Protein AF-0000000068187955 (afdb_homodimer)

Foldseek 3Di:
DDDDDDDDDDDDDDDDDPDDDDDDDDPDDDDDPDPPPPCPDPPDDPPPPPPPPPPPPPPPVPQLVLLQPFDAFQKKKKAWLAFAFADQDDDDQADPPPFKDKDGLLRFWDLCLVDPVPGSPDPDPLQGADYDFATKIKMKTKDAPPDPPPPPPPCPPALCQPQDPVRIGMAIEMEFQAQAQVSSVSSLVTGNPHQLQRHQEYEYQAFDNRRQNNPLSSLLVSLVSVVVVVRPHAAYEYEFAQQQWFWKWAADPVGRVDTDIDDDTGDDPVSSCVSNVNRHHYDHDQTWHAPDSSFKIKHHFQDLPPDDQLQAAPRMWTAHPVPRDIDGDRQRRRGIKMWGHHAPQFIEIEGAAPSSAQLSRLVVSQVSNCPVVDRGAAAEYEYHGNCADDRRVVCLVVSLVSVVVSPHQAYEYGNNNDDVSLVVNCVSHRNRYDYDHHSMMMMGRHD/DDDDDDDDDDDDDDDDDDDPDDDDDDPDDDDPPDPPPPDPPPPDDPPPPPPPPPPPPPPPVPQLVLLQPFDAFQKKKKAWLAFAFADQDDDDQADPPDFKDKDGLLRFWDLCLVPPVPGSPDPDPLQGADYDFATKIKMKTKDAPPDPPPPPPPCPPALCQPQDPVRIGMAIEMEFQAQAQVSSVSSLVTGNPHQLQRHQEYEYQAFDNRRQNNPLSSLLVSLVSVVVVVRPHAAYEYEFAPQQWFWKWAADPVGRVDTDIDDDTGDDPVSSCVSNVNRHHYDHDQTWHADDSSFKIKHHFQDQPPDDQLQAAPRMWTAHPVPRDIDGDRQRRRGIKMWGHHAPQFIEIGGAAPSSAQLSRLVVSQVSNCPVVDRGAAAEYEYHGNCADPVRVVCLVVSLVSVVVSPHQAYEYGNNNDDVSLVVNCVSHRNRYDYDHHSMMMMGRHD

InterPro domains:
  IPR001279 Metallo-beta-lactamase [PF00753] (171-218)
  IPR036866 Ribonuclease Z/Hydroxyacylglutathione hydrolase-like [G3DSA:3.60.15.10] (110-442)
  IPR036866 Ribonuclease Z/Hydroxyacylglutathione hydrolase-like [SSF56281] (172-443)
  IPR041712 Methanocaldococcus jannaschii dihydropteroate synthase-like, MBL-fold metallo hydrolase domain [cd07713] (118-443)
  IPR052926 Metallo-beta-lactamase domain-containing protein [PTHR13754] (76-446)

Structure (mmCIF, N/CA/C/O backbone):
data_AF-0000000068187955-model_v1
#
loop_
_entity.id
_entity.type
_entity.pdbx_description
1 polymer 'Metallo-beta-lactamase domain-containing protein'
#
loop_
_atom_site.group_PDB
_atom_site.id
_atom_site.type_symbol
_atom_site.label_atom_id
_atom_site.label_alt_id
_atom_site.label_comp_id
_atom_site.label_asym_id
_atom_site.label_entity_id
_atom_site.label_seq_id
_atom_site.pdbx_PDB_ins_code
_atom_site.Cartn_x
_atom_site.Cartn_y
_atom_site.Cartn_z
_atom_site.occupancy
_atom_site.B_iso_or_equiv
_atom_site.auth_seq_id
_atom_site.auth_comp_id
_atom_site.auth_asym_id
_atom_site.auth_atom_id
_atom_site.pdbx_PDB_model_num
ATOM 1 N N . MET A 1 1 ? -27.062 -58.625 45.562 1 17.36 1 MET A N 1
ATOM 2 C CA . MET A 1 1 ? -27.844 -59.531 44.719 1 17.36 1 MET A CA 1
ATOM 3 C C . MET A 1 1 ? -28.5 -58.781 43.562 1 17.36 1 MET A C 1
ATOM 5 O O . MET A 1 1 ? -28.391 -59.156 42.406 1 17.36 1 MET A O 1
ATOM 9 N N . PRO A 1 2 ? -29.703 -58.062 43.688 1 15.95 2 PRO A N 1
ATOM 10 C CA . PRO A 1 2 ? -30.891 -58.469 42.938 1 15.95 2 PRO A CA 1
ATOM 11 C C . PRO A 1 2 ? -31.062 -57.719 41.625 1 15.95 2 PRO A C 1
ATOM 13 O O . PRO A 1 2 ? -31.391 -58.312 40.594 1 15.95 2 PRO A O 1
ATOM 16 N N . SER A 1 3 ? -31.391 -56.375 41.594 1 16.47 3 SER A N 1
ATOM 17 C CA . SER A 1 3 ? -32.688 -55.969 41.062 1 16.47 3 SER A CA 1
ATOM 18 C C . SER A 1 3 ? -32.625 -55.75 39.562 1 16.47 3 SER A C 1
ATOM 20 O O . SER A 1 3 ? -31.844 -54.938 39.062 1 16.47 3 SER A O 1
ATOM 22 N N . LEU A 1 4 ? -33.188 -56.531 38.625 1 19.08 4 LEU A N 1
ATOM 23 C CA . LEU A 1 4 ? -33.406 -57.094 37.312 1 19.08 4 LEU A CA 1
ATOM 24 C C . LEU A 1 4 ? -34.312 -56.25 36.469 1 19.08 4 LEU A C 1
ATOM 26 O O . LEU A 1 4 ? -35.531 -56.344 36.594 1 19.08 4 LEU A O 1
ATOM 30 N N . PHE A 1 5 ? -34.125 -54.938 36.406 1 17.38 5 PHE A N 1
ATOM 31 C CA . PHE A 1 5 ? -35.281 -54.125 36.031 1 17.38 5 PHE A CA 1
ATOM 32 C C . PHE A 1 5 ? -35.688 -54.344 34.594 1 17.38 5 PHE A C 1
ATOM 34 O O . PHE A 1 5 ? -34.875 -54.125 33.688 1 17.38 5 PHE A O 1
ATOM 41 N N . ARG A 1 6 ? -36.781 -54.75 34.219 1 15.17 6 ARG A N 1
ATOM 42 C CA . ARG A 1 6 ? -37.562 -55.5 33.219 1 15.17 6 ARG A CA 1
ATOM 43 C C . ARG A 1 6 ? -37.938 -54.594 32.062 1 15.17 6 ARG A C 1
ATOM 45 O O . ARG A 1 6 ? -37.719 -54.969 30.891 1 15.17 6 ARG A O 1
ATOM 52 N N . ARG A 1 7 ? -39.094 -53.844 32.094 1 15.15 7 ARG A N 1
ATOM 53 C CA . ARG A 1 7 ? -40.281 -54.312 31.344 1 15.15 7 ARG A CA 1
ATOM 54 C C . ARG A 1 7 ? -40.312 -53.688 29.953 1 15.15 7 ARG A C 1
ATOM 56 O O . ARG A 1 7 ? -39.656 -52.688 29.703 1 15.15 7 ARG A O 1
ATOM 63 N N . ASN A 1 8 ? -41.594 -53.219 29.5 1 15.29 8 ASN A N 1
ATOM 64 C CA . ASN A 1 8 ? -42.531 -53.688 28.484 1 15.29 8 ASN A CA 1
ATOM 65 C C . ASN A 1 8 ? -42.469 -52.812 27.234 1 15.29 8 ASN A C 1
ATOM 67 O O . ASN A 1 8 ? -42.031 -51.656 27.281 1 15.29 8 ASN A O 1
ATOM 71 N N . VAL A 1 9 ? -43.406 -53 26.25 1 16.83 9 VAL A N 1
ATOM 72 C CA . VAL A 1 9 ? -43.656 -53.469 24.875 1 16.83 9 VAL A CA 1
ATOM 73 C C . VAL A 1 9 ? -44.125 -52.312 24.016 1 16.83 9 VAL A C 1
ATOM 75 O O . VAL A 1 9 ? -43.562 -52.062 22.938 1 16.83 9 VAL A O 1
ATOM 78 N N . SER A 1 10 ? -45.406 -51.719 24.156 1 15.2 10 SER A N 1
ATOM 79 C CA . SER A 1 10 ? -46.375 -52.031 23.094 1 15.2 10 SER A CA 1
ATOM 80 C C . SER A 1 10 ? -46.312 -50.969 21.984 1 15.2 10 SER A C 1
ATOM 82 O O . SER A 1 10 ? -45.781 -49.875 22.188 1 15.2 10 SER A O 1
ATOM 84 N N . SER A 1 11 ? -47.594 -50.5 21.469 1 15.55 11 SER A N 1
ATOM 85 C CA . SER A 1 11 ? -48.344 -50.75 20.234 1 15.55 11 SER A CA 1
ATOM 86 C C . SER A 1 11 ? -48.281 -49.562 19.297 1 15.55 11 SER A C 1
ATOM 88 O O . SER A 1 11 ? -47.781 -49.656 18.188 1 15.55 11 SER A O 1
ATOM 90 N N . LEU A 1 12 ? -49.469 -48.75 19.156 1 15.7 12 LEU A N 1
ATOM 91 C CA . LEU A 1 12 ? -50.406 -48.781 18.031 1 15.7 12 LEU A CA 1
ATOM 92 C C . LEU A 1 12 ? -50.219 -47.594 17.109 1 15.7 12 LEU A C 1
ATOM 94 O O . LEU A 1 12 ? -50.094 -47.75 15.898 1 15.7 12 LEU A O 1
ATOM 98 N N . ILE A 1 13 ? -50.906 -46.312 17.406 1 15.56 13 ILE A N 1
ATOM 99 C CA . ILE A 1 13 ? -52.062 -46 16.547 1 15.56 13 ILE A CA 1
ATOM 100 C C . ILE A 1 13 ? -51.625 -45.125 15.391 1 15.56 13 ILE A C 1
ATOM 102 O O . ILE A 1 13 ? -50.594 -44.469 15.469 1 15.56 13 ILE A O 1
ATOM 106 N N . LEU A 1 14 ? -52.469 -44.031 15.047 1 16.17 14 LEU A N 1
ATOM 107 C CA . LEU A 1 14 ? -53.406 -43.719 13.961 1 16.17 14 LEU A CA 1
ATOM 108 C C . LEU A 1 14 ? -52.875 -42.594 13.086 1 16.17 14 LEU A C 1
ATOM 110 O O . LEU A 1 14 ? -52.438 -41.562 13.594 1 16.17 14 LEU A O 1
ATOM 114 N N . LEU A 1 15 ? -52.781 -42.688 11.789 1 18.09 15 LEU A N 1
ATOM 115 C CA . LEU A 1 15 ? -52.188 -42.25 10.531 1 18.09 15 LEU A CA 1
ATOM 116 C C . LEU A 1 15 ? -52.875 -40.969 10.039 1 18.09 15 LEU A C 1
ATOM 118 O O . LEU A 1 15 ? -52.5 -40.438 8.984 1 18.09 15 LEU A O 1
ATOM 122 N N . GLY A 1 16 ? -53.844 -40.312 10.836 1 16.28 16 GLY A N 1
ATOM 123 C CA . GLY A 1 16 ? -54.875 -39.781 9.953 1 16.28 16 GLY A CA 1
ATOM 124 C C . GLY A 1 16 ? -54.344 -38.688 9.039 1 16.28 16 GLY A C 1
ATOM 125 O O . GLY A 1 16 ? -53.469 -37.906 9.43 1 16.28 16 GLY A O 1
ATOM 126 N N . ILE A 1 17 ? -54.812 -38.562 7.785 1 18.48 17 ILE A N 1
ATOM 127 C CA . ILE A 1 17 ? -54.656 -38.125 6.398 1 18.48 17 ILE A CA 1
ATOM 128 C C . ILE A 1 17 ? -55.094 -36.688 6.266 1 18.48 17 ILE A C 1
ATOM 130 O O . ILE A 1 17 ? -56.281 -36.375 6.367 1 18.48 17 ILE A O 1
ATOM 134 N N . CYS A 1 18 ? -54.438 -35.656 6.988 1 16.31 18 CYS A N 1
ATOM 135 C CA . CYS A 1 18 ? -55 -34.312 7.031 1 16.31 18 CYS A CA 1
ATOM 136 C C . CYS A 1 18 ? -55.094 -33.719 5.633 1 16.31 18 CYS A C 1
ATOM 138 O O . CYS A 1 18 ? -54.062 -33.5 4.98 1 16.31 18 CYS A O 1
ATOM 140 N N . SER A 1 19 ? -56.188 -33.812 5.109 1 16.11 19 SER A N 1
ATOM 141 C CA . SER A 1 19 ? -56.719 -33.531 3.775 1 16.11 19 SER A CA 1
ATOM 142 C C . SER A 1 19 ? -56.5 -32.094 3.379 1 16.11 19 SER A C 1
ATOM 144 O O . SER A 1 19 ? -56.219 -31.234 4.23 1 16.11 19 SER A O 1
ATOM 146 N N . PHE A 1 20 ? -57.375 -31.5 2.357 1 17.45 20 PHE A N 1
ATOM 147 C CA . PHE A 1 20 ? -57.344 -31.016 0.983 1 17.45 20 PHE A CA 1
ATOM 148 C C . PHE A 1 20 ? -57.469 -29.5 0.942 1 17.45 20 PHE A C 1
ATOM 150 O O . PHE A 1 20 ? -56.656 -28.812 0.313 1 17.45 20 PHE A O 1
ATOM 157 N N . THR A 1 21 ? -58.719 -28.766 1.196 1 16.5 21 THR A N 1
ATOM 158 C CA . THR A 1 21 ? -59.5 -28.234 0.094 1 16.5 21 THR A CA 1
ATOM 159 C C . THR A 1 21 ? -59.219 -26.734 -0.075 1 16.5 21 THR A C 1
ATOM 161 O O . THR A 1 21 ? -58.688 -26.094 0.824 1 16.5 21 THR A O 1
ATOM 164 N N . HIS A 1 22 ? -60.25 -25.938 -0.839 1 17.39 22 HIS A N 1
ATOM 165 C CA . HIS A 1 22 ? -60.5 -25.125 -2.023 1 17.39 22 HIS A CA 1
ATOM 166 C C . HIS A 1 22 ? -60.75 -23.672 -1.652 1 17.39 22 HIS A C 1
ATOM 168 O O . HIS A 1 22 ? -61.031 -22.844 -2.52 1 17.39 22 HIS A O 1
ATOM 174 N N . SER A 1 23 ? -60.469 -23.094 -0.438 1 15.55 23 SER A N 1
ATOM 175 C CA . SER A 1 23 ? -61.438 -22.016 -0.17 1 15.55 23 SER A CA 1
ATOM 176 C C . SER A 1 23 ? -61.188 -20.828 -1.101 1 15.55 23 SER A C 1
ATOM 178 O O . SER A 1 23 ? -60.062 -20.391 -1.296 1 15.55 23 SER A O 1
ATOM 180 N N . LEU A 1 24 ? -62.281 -20.359 -1.68 1 16.72 24 LEU A N 1
ATOM 181 C CA . LEU A 1 24 ? -62.781 -19.531 -2.779 1 16.72 24 LEU A CA 1
ATOM 182 C C . LEU A 1 24 ? -62.438 -18.062 -2.566 1 16.72 24 LEU A C 1
ATOM 184 O O . LEU A 1 24 ? -62.094 -17.656 -1.452 1 16.72 24 LEU A O 1
ATOM 188 N N . ALA A 1 25 ? -63.469 -16.938 -2.986 1 16.28 25 ALA A N 1
ATOM 189 C CA . ALA A 1 25 ? -63.719 -15.961 -4.035 1 16.28 25 ALA A CA 1
ATOM 190 C C . ALA A 1 25 ? -63.719 -14.539 -3.467 1 16.28 25 ALA A C 1
ATOM 192 O O . ALA A 1 25 ? -63.719 -13.562 -4.219 1 16.28 25 ALA A O 1
ATOM 193 N N . SER A 1 26 ? -63.625 -14.164 -2.174 1 15.13 26 SER A N 1
ATOM 194 C CA . SER A 1 26 ? -64.5 -13.008 -1.895 1 15.13 26 SER A CA 1
ATOM 195 C C . SER A 1 26 ? -63.875 -11.734 -2.5 1 15.13 26 SER A C 1
ATOM 197 O O . SER A 1 26 ? -62.719 -11.43 -2.293 1 15.13 26 SER A O 1
ATOM 199 N N . ARG A 1 27 ? -64.625 -11.008 -3.402 1 16.77 27 ARG A N 1
ATOM 200 C CA . ARG A 1 27 ? -64.562 -9.914 -4.371 1 16.77 27 ARG A CA 1
ATOM 201 C C . ARG A 1 27 ? -64.625 -8.562 -3.672 1 16.77 27 ARG A C 1
ATOM 203 O O . ARG A 1 27 ? -64.688 -7.523 -4.324 1 16.77 27 ARG A O 1
ATOM 210 N N . HIS A 1 28 ? -64.312 -8.375 -2.357 1 16.78 28 HIS A N 1
ATOM 211 C CA . HIS A 1 28 ? -64.938 -7.16 -1.814 1 16.78 28 HIS A CA 1
ATOM 212 C C . HIS A 1 28 ? -64.375 -5.918 -2.518 1 16.78 28 HIS A C 1
ATOM 214 O O . HIS A 1 28 ? -63.219 -5.84 -2.838 1 16.78 28 HIS A O 1
ATOM 220 N N . PHE A 1 29 ? -65.312 -4.996 -2.953 1 18.75 29 PHE A N 1
ATOM 221 C CA . PHE A 1 29 ? -65.562 -3.791 -3.73 1 18.75 29 PHE A CA 1
ATOM 222 C C . PHE A 1 29 ? -64.875 -2.592 -3.123 1 18.75 29 PHE A C 1
ATOM 224 O O . PHE A 1 29 ? -64.562 -2.57 -1.924 1 18.75 29 PHE A O 1
ATOM 231 N N . LEU A 1 30 ? -64.562 -1.534 -3.969 1 19.06 30 LEU A N 1
ATOM 232 C CA . LEU A 1 30 ? -63.688 -0.411 -4.289 1 19.06 30 LEU A CA 1
ATOM 233 C C . LEU A 1 30 ? -64.188 0.869 -3.621 1 19.06 30 LEU A C 1
ATOM 235 O O . LEU A 1 30 ? -65.125 1.467 -4.062 1 19.06 30 LEU A O 1
ATOM 239 N N . SER A 1 31 ? -64.562 0.81 -2.307 1 17.39 31 SER A N 1
ATOM 240 C CA . SER A 1 31 ? -65.25 2.016 -1.853 1 17.39 31 SER A CA 1
ATOM 241 C C . SER A 1 31 ? -64.375 3.256 -2.068 1 17.39 31 SER A C 1
ATOM 243 O O . SER A 1 31 ? -63.156 3.188 -1.979 1 17.39 31 SER A O 1
ATOM 245 N N . HIS A 1 32 ? -64.938 4.395 -2.506 1 20.11 32 HIS A N 1
ATOM 246 C CA . HIS A 1 32 ? -64.75 5.688 -3.158 1 20.11 32 HIS A CA 1
ATOM 247 C C . HIS A 1 32 ? -64.25 6.727 -2.189 1 20.11 32 HIS A C 1
ATOM 249 O O . HIS A 1 32 ? -64.188 7.918 -2.5 1 20.11 32 HIS A O 1
ATOM 255 N N . ALA A 1 33 ? -63.344 6.445 -1.276 1 16.97 33 ALA A N 1
ATOM 256 C CA . ALA A 1 33 ? -63.125 7.352 -0.152 1 16.97 33 ALA A CA 1
ATOM 257 C C . ALA A 1 33 ? -62.75 8.75 -0.64 1 16.97 33 ALA A C 1
ATOM 259 O O . ALA A 1 33 ? -61.906 8.906 -1.504 1 16.97 33 ALA A O 1
ATOM 260 N N . SER A 1 34 ? -63.469 9.703 -0.272 1 18.39 34 SER A N 1
ATOM 261 C CA . SER A 1 34 ? -63.719 11.117 -0.545 1 18.39 34 SER A CA 1
ATOM 262 C C . SER A 1 34 ? -62.5 11.953 -0.217 1 18.39 34 SER A C 1
ATOM 264 O O . SER A 1 34 ? -62.125 12.102 0.951 1 18.39 34 SER A O 1
ATOM 266 N N . ARG A 1 35 ? -61.406 11.766 -0.758 1 18.88 35 ARG A N 1
ATOM 267 C CA . ARG A 1 35 ? -60.156 12.398 -0.346 1 18.88 35 ARG A CA 1
ATOM 268 C C . ARG A 1 35 ? -60.281 13.922 -0.408 1 18.88 35 ARG A C 1
ATOM 270 O O . ARG A 1 35 ? -60.5 14.484 -1.475 1 18.88 35 ARG A O 1
ATOM 277 N N . ARG A 1 36 ? -60.75 14.414 0.646 1 17.67 36 ARG A N 1
ATOM 278 C CA . ARG A 1 36 ? -60.969 15.852 0.758 1 17.67 36 ARG A CA 1
ATOM 279 C C . ARG A 1 36 ? -59.719 16.625 0.346 1 17.67 36 ARG A C 1
ATOM 281 O O . ARG A 1 36 ? -58.594 16.234 0.68 1 17.67 36 ARG A O 1
ATOM 288 N N . PRO A 1 37 ? -59.75 17.547 -0.623 1 20.67 37 PRO A N 1
ATOM 289 C CA . PRO A 1 37 ? -58.719 18.344 -1.302 1 20.67 37 PRO A CA 1
ATOM 290 C C . PRO A 1 37 ? -58.062 19.375 -0.382 1 20.67 37 PRO A C 1
ATOM 292 O O . PRO A 1 37 ? -58.75 20.219 0.19 1 20.67 37 PRO A O 1
ATOM 295 N N . LEU A 1 38 ? -57.375 18.938 0.706 1 20.47 38 LEU A N 1
ATOM 296 C CA . LEU A 1 38 ? -57.031 19.969 1.68 1 20.47 38 LEU A CA 1
ATOM 297 C C . LEU A 1 38 ? -56.438 21.188 0.989 1 20.47 38 LEU A C 1
ATOM 299 O O . LEU A 1 38 ? -55.562 21.047 0.126 1 20.47 38 LEU A O 1
ATOM 303 N N . ALA A 1 39 ? -57.062 22.281 1.087 1 20.94 39 ALA A N 1
ATOM 304 C CA . ALA A 1 39 ? -56.938 23.609 0.504 1 20.94 39 ALA A CA 1
ATOM 305 C C . ALA A 1 39 ? -55.625 24.266 0.935 1 20.94 39 ALA A C 1
ATOM 307 O O . ALA A 1 39 ? -55.406 24.5 2.125 1 20.94 39 ALA A O 1
ATOM 308 N N . PHE A 1 40 ? -54.469 23.797 0.54 1 21.8 40 PHE A N 1
ATOM 309 C CA . PHE A 1 40 ? -53.281 24.453 1.007 1 21.8 40 PHE A CA 1
ATOM 310 C C . PHE A 1 40 ? -53.344 25.969 0.809 1 21.8 40 PHE A C 1
ATOM 312 O O . PHE A 1 40 ? -53.75 26.438 -0.261 1 21.8 40 PHE A O 1
ATOM 319 N N . PRO A 1 41 ? -53.625 26.672 1.824 1 21.25 41 PRO A N 1
ATOM 320 C CA . PRO A 1 41 ? -53.875 28.109 1.762 1 21.25 41 PRO A CA 1
ATOM 321 C C . PRO A 1 41 ? -52.875 28.859 0.915 1 21.25 41 PRO A C 1
ATOM 323 O O . PRO A 1 41 ? -51.75 28.359 0.698 1 21.25 41 PRO A O 1
ATOM 326 N N . SER A 1 42 ? -53.375 29.844 0.141 1 21.02 42 SER A N 1
ATOM 327 C CA . SER A 1 42 ? -52.812 30.766 -0.845 1 21.02 42 SER A CA 1
ATOM 328 C C . SER A 1 42 ? -51.719 31.656 -0.227 1 21.02 42 SER A C 1
ATOM 330 O O . SER A 1 42 ? -51.312 32.656 -0.829 1 21.02 42 SER A O 1
ATOM 332 N N . THR A 1 43 ? -51.031 31.188 0.753 1 22.86 43 THR A N 1
ATOM 333 C CA . THR A 1 43 ? -50.344 32.25 1.47 1 22.86 43 THR A CA 1
ATOM 334 C C . THR A 1 43 ? -49.625 33.188 0.495 1 22.86 43 THR A C 1
ATOM 336 O O . THR A 1 43 ? -49.062 32.75 -0.502 1 22.86 43 THR A O 1
ATOM 339 N N . GLY A 1 44 ? -50.062 34.469 0.399 1 20.41 44 GLY A N 1
ATOM 340 C CA . GLY A 1 44 ? -49.75 35.688 -0.328 1 20.41 44 GLY A CA 1
ATOM 341 C C . GLY A 1 44 ? -48.281 35.969 -0.438 1 20.41 44 GLY A C 1
ATOM 342 O O . GLY A 1 44 ? -47.469 35.438 0.335 1 20.41 44 GLY A O 1
ATOM 343 N N . ASP A 1 45 ? -47.875 36.594 -1.632 1 21.61 45 ASP A N 1
ATOM 344 C CA . ASP A 1 45 ? -46.688 36.969 -2.396 1 21.61 45 ASP A CA 1
ATOM 345 C C . ASP A 1 45 ? -45.844 37.969 -1.631 1 21.61 45 ASP A C 1
ATOM 347 O O . ASP A 1 45 ? -44.875 38.5 -2.182 1 21.61 45 ASP A O 1
ATOM 351 N N . THR A 1 46 ? -46.094 38.312 -0.416 1 20.66 46 THR A N 1
ATOM 352 C CA . THR A 1 46 ? -45.469 39.594 -0.222 1 20.66 46 THR A CA 1
ATOM 353 C C . THR A 1 46 ? -43.969 39.5 -0.389 1 20.66 46 THR A C 1
ATOM 355 O O . THR A 1 46 ? -43.312 38.719 0.302 1 20.66 46 THR A O 1
ATOM 358 N N . ARG A 1 47 ? -43.469 39.844 -1.617 1 22.44 47 ARG A N 1
ATOM 359 C CA . ARG A 1 47 ? -42.156 40.125 -2.143 1 22.44 47 ARG A CA 1
ATOM 360 C C . ARG A 1 47 ? -41.375 41.062 -1.211 1 22.44 47 ARG A C 1
ATOM 362 O O . ARG A 1 47 ? -41.25 42.25 -1.48 1 22.44 47 ARG A O 1
ATOM 369 N N . SER A 1 48 ? -41.719 41.031 0.116 1 19.34 48 SER A N 1
ATOM 370 C CA . SER A 1 48 ? -40.969 42.125 0.67 1 19.34 48 SER A CA 1
ATOM 371 C C . SER A 1 48 ? -39.469 41.969 0.354 1 19.34 48 SER A C 1
ATOM 373 O O . SER A 1 48 ? -38.969 40.875 0.188 1 19.34 48 SER A O 1
ATOM 375 N N . SER A 1 49 ? -38.875 43.125 -0.074 1 22.17 49 SER A N 1
ATOM 376 C CA . SER A 1 49 ? -37.531 43.594 -0.482 1 22.17 49 SER A CA 1
ATOM 377 C C . SER A 1 49 ? -36.5 43.25 0.569 1 22.17 49 SER A C 1
ATOM 379 O O . SER A 1 49 ? -36.438 43.875 1.626 1 22.17 49 SER A O 1
ATOM 381 N N . LEU A 1 50 ? -36.5 42.062 1.043 1 20.72 50 LEU A N 1
ATOM 382 C CA . LEU A 1 50 ? -35.406 41.969 1.979 1 20.72 50 LEU A CA 1
ATOM 383 C C . LEU A 1 50 ? -34.094 42.438 1.336 1 20.72 50 LEU A C 1
ATOM 385 O O . LEU A 1 50 ? -33.656 41.906 0.333 1 20.72 50 LEU A O 1
ATOM 389 N N . ALA A 1 51 ? -33.906 43.719 1.395 1 22.97 51 ALA A N 1
ATOM 390 C CA . ALA A 1 51 ? -32.594 44.375 1.233 1 22.97 51 ALA A CA 1
ATOM 391 C C . ALA A 1 51 ? -31.484 43.562 1.86 1 22.97 51 ALA A C 1
ATOM 393 O O . ALA A 1 51 ? -31.547 43.219 3.041 1 22.97 51 ALA A O 1
ATOM 394 N N . SER A 1 52 ? -30.906 42.719 1.049 1 23.03 52 SER A N 1
ATOM 395 C CA . SER A 1 52 ? -29.656 42 1.25 1 23.03 52 SER A CA 1
ATOM 396 C C . SER A 1 52 ? -28.656 42.812 2.041 1 23.03 52 SER A C 1
ATOM 398 O O . SER A 1 52 ? -28.109 43.812 1.526 1 23.03 52 SER A O 1
ATOM 400 N N . SER A 1 53 ? -29.047 43.25 3.256 1 25 53 SER A N 1
ATOM 401 C CA . SER A 1 53 ? -27.859 43.844 3.898 1 25 53 SER A CA 1
ATOM 402 C C . SER A 1 53 ? -26.688 42.875 3.844 1 25 53 SER A C 1
ATOM 404 O O . SER A 1 53 ? -26.75 41.75 4.359 1 25 53 SER A O 1
ATOM 406 N N . SER A 1 54 ? -25.938 42.969 2.816 1 26.48 54 SER A N 1
ATOM 407 C CA . SER A 1 54 ? -24.562 42.5 2.682 1 26.48 54 SER A CA 1
ATOM 408 C C . SER A 1 54 ? -23.75 42.781 3.943 1 26.48 54 SER A C 1
ATOM 410 O O . SER A 1 54 ? -23.328 43.906 4.172 1 26.48 54 SER A O 1
ATOM 412 N N . SER A 1 55 ? -24.266 42.438 5.113 1 27.28 55 SER A N 1
ATOM 413 C CA . SER A 1 55 ? -23.25 42.625 6.148 1 27.28 55 SER A CA 1
ATOM 414 C C . SER A 1 55 ? -21.906 42.062 5.715 1 27.28 55 SER A C 1
ATOM 416 O O . SER A 1 55 ? -21.781 40.844 5.469 1 27.28 55 SER A O 1
ATOM 418 N N . ASN A 1 56 ? -21.141 42.875 5.016 1 28.33 56 ASN A N 1
ATOM 419 C CA . ASN A 1 56 ? -19.688 42.75 4.914 1 28.33 56 ASN A CA 1
ATOM 420 C C . ASN A 1 56 ? -19.062 42.406 6.258 1 28.33 56 ASN A C 1
ATOM 422 O O . ASN A 1 56 ? -18.797 43.281 7.082 1 28.33 56 ASN A O 1
ATOM 426 N N . GLN A 1 57 ? -19.531 41.375 6.941 1 28.98 57 GLN A N 1
ATOM 427 C CA . GLN A 1 57 ? -18.688 41.031 8.078 1 28.98 57 GLN A CA 1
ATOM 428 C C . GLN A 1 57 ? -17.203 41.094 7.707 1 28.98 57 GLN A C 1
ATOM 430 O O . GLN A 1 57 ? -16.766 40.375 6.801 1 28.98 57 GLN A O 1
ATOM 435 N N . SER A 1 58 ? -16.609 42.188 7.891 1 29.09 58 SER A N 1
ATOM 436 C CA . SER A 1 58 ? -15.172 42.406 7.875 1 29.09 58 SER A CA 1
ATOM 437 C C . SER A 1 58 ? -14.43 41.188 8.461 1 29.09 58 SER A C 1
ATOM 439 O O . SER A 1 58 ? -14.719 40.781 9.586 1 29.09 58 SER A O 1
ATOM 441 N N . LEU A 1 59 ? -14.016 40.25 7.691 1 35.09 59 LEU A N 1
ATOM 442 C CA . LEU A 1 59 ? -12.953 39.344 8.109 1 35.09 59 LEU A CA 1
ATOM 443 C C . LEU A 1 59 ? -11.992 40.031 9.07 1 35.09 59 LEU A C 1
ATOM 445 O O . LEU A 1 59 ? -11.352 41.031 8.703 1 35.09 59 LEU A O 1
ATOM 449 N N . THR A 1 60 ? -12.336 40.219 10.258 1 33.91 60 THR A N 1
ATOM 450 C CA . THR A 1 60 ? -11.367 40.75 11.211 1 33.91 60 THR A CA 1
ATOM 451 C C . THR A 1 60 ? -9.953 40.281 10.859 1 33.91 60 THR A C 1
ATOM 453 O O . THR A 1 60 ? -9.734 39.094 10.617 1 33.91 60 THR A O 1
ATOM 456 N N . PRO A 1 61 ? -9.031 41.062 10.406 1 39.16 61 PRO A N 1
ATOM 457 C CA . PRO A 1 61 ? -7.605 40.938 10.102 1 39.16 61 PRO A CA 1
ATOM 458 C C . PRO A 1 61 ? -6.906 39.906 11 1 39.16 61 PRO A C 1
ATOM 460 O O . PRO A 1 61 ? -5.762 39.531 10.734 1 39.16 61 PRO A O 1
ATOM 463 N N . SER A 1 62 ? -7.387 39.594 12.141 1 44.03 62 SER A N 1
ATOM 464 C CA . SER A 1 62 ? -6.566 38.875 13.117 1 44.03 62 SER A CA 1
ATOM 465 C C . SER A 1 62 ? -6.289 37.438 12.68 1 44.03 62 SER A C 1
ATOM 467 O O . SER A 1 62 ? -5.27 36.844 13.055 1 44.03 62 SER A O 1
ATOM 469 N N . LYS A 1 63 ? -7.172 36.781 11.938 1 49.97 63 LYS A N 1
ATOM 470 C CA . LYS A 1 63 ? -7.258 35.375 11.578 1 49.97 63 LYS A CA 1
ATOM 471 C C . LYS A 1 63 ? -6.207 35 10.531 1 49.97 63 LYS A C 1
ATOM 473 O O . LYS A 1 63 ? -5.574 33.938 10.625 1 49.97 63 LYS A O 1
ATOM 478 N N . ASP A 1 64 ? -5.996 35.875 9.555 1 55.47 64 ASP A N 1
ATOM 479 C CA . ASP A 1 64 ? -5.055 35.844 8.445 1 55.47 64 ASP A CA 1
ATOM 480 C C . ASP A 1 64 ? -3.654 36.25 8.891 1 55.47 64 ASP A C 1
ATOM 482 O O . ASP A 1 64 ? -2.656 35.812 8.312 1 55.47 64 ASP A O 1
ATOM 486 N N . ALA A 1 65 ? -3.627 36.875 10.023 1 60.25 65 ALA A N 1
ATOM 487 C CA . ALA A 1 65 ? -2.369 37.469 10.484 1 60.25 65 ALA A CA 1
ATOM 488 C C . ALA A 1 65 ? -1.406 36.375 10.969 1 60.25 65 ALA A C 1
ATOM 490 O O . ALA A 1 65 ? -0.189 36.5 10.812 1 60.25 65 ALA A O 1
ATOM 491 N N . GLU A 1 66 ? -1.991 35.25 11.227 1 74.06 66 GLU A N 1
ATOM 492 C CA . GLU A 1 66 ? -1.158 34.188 11.82 1 74.06 66 GLU A CA 1
ATOM 493 C C . GLU A 1 66 ? -0.293 33.5 10.766 1 74.06 66 GLU A C 1
ATOM 495 O O . GLU A 1 66 ? 0.875 33.219 11.016 1 74.06 66 GLU A O 1
ATOM 500 N N . MET A 1 67 ? -0.83 33.406 9.617 1 84.25 67 MET A N 1
ATOM 501 C CA . MET A 1 67 ? -0.043 32.719 8.586 1 84.25 67 MET A CA 1
ATOM 502 C C . MET A 1 67 ? 1.09 33.625 8.094 1 84.25 67 MET A C 1
ATOM 504 O O . MET A 1 67 ? 2.137 33.125 7.672 1 84.25 67 MET A O 1
ATOM 508 N N . ARG A 1 68 ? 0.953 34.906 8.289 1 78.44 68 ARG A N 1
ATOM 509 C CA . ARG A 1 68 ? 1.96 35.844 7.816 1 78.44 68 ARG A CA 1
ATOM 510 C C . ARG A 1 68 ? 3.139 35.906 8.781 1 78.44 68 ARG A C 1
ATOM 512 O O . ARG A 1 68 ? 4.227 36.344 8.406 1 78.44 68 ARG A O 1
ATOM 519 N N . ASN A 1 69 ? 2.895 35.438 9.961 1 81.75 69 ASN A N 1
ATOM 520 C CA . ASN A 1 69 ? 3.939 35.5 10.977 1 81.75 69 ASN A CA 1
ATOM 521 C C . ASN A 1 69 ? 4.723 34.188 11.078 1 81.75 69 ASN A C 1
ATOM 523 O O . ASN A 1 69 ? 5.562 34.031 11.961 1 81.75 69 ASN A O 1
ATOM 527 N N . ILE A 1 70 ? 4.578 33.375 10.07 1 91 70 ILE A N 1
ATOM 528 C CA . ILE A 1 70 ? 5.246 32.062 10.102 1 91 70 ILE A CA 1
ATOM 529 C C . ILE A 1 70 ? 6.727 32.25 9.773 1 91 70 ILE A C 1
ATOM 531 O O . ILE A 1 70 ? 7.094 33.094 8.961 1 91 70 ILE A O 1
ATOM 535 N N . ARG A 1 71 ? 7.504 31.484 10.406 1 90.75 71 ARG A N 1
ATOM 536 C CA . ARG A 1 71 ? 8.938 31.484 10.164 1 90.75 71 ARG A CA 1
ATOM 537 C C . ARG A 1 71 ? 9.273 30.766 8.859 1 90.75 71 ARG A C 1
ATOM 539 O O . ARG A 1 71 ? 8.688 29.734 8.555 1 90.75 71 ARG A O 1
ATOM 546 N N . ASP A 1 72 ? 10.266 31.359 8.141 1 92.94 72 ASP A N 1
ATOM 547 C CA . ASP A 1 72 ? 10.781 30.672 6.965 1 92.94 72 ASP A CA 1
ATOM 548 C C . ASP A 1 72 ? 11.758 29.562 7.363 1 92.94 72 ASP A C 1
ATOM 550 O O . ASP A 1 72 ? 12.664 29.797 8.164 1 92.94 72 ASP A O 1
ATOM 554 N N . LEU A 1 73 ? 11.586 28.453 6.754 1 96.12 73 LEU A N 1
ATOM 555 C CA . LEU A 1 73 ? 12.383 27.297 7.137 1 96.12 73 LEU A CA 1
ATOM 556 C C . LEU A 1 73 ? 13.594 27.141 6.215 1 96.12 73 LEU A C 1
ATOM 558 O O . LEU A 1 73 ? 13.492 27.375 5.008 1 96.12 73 LEU A O 1
ATOM 562 N N . ASP A 1 74 ? 14.711 26.656 6.828 1 96 74 ASP A N 1
ATOM 563 C CA . ASP A 1 74 ? 15.883 26.297 6.043 1 96 74 ASP A CA 1
ATOM 564 C C . ASP A 1 74 ? 15.758 24.859 5.512 1 96 74 ASP A C 1
ATOM 566 O O . ASP A 1 74 ? 16.328 24.531 4.469 1 96 74 ASP A O 1
ATOM 570 N N . HIS A 1 75 ? 15.055 24.125 6.312 1 96.44 75 HIS A N 1
ATOM 571 C CA . HIS A 1 75 ? 14.953 22.703 5.965 1 96.44 75 HIS A CA 1
ATOM 572 C C . HIS A 1 75 ? 13.711 22.078 6.586 1 96.44 75 HIS A C 1
ATOM 574 O O . HIS A 1 75 ? 13.344 22.406 7.715 1 96.44 75 HIS A O 1
ATOM 580 N N . LEU A 1 76 ? 13.062 21.219 5.82 1 97.69 76 LEU A N 1
ATOM 581 C CA . LEU A 1 76 ? 11.938 20.422 6.305 1 97.69 76 LEU A CA 1
ATOM 582 C C . LEU A 1 76 ? 12.102 18.953 5.926 1 97.69 76 LEU A C 1
ATOM 584 O O . LEU A 1 76 ? 12.383 18.641 4.77 1 97.69 76 LEU A O 1
ATOM 588 N N . THR A 1 77 ? 11.984 18.078 6.891 1 97.5 77 THR A N 1
ATOM 589 C CA . THR A 1 77 ? 11.906 16.641 6.645 1 97.5 77 THR A CA 1
ATOM 590 C C . THR A 1 77 ? 10.484 16.141 6.883 1 97.5 77 THR A C 1
ATOM 592 O O . THR A 1 77 ? 9.883 16.422 7.922 1 97.5 77 THR A O 1
ATOM 595 N N . VAL A 1 78 ? 9.984 15.477 5.93 1 98.31 78 VAL A N 1
ATOM 596 C CA . VAL A 1 78 ? 8.695 14.805 6.055 1 98.31 78 VAL A CA 1
ATOM 597 C C . VAL A 1 78 ? 8.898 13.289 6.082 1 98.31 78 VAL A C 1
ATOM 599 O O . VAL A 1 78 ? 9.305 12.695 5.086 1 98.31 78 VAL A O 1
ATOM 602 N N . GLN A 1 79 ? 8.594 12.68 7.211 1 98.06 79 GLN A N 1
ATOM 603 C CA . GLN A 1 79 ? 8.664 11.227 7.375 1 98.06 79 GLN A CA 1
ATOM 604 C C . GLN A 1 79 ? 7.277 10.602 7.363 1 98.06 79 GLN A C 1
ATOM 606 O O . GLN A 1 79 ? 6.426 10.945 8.188 1 98.06 79 GLN A O 1
ATOM 611 N N . VAL A 1 80 ? 7.082 9.672 6.43 1 98.44 80 VAL A N 1
ATOM 612 C CA . VAL A 1 80 ? 5.793 9 6.344 1 98.44 80 VAL A CA 1
ATOM 613 C C . VAL A 1 80 ? 5.75 7.836 7.336 1 98.44 80 VAL A C 1
ATOM 615 O O . VAL A 1 80 ? 6.508 6.871 7.199 1 98.44 80 VAL A O 1
ATOM 618 N N . LEU A 1 81 ? 4.797 7.867 8.273 1 98.38 81 LEU A N 1
ATOM 619 C CA . LEU A 1 81 ? 4.711 6.844 9.312 1 98.38 81 LEU A CA 1
ATOM 620 C C . LEU A 1 81 ? 3.553 5.891 9.039 1 98.38 81 LEU A C 1
ATOM 622 O O . LEU A 1 81 ? 3.562 4.746 9.5 1 98.38 81 LEU A O 1
ATOM 626 N N . PHE A 1 82 ? 2.568 6.371 8.398 1 98.06 82 PHE A N 1
ATOM 627 C CA . PHE A 1 82 ? 1.363 5.609 8.086 1 98.06 82 PHE A CA 1
ATOM 628 C C . PHE A 1 82 ? 0.806 6.012 6.73 1 98.06 82 PHE A C 1
ATOM 630 O O . PHE A 1 82 ? 0.604 7.199 6.461 1 98.06 82 PHE A O 1
ATOM 637 N N . GLU A 1 83 ? 0.638 5.086 5.918 1 97.88 83 GLU A N 1
ATOM 638 C CA . GLU A 1 83 ? 0.166 5.301 4.555 1 97.88 83 GLU A CA 1
ATOM 639 C C . GLU A 1 83 ? -0.383 4.012 3.951 1 97.88 83 GLU A C 1
ATOM 641 O O . GLU A 1 83 ? -0.159 2.924 4.488 1 97.88 83 GLU A O 1
ATOM 646 N N . ASN A 1 84 ? -1.042 4.07 2.828 1 97.25 84 ASN A N 1
ATOM 647 C CA . ASN A 1 84 ? -1.75 2.949 2.221 1 97.25 84 ASN A CA 1
ATOM 648 C C . ASN A 1 84 ? -0.8 2.037 1.451 1 97.25 84 ASN A C 1
ATOM 650 O O . ASN A 1 84 ? -1.157 0.907 1.11 1 97.25 84 ASN A O 1
ATOM 654 N N . GLU A 1 85 ? 0.413 2.482 1.182 1 96.69 85 GLU A N 1
ATOM 655 C CA . GLU A 1 85 ? 1.234 1.746 0.225 1 96.69 85 GLU A CA 1
ATOM 656 C C . GLU A 1 85 ? 2.676 1.627 0.711 1 96.69 85 GLU A C 1
ATOM 658 O O . GLU A 1 85 ? 3.229 2.576 1.269 1 96.69 85 GLU A O 1
ATOM 663 N N . CYS A 1 86 ? 3.211 0.448 0.461 1 94.31 86 CYS A N 1
ATOM 664 C CA . CYS A 1 86 ? 4.648 0.208 0.555 1 94.31 86 CYS A CA 1
ATOM 665 C C . CYS A 1 86 ? 5.301 0.276 -0.82 1 94.31 86 CYS A C 1
ATOM 667 O O . CYS A 1 86 ? 4.762 -0.248 -1.796 1 94.31 86 CYS A O 1
ATOM 669 N N . ASP A 1 87 ? 6.383 0.995 -0.931 1 88.12 87 ASP A N 1
ATOM 670 C CA . ASP A 1 87 ? 7.176 1.002 -2.156 1 88.12 87 ASP A CA 1
ATOM 671 C C . ASP A 1 87 ? 8.656 1.224 -1.854 1 88.12 87 ASP A C 1
ATOM 673 O O . ASP A 1 87 ? 9.117 2.365 -1.774 1 88.12 87 ASP A O 1
ATOM 677 N N . ALA A 1 88 ? 9.375 0.207 -1.786 1 77.81 88 ALA A N 1
ATOM 678 C CA . ALA A 1 88 ? 10.789 0.349 -1.472 1 77.81 88 ALA A CA 1
ATOM 679 C C . ALA A 1 88 ? 11.648 0.187 -2.725 1 77.81 88 ALA A C 1
ATOM 681 O O . ALA A 1 88 ? 12.883 0.212 -2.648 1 77.81 88 ALA A O 1
ATOM 682 N N . MET A 1 89 ? 11.016 0.125 -3.848 1 81.5 89 MET A N 1
ATOM 683 C CA . MET A 1 89 ? 11.781 -0.273 -5.023 1 81.5 89 MET A CA 1
ATOM 684 C C . MET A 1 89 ? 11.781 0.834 -6.074 1 81.5 89 MET A C 1
ATOM 686 O O . MET A 1 89 ? 12.797 1.079 -6.723 1 81.5 89 MET A O 1
ATOM 690 N N . SER A 1 90 ? 10.758 1.579 -6.18 1 86.19 90 SER A N 1
ATOM 691 C CA . SER A 1 90 ? 10.641 2.566 -7.246 1 86.19 90 SER A CA 1
ATOM 692 C C . SER A 1 90 ? 11.656 3.688 -7.082 1 86.19 90 SER A C 1
ATOM 694 O O . SER A 1 90 ? 11.977 4.086 -5.957 1 86.19 90 SER A O 1
ATOM 696 N N . SER A 1 91 ? 12.102 4.164 -8.18 1 86.5 91 SER A N 1
ATOM 697 C CA . SER A 1 91 ? 12.945 5.359 -8.156 1 86.5 91 SER A CA 1
ATOM 698 C C . SER A 1 91 ? 12.109 6.613 -7.914 1 86.5 91 SER A C 1
ATOM 700 O O . SER A 1 91 ? 10.883 6.578 -8.016 1 86.5 91 SER A O 1
ATOM 702 N N . ALA A 1 92 ? 12.828 7.66 -7.625 1 85.25 92 ALA A N 1
ATOM 703 C CA . ALA A 1 92 ? 12.18 8.938 -7.344 1 85.25 92 ALA A CA 1
ATOM 704 C C . ALA A 1 92 ? 11.422 9.445 -8.57 1 85.25 92 ALA A C 1
ATOM 706 O O . ALA A 1 92 ? 11.883 9.289 -9.703 1 85.25 92 ALA A O 1
ATOM 707 N N . GLY A 1 93 ? 10.281 9.984 -8.312 1 87.69 93 GLY A N 1
ATOM 708 C CA . GLY A 1 93 ? 9.492 10.586 -9.375 1 87.69 93 GLY A CA 1
ATOM 709 C C . GLY A 1 93 ? 9.766 12.07 -9.555 1 87.69 93 GLY A C 1
ATOM 710 O O . GLY A 1 93 ? 9.461 12.641 -10.602 1 87.69 93 GLY A O 1
ATOM 711 N N . CYS A 1 94 ? 10.258 12.562 -8.492 1 84.69 94 CYS A N 1
ATOM 712 C CA . CYS A 1 94 ? 10.555 13.984 -8.539 1 84.69 94 CYS A CA 1
ATOM 713 C C . CYS A 1 94 ? 12.055 14.227 -8.688 1 84.69 94 CYS A C 1
ATOM 715 O O . CYS A 1 94 ? 12.867 13.516 -8.086 1 84.69 94 CYS A O 1
ATOM 717 N N . ASP A 1 95 ? 12.414 15.062 -9.523 1 72.94 95 ASP A N 1
ATOM 718 C CA . ASP A 1 95 ? 13.805 15.43 -9.766 1 72.94 95 ASP A CA 1
ATOM 719 C C . ASP A 1 95 ? 14.414 16.094 -8.531 1 72.94 95 ASP A C 1
ATOM 721 O O . ASP A 1 95 ? 13.734 16.859 -7.832 1 72.94 95 ASP A O 1
ATOM 725 N N . HIS A 1 96 ? 15.617 15.758 -8.258 1 66.81 96 HIS A N 1
ATOM 726 C CA . HIS A 1 96 ? 16.375 16.297 -7.137 1 66.81 96 HIS A CA 1
ATOM 727 C C . HIS A 1 96 ? 16.75 17.75 -7.379 1 66.81 96 HIS A C 1
ATOM 729 O O . HIS A 1 96 ? 17.297 18.406 -6.492 1 66.81 96 HIS A O 1
ATOM 735 N N . GLY A 1 97 ? 15.891 18.266 -8.148 1 66.5 97 GLY A N 1
ATOM 736 C CA . GLY A 1 97 ? 16.203 19.656 -8.398 1 66.5 97 GLY A CA 1
ATOM 737 C C . GLY A 1 97 ? 15.32 20.625 -7.617 1 66.5 97 GLY A C 1
ATOM 738 O O . GLY A 1 97 ? 14.367 20.203 -6.965 1 66.5 97 GLY A O 1
ATOM 739 N N . PHE A 1 98 ? 15.734 21.672 -7.105 1 73.69 98 PHE A N 1
ATOM 740 C CA . PHE A 1 98 ? 15 22.766 -6.465 1 73.69 98 PHE A CA 1
ATOM 741 C C . PHE A 1 98 ? 14.883 22.516 -4.965 1 73.69 98 PHE A C 1
ATOM 743 O O . PHE A 1 98 ? 13.852 22.812 -4.363 1 73.69 98 PHE A O 1
ATOM 750 N N . GLY A 1 99 ? 15.828 21.641 -4.402 1 90.38 99 GLY A N 1
ATOM 751 C CA . GLY A 1 99 ? 15.859 21.516 -2.953 1 90.38 99 GLY A CA 1
ATOM 752 C C . GLY A 1 99 ? 15.031 20.359 -2.438 1 90.38 99 GLY A C 1
ATOM 753 O O . GLY A 1 99 ? 14.805 20.234 -1.231 1 90.38 99 GLY A O 1
ATOM 754 N N . PHE A 1 100 ? 14.555 19.547 -3.385 1 94.06 100 PHE A N 1
ATOM 755 C CA . PHE A 1 100 ? 13.758 18.391 -3.006 1 94.06 100 PHE A CA 1
ATOM 756 C C . PHE A 1 100 ? 14.586 17.109 -3.109 1 94.06 100 PHE A C 1
ATOM 758 O O . PHE A 1 100 ? 15.344 16.938 -4.062 1 94.06 100 PHE A O 1
ATOM 765 N N . SER A 1 101 ? 14.477 16.234 -2.07 1 92.69 101 SER A N 1
ATOM 766 C CA . SER A 1 101 ? 15.102 14.914 -2.137 1 92.69 101 SER A CA 1
ATOM 767 C C . SER A 1 101 ? 14.188 13.836 -1.578 1 92.69 101 SER A C 1
ATOM 769 O O . SER A 1 101 ? 13.359 14.102 -0.7 1 92.69 101 SER A O 1
ATOM 771 N N . TYR A 1 102 ? 14.336 12.695 -2.162 1 92 102 TYR A N 1
ATOM 772 C CA . TYR A 1 102 ? 13.562 11.5 -1.816 1 92 102 TYR A CA 1
ATOM 773 C C . TYR A 1 102 ? 14.477 10.398 -1.296 1 92 102 TYR A C 1
ATOM 775 O O . TYR A 1 102 ? 15.5 10.086 -1.913 1 92 102 TYR A O 1
ATOM 783 N N . THR A 1 103 ? 14.148 9.828 -0.111 1 90.56 103 THR A N 1
ATOM 784 C CA . THR A 1 103 ? 14.812 8.648 0.441 1 90.56 103 THR A CA 1
ATOM 785 C C . THR A 1 103 ? 13.828 7.496 0.595 1 90.56 103 THR A C 1
ATOM 787 O O . THR A 1 103 ? 12.898 7.574 1.4 1 90.56 103 THR A O 1
ATOM 790 N N . PRO A 1 104 ? 14.062 6.422 -0.158 1 88.75 104 PRO A N 1
ATOM 791 C CA . PRO A 1 104 ? 13.18 5.266 0.012 1 88.75 104 PRO A CA 1
ATOM 792 C C . PRO A 1 104 ? 13.32 4.617 1.387 1 88.75 104 PRO A C 1
ATOM 794 O O . PRO A 1 104 ? 14.305 4.844 2.086 1 88.75 104 PRO A O 1
ATOM 797 N N . GLU A 1 105 ? 12.375 3.84 1.756 1 89.19 105 GLU A N 1
ATOM 798 C CA . GLU A 1 105 ? 12.328 3.211 3.072 1 89.19 105 GLU A CA 1
ATOM 799 C C . GLU A 1 105 ? 13.609 2.436 3.363 1 89.19 105 GLU A C 1
ATOM 801 O O . GLU A 1 105 ? 14.141 2.496 4.473 1 89.19 105 GLU A O 1
ATOM 806 N N . ARG A 1 106 ? 14.086 1.695 2.395 1 82.56 106 ARG A N 1
ATOM 807 C CA . ARG A 1 106 ? 15.219 0.796 2.6 1 82.56 106 ARG A CA 1
ATOM 808 C C . ARG A 1 106 ? 16.453 1.562 3.084 1 82.56 106 ARG A C 1
ATOM 810 O O . ARG A 1 106 ? 17.25 1.028 3.844 1 82.56 106 ARG A O 1
ATOM 817 N N . ALA A 1 107 ? 16.562 2.775 2.641 1 82.44 107 ALA A N 1
ATOM 818 C CA . ALA A 1 107 ? 17.703 3.607 3.016 1 82.44 107 ALA A CA 1
ATOM 819 C C . ALA A 1 107 ? 17.422 4.352 4.32 1 82.44 107 ALA A C 1
ATOM 821 O O . ALA A 1 107 ? 18.297 5.062 4.828 1 82.44 107 ALA A O 1
ATOM 822 N N . ASN A 1 108 ? 16.234 4.25 4.855 1 87.62 108 ASN A N 1
ATOM 823 C CA . ASN A 1 108 ? 15.789 5.016 6.016 1 87.62 108 ASN A CA 1
ATOM 824 C C . ASN A 1 108 ? 15.57 4.113 7.23 1 87.62 108 ASN A C 1
ATOM 826 O O . ASN A 1 108 ? 15.148 4.582 8.289 1 87.62 108 ASN A O 1
ATOM 830 N N . LEU A 1 109 ? 15.812 2.859 7.094 1 83.81 109 LEU A N 1
ATOM 831 C CA . LEU A 1 109 ? 15.594 1.912 8.18 1 83.81 109 LEU A CA 1
ATOM 832 C C . LEU A 1 109 ? 16.75 1.958 9.18 1 83.81 109 LEU A C 1
ATOM 834 O O . LEU A 1 109 ? 17.891 2.25 8.805 1 83.81 109 LEU A O 1
ATOM 838 N N . HIS A 1 110 ? 16.406 1.809 10.594 1 70.56 110 HIS A N 1
ATOM 839 C CA . HIS A 1 110 ? 17.438 1.736 11.633 1 70.56 110 HIS A CA 1
ATOM 840 C C . HIS A 1 110 ? 18.453 0.635 11.328 1 70.56 110 HIS A C 1
ATOM 842 O O . HIS A 1 110 ? 18.078 -0.427 10.82 1 70.56 110 HIS A O 1
ATOM 848 N N . PRO A 1 111 ? 19.703 1.137 11.672 1 56.53 111 PRO A N 1
ATOM 849 C CA . PRO A 1 111 ? 20.719 0.115 11.453 1 56.53 111 PRO A CA 1
ATOM 850 C C . PRO A 1 111 ? 20.469 -1.156 12.258 1 56.53 111 PRO A C 1
ATOM 852 O O . PRO A 1 111 ? 20.766 -2.258 11.789 1 56.53 111 PRO A O 1
ATOM 855 N N . HIS A 1 112 ? 20.156 -0.981 13.719 1 47.97 112 HIS A N 1
ATOM 856 C CA . HIS A 1 112 ? 19.922 -2.162 14.547 1 47.97 112 HIS A CA 1
ATOM 857 C C . HIS A 1 112 ? 18.703 -2.934 14.07 1 47.97 112 HIS A C 1
ATOM 859 O O . HIS A 1 112 ? 18.594 -4.141 14.289 1 47.97 112 HIS A O 1
ATOM 865 N N . ALA A 1 113 ? 17.641 -2.285 13.977 1 41.25 113 ALA A N 1
ATOM 866 C CA . ALA A 1 113 ? 16.531 -3.008 13.367 1 41.25 113 ALA A CA 1
ATOM 867 C C . ALA A 1 113 ? 17 -3.803 12.148 1 41.25 113 ALA A C 1
ATOM 869 O O . ALA A 1 113 ? 16.438 -4.855 11.836 1 41.25 113 ALA A O 1
ATOM 870 N N . ALA A 1 114 ? 18.047 -3.078 11.719 1 40.03 114 ALA A N 1
ATOM 871 C CA . ALA A 1 114 ? 18.953 -3.773 10.797 1 40.03 114 ALA A CA 1
ATOM 872 C C . ALA A 1 114 ? 19.984 -4.59 11.555 1 40.03 114 ALA A C 1
ATOM 874 O O . ALA A 1 114 ? 20.969 -5.066 10.969 1 40.03 114 ALA A O 1
ATOM 875 N N . GLN A 1 115 ? 20.078 -4.457 12.945 1 31.8 115 GLN A N 1
ATOM 876 C CA . GLN A 1 115 ? 21.172 -4.754 13.852 1 31.8 115 GLN A CA 1
ATOM 877 C C . GLN A 1 115 ? 21.641 -6.199 13.695 1 31.8 115 GLN A C 1
ATOM 879 O O . GLN A 1 115 ? 22.312 -6.738 14.586 1 31.8 115 GLN A O 1
ATOM 884 N N . SER A 1 116 ? 21.25 -7.23 13.258 1 29.88 116 SER A N 1
ATOM 885 C CA . SER A 1 116 ? 22.328 -8.188 13.5 1 29.88 116 SER A CA 1
ATOM 886 C C . SER A 1 116 ? 23.703 -7.508 13.43 1 29.88 116 SER A C 1
ATOM 888 O O . SER A 1 116 ? 23.875 -6.527 12.703 1 29.88 116 SER A O 1
ATOM 890 N N . SER A 1 117 ? 24.609 -7.328 14.539 1 29.28 117 SER A N 1
ATOM 891 C CA . SER A 1 117 ? 26.016 -6.918 14.57 1 29.28 117 SER A CA 1
ATOM 892 C C . SER A 1 117 ? 26.578 -6.777 13.156 1 29.28 117 SER A C 1
ATOM 894 O O . SER A 1 117 ? 27.734 -6.383 12.977 1 29.28 117 SER A O 1
ATOM 896 N N . VAL A 1 118 ? 26.266 -7.637 12.289 1 29.89 118 VAL A N 1
ATOM 897 C CA . VAL A 1 118 ? 26.875 -7.461 10.969 1 29.89 118 VAL A CA 1
ATOM 898 C C . VAL A 1 118 ? 26.297 -6.211 10.305 1 29.89 118 VAL A C 1
ATOM 900 O O . VAL A 1 118 ? 25.203 -5.754 10.664 1 29.89 118 VAL A O 1
ATOM 903 N N . LEU A 1 119 ? 26.797 -5.539 9.344 1 30.88 119 LEU A N 1
ATOM 904 C CA . LEU A 1 119 ? 26.562 -4.371 8.508 1 30.88 119 LEU A CA 1
ATOM 905 C C . LEU A 1 119 ? 25.062 -4.117 8.359 1 30.88 119 LEU A C 1
ATOM 907 O O . LEU A 1 119 ? 24.266 -5.059 8.359 1 30.88 119 LEU A O 1
ATOM 911 N N . PRO A 1 120 ? 24.5 -2.844 8.633 1 36.91 120 PRO A N 1
ATOM 912 C CA . PRO A 1 120 ? 23.188 -2.309 8.289 1 36.91 120 PRO A CA 1
ATOM 913 C C . PRO A 1 120 ? 22.469 -3.141 7.23 1 36.91 120 PRO A C 1
ATOM 915 O O . PRO A 1 120 ? 21.391 -2.758 6.762 1 36.91 120 PRO A O 1
ATOM 918 N N . THR A 1 121 ? 23.078 -4.086 6.551 1 36.72 121 THR A N 1
ATOM 919 C CA . THR A 1 121 ? 22.969 -4.648 5.211 1 36.72 121 THR A CA 1
ATOM 920 C C . THR A 1 121 ? 21.859 -5.703 5.16 1 36.72 121 THR A C 1
ATOM 922 O O . THR A 1 121 ? 21.609 -6.297 4.109 1 36.72 121 THR A O 1
ATOM 925 N N . THR A 1 122 ? 21.531 -6.262 6.434 1 39.69 122 THR A N 1
ATOM 926 C CA . THR A 1 122 ? 20.609 -7.367 6.184 1 39.69 122 THR A CA 1
ATOM 927 C C . THR A 1 122 ? 19.172 -6.879 6.164 1 39.69 122 THR A C 1
ATOM 929 O O . THR A 1 122 ? 18.703 -6.27 7.129 1 39.69 122 THR A O 1
ATOM 932 N N . VAL A 1 123 ? 18.609 -6.484 5.176 1 43.94 123 VAL A N 1
ATOM 933 C CA . VAL A 1 123 ? 17.188 -6.195 5.012 1 43.94 123 VAL A CA 1
ATOM 934 C C . VAL A 1 123 ? 16.359 -7.41 5.422 1 43.94 123 VAL A C 1
ATOM 936 O O . VAL A 1 123 ? 16.453 -8.477 4.805 1 43.94 123 VAL A O 1
ATOM 939 N N . THR A 1 124 ? 16.047 -7.645 6.781 1 46.84 124 THR A N 1
ATOM 940 C CA . THR A 1 124 ? 15.125 -8.719 7.141 1 46.84 124 THR A CA 1
ATOM 941 C C . THR A 1 124 ? 13.68 -8.32 6.863 1 46.84 124 THR A C 1
ATOM 943 O O . THR A 1 124 ? 13.352 -7.129 6.848 1 46.84 124 THR A O 1
ATOM 946 N N . GLY A 1 125 ? 12.914 -9.133 6.184 1 48.44 125 GLY A N 1
ATOM 947 C CA . GLY A 1 125 ? 11.484 -8.938 5.965 1 48.44 125 GLY A CA 1
ATOM 948 C C . GLY A 1 125 ? 10.781 -8.328 7.16 1 48.44 125 GLY A C 1
ATOM 949 O O . GLY A 1 125 ? 9.844 -7.543 7.004 1 48.44 125 GLY A O 1
ATOM 950 N N . ASP A 1 126 ? 11.234 -8.555 8.422 1 56.31 126 ASP A N 1
ATOM 951 C CA . ASP A 1 126 ? 10.625 -8.016 9.633 1 56.31 126 ASP A CA 1
ATOM 952 C C . ASP A 1 126 ? 11.086 -6.582 9.891 1 56.31 126 ASP A C 1
ATOM 954 O O . ASP A 1 126 ? 10.586 -5.918 10.805 1 56.31 126 ASP A O 1
ATOM 958 N N . CYS A 1 127 ? 11.75 -6.109 8.883 1 72.12 127 CYS A N 1
ATOM 959 C CA . CYS A 1 127 ? 12.336 -4.809 9.195 1 72.12 127 CYS A CA 1
ATOM 960 C C . CYS A 1 127 ? 11.695 -3.711 8.352 1 72.12 127 CYS A C 1
ATOM 962 O O . CYS A 1 127 ? 11.961 -2.525 8.57 1 72.12 127 CYS A O 1
ATOM 964 N N . THR A 1 128 ? 10.781 -4.172 7.539 1 87.5 128 THR A N 1
ATOM 965 C CA . THR A 1 128 ? 10.203 -3.137 6.691 1 87.5 128 THR A CA 1
ATOM 966 C C . THR A 1 128 ? 8.883 -2.637 7.273 1 87.5 128 THR A C 1
ATOM 968 O O . THR A 1 128 ? 8.234 -3.34 8.055 1 87.5 128 THR A O 1
ATOM 971 N N . CYS A 1 129 ? 8.57 -1.49 6.938 1 93.88 129 CYS A N 1
ATOM 972 C CA . CYS A 1 129 ? 7.297 -0.927 7.363 1 93.88 129 CYS A CA 1
ATOM 973 C C . CYS A 1 129 ? 6.133 -1.646 6.691 1 93.88 129 CYS A C 1
ATOM 975 O O . CYS A 1 129 ? 6.316 -2.318 5.676 1 93.88 129 CYS A O 1
ATOM 977 N N . ARG A 1 130 ? 4.996 -1.554 7.355 1 95.88 130 ARG A N 1
ATOM 978 C CA . ARG A 1 130 ? 3.742 -2.062 6.812 1 95.88 130 ARG A CA 1
ATOM 979 C C . ARG A 1 130 ? 2.764 -0.926 6.539 1 95.88 130 ARG A C 1
ATOM 981 O O . ARG A 1 130 ? 2.848 0.135 7.164 1 95.88 130 ARG A O 1
ATOM 988 N N . ALA A 1 131 ? 1.916 -1.188 5.594 1 97.06 131 ALA A N 1
ATOM 989 C CA . ALA A 1 131 ? 0.963 -0.16 5.18 1 97.06 131 ALA A CA 1
ATOM 990 C C . ALA A 1 131 ? -0.452 -0.512 5.629 1 97.06 131 ALA A C 1
ATOM 992 O O . ALA A 1 131 ? -0.761 -1.682 5.867 1 97.06 131 ALA A O 1
ATOM 993 N N . GLY A 1 132 ? -1.251 0.476 5.785 1 95.81 132 GLY A N 1
ATOM 994 C CA . GLY A 1 132 ? -2.664 0.395 6.121 1 95.81 132 GLY A CA 1
ATOM 995 C C . GLY A 1 132 ? -3.439 1.645 5.742 1 95.81 132 GLY A C 1
ATOM 996 O O . GLY A 1 132 ? -2.85 2.707 5.531 1 95.81 132 GLY A O 1
ATOM 997 N N . HIS A 1 133 ? -4.676 1.492 5.664 1 95.12 133 HIS A N 1
ATOM 998 C CA . HIS A 1 133 ? -5.488 2.654 5.316 1 95.12 133 HIS A CA 1
ATOM 999 C C . HIS A 1 133 ? -5.387 3.736 6.387 1 95.12 133 HIS A C 1
ATOM 1001 O O . HIS A 1 133 ? -5.789 3.521 7.535 1 95.12 133 HIS A O 1
ATOM 1007 N N . GLY A 1 134 ? -4.84 4.848 6.047 1 96.5 134 GLY A N 1
ATOM 1008 C CA . GLY A 1 134 ? -4.629 5.973 6.949 1 96.5 134 GLY A CA 1
ATOM 1009 C C . GLY A 1 134 ? -3.465 6.855 6.535 1 96.5 134 GLY A C 1
ATOM 1010 O O . GLY A 1 134 ? -2.814 6.598 5.52 1 96.5 134 GLY A O 1
ATOM 1011 N N . LEU A 1 135 ? -3.27 7.871 7.336 1 98.5 135 LEU A N 1
ATOM 1012 C CA . LEU A 1 135 ? -2.152 8.773 7.074 1 98.5 135 LEU A CA 1
ATOM 1013 C C . LEU A 1 135 ? -1.549 9.273 8.383 1 98.5 135 LEU A C 1
ATOM 1015 O O . LEU A 1 135 ? -2.277 9.609 9.32 1 98.5 135 LEU A O 1
ATOM 1019 N N . SER A 1 136 ? -0.291 9.336 8.422 1 98.88 136 SER A N 1
ATOM 1020 C CA . SER A 1 136 ? 0.463 9.984 9.484 1 98.88 136 SER A CA 1
ATOM 1021 C C . SER A 1 136 ? 1.819 10.469 8.984 1 98.88 136 SER A C 1
ATOM 1023 O O . SER A 1 136 ? 2.572 9.711 8.375 1 98.88 136 SER A O 1
ATOM 1025 N N . LEU A 1 137 ? 2.115 11.688 9.219 1 98.88 137 LEU A N 1
ATOM 1026 C CA . LEU A 1 137 ? 3.367 12.312 8.797 1 98.88 137 LEU A CA 1
ATOM 1027 C C . LEU A 1 137 ? 4.082 12.945 9.992 1 98.88 137 LEU A C 1
ATOM 1029 O O . LEU A 1 137 ? 3.447 13.594 10.828 1 98.88 137 LEU A O 1
ATOM 1033 N N . LEU A 1 138 ? 5.34 12.711 10.094 1 98.81 138 LEU A N 1
ATOM 1034 C CA . LEU A 1 138 ? 6.191 13.406 11.055 1 98.81 138 LEU A CA 1
ATOM 1035 C C . LEU A 1 138 ? 6.984 14.516 10.367 1 98.81 138 LEU A C 1
ATOM 1037 O O . LEU A 1 138 ? 7.77 14.25 9.461 1 98.81 138 LEU A O 1
ATOM 1041 N N . LEU A 1 139 ? 6.762 15.734 10.797 1 98.69 139 LEU A N 1
ATOM 1042 C CA . LEU A 1 139 ? 7.383 16.922 10.211 1 98.69 139 LEU A CA 1
ATOM 1043 C C . LEU A 1 139 ? 8.484 17.453 11.117 1 98.69 139 LEU A C 1
ATOM 1045 O O . LEU A 1 139 ? 8.227 17.812 12.273 1 98.69 139 LEU A O 1
ATOM 1049 N N . THR A 1 140 ? 9.672 17.5 10.648 1 97.81 140 THR A N 1
ATOM 1050 C CA . THR A 1 140 ? 10.781 18.109 11.375 1 97.81 140 THR A CA 1
ATOM 1051 C C . THR A 1 140 ? 11.328 19.312 10.609 1 97.81 140 THR A C 1
ATOM 1053 O O . THR A 1 140 ? 11.836 19.172 9.492 1 97.81 140 THR A O 1
ATOM 1056 N N . ALA A 1 141 ? 11.266 20.469 11.25 1 97.31 141 ALA A N 1
ATOM 1057 C CA . ALA A 1 141 ? 11.664 21.734 10.633 1 97.31 141 ALA A CA 1
ATOM 1058 C C . ALA A 1 141 ? 12.93 22.281 11.289 1 97.31 141 ALA A C 1
ATOM 1060 O O . ALA A 1 141 ? 13.102 22.188 12.508 1 97.31 141 ALA A O 1
ATOM 1061 N N . HIS A 1 142 ? 13.797 22.859 10.445 1 95 142 HIS A N 1
ATOM 1062 C CA . HIS A 1 142 ? 15.016 23.484 10.914 1 95 142 HIS A CA 1
ATOM 1063 C C . HIS A 1 142 ? 15.109 24.938 10.438 1 95 142 HIS A C 1
ATOM 1065 O O . HIS A 1 142 ? 14.773 25.234 9.289 1 95 142 HIS A O 1
ATOM 1071 N N . THR A 1 143 ? 15.43 25.797 11.32 1 92.38 143 THR A N 1
ATOM 1072 C CA . THR A 1 143 ? 15.68 27.203 11.008 1 92.38 143 THR A CA 1
ATOM 1073 C C . THR A 1 143 ? 17.016 27.656 11.578 1 92.38 143 THR A C 1
ATOM 1075 O O . THR A 1 143 ? 17.422 27.203 12.656 1 92.38 143 THR A O 1
ATOM 1078 N N . SER A 1 144 ? 17.812 28.375 10.719 1 77.69 144 SER A N 1
ATOM 1079 C CA . SER A 1 144 ? 19.047 28.984 11.234 1 77.69 144 SER A CA 1
ATOM 1080 C C . SER A 1 144 ? 18.734 30.188 12.117 1 77.69 144 SER A C 1
ATOM 1082 O O . SER A 1 144 ? 17.781 30.922 11.859 1 77.69 144 SER A O 1
ATOM 1084 N N . ASN A 1 145 ? 19.078 30.219 13.32 1 59.41 145 ASN A N 1
ATOM 1085 C CA . ASN A 1 145 ? 18.875 31.344 14.227 1 59.41 145 ASN A CA 1
ATOM 1086 C C . ASN A 1 145 ? 19.578 32.594 13.727 1 59.41 145 ASN A C 1
ATOM 1088 O O . ASN A 1 145 ? 20.797 32.719 13.82 1 59.41 145 ASN A O 1
ATOM 1092 N N . VAL A 1 146 ? 19.281 33.188 12.539 1 47.56 146 VAL A N 1
ATOM 1093 C CA . VAL A 1 146 ? 20 34.438 12.281 1 47.56 146 VAL A CA 1
ATOM 1094 C C . VAL A 1 146 ? 19.75 35.438 13.406 1 47.56 146 VAL A C 1
ATOM 1096 O O . VAL A 1 146 ? 20.562 36.312 13.656 1 47.56 146 VAL A O 1
ATOM 1099 N N . ASP A 1 147 ? 18.438 35.906 13.656 1 41.41 147 ASP A N 1
ATOM 1100 C CA . ASP A 1 147 ? 18.312 37.031 14.586 1 41.41 147 ASP A CA 1
ATOM 1101 C C . ASP A 1 147 ? 18.766 36.625 15.984 1 41.41 147 ASP A C 1
ATOM 1103 O O . ASP A 1 147 ? 18.562 35.469 16.406 1 41.41 147 ASP A O 1
ATOM 1107 N N . LYS A 1 148 ? 19.734 37.438 16.562 1 39.53 148 LYS A N 1
ATOM 1108 C CA . LYS A 1 148 ? 20.312 37.562 17.891 1 39.53 148 LYS A CA 1
ATOM 1109 C C . LYS A 1 148 ? 19.266 37.344 18.969 1 39.53 148 LYS A C 1
ATOM 1111 O O . LYS A 1 148 ? 18.359 38.156 19.156 1 39.53 148 LYS A O 1
ATOM 1116 N N . ILE A 1 149 ? 18.703 36.219 19.078 1 36.19 149 ILE A N 1
ATOM 1117 C CA . ILE A 1 149 ? 18.078 36.25 20.391 1 36.19 149 ILE A CA 1
ATOM 1118 C C . ILE A 1 149 ? 18.953 37.062 21.359 1 36.19 149 ILE A C 1
ATOM 1120 O O . ILE A 1 149 ? 20.141 36.75 21.516 1 36.19 149 ILE A O 1
ATOM 1124 N N . PRO A 1 150 ? 18.703 38.312 21.578 1 31.05 150 PRO A N 1
ATOM 1125 C CA . PRO A 1 150 ? 19.438 38.812 22.734 1 31.05 150 PRO A CA 1
ATOM 1126 C C . PRO A 1 150 ? 19.672 37.75 23.797 1 31.05 150 PRO A C 1
ATOM 1128 O O . PRO A 1 150 ? 18.891 36.812 23.906 1 31.05 150 PRO A O 1
ATOM 1131 N N . PHE A 1 151 ? 20.953 37.5 24.109 1 29.56 151 PHE A N 1
ATOM 1132 C CA . PHE A 1 151 ? 21.391 36.719 25.266 1 29.56 151 PHE A CA 1
ATOM 1133 C C . PHE A 1 151 ? 20.422 36.906 26.438 1 29.56 151 PHE A C 1
ATOM 1135 O O . PHE A 1 151 ? 20.828 37.344 27.516 1 29.56 151 PHE A O 1
ATOM 1142 N N . ALA A 1 152 ? 19.344 37.625 26.359 1 28.17 152 ALA A N 1
ATOM 1143 C CA . ALA A 1 152 ? 18.781 37.594 27.703 1 28.17 152 ALA A CA 1
ATOM 1144 C C . ALA A 1 152 ? 18.641 36.156 28.219 1 28.17 152 ALA A C 1
ATOM 1146 O O . ALA A 1 152 ? 18.078 35.312 27.531 1 28.17 152 ALA A O 1
ATOM 1147 N N . THR A 1 153 ? 19.516 35.656 29.078 1 28.94 153 THR A N 1
ATOM 1148 C CA . THR A 1 153 ? 19.578 34.531 30.031 1 28.94 153 THR A CA 1
ATOM 1149 C C . THR A 1 153 ? 18.188 34.125 30.484 1 28.94 153 THR A C 1
ATOM 1151 O O . THR A 1 153 ? 18.031 33.406 31.469 1 28.94 153 THR A O 1
ATOM 1154 N N . SER A 1 154 ? 17.141 34.969 30.266 1 24.61 154 SER A N 1
ATOM 1155 C CA . SER A 1 154 ? 16.094 34.469 31.172 1 24.61 154 SER A CA 1
ATOM 1156 C C . SER A 1 154 ? 15.711 33.031 30.844 1 24.61 154 SER A C 1
ATOM 1158 O O . SER A 1 154 ? 15.766 32.625 29.688 1 24.61 154 SER A O 1
ATOM 1160 N N . ALA A 1 155 ? 15.812 32.125 31.781 1 27.16 155 ALA A N 1
ATOM 1161 C CA . ALA A 1 155 ? 15.266 30.812 32.156 1 27.16 155 ALA A CA 1
ATOM 1162 C C . ALA A 1 155 ? 13.906 30.578 31.5 1 27.16 155 ALA A C 1
ATOM 1164 O O . ALA A 1 155 ? 12.867 30.844 32.094 1 27.16 155 ALA A O 1
ATOM 1165 N N . VAL A 1 156 ? 13.633 31.047 30.375 1 27.77 156 VAL A N 1
ATOM 1166 C CA . VAL A 1 156 ? 12.273 30.547 30.203 1 27.77 156 VAL A CA 1
ATOM 1167 C C . VAL A 1 156 ? 12.305 29.016 30.109 1 27.77 156 VAL A C 1
ATOM 1169 O O . VAL A 1 156 ? 12.93 28.453 29.203 1 27.77 156 VAL A O 1
ATOM 1172 N N . GLU A 1 157 ? 12.172 28.297 31.156 1 29.2 157 GLU A N 1
ATOM 1173 C CA . GLU A 1 157 ? 12.273 26.906 31.578 1 29.2 157 GLU A CA 1
ATOM 1174 C C . GLU A 1 157 ? 11.922 25.938 30.453 1 29.2 157 GLU A C 1
ATOM 1176 O O . GLU A 1 157 ? 12.578 24.922 30.266 1 29.2 157 GLU A O 1
ATOM 1181 N N . GLY A 1 158 ? 10.703 25.922 29.906 1 30.22 158 GLY A N 1
ATOM 1182 C CA . GLY A 1 158 ? 10 24.781 29.344 1 30.22 158 GLY A CA 1
ATOM 1183 C C . GLY A 1 158 ? 10.195 24.641 27.844 1 30.22 158 GLY A C 1
ATOM 1184 O O . GLY A 1 158 ? 9.562 23.797 27.203 1 30.22 158 GLY A O 1
ATOM 1185 N N . ARG A 1 159 ? 10.625 25.734 27.094 1 33.75 159 ARG A N 1
ATOM 1186 C CA . ARG A 1 159 ? 10.578 25.531 25.641 1 33.75 159 ARG A CA 1
ATOM 1187 C C . ARG A 1 159 ? 11.828 24.828 25.141 1 33.75 159 ARG A C 1
ATOM 1189 O O . ARG A 1 159 ? 12.93 25.391 25.188 1 33.75 159 ARG A O 1
ATOM 1196 N N . THR A 1 160 ? 12.141 23.625 25.375 1 34.25 160 THR A N 1
ATOM 1197 C CA . THR A 1 160 ? 13.297 22.844 24.906 1 34.25 160 THR A CA 1
ATOM 1198 C C . THR A 1 160 ? 13.297 22.734 23.391 1 34.25 160 THR A C 1
ATOM 1200 O O . THR A 1 160 ? 12.562 21.922 22.812 1 34.25 160 THR A O 1
ATOM 1203 N N . ALA A 1 161 ? 13.281 23.844 22.578 1 41.06 161 ALA A N 1
ATOM 1204 C CA . ALA A 1 161 ? 13.742 23.609 21.219 1 41.06 161 ALA A CA 1
ATOM 1205 C C . ALA A 1 161 ? 15.117 22.938 21.203 1 41.06 161 ALA A C 1
ATOM 1207 O O . ALA A 1 161 ? 15.977 23.281 22.016 1 41.06 161 ALA A O 1
ATOM 1208 N N . ALA A 1 162 ? 15.281 21.766 20.703 1 43 162 ALA A N 1
ATOM 1209 C CA . ALA A 1 162 ? 16.594 21.125 20.625 1 43 162 ALA A CA 1
ATOM 1210 C C . ALA A 1 162 ? 17.578 21.984 19.828 1 43 162 ALA A C 1
ATOM 1212 O O . ALA A 1 162 ? 17.312 22.312 18.656 1 43 162 ALA A O 1
ATOM 1213 N N . LEU A 1 163 ? 18.312 22.922 20.484 1 41.59 163 LEU A N 1
ATOM 1214 C CA . LEU A 1 163 ? 19.422 23.625 19.844 1 41.59 163 LEU A CA 1
ATOM 1215 C C . LEU A 1 163 ? 20.453 22.641 19.312 1 41.59 163 LEU A C 1
ATOM 1217 O O . LEU A 1 163 ? 20.844 21.703 20.016 1 41.59 163 LEU A O 1
ATOM 1221 N N . SER A 1 164 ? 20.359 22.391 18.016 1 45.44 164 SER A N 1
ATOM 1222 C CA . SER A 1 164 ? 21.531 21.672 17.531 1 45.44 164 SER A CA 1
ATOM 1223 C C . SER A 1 164 ? 22.812 22.469 17.781 1 45.44 164 SER A C 1
ATOM 1225 O O . SER A 1 164 ? 22.766 23.672 18.047 1 45.44 164 SER A O 1
ATOM 1227 N N . ASP A 1 165 ? 23.906 21.797 18 1 44.22 165 ASP A N 1
ATOM 1228 C CA . ASP A 1 165 ? 25.234 22.344 18.266 1 44.22 165 ASP A CA 1
ATOM 1229 C C . ASP A 1 165 ? 25.516 23.562 17.375 1 44.22 165 ASP A C 1
ATOM 1231 O O . ASP A 1 165 ? 26.438 24.328 17.641 1 44.22 165 ASP A O 1
ATOM 1235 N N . GLN A 1 166 ? 25.016 23.672 16.203 1 48.16 166 GLN A N 1
ATOM 1236 C CA . GLN A 1 166 ? 25.5 24.719 15.312 1 48.16 166 GLN A CA 1
ATOM 1237 C C . GLN A 1 166 ? 24.531 25.906 15.281 1 48.16 166 GLN A C 1
ATOM 1239 O O . GLN A 1 166 ? 24.516 26.672 14.32 1 48.16 166 GLN A O 1
ATOM 1244 N N . GLY A 1 167 ? 23.625 26.125 16.328 1 58.28 167 GLY A N 1
ATOM 1245 C CA . GLY A 1 167 ? 22.766 27.297 16.359 1 58.28 167 GLY A CA 1
ATOM 1246 C C . GLY A 1 167 ? 21.469 27.094 15.609 1 58.28 167 GLY A C 1
ATOM 1247 O O . GLY A 1 167 ? 20.75 28.062 15.344 1 58.28 167 GLY A O 1
ATOM 1248 N N . SER A 1 168 ? 21.188 25.938 15.172 1 73.81 168 SER A N 1
ATOM 1249 C CA . SER A 1 168 ? 19.938 25.656 14.461 1 73.81 168 SER A CA 1
ATOM 1250 C C . SER A 1 168 ? 18.859 25.156 15.414 1 73.81 168 SER A C 1
ATOM 1252 O O . SER A 1 168 ? 19.156 24.453 16.375 1 73.81 168 SER A O 1
ATOM 1254 N N . ILE A 1 169 ? 17.656 25.828 15.266 1 87.31 169 ILE A N 1
ATOM 1255 C CA . ILE A 1 169 ? 16.5 25.422 16.047 1 87.31 169 ILE A CA 1
ATOM 1256 C C . ILE A 1 169 ? 15.68 24.406 15.266 1 87.31 169 ILE A C 1
ATOM 1258 O O . ILE A 1 169 ? 15.469 24.562 14.062 1 87.31 169 ILE A O 1
ATOM 1262 N N . SER A 1 170 ? 15.305 23.312 15.945 1 93.25 170 SER A N 1
ATOM 1263 C CA . SER A 1 170 ? 14.477 22.297 15.312 1 93.25 170 SER A CA 1
ATOM 1264 C C . SER A 1 170 ? 13.125 22.172 16 1 93.25 170 SER A C 1
ATOM 1266 O O . SER A 1 170 ? 13.031 22.312 17.219 1 93.25 170 SER A O 1
ATOM 1268 N N . HIS A 1 171 ? 12.094 22.016 15.242 1 95.62 171 HIS A N 1
ATOM 1269 C CA . HIS A 1 171 ? 10.742 21.75 15.727 1 95.62 171 HIS A CA 1
ATOM 1270 C C . HIS A 1 171 ? 10.164 20.516 15.047 1 95.62 171 HIS A C 1
ATOM 1272 O O . HIS A 1 171 ? 10.352 20.297 13.844 1 95.62 171 HIS A O 1
ATOM 1278 N N . THR A 1 172 ? 9.484 19.672 15.836 1 97.19 172 THR A N 1
ATOM 1279 C CA . THR A 1 172 ? 8.914 18.453 15.289 1 97.19 172 THR A CA 1
ATOM 1280 C C . THR A 1 172 ? 7.422 18.359 15.594 1 97.19 172 THR A C 1
ATOM 1282 O O . THR A 1 172 ? 7.004 18.562 16.734 1 97.19 172 THR A O 1
ATOM 1285 N N . LEU A 1 173 ? 6.641 18.125 14.586 1 98.56 173 LEU A N 1
ATOM 1286 C CA . LEU A 1 173 ? 5.188 18.031 14.68 1 98.56 173 LEU A CA 1
ATOM 1287 C C . LEU A 1 173 ? 4.688 16.734 14.062 1 98.56 173 LEU A C 1
ATOM 1289 O O . LEU A 1 173 ? 5.109 16.359 12.961 1 98.56 173 LEU A O 1
ATOM 1293 N N . LEU A 1 174 ? 3.805 16.016 14.789 1 98.75 174 LEU A N 1
ATOM 1294 C CA . LEU A 1 174 ? 3.113 14.844 14.25 1 98.75 174 LEU A CA 1
ATOM 1295 C C . LEU A 1 174 ? 1.762 15.242 13.664 1 98.75 174 LEU A C 1
ATOM 1297 O O . LEU A 1 174 ? 0.924 15.82 14.352 1 98.75 174 LEU A O 1
ATOM 1301 N N . LEU A 1 175 ? 1.6 14.969 12.391 1 98.94 175 LEU A N 1
ATOM 1302 C CA . LEU A 1 175 ? 0.298 15.141 11.758 1 98.94 175 LEU A CA 1
ATOM 1303 C C . LEU A 1 175 ? -0.436 13.805 11.656 1 98.94 175 LEU A C 1
ATOM 1305 O O . LEU A 1 175 ? 0.021 12.891 10.961 1 98.94 175 LEU A O 1
ATOM 1309 N N . ASP A 1 176 ? -1.586 13.625 12.336 1 98.88 176 ASP A N 1
ATOM 1310 C CA . ASP A 1 176 ? -2.432 12.438 12.352 1 98.88 176 ASP A CA 1
ATOM 1311 C C . ASP A 1 176 ? -1.653 11.219 12.836 1 98.88 176 ASP A C 1
ATOM 1313 O O . ASP A 1 176 ? -0.451 11.305 13.086 1 98.88 176 ASP A O 1
ATOM 1317 N N . ALA A 1 177 ? -2.443 10.094 13.008 1 98.5 177 ALA A N 1
ATOM 1318 C CA . ALA A 1 177 ? -1.802 8.906 13.562 1 98.5 177 ALA A CA 1
ATOM 1319 C C . ALA A 1 177 ? -2.332 7.637 12.906 1 98.5 177 ALA A C 1
ATOM 1321 O O . ALA A 1 177 ? -2.25 6.551 13.477 1 98.5 177 ALA A O 1
ATOM 1322 N N . GLY A 1 178 ? -2.926 7.82 11.75 1 97.19 178 GLY A N 1
ATOM 1323 C CA . GLY A 1 178 ? -3.422 6.652 11.031 1 97.19 178 GLY A CA 1
ATOM 1324 C C . GLY A 1 178 ? -4.586 5.977 11.734 1 97.19 178 GLY A C 1
ATOM 1325 O O . GLY A 1 178 ? -5.238 6.578 12.594 1 97.19 178 GLY A O 1
ATOM 1326 N N . SER A 1 179 ? -4.844 4.703 11.398 1 95.31 179 SER A N 1
ATOM 1327 C CA . SER A 1 179 ? -6.043 4.004 11.852 1 95.31 179 SER A CA 1
ATOM 1328 C C . SER A 1 179 ? -5.715 2.992 12.945 1 95.31 179 SER A C 1
ATOM 1330 O O . SER A 1 179 ? -6.617 2.42 13.562 1 95.31 179 SER A O 1
ATOM 1332 N N . ASP A 1 180 ? -4.445 2.811 13.219 1 94.06 180 ASP A N 1
ATOM 1333 C CA . ASP A 1 180 ? -4.047 1.711 14.094 1 94.06 180 ASP A CA 1
ATOM 1334 C C . ASP A 1 180 ? -2.791 2.066 14.883 1 94.06 180 ASP A C 1
ATOM 1336 O O . ASP A 1 180 ? -1.723 2.277 14.305 1 94.06 180 ASP A O 1
ATOM 1340 N N . ALA A 1 181 ? -2.898 1.981 16.188 1 95.5 181 ALA A N 1
ATOM 1341 C CA . ALA A 1 181 ? -1.817 2.41 17.062 1 95.5 181 ALA A CA 1
ATOM 1342 C C . ALA A 1 181 ? -0.633 1.451 16.984 1 95.5 181 ALA A C 1
ATOM 1344 O O . ALA A 1 181 ? 0.523 1.879 17.016 1 95.5 181 ALA A O 1
ATOM 1345 N N . ASP A 1 182 ? -0.899 0.203 16.906 1 93.75 182 ASP A N 1
ATOM 1346 C CA . ASP A 1 182 ? 0.178 -0.782 16.875 1 93.75 182 ASP A CA 1
ATOM 1347 C C . ASP A 1 182 ? 0.994 -0.665 15.594 1 93.75 182 ASP A C 1
ATOM 1349 O O . ASP A 1 182 ? 2.225 -0.745 15.617 1 93.75 182 ASP A O 1
ATOM 1353 N N . LEU A 1 183 ? 0.252 -0.56 14.508 1 94.81 183 LEU A N 1
ATOM 1354 C CA . LEU A 1 183 ? 0.946 -0.385 13.234 1 94.81 183 LEU A CA 1
ATOM 1355 C C . LEU A 1 183 ? 1.76 0.904 13.234 1 94.81 183 LEU A C 1
ATOM 1357 O O . LEU A 1 183 ? 2.904 0.92 12.773 1 94.81 183 LEU A O 1
ATOM 1361 N N . TRP A 1 184 ? 1.208 1.942 13.734 1 96.94 184 TRP A N 1
ATOM 1362 C CA . TRP A 1 184 ? 1.907 3.219 13.836 1 96.94 184 TRP A CA 1
ATOM 1363 C C . TRP A 1 184 ? 3.205 3.066 14.625 1 96.94 184 TRP A C 1
ATOM 1365 O O . TRP A 1 184 ? 4.27 3.482 14.164 1 96.94 184 TRP A O 1
ATOM 1375 N N . LYS A 1 185 ? 3.111 2.469 15.766 1 96.38 185 LYS A N 1
ATOM 1376 C CA . LYS A 1 185 ? 4.27 2.281 16.641 1 96.38 185 LYS A CA 1
ATOM 1377 C C . LYS A 1 185 ? 5.324 1.41 15.969 1 96.38 185 LYS A C 1
ATOM 1379 O O . LYS A 1 185 ? 6.52 1.72 16.016 1 96.38 185 LYS A O 1
ATOM 1384 N N . SER A 1 186 ? 4.863 0.366 15.406 1 93.88 186 SER A N 1
ATOM 1385 C CA . SER A 1 186 ? 5.781 -0.551 14.734 1 93.88 186 SER A CA 1
ATOM 1386 C C . SER A 1 186 ? 6.578 0.161 13.648 1 93.88 186 SER A C 1
ATOM 1388 O O . SER A 1 186 ? 7.797 -0.01 13.555 1 93.88 186 SER A O 1
ATOM 1390 N N . ASN A 1 187 ? 5.91 0.928 12.812 1 96.06 187 ASN A N 1
ATOM 1391 C CA . ASN A 1 187 ? 6.586 1.674 11.758 1 96.06 187 ASN A CA 1
ATOM 1392 C C . ASN A 1 187 ? 7.562 2.699 12.328 1 96.06 187 ASN A C 1
ATOM 1394 O O . ASN A 1 187 ? 8.703 2.803 11.875 1 96.06 187 ASN A O 1
ATOM 1398 N N . ALA A 1 188 ? 7.137 3.428 13.328 1 96.19 188 ALA A N 1
ATOM 1399 C CA . ALA A 1 188 ? 7.977 4.453 13.945 1 96.19 188 ALA A CA 1
ATOM 1400 C C . ALA A 1 188 ? 9.266 3.848 14.5 1 96.19 188 ALA A C 1
ATOM 1402 O O . ALA A 1 188 ? 10.336 4.438 14.375 1 96.19 188 ALA A O 1
ATOM 1403 N N . ASP A 1 189 ? 9.195 2.709 15.055 1 92.25 189 ASP A N 1
ATOM 1404 C CA . ASP A 1 189 ? 10.336 2.047 15.695 1 92.25 189 ASP A CA 1
ATOM 1405 C C . ASP A 1 189 ? 11.359 1.591 14.656 1 92.25 189 ASP A C 1
ATOM 1407 O O . ASP A 1 189 ? 12.531 1.403 14.977 1 92.25 189 ASP A O 1
ATOM 1411 N N . LYS A 1 190 ? 10.922 1.438 13.5 1 91.5 190 LYS A N 1
ATOM 1412 C CA . LYS A 1 190 ? 11.781 0.864 12.461 1 91.5 190 LYS A CA 1
ATOM 1413 C C . LYS A 1 190 ? 12.562 1.951 11.734 1 91.5 190 LYS A C 1
ATOM 1415 O O . LYS A 1 190 ? 13.523 1.658 11.023 1 91.5 190 LYS A O 1
ATOM 1420 N N . LEU A 1 191 ? 12.188 3.133 11.828 1 92.88 191 LEU A N 1
ATOM 1421 C CA . LEU A 1 191 ? 12.719 4.203 10.992 1 92.88 191 LEU A CA 1
ATOM 1422 C C . LEU A 1 191 ? 13.781 5.004 11.742 1 92.88 191 LEU A C 1
ATOM 1424 O O . LEU A 1 191 ? 13.531 5.473 12.859 1 92.88 191 LEU A O 1
ATOM 1428 N N . ASN A 1 192 ? 14.891 5.254 11.125 1 81.38 192 ASN A N 1
ATOM 1429 C CA . ASN A 1 192 ? 16.062 5.906 11.703 1 81.38 192 ASN A CA 1
ATOM 1430 C C . ASN A 1 192 ? 15.828 7.395 11.922 1 81.38 192 ASN A C 1
ATOM 1432 O O . ASN A 1 192 ? 16.406 7.996 12.828 1 81.38 192 ASN A O 1
ATOM 1436 N N . SER A 1 193 ? 15.031 7.965 11.195 1 78.25 193 SER A N 1
ATOM 1437 C CA . SER A 1 193 ? 14.812 9.406 11.203 1 78.25 193 SER A CA 1
ATOM 1438 C C . SER A 1 193 ? 13.859 9.812 12.328 1 78.25 193 SER A C 1
ATOM 1440 O O . SER A 1 193 ? 13.664 11 12.578 1 78.25 193 SER A O 1
ATOM 1442 N N . VAL A 1 194 ? 13.383 8.875 13 1 87.94 194 VAL A N 1
ATOM 1443 C CA . VAL A 1 194 ? 12.297 9.188 13.922 1 87.94 194 VAL A CA 1
ATOM 1444 C C . VAL A 1 194 ? 12.852 9.305 15.344 1 87.94 194 VAL A C 1
ATOM 1446 O O . VAL A 1 194 ? 13.43 8.352 15.867 1 87.94 194 VAL A O 1
ATOM 1449 N N . ARG A 1 195 ? 12.711 10.5 15.953 1 91.56 195 ARG A N 1
ATOM 1450 C CA . ARG A 1 195 ? 12.961 10.758 17.359 1 91.56 195 ARG A CA 1
ATOM 1451 C C . ARG A 1 195 ? 11.68 11.18 18.078 1 91.56 195 ARG A C 1
ATOM 1453 O O . ARG A 1 195 ? 11.383 12.375 18.172 1 91.56 195 ARG A O 1
ATOM 1460 N N . LEU A 1 196 ? 11.078 10.242 18.641 1 94.81 196 LEU A N 1
ATOM 1461 C CA . LEU A 1 196 ? 9.742 10.438 19.188 1 94.81 196 LEU A CA 1
ATOM 1462 C C . LEU A 1 196 ? 9.766 11.469 20.312 1 94.81 196 LEU A C 1
ATOM 1464 O O . LEU A 1 196 ? 8.812 12.242 20.469 1 94.81 196 LEU A O 1
ATOM 1468 N N . ALA A 1 197 ? 10.82 11.484 21.047 1 92.94 197 ALA A N 1
ATOM 1469 C CA . ALA A 1 197 ? 10.922 12.367 22.203 1 92.94 197 ALA A CA 1
ATOM 1470 C C . ALA A 1 197 ? 10.984 13.828 21.781 1 92.94 197 ALA A C 1
ATOM 1472 O O . ALA A 1 197 ? 10.781 14.727 22.609 1 92.94 197 ALA A O 1
ATOM 1473 N N . ASP A 1 198 ? 11.273 14.055 20.562 1 93.25 198 ASP A N 1
ATOM 1474 C CA . ASP A 1 198 ? 11.453 15.422 20.078 1 93.25 198 ASP A CA 1
ATOM 1475 C C . ASP A 1 198 ? 10.125 16.016 19.625 1 93.25 198 ASP A C 1
ATOM 1477 O O . ASP A 1 198 ? 10.039 17.219 19.344 1 93.25 198 ASP A O 1
ATOM 1481 N N . ILE A 1 199 ? 9.094 15.227 19.578 1 96.06 199 ILE A N 1
ATOM 1482 C CA . ILE A 1 199 ? 7.797 15.703 19.109 1 96.06 199 ILE A CA 1
ATOM 1483 C C . ILE A 1 199 ? 7.23 16.719 20.109 1 96.06 199 ILE A C 1
ATOM 1485 O O . ILE A 1 199 ? 7.125 16.438 21.297 1 96.06 199 ILE A O 1
ATOM 1489 N N . GLU A 1 200 ? 6.883 17.891 19.594 1 95.19 200 GLU A N 1
ATOM 1490 C CA . GLU A 1 200 ? 6.398 18.984 20.422 1 95.19 200 GLU A CA 1
ATOM 1491 C C . GLU A 1 200 ? 4.879 19.094 20.359 1 95.19 200 GLU A C 1
ATOM 1493 O O . GLU A 1 200 ? 4.242 19.594 21.281 1 95.19 200 GLU A O 1
ATOM 1498 N N . ALA A 1 201 ? 4.387 18.672 19.234 1 97.56 201 ALA A N 1
ATOM 1499 C CA . ALA A 1 201 ? 2.949 18.797 19.031 1 97.56 201 ALA A CA 1
ATOM 1500 C C . ALA A 1 201 ? 2.43 17.672 18.125 1 97.56 201 ALA A C 1
ATOM 1502 O O . ALA A 1 201 ? 3.158 17.172 17.266 1 97.56 201 ALA A O 1
ATOM 1503 N N . ALA A 1 202 ? 1.217 17.266 18.375 1 98.38 202 ALA A N 1
ATOM 1504 C CA . ALA A 1 202 ? 0.45 16.391 17.484 1 98.38 202 ALA A CA 1
ATOM 1505 C C . ALA A 1 202 ? -0.842 17.078 17.031 1 98.38 202 ALA A C 1
ATOM 1507 O O . ALA A 1 202 ? -1.608 17.578 17.859 1 98.38 202 ALA A O 1
ATOM 1508 N N . VAL A 1 203 ? -1.057 17.125 15.75 1 98.81 203 VAL A N 1
ATOM 1509 C CA . VAL A 1 203 ? -2.256 17.719 15.18 1 98.81 203 VAL A CA 1
ATOM 1510 C C . VAL A 1 203 ? -3.145 16.641 14.57 1 98.81 203 VAL A C 1
ATOM 1512 O O . VAL A 1 203 ? -2.684 15.836 13.758 1 98.81 203 VAL A O 1
ATOM 1515 N N . LEU A 1 204 ? -4.332 16.547 14.984 1 98.75 204 LEU A N 1
ATOM 1516 C CA . LEU A 1 204 ? -5.34 15.789 14.258 1 98.75 204 LEU A CA 1
ATOM 1517 C C . LEU A 1 204 ? -6.031 16.656 13.211 1 98.75 204 LEU A C 1
ATOM 1519 O O . LEU A 1 204 ? -6.691 17.641 13.555 1 98.75 204 LEU A O 1
ATOM 1523 N N . SER A 1 205 ? -5.863 16.281 12.008 1 98.81 205 SER A N 1
ATOM 1524 C CA . SER A 1 205 ? -6.406 17.094 10.922 1 98.81 205 SER A CA 1
ATOM 1525 C C . SER A 1 205 ? -7.926 17.172 10.984 1 98.81 205 SER A C 1
ATOM 1527 O O . SER A 1 205 ? -8.508 18.234 10.805 1 98.81 205 SER A O 1
ATOM 1529 N N . HIS A 1 206 ? -8.562 16.016 11.211 1 98.5 206 HIS A N 1
ATOM 1530 C CA . HIS A 1 206 ? -10.016 15.922 11.367 1 98.5 206 HIS A CA 1
ATOM 1531 C C . HIS A 1 206 ? -10.414 14.617 12.047 1 98.5 206 HIS A C 1
ATOM 1533 O O . HIS A 1 206 ? -9.602 13.703 12.18 1 98.5 206 HIS A O 1
ATOM 1539 N N . TYR A 1 207 ? -11.688 14.617 12.461 1 97.81 207 TYR A N 1
ATOM 1540 C CA . TYR A 1 207 ? -12.172 13.461 13.211 1 97.81 207 TYR A CA 1
ATOM 1541 C C . TYR A 1 207 ? -12.664 12.367 12.281 1 97.81 207 TYR A C 1
ATOM 1543 O O . TYR A 1 207 ? -13.867 12.219 12.062 1 97.81 207 TYR A O 1
ATOM 1551 N N . HIS A 1 208 ? -11.805 11.562 11.773 1 96.75 208 HIS A N 1
ATOM 1552 C CA . HIS A 1 208 ? -12.023 10.305 11.07 1 96.75 208 HIS A CA 1
ATOM 1553 C C . HIS A 1 208 ? -11.109 9.211 11.609 1 96.75 208 HIS A C 1
ATOM 1555 O O . HIS A 1 208 ? -9.945 9.469 11.914 1 96.75 208 HIS A O 1
ATOM 1561 N N . TYR A 1 209 ? -11.516 8.055 11.617 1 94.31 209 TYR A N 1
ATOM 1562 C CA . TYR A 1 209 ? -10.82 6.941 12.25 1 94.31 209 TYR A CA 1
ATOM 1563 C C . TYR A 1 209 ? -9.477 6.684 11.562 1 94.31 209 TYR A C 1
ATOM 1565 O O . TYR A 1 209 ? -8.523 6.242 12.203 1 94.31 209 TYR A O 1
ATOM 1573 N N . ASP A 1 210 ? -9.43 6.879 10.289 1 95.31 210 ASP A N 1
ATOM 1574 C CA . ASP A 1 210 ? -8.211 6.605 9.523 1 95.31 210 ASP A CA 1
ATOM 1575 C C . ASP A 1 210 ? -7.148 7.668 9.789 1 95.31 210 ASP A C 1
ATOM 1577 O O . ASP A 1 210 ? -6.023 7.566 9.289 1 95.31 210 ASP A O 1
ATOM 1581 N N . HIS A 1 211 ? -7.426 8.641 10.609 1 97.81 211 HIS A N 1
ATOM 1582 C CA . HIS A 1 211 ? -6.473 9.648 11.047 1 97.81 211 HIS A CA 1
ATOM 1583 C C . HIS A 1 211 ? -6.32 9.641 12.57 1 97.81 211 HIS A C 1
ATOM 1585 O O . HIS A 1 211 ? -5.266 9.992 13.094 1 97.81 211 HIS A O 1
ATOM 1591 N N . SER A 1 212 ? -7.355 9.227 13.234 1 97.62 212 SER A N 1
ATOM 1592 C CA . SER A 1 212 ? -7.418 9.391 14.68 1 97.62 212 SER A CA 1
ATOM 1593 C C . SER A 1 212 ? -7.273 8.047 15.398 1 97.62 212 SER A C 1
ATOM 1595 O O . SER A 1 212 ? -7.023 8.008 16.609 1 97.62 212 SER A O 1
ATOM 1597 N N . GLY A 1 213 ? -7.461 6.984 14.672 1 95.75 213 GLY A N 1
ATOM 1598 C CA . GLY A 1 213 ? -7.516 5.672 15.289 1 95.75 213 GLY A CA 1
ATOM 1599 C C . GLY A 1 213 ? -6.246 5.309 16.047 1 95.75 213 GLY A C 1
ATOM 1600 O O . GLY A 1 213 ? -6.293 4.59 17.047 1 95.75 213 GLY A O 1
ATOM 1601 N N . GLY A 1 214 ? -5.141 5.777 15.562 1 96.94 214 GLY A N 1
ATOM 1602 C CA . GLY A 1 214 ? -3.865 5.469 16.188 1 96.94 214 GLY A CA 1
ATOM 1603 C C . GLY A 1 214 ? -3.443 6.496 17.219 1 96.94 214 GLY A C 1
ATOM 1604 O O . GLY A 1 214 ? -2.406 6.344 17.875 1 96.94 214 GLY A O 1
ATOM 1605 N N . LEU A 1 215 ? -4.203 7.492 17.484 1 97.81 215 LEU A N 1
ATOM 1606 C CA . LEU A 1 215 ? -3.74 8.688 18.172 1 97.81 215 LEU A CA 1
ATOM 1607 C C . LEU A 1 215 ? -3.482 8.391 19.656 1 97.81 215 LEU A C 1
ATOM 1609 O O . LEU A 1 215 ? -2.467 8.812 20.203 1 97.81 215 LEU A O 1
ATOM 1613 N N . VAL A 1 216 ? -4.359 7.684 20.328 1 97.25 216 VAL A N 1
ATOM 1614 C CA . VAL A 1 216 ? -4.188 7.383 21.75 1 97.25 216 VAL A CA 1
ATOM 1615 C C . VAL A 1 216 ? -2.887 6.613 21.969 1 97.25 216 VAL A C 1
ATOM 1617 O O . VAL A 1 216 ? -2.074 6.977 22.812 1 97.25 216 VAL A O 1
ATOM 1620 N N . GLY A 1 217 ? -2.707 5.594 21.141 1 96.94 217 GLY A N 1
ATOM 1621 C CA . GLY A 1 217 ? -1.485 4.812 21.25 1 96.94 217 GLY A CA 1
ATOM 1622 C C . GLY A 1 217 ? -0.24 5.598 20.875 1 96.94 217 GLY A C 1
ATOM 1623 O O . GLY A 1 217 ? 0.814 5.418 21.5 1 96.94 217 GLY A O 1
ATOM 1624 N N . ALA A 1 218 ? -0.359 6.418 19.891 1 97.56 218 ALA A N 1
ATOM 1625 C CA . ALA A 1 218 ? 0.775 7.246 19.484 1 97.56 218 ALA A CA 1
ATOM 1626 C C . ALA A 1 218 ? 1.209 8.172 20.625 1 97.56 218 ALA A C 1
ATOM 1628 O O . ALA A 1 218 ? 2.402 8.281 20.922 1 97.56 218 ALA A O 1
ATOM 1629 N N . ILE A 1 219 ? 0.26 8.797 21.25 1 96.75 219 ILE A N 1
ATOM 1630 C CA . ILE A 1 219 ? 0.547 9.734 22.328 1 96.75 219 ILE A CA 1
ATOM 1631 C C . ILE A 1 219 ? 1.2 8.992 23.5 1 96.75 219 ILE A C 1
ATOM 1633 O O . ILE A 1 219 ? 2.164 9.484 24.094 1 96.75 219 ILE A O 1
ATOM 1637 N N . GLN A 1 220 ? 0.679 7.836 23.812 1 95.44 220 GLN A N 1
ATOM 1638 C CA . GLN A 1 220 ? 1.295 7.016 24.859 1 95.44 220 GLN A CA 1
ATOM 1639 C C . GLN A 1 220 ? 2.748 6.695 24.516 1 95.44 220 GLN A C 1
ATOM 1641 O O . GLN A 1 220 ? 3.633 6.824 25.359 1 95.44 220 GLN A O 1
ATOM 1646 N N . THR A 1 221 ? 2.955 6.293 23.297 1 95.5 221 THR A N 1
ATOM 1647 C CA . THR A 1 221 ? 4.285 5.918 22.844 1 95.5 221 THR A CA 1
ATOM 1648 C C . THR A 1 221 ? 5.238 7.109 22.906 1 95.5 221 THR A C 1
ATOM 1650 O O . THR A 1 221 ? 6.379 6.973 23.359 1 95.5 221 THR A O 1
ATOM 1653 N N . ILE A 1 222 ? 4.797 8.25 22.516 1 95.5 222 ILE A N 1
ATOM 1654 C CA . ILE A 1 222 ? 5.594 9.477 22.516 1 95.5 222 ILE A CA 1
ATOM 1655 C C . ILE A 1 222 ? 5.922 9.867 23.953 1 95.5 222 ILE A C 1
ATOM 1657 O O . ILE A 1 222 ? 7.062 10.211 24.266 1 95.5 222 ILE A O 1
ATOM 1661 N N . THR A 1 223 ? 4.934 9.805 24.797 1 93.5 223 THR A N 1
ATOM 1662 C CA . THR A 1 223 ? 5.121 10.141 26.203 1 93.5 223 THR A CA 1
ATOM 1663 C C . THR A 1 223 ? 6.129 9.195 26.844 1 93.5 223 THR A C 1
ATOM 1665 O O . THR A 1 223 ? 7.008 9.633 27.594 1 93.5 223 THR A O 1
ATOM 1668 N N . ASP A 1 224 ? 6 7.949 26.562 1 92.5 224 ASP A N 1
ATOM 1669 C CA . ASP A 1 224 ? 6.949 6.969 27.078 1 92.5 224 ASP A CA 1
ATOM 1670 C C . ASP A 1 224 ? 8.367 7.285 26.625 1 92.5 224 ASP A C 1
ATOM 1672 O O . ASP A 1 224 ? 9.32 7.18 27.406 1 92.5 224 ASP A O 1
ATOM 1676 N N . ALA A 1 225 ? 8.492 7.613 25.406 1 92.75 225 ALA A N 1
ATOM 1677 C CA . ALA A 1 225 ? 9.797 7.953 24.859 1 92.75 225 ALA A CA 1
ATOM 1678 C C . ALA A 1 225 ? 10.383 9.18 25.562 1 92.75 225 ALA A C 1
ATOM 1680 O O . ALA A 1 225 ? 11.578 9.234 25.859 1 92.75 225 ALA A O 1
ATOM 1681 N N . ARG A 1 226 ? 9.602 10.172 25.797 1 92.06 226 ARG A N 1
ATOM 1682 C CA . ARG A 1 226 ? 10.031 11.383 26.484 1 92.06 226 ARG A CA 1
ATOM 1683 C C . ARG A 1 226 ? 10.453 11.078 27.922 1 92.06 226 ARG A C 1
ATOM 1685 O O . ARG A 1 226 ? 11.492 11.555 28.375 1 92.06 226 ARG A O 1
ATOM 1692 N N . ASN A 1 227 ? 9.68 10.305 28.562 1 90.19 227 ASN A N 1
ATOM 1693 C CA . ASN A 1 227 ? 9.992 9.922 29.938 1 90.19 227 ASN A CA 1
ATOM 1694 C C . ASN A 1 227 ? 11.32 9.164 30.031 1 90.19 227 ASN A C 1
ATOM 1696 O O . ASN A 1 227 ? 12.109 9.398 30.938 1 90.19 227 ASN A O 1
ATOM 1700 N N . LYS A 1 228 ? 11.523 8.305 29.156 1 90.56 228 LYS A N 1
ATOM 1701 C CA . LYS A 1 228 ? 12.75 7.52 29.109 1 90.56 228 LYS A CA 1
ATOM 1702 C C . LYS A 1 228 ? 13.977 8.414 28.938 1 90.56 228 LYS A C 1
ATOM 1704 O O . LYS A 1 228 ? 15.055 8.102 29.438 1 90.56 228 LYS A O 1
ATOM 1709 N N . GLN A 1 229 ? 13.773 9.523 28.312 1 88.25 229 GLN A N 1
ATOM 1710 C CA . GLN A 1 229 ? 14.875 10.453 28.078 1 88.25 229 GLN A CA 1
ATOM 1711 C C . GLN A 1 229 ? 14.938 11.516 29.172 1 88.25 229 GLN A C 1
ATOM 1713 O O . GLN A 1 229 ? 15.773 12.422 29.109 1 88.25 229 GLN A O 1
ATOM 1718 N N . GLY A 1 230 ? 14.055 11.469 30.109 1 80.38 230 GLY A N 1
ATOM 1719 C CA . GLY A 1 230 ? 14.039 12.406 31.234 1 80.38 230 GLY A CA 1
ATOM 1720 C C . GLY A 1 230 ? 13.609 13.805 30.828 1 80.38 230 GLY A C 1
ATOM 1721 O O . GLY A 1 230 ? 13.992 14.789 31.453 1 80.38 230 GLY A O 1
ATOM 1722 N N . LYS A 1 231 ? 13.039 13.859 29.703 1 71.44 231 LYS A N 1
ATOM 1723 C CA . LYS A 1 231 ? 12.578 15.172 29.266 1 71.44 231 LYS A CA 1
ATOM 1724 C C . LYS A 1 231 ? 11.438 15.672 30.141 1 71.44 231 LYS A C 1
ATOM 1726 O O . LYS A 1 231 ? 10.438 14.969 30.328 1 71.44 231 LYS A O 1
ATOM 1731 N N . GLN A 1 232 ? 11.75 16.641 31.016 1 64.25 232 GLN A N 1
ATOM 1732 C CA . GLN A 1 232 ? 10.758 17.281 31.859 1 64.25 232 GLN A CA 1
ATOM 1733 C C . GLN A 1 232 ? 10.125 18.484 31.156 1 64.25 232 GLN A C 1
ATOM 1735 O O . GLN A 1 232 ? 9.414 19.266 31.781 1 64.25 232 GLN A O 1
ATOM 1740 N N . GLY A 1 233 ? 10.32 18.562 29.938 1 59.91 233 GLY A N 1
ATOM 1741 C CA . GLY A 1 233 ? 9.922 19.75 29.203 1 59.91 233 GLY A CA 1
ATOM 1742 C C . GLY A 1 233 ? 8.414 19.906 29.094 1 59.91 233 GLY A C 1
ATOM 1743 O O . GLY A 1 233 ? 7.664 19.156 29.719 1 59.91 233 GLY A O 1
ATOM 1744 N N . PRO A 1 234 ? 8.125 21 28.328 1 67.62 234 PRO A N 1
ATOM 1745 C CA . PRO A 1 234 ? 6.695 21.297 28.172 1 67.62 234 PRO A CA 1
ATOM 1746 C C . PRO A 1 234 ? 5.902 20.094 27.656 1 67.62 234 PRO A C 1
ATOM 1748 O O . PRO A 1 234 ? 6.465 19.219 27 1 67.62 234 PRO A O 1
ATOM 1751 N N . SER A 1 235 ? 4.73 20.078 28.031 1 84.25 235 SER A N 1
ATOM 1752 C CA . SER A 1 235 ? 3.771 19.062 27.594 1 84.25 235 SER A CA 1
ATOM 1753 C C . SER A 1 235 ? 3.635 19.062 26.078 1 84.25 235 SER A C 1
ATOM 1755 O O . SER A 1 235 ? 3.805 20.094 25.438 1 84.25 235 SER A O 1
ATOM 1757 N N . ILE A 1 236 ? 3.578 17.969 25.531 1 92.38 236 ILE A N 1
ATOM 1758 C CA . ILE A 1 236 ? 3.207 17.859 24.125 1 92.38 236 ILE A CA 1
ATOM 1759 C C . ILE A 1 236 ? 1.826 18.484 23.906 1 92.38 236 ILE A C 1
ATOM 1761 O O . ILE A 1 236 ? 0.902 18.234 24.688 1 92.38 236 ILE A O 1
ATOM 1765 N N . VAL A 1 237 ? 1.789 19.359 22.969 1 97 237 VAL A N 1
ATOM 1766 C CA . VAL A 1 237 ? 0.494 19.922 22.609 1 97 237 VAL A CA 1
ATOM 1767 C C . VAL A 1 237 ? -0.263 18.953 21.719 1 97 237 VAL A C 1
ATOM 1769 O O . VAL A 1 237 ? 0.277 18.453 20.719 1 97 237 VAL A O 1
ATOM 1772 N N . ILE A 1 238 ? -1.438 18.562 22.094 1 98.12 238 ILE A N 1
ATOM 1773 C CA . ILE A 1 238 ? -2.35 17.844 21.219 1 98.12 238 ILE A CA 1
ATOM 1774 C C . ILE A 1 238 ? -3.408 18.812 20.672 1 98.12 238 ILE A C 1
ATOM 1776 O O . ILE A 1 238 ? -4.281 19.266 21.422 1 98.12 238 ILE A O 1
ATOM 1780 N N . ASP A 1 239 ? -3.318 19.141 19.453 1 98.56 239 ASP A N 1
ATOM 1781 C CA . ASP A 1 239 ? -4.172 20.125 18.797 1 98.56 239 ASP A CA 1
ATOM 1782 C C . ASP A 1 239 ? -5.344 19.453 18.094 1 98.56 239 ASP A C 1
ATOM 1784 O O . ASP A 1 239 ? -5.152 18.719 17.125 1 98.56 239 ASP A O 1
ATOM 1788 N N . LEU A 1 240 ? -6.539 19.688 18.547 1 98.25 240 LEU A N 1
ATOM 1789 C CA . LEU A 1 240 ? -7.773 19.109 18.031 1 98.25 240 LEU A CA 1
ATOM 1790 C C . LEU A 1 240 ? -8.734 20.203 17.594 1 98.25 240 LEU A C 1
ATOM 1792 O O . LEU A 1 240 ? -8.617 21.359 18.016 1 98.25 240 LEU A O 1
ATOM 1796 N N . HIS A 1 241 ? -9.617 19.828 16.703 1 98.25 241 HIS A N 1
ATOM 1797 C CA . HIS A 1 241 ? -10.711 20.734 16.391 1 98.25 241 HIS A CA 1
ATOM 1798 C C . HIS A 1 241 ? -11.719 20.781 17.531 1 98.25 241 HIS A C 1
ATOM 1800 O O . HIS A 1 241 ? -12 19.766 18.172 1 98.25 241 HIS A O 1
ATOM 1806 N N . SER A 1 242 ? -12.445 21.875 17.719 1 97.06 242 SER A N 1
ATOM 1807 C CA . SER A 1 242 ? -13.305 22.109 18.875 1 97.06 242 SER A CA 1
ATOM 1808 C C . SER A 1 242 ? -14.672 21.453 18.703 1 97.06 242 SER A C 1
ATOM 1810 O O . SER A 1 242 ? -15.461 21.406 19.641 1 97.06 242 SER A O 1
ATOM 1812 N N . SER A 1 243 ? -14.984 20.797 17.594 1 95 243 SER A N 1
ATOM 1813 C CA . SER A 1 243 ? -16.328 20.297 17.297 1 95 243 SER A CA 1
ATOM 1814 C C . SER A 1 243 ? -16.703 19.141 18.203 1 95 243 SER A C 1
ATOM 1816 O O . SER A 1 243 ? -17.891 18.828 18.359 1 95 243 SER A O 1
ATOM 1818 N N . GLY A 1 244 ? -15.719 18.438 18.734 1 93.69 244 GLY A N 1
ATOM 1819 C CA . GLY A 1 244 ? -15.969 17.359 19.672 1 93.69 244 GLY A CA 1
ATOM 1820 C C . GLY A 1 244 ? -16.672 16.172 19.031 1 93.69 244 GLY A C 1
ATOM 1821 O O . GLY A 1 244 ? -17.5 15.516 19.672 1 93.69 244 GLY A O 1
ATOM 1822 N N . ILE A 1 245 ? -16.391 15.914 17.828 1 95.81 245 ILE A N 1
ATOM 1823 C CA . ILE A 1 245 ? -17 14.789 17.125 1 95.81 245 ILE A CA 1
ATOM 1824 C C . ILE A 1 245 ? -16.422 13.477 17.656 1 95.81 245 ILE A C 1
ATOM 1826 O O . ILE A 1 245 ? -15.203 13.273 17.656 1 95.81 245 ILE A O 1
ATOM 1830 N N . VAL A 1 246 ? -17.344 12.539 17.969 1 94.69 246 VAL A N 1
ATOM 1831 C CA . VAL A 1 246 ? -16.891 11.305 18.594 1 94.69 246 VAL A CA 1
ATOM 1832 C C . VAL A 1 246 ? -17.094 10.133 17.625 1 94.69 246 VAL A C 1
ATOM 1834 O O . VAL A 1 246 ? -16.391 9.125 17.734 1 94.69 246 VAL A O 1
ATOM 1837 N N . LYS A 1 247 ? -18.047 10.312 16.734 1 94.25 247 LYS A N 1
ATOM 1838 C CA . LYS A 1 247 ? -18.297 9.25 15.766 1 94.25 247 LYS A CA 1
ATOM 1839 C C . LYS A 1 247 ? -18.609 9.82 14.383 1 94.25 247 LYS A C 1
ATOM 1841 O O . LYS A 1 247 ? -19.156 10.914 14.273 1 94.25 247 LYS A O 1
ATOM 1846 N N . ARG A 1 248 ? -18.203 9.016 13.406 1 94.81 248 ARG A N 1
ATOM 1847 C CA . ARG A 1 248 ? -18.625 9.227 12.031 1 94.81 248 ARG A CA 1
ATOM 1848 C C . ARG A 1 248 ? -19.406 8.023 11.516 1 94.81 248 ARG A C 1
ATOM 1850 O O . ARG A 1 248 ? -19.328 6.934 12.086 1 94.81 248 ARG A O 1
ATOM 1857 N N . GLY A 1 249 ? -20.203 8.25 10.484 1 90.62 249 GLY A N 1
ATOM 1858 C CA . GLY A 1 249 ? -20.969 7.148 9.922 1 90.62 249 GLY A CA 1
ATOM 1859 C C . GLY A 1 249 ? -21.578 7.469 8.57 1 90.62 249 GLY A C 1
ATOM 1860 O O . GLY A 1 249 ? -21.359 8.555 8.031 1 90.62 249 GLY A O 1
ATOM 1861 N N . ARG A 1 250 ? -22.219 6.414 8.016 1 88.62 250 ARG A N 1
ATOM 1862 C CA . ARG A 1 250 ? -22.953 6.52 6.758 1 88.62 250 ARG A CA 1
ATOM 1863 C C . ARG A 1 250 ? -24.281 5.754 6.832 1 88.62 250 ARG A C 1
ATOM 1865 O O . ARG A 1 250 ? -24.422 4.832 7.637 1 88.62 250 ARG A O 1
ATOM 1872 N N . PRO A 1 251 ? -25.188 6.191 6 1 87 251 PRO A N 1
ATOM 1873 C CA . PRO A 1 251 ? -26.438 5.41 5.973 1 87 251 PRO A CA 1
ATOM 1874 C C . PRO A 1 251 ? -26.219 3.992 5.445 1 87 251 PRO A C 1
ATOM 1876 O O . PRO A 1 251 ? -25.422 3.783 4.535 1 87 251 PRO A O 1
ATOM 1879 N N . SER A 1 252 ? -26.938 3.107 5.988 1 82.75 252 SER A N 1
ATOM 1880 C CA . SER A 1 252 ? -26.938 1.74 5.477 1 82.75 252 SER A CA 1
ATOM 1881 C C . SER A 1 252 ? -27.531 1.671 4.078 1 82.75 252 SER A C 1
ATOM 1883 O O . SER A 1 252 ? -28.562 2.305 3.805 1 82.75 252 SER A O 1
ATOM 1885 N N . PRO A 1 253 ? -26.859 0.919 3.268 1 75.94 253 PRO A N 1
ATOM 1886 C CA . PRO A 1 253 ? -27.469 0.756 1.939 1 75.94 253 PRO A CA 1
ATOM 1887 C C . PRO A 1 253 ? -28.812 0.035 1.98 1 75.94 253 PRO A C 1
ATOM 1889 O O . PRO A 1 253 ? -29.672 0.296 1.146 1 75.94 253 PRO A O 1
ATOM 1892 N N . GLU A 1 254 ? -28.984 -0.871 2.926 1 77.81 254 GLU A N 1
ATOM 1893 C CA . GLU A 1 254 ? -30.203 -1.682 3.047 1 77.81 254 GLU A CA 1
ATOM 1894 C C . GLU A 1 254 ? -31.328 -0.891 3.697 1 77.81 254 GLU A C 1
ATOM 1896 O O . GLU A 1 254 ? -32.5 -1.053 3.334 1 77.81 254 GLU A O 1
ATOM 1901 N N . ASN A 1 255 ? -30.938 -0.153 4.723 1 82.06 255 ASN A N 1
ATOM 1902 C CA . ASN A 1 255 ? -31.891 0.666 5.461 1 82.06 255 ASN A CA 1
ATOM 1903 C C . ASN A 1 255 ? -31.359 2.074 5.703 1 82.06 255 ASN A C 1
ATOM 1905 O O . ASN A 1 255 ? -30.656 2.314 6.688 1 82.06 255 ASN A O 1
ATOM 1909 N N . PRO A 1 256 ? -31.766 2.951 4.914 1 80.44 256 PRO A N 1
ATOM 1910 C CA . PRO A 1 256 ? -31.203 4.301 4.973 1 80.44 256 PRO A CA 1
ATOM 1911 C C . PRO A 1 256 ? -31.453 4.992 6.309 1 80.44 256 PRO A C 1
ATOM 1913 O O . PRO A 1 256 ? -30.828 6.012 6.613 1 80.44 256 PRO A O 1
ATOM 1916 N N . HIS A 1 257 ? -32.312 4.441 7.086 1 83.94 257 HIS A N 1
ATOM 1917 C CA . HIS A 1 257 ? -32.562 5.043 8.391 1 83.94 257 HIS A CA 1
ATOM 1918 C C . HIS A 1 257 ? -31.594 4.535 9.445 1 83.94 257 HIS A C 1
ATOM 1920 O O . HIS A 1 257 ? -31.531 5.078 10.555 1 83.94 257 HIS A O 1
ATOM 1926 N N . GLN A 1 258 ? -30.953 3.613 8.992 1 87 258 GLN A N 1
ATOM 1927 C CA . GLN A 1 258 ? -29.938 3.062 9.891 1 87 258 GLN A CA 1
ATOM 1928 C C . GLN A 1 258 ? -28.547 3.578 9.531 1 87 258 GLN A C 1
ATOM 1930 O O . GLN A 1 258 ? -28.203 3.668 8.352 1 87 258 GLN A O 1
ATOM 1935 N N . VAL A 1 259 ? -27.875 4.02 10.602 1 89.25 259 VAL A N 1
ATOM 1936 C CA . VAL A 1 259 ? -26.531 4.535 10.391 1 89.25 259 VAL A CA 1
ATOM 1937 C C . VAL A 1 259 ? -25.5 3.443 10.695 1 89.25 259 VAL A C 1
ATOM 1939 O O . VAL A 1 259 ? -25.609 2.766 11.719 1 89.25 259 VAL A O 1
ATOM 1942 N N . ILE A 1 260 ? -24.609 3.256 9.766 1 86.12 260 ILE A N 1
ATOM 1943 C CA . ILE A 1 260 ? -23.453 2.416 10 1 86.12 260 ILE A CA 1
ATOM 1944 C C . ILE A 1 260 ? -22.281 3.273 10.5 1 86.12 260 ILE A C 1
ATOM 1946 O O . ILE A 1 260 ? -21.734 4.074 9.742 1 86.12 260 ILE A O 1
ATOM 1950 N N . PRO A 1 261 ? -21.906 3.096 11.781 1 88.81 261 PRO A N 1
ATOM 1951 C CA . PRO A 1 261 ? -20.812 3.912 12.32 1 88.81 261 PRO A CA 1
ATOM 1952 C C . PRO A 1 261 ? -19.438 3.453 11.828 1 88.81 261 PRO A C 1
ATOM 1954 O O . PRO A 1 261 ? -19.234 2.26 11.609 1 88.81 261 PRO A O 1
ATOM 1957 N N . HIS A 1 262 ? -18.625 4.438 11.68 1 86.94 262 HIS A N 1
ATOM 1958 C CA . HIS A 1 262 ? -17.219 4.129 11.508 1 86.94 262 HIS A CA 1
ATOM 1959 C C . HIS A 1 262 ? -16.562 3.793 12.844 1 86.94 262 HIS A C 1
ATOM 1961 O O . HIS A 1 262 ? -16.891 4.395 13.875 1 86.94 262 HIS A O 1
ATOM 1967 N N . ARG A 1 263 ? -15.719 2.785 12.797 1 86.06 263 ARG A N 1
ATOM 1968 C CA . ARG A 1 263 ? -14.984 2.41 14 1 86.06 263 ARG A CA 1
ATOM 1969 C C . ARG A 1 263 ? -13.477 2.426 13.75 1 86.06 263 ARG A C 1
ATOM 1971 O O . ARG A 1 263 ? -13.023 2.152 12.641 1 86.06 263 ARG A O 1
ATOM 1978 N N . PRO A 1 264 ? -12.758 2.656 14.773 1 87.69 264 PRO A N 1
ATOM 1979 C CA . PRO A 1 264 ? -13.156 3.012 16.141 1 87.69 264 PRO A CA 1
ATOM 1980 C C . PRO A 1 264 ? -13.68 4.441 16.25 1 87.69 264 PRO A C 1
ATOM 1982 O O . PRO A 1 264 ? -13.57 5.219 15.297 1 87.69 264 PRO A O 1
ATOM 1985 N N . ASP A 1 265 ? -14.234 4.664 17.391 1 92.69 265 ASP A N 1
ATOM 1986 C CA . ASP A 1 265 ? -14.617 6.035 17.703 1 92.69 265 ASP A CA 1
ATOM 1987 C C . ASP A 1 265 ? -13.391 6.938 17.812 1 92.69 265 ASP A C 1
ATOM 1989 O O . ASP A 1 265 ? -12.289 6.461 18.094 1 92.69 265 ASP A O 1
ATOM 1993 N N . ASN A 1 266 ? -13.648 8.219 17.562 1 95.62 266 ASN A N 1
ATOM 1994 C CA . ASN A 1 266 ? -12.578 9.188 17.766 1 95.62 266 ASN A CA 1
ATOM 1995 C C . ASN A 1 266 ? -12.242 9.359 19.234 1 95.62 266 ASN A C 1
ATOM 1997 O O . ASN A 1 266 ? -13.133 9.305 20.094 1 95.62 266 ASN A O 1
ATOM 2001 N N . PRO A 1 267 ? -11.016 9.555 19.547 1 95.5 267 PRO A N 1
ATOM 2002 C CA . PRO A 1 267 ? -10.648 9.719 20.953 1 95.5 267 PRO A CA 1
ATOM 2003 C C . PRO A 1 267 ? -11.133 11.047 21.531 1 95.5 267 PRO A C 1
ATOM 2005 O O . PRO A 1 267 ? -11.141 12.062 20.828 1 95.5 267 PRO A O 1
ATOM 2008 N N . THR A 1 268 ? -11.438 11.039 22.812 1 94.81 268 THR A N 1
ATOM 2009 C CA . THR A 1 268 ? -11.789 12.258 23.531 1 94.81 268 THR A CA 1
ATOM 2010 C C . THR A 1 268 ? -10.555 12.891 24.172 1 94.81 268 THR A C 1
ATOM 2012 O O . THR A 1 268 ? -9.539 12.219 24.359 1 94.81 268 THR A O 1
ATOM 2015 N N . PRO A 1 269 ? -10.727 14.188 24.453 1 95.38 269 PRO A N 1
ATOM 2016 C CA . PRO A 1 269 ? -9.625 14.828 25.172 1 95.38 269 PRO A CA 1
ATOM 2017 C C . PRO A 1 269 ? -9.25 14.102 26.453 1 95.38 269 PRO A C 1
ATOM 2019 O O . PRO A 1 269 ? -8.07 13.984 26.781 1 95.38 269 PRO A O 1
ATOM 2022 N N . GLU A 1 270 ? -10.203 13.539 27.203 1 94.69 270 GLU A N 1
ATOM 2023 C CA . GLU A 1 270 ? -9.961 12.82 28.453 1 94.69 270 GLU A CA 1
ATOM 2024 C C . GLU A 1 270 ? -9.148 11.555 28.203 1 94.69 270 GLU A C 1
ATOM 2026 O O . GLU A 1 270 ? -8.227 11.25 28.969 1 94.69 270 GLU A O 1
ATOM 2031 N N . GLN A 1 271 ? -9.477 10.914 27.188 1 94.81 271 GLN A N 1
ATOM 2032 C CA . GLN A 1 271 ? -8.75 9.703 26.844 1 94.81 271 GLN A CA 1
ATOM 2033 C C . GLN A 1 271 ? -7.293 10.008 26.5 1 94.81 271 GLN A C 1
ATOM 2035 O O . GLN A 1 271 ? -6.387 9.258 26.859 1 94.81 271 GLN A O 1
ATOM 2040 N N . LEU A 1 272 ? -7.121 11.062 25.797 1 96 272 LEU A N 1
ATOM 2041 C CA . LEU A 1 272 ? -5.77 11.461 25.406 1 96 272 LEU A CA 1
ATOM 2042 C C . LEU A 1 272 ? -4.965 11.898 26.625 1 96 272 LEU A C 1
ATOM 2044 O O . LEU A 1 272 ? -3.783 11.57 26.75 1 96 272 LEU A O 1
ATOM 2048 N N . CYS A 1 273 ? -5.551 12.609 27.562 1 94.81 273 CYS A N 1
ATOM 2049 C CA . CYS A 1 273 ? -4.895 13.008 28.797 1 94.81 273 CYS A CA 1
ATOM 2050 C C . CYS A 1 273 ? -4.535 11.789 29.641 1 94.81 273 CYS A C 1
ATOM 2052 O O . CYS A 1 273 ? -3.445 11.727 30.219 1 94.81 273 CYS A O 1
ATOM 2054 N N . GLU A 1 274 ? -5.438 10.875 29.656 1 93.44 274 GLU A N 1
ATOM 2055 C CA . GLU A 1 274 ? -5.203 9.648 30.422 1 93.44 274 GLU A CA 1
ATOM 2056 C C . GLU A 1 274 ? -4.055 8.836 29.828 1 93.44 274 GLU A C 1
ATOM 2058 O O . GLU A 1 274 ? -3.213 8.32 30.562 1 93.44 274 GLU A O 1
ATOM 2063 N N . ALA A 1 275 ? -4.074 8.75 28.562 1 90.31 275 ALA A N 1
ATOM 2064 C CA . ALA A 1 275 ? -3.049 7.973 27.859 1 90.31 275 ALA A CA 1
ATOM 2065 C C . ALA A 1 275 ? -1.658 8.547 28.125 1 90.31 275 ALA A C 1
ATOM 2067 O O . ALA A 1 275 ? -0.658 7.828 28.031 1 90.31 275 ALA A O 1
ATOM 2068 N N . SER A 1 276 ? -1.539 9.805 28.422 1 88.94 276 SER A N 1
ATOM 2069 C CA . SER A 1 276 ? -0.264 10.484 28.625 1 88.94 276 SER A CA 1
ATOM 2070 C C . SER A 1 276 ? 0.039 10.68 30.109 1 88.94 276 SER A C 1
ATOM 2072 O O . SER A 1 276 ? 1.003 11.359 30.469 1 88.94 276 SER A O 1
ATOM 2074 N N . ALA A 1 277 ? -0.769 10.188 30.938 1 84.38 277 ALA A N 1
ATOM 2075 C CA . ALA A 1 277 ? -0.651 10.406 32.375 1 84.38 277 ALA A CA 1
ATOM 2076 C C . ALA A 1 277 ? -0.588 11.898 32.688 1 84.38 277 ALA A C 1
ATOM 2078 O O . ALA A 1 277 ? 0.202 12.32 33.562 1 84.38 277 ALA A O 1
ATOM 2079 N N . GLY A 1 278 ? -1.268 12.688 31.875 1 82.94 278 GLY A N 1
ATOM 2080 C CA . GLY A 1 278 ? -1.406 14.109 32.125 1 82.94 278 GLY A CA 1
ATOM 2081 C C . GLY A 1 278 ? -0.267 14.93 31.531 1 82.94 278 GLY A C 1
ATOM 2082 O O . GLY A 1 278 ? -0.152 16.125 31.812 1 82.94 278 GLY A O 1
ATOM 2083 N N . SER A 1 279 ? 0.519 14.375 30.734 1 87.06 279 SER A N 1
ATOM 2084 C CA . SER A 1 279 ? 1.729 15.047 30.266 1 87.06 279 SER A CA 1
ATOM 2085 C C . SER A 1 279 ? 1.48 15.773 28.953 1 87.06 279 SER A C 1
ATOM 2087 O O . SER A 1 279 ? 2.422 16.234 28.297 1 87.06 279 SER A O 1
ATOM 2089 N N . VAL A 1 280 ? 0.193 15.789 28.594 1 92.62 280 VAL A N 1
ATOM 2090 C CA . VAL A 1 280 ? -0.114 16.453 27.328 1 92.62 280 VAL A CA 1
ATOM 2091 C C . VAL A 1 280 ? -0.979 17.688 27.594 1 92.62 280 VAL A C 1
ATOM 2093 O O . VAL A 1 280 ? -1.648 17.781 28.625 1 92.62 280 VAL A O 1
ATOM 2096 N N . ASP A 1 281 ? -0.886 18.688 26.766 1 95.38 281 ASP A N 1
ATOM 2097 C CA . ASP A 1 281 ? -1.741 19.859 26.719 1 95.38 281 ASP A CA 1
ATOM 2098 C C . ASP A 1 281 ? -2.699 19.797 25.531 1 95.38 281 ASP A C 1
ATOM 2100 O O . ASP A 1 281 ? -2.334 20.156 24.406 1 95.38 281 ASP A O 1
ATOM 2104 N N . VAL A 1 282 ? -3.93 19.328 25.828 1 96.62 282 VAL A N 1
ATOM 2105 C CA . VAL A 1 282 ? -4.918 19.219 24.75 1 96.62 282 VAL A CA 1
ATOM 2106 C C . VAL A 1 282 ? -5.52 20.594 24.469 1 96.62 282 VAL A C 1
ATOM 2108 O O . VAL A 1 282 ? -6.078 21.234 25.375 1 96.62 282 VAL A O 1
ATOM 2111 N N . GLN A 1 283 ? -5.387 21.047 23.297 1 97.44 283 GLN A N 1
ATOM 2112 C CA . GLN A 1 283 ? -5.902 22.344 22.875 1 97.44 283 GLN A CA 1
ATOM 2113 C C . GLN A 1 283 ? -6.945 22.188 21.766 1 97.44 283 GLN A C 1
ATOM 2115 O O . GLN A 1 283 ? -6.766 21.375 20.844 1 97.44 283 GLN A O 1
ATOM 2120 N N . LEU A 1 284 ? -8.031 22.891 21.922 1 97.5 284 LEU A N 1
ATOM 2121 C CA . LEU A 1 284 ? -9.125 22.859 20.953 1 97.5 284 LEU A CA 1
ATOM 2122 C C . LEU A 1 284 ? -9.172 24.141 20.141 1 97.5 284 LEU A C 1
ATOM 2124 O O . LEU A 1 284 ? -9.211 25.234 20.719 1 97.5 284 LEU A O 1
ATOM 2128 N N . HIS A 1 285 ? -9.125 24.047 18.812 1 97.25 285 HIS A N 1
ATOM 2129 C CA . HIS A 1 285 ? -9.125 25.219 17.953 1 97.25 285 HIS A CA 1
ATOM 2130 C C . HIS A 1 285 ? -10.039 25.016 16.75 1 97.25 285 HIS A C 1
ATOM 2132 O O . HIS A 1 285 ? -10.102 23.906 16.188 1 97.25 285 HIS A O 1
ATOM 2138 N N . ASP A 1 286 ? -10.758 26.016 16.328 1 96.44 286 ASP A N 1
ATOM 2139 C CA . ASP A 1 286 ? -11.492 26 15.062 1 96.44 286 ASP A CA 1
ATOM 2140 C C . ASP A 1 286 ? -11.07 27.156 14.164 1 96.44 286 ASP A C 1
ATOM 2142 O O . ASP A 1 286 ? -11.609 27.328 13.07 1 96.44 286 ASP A O 1
ATOM 2146 N N . GLN A 1 287 ? -10.109 27.953 14.688 1 96.5 287 GLN A N 1
ATOM 2147 C CA . GLN A 1 287 ? -9.531 29.047 13.914 1 96.5 287 GLN A CA 1
ATOM 2148 C C . GLN A 1 287 ? -8.07 28.766 13.578 1 96.5 287 GLN A C 1
ATOM 2150 O O . GLN A 1 287 ? -7.41 27.969 14.258 1 96.5 287 GLN A O 1
ATOM 2155 N N . GLY A 1 288 ? -7.609 29.406 12.516 1 96.75 288 GLY A N 1
ATOM 2156 C CA . GLY A 1 288 ? -6.203 29.281 12.164 1 96.75 288 GLY A CA 1
ATOM 2157 C C . GLY A 1 288 ? -5.262 29.734 13.258 1 96.75 288 GLY A C 1
ATOM 2158 O O . GLY A 1 288 ? -5.527 30.719 13.945 1 96.75 288 GLY A O 1
ATOM 2159 N N . HIS A 1 289 ? -4.156 29.078 13.469 1 96.75 289 HIS A N 1
ATOM 2160 C CA . HIS A 1 289 ? -3.148 29.391 14.484 1 96.75 289 HIS A CA 1
ATOM 2161 C C . HIS A 1 289 ? -1.815 28.719 14.156 1 96.75 289 HIS A C 1
ATOM 2163 O O . HIS A 1 289 ? -1.716 27.969 13.188 1 96.75 289 HIS A O 1
ATOM 2169 N N . THR A 1 290 ? -0.814 29.031 14.906 1 96.75 290 THR A N 1
ATOM 2170 C CA . THR A 1 290 ? 0.502 28.453 14.672 1 96.75 290 THR A CA 1
ATOM 2171 C C . THR A 1 290 ? 0.938 27.594 15.852 1 96.75 290 THR A C 1
ATOM 2173 O O . THR A 1 290 ? 0.422 27.75 16.969 1 96.75 290 THR A O 1
ATOM 2176 N N . LEU A 1 291 ? 1.766 26.656 15.539 1 96.31 291 LEU A N 1
ATOM 2177 C CA . LEU A 1 291 ? 2.359 25.781 16.547 1 96.31 291 LEU A CA 1
ATOM 2178 C C . LEU A 1 291 ? 3.881 25.781 16.422 1 96.31 291 LEU A C 1
ATOM 2180 O O . LEU A 1 291 ? 4.43 26.125 15.383 1 96.31 291 LEU A O 1
ATOM 2184 N N . CYS A 1 292 ? 4.543 25.344 17.484 1 94.62 292 CYS A N 1
ATOM 2185 C CA . CYS A 1 292 ? 5.984 25.141 17.5 1 94.62 292 CYS A CA 1
ATOM 2186 C C . CYS A 1 292 ? 6.723 26.438 17.156 1 94.62 292 CYS A C 1
ATOM 2188 O O . CYS A 1 292 ? 7.535 26.469 16.234 1 94.62 292 CYS A O 1
ATOM 2190 N N . ASP A 1 293 ? 6.406 27.531 17.969 1 92.12 293 ASP A N 1
ATOM 2191 C CA . ASP A 1 293 ? 7.051 28.828 17.844 1 92.12 293 ASP A CA 1
ATOM 2192 C C . ASP A 1 293 ? 6.863 29.391 16.438 1 92.12 293 ASP A C 1
ATOM 2194 O O . ASP A 1 293 ? 7.84 29.734 15.766 1 92.12 293 ASP A O 1
ATOM 2198 N N . ASP A 1 294 ? 5.637 29.359 15.898 1 94.19 294 ASP A N 1
ATOM 2199 C CA . ASP A 1 294 ? 5.211 29.969 14.641 1 94.19 294 ASP A CA 1
ATOM 2200 C C . ASP A 1 294 ? 5.836 29.25 13.445 1 94.19 294 ASP A C 1
ATOM 2202 O O . ASP A 1 294 ? 6.117 29.859 12.422 1 94.19 294 ASP A O 1
ATOM 2206 N N . THR A 1 295 ? 6.145 27.969 13.562 1 95.5 295 THR A N 1
ATOM 2207 C CA . THR A 1 295 ? 6.781 27.188 12.508 1 95.5 295 THR A CA 1
ATOM 2208 C C . THR A 1 295 ? 5.73 26.562 11.594 1 95.5 295 THR A C 1
ATOM 2210 O O . THR A 1 295 ? 5.898 26.547 10.375 1 95.5 295 THR A O 1
ATOM 2213 N N . PHE A 1 296 ? 4.707 26.062 12.242 1 97.81 296 PHE A N 1
ATOM 2214 C CA . PHE A 1 296 ? 3.654 25.391 11.492 1 97.81 296 PHE A CA 1
ATOM 2215 C C . PHE A 1 296 ? 2.326 26.125 11.648 1 97.81 296 PHE A C 1
ATOM 2217 O O . PHE A 1 296 ? 1.924 26.469 12.758 1 97.81 296 PHE A O 1
ATOM 2224 N N . PHE A 1 297 ? 1.681 26.375 10.516 1 97.94 297 PHE A N 1
ATOM 2225 C CA . PHE A 1 297 ? 0.335 26.938 10.508 1 97.94 297 PHE A CA 1
ATOM 2226 C C . PHE A 1 297 ? -0.712 25.828 10.445 1 97.94 297 PHE A C 1
ATOM 2228 O O . PHE A 1 297 ? -0.577 24.891 9.672 1 97.94 297 PHE A O 1
ATOM 2235 N N . VAL A 1 298 ? -1.724 25.859 11.273 1 98.44 298 VAL A N 1
ATOM 2236 C CA . VAL A 1 298 ? -2.896 24.984 11.242 1 98.44 298 VAL A CA 1
ATOM 2237 C C . VAL A 1 298 ? -4.137 25.812 10.891 1 98.44 298 VAL A C 1
ATOM 2239 O O . VAL A 1 298 ? -4.453 26.781 11.57 1 98.44 298 VAL A O 1
ATOM 2242 N N . SER A 1 299 ? -4.82 25.359 9.922 1 98 299 SER A N 1
ATOM 2243 C CA . SER A 1 299 ? -5.949 26.156 9.445 1 98 299 SER A CA 1
ATOM 2244 C C . SER A 1 299 ? -7.168 25.969 10.344 1 98 299 SER A C 1
ATOM 2246 O O . SER A 1 299 ? -7.188 25.094 11.203 1 98 299 SER A O 1
ATOM 2248 N N . GLY A 1 300 ? -8.078 26.906 10.258 1 96.88 300 GLY A N 1
ATOM 2249 C CA . GLY A 1 300 ? -9.445 26.703 10.688 1 96.88 300 GLY A CA 1
ATOM 2250 C C . GLY A 1 300 ? -10.352 26.188 9.578 1 96.88 300 GLY A C 1
ATOM 2251 O O . GLY A 1 300 ? -9.977 25.281 8.836 1 96.88 300 GLY A O 1
ATOM 2252 N N . TYR A 1 301 ? -11.422 26.797 9.461 1 96.62 301 TYR A N 1
ATOM 2253 C CA . TYR A 1 301 ? -12.367 26.422 8.414 1 96.62 301 TYR A CA 1
ATOM 2254 C C . TYR A 1 301 ? -11.781 26.688 7.035 1 96.62 301 TYR A C 1
ATOM 2256 O O . TYR A 1 301 ? -11.195 27.734 6.793 1 96.62 301 TYR A O 1
ATOM 2264 N N . ILE A 1 302 ? -11.891 25.719 6.176 1 97.06 302 ILE A N 1
ATOM 2265 C CA . ILE A 1 302 ? -11.469 25.844 4.785 1 97.06 302 ILE A CA 1
ATOM 2266 C C . ILE A 1 302 ? -12.656 26.266 3.922 1 97.06 302 ILE A C 1
ATOM 2268 O O . ILE A 1 302 ? -13.617 25.516 3.764 1 97.06 302 ILE A O 1
ATOM 2272 N N . PRO A 1 303 ? -12.57 27.406 3.34 1 95.12 303 PRO A N 1
ATOM 2273 C CA . PRO A 1 303 ? -13.688 27.875 2.521 1 95.12 303 PRO A CA 1
ATOM 2274 C C . PRO A 1 303 ? -14.023 26.922 1.38 1 95.12 303 PRO A C 1
ATOM 2276 O O . PRO A 1 303 ? -13.125 26.344 0.76 1 95.12 303 PRO A O 1
ATOM 2279 N N . ARG A 1 304 ? -15.266 26.734 1.054 1 92.94 304 ARG A N 1
ATOM 2280 C CA . ARG A 1 304 ? -15.734 25.75 0.082 1 92.94 304 ARG A CA 1
ATOM 2281 C C . ARG A 1 304 ? -16.203 26.422 -1.204 1 92.94 304 ARG A C 1
ATOM 2283 O O . ARG A 1 304 ? -16.719 25.766 -2.105 1 92.94 304 ARG A O 1
ATOM 2290 N N . ASP A 1 305 ? -16 27.641 -1.342 1 89.12 305 ASP A N 1
ATOM 2291 C CA . ASP A 1 305 ? -16.562 28.375 -2.469 1 89.12 305 ASP A CA 1
ATOM 2292 C C . ASP A 1 305 ? -15.477 28.734 -3.48 1 89.12 305 ASP A C 1
ATOM 2294 O O . ASP A 1 305 ? -15.68 29.578 -4.352 1 89.12 305 ASP A O 1
ATOM 2298 N N . ARG A 1 306 ? -14.352 28.109 -3.281 1 90.12 306 ARG A N 1
ATOM 2299 C CA . ARG A 1 306 ? -13.273 28.406 -4.219 1 90.12 306 ARG A CA 1
ATOM 2300 C C . ARG A 1 306 ? -13.375 27.547 -5.469 1 90.12 306 ARG A C 1
ATOM 2302 O O . ARG A 1 306 ? -12.695 27.797 -6.465 1 90.12 306 ARG A O 1
ATOM 2309 N N . THR A 1 307 ? -14.047 26.438 -5.355 1 94.06 307 THR A N 1
ATOM 2310 C CA . THR A 1 307 ? -14.398 25.594 -6.492 1 94.06 307 THR A CA 1
ATOM 2311 C C . THR A 1 307 ? -15.891 25.281 -6.492 1 94.06 307 THR A C 1
ATOM 2313 O O . THR A 1 307 ? -16.562 25.469 -5.477 1 94.06 307 THR A O 1
ATOM 2316 N N . ASN A 1 308 ? -16.406 24.797 -7.617 1 94.19 308 ASN A N 1
ATOM 2317 C CA . ASN A 1 308 ? -17.812 24.438 -7.688 1 94.19 308 ASN A CA 1
ATOM 2318 C C . ASN A 1 308 ? -18.016 22.922 -7.625 1 94.19 308 ASN A C 1
ATOM 2320 O O . ASN A 1 308 ? -19.141 22.438 -7.727 1 94.19 308 ASN A O 1
ATOM 2324 N N . TYR A 1 309 ? -16.969 22.203 -7.41 1 95.38 309 TYR A N 1
ATOM 2325 C CA . TYR A 1 309 ? -17.141 20.766 -7.543 1 95.38 309 TYR A CA 1
ATOM 2326 C C . TYR A 1 309 ? -16.609 20.047 -6.309 1 95.38 309 TYR A C 1
ATOM 2328 O O . TYR A 1 309 ? -16.891 18.859 -6.105 1 95.38 309 TYR A O 1
ATOM 2336 N N . GLU A 1 310 ? -15.773 20.625 -5.512 1 95.06 310 GLU A N 1
ATOM 2337 C CA . GLU A 1 310 ? -15.266 20.016 -4.293 1 95.06 310 GLU A CA 1
ATOM 2338 C C . GLU A 1 310 ? -16.234 20.234 -3.125 1 95.06 310 GLU A C 1
ATOM 2340 O O . GLU A 1 310 ? -16.141 21.234 -2.412 1 95.06 310 GLU A O 1
ATOM 2345 N N . LYS A 1 311 ? -17.109 19.297 -2.85 1 88.81 311 LYS A N 1
ATOM 2346 C CA . LYS A 1 311 ? -18.25 19.547 -1.962 1 88.81 311 LYS A CA 1
ATOM 2347 C C . LYS A 1 311 ? -18.25 18.562 -0.796 1 88.81 311 LYS A C 1
ATOM 2349 O O . LYS A 1 311 ? -19.281 18.328 -0.163 1 88.81 311 LYS A O 1
ATOM 2354 N N . GLY A 1 312 ? -17.203 17.922 -0.535 1 92.62 312 GLY A N 1
ATOM 2355 C CA . GLY A 1 312 ? -17.125 17.016 0.601 1 92.62 312 GLY A CA 1
ATOM 2356 C C . GLY A 1 312 ? -17.578 15.609 0.267 1 92.62 312 GLY A C 1
ATOM 2357 O O . GLY A 1 312 ? -17.172 15.055 -0.758 1 92.62 312 GLY A O 1
ATOM 2358 N N . ILE A 1 313 ? -18.328 14.875 1.234 1 91.06 313 ILE A N 1
ATOM 2359 C CA . ILE A 1 313 ? -18.797 13.508 1.065 1 91.06 313 ILE A CA 1
ATOM 2360 C C . ILE A 1 313 ? -20.312 13.469 1.182 1 91.06 313 ILE A C 1
ATOM 2362 O O . ILE A 1 313 ? -20.875 13.711 2.256 1 91.06 313 ILE A O 1
ATOM 2366 N N . PRO A 1 314 ? -20.953 12.977 0.158 1 88.75 314 PRO A N 1
ATOM 2367 C CA . PRO A 1 314 ? -22.422 12.898 0.215 1 88.75 314 PRO A CA 1
ATOM 2368 C C . PRO A 1 314 ? -22.922 11.945 1.294 1 88.75 314 PRO A C 1
ATOM 2370 O O . PRO A 1 314 ? -22.328 10.875 1.493 1 88.75 314 PRO A O 1
ATOM 2373 N N . ASN A 1 315 ? -23.875 12.344 2.072 1 90 315 ASN A N 1
ATOM 2374 C CA . ASN A 1 315 ? -24.625 11.539 3.043 1 90 315 ASN A CA 1
ATOM 2375 C C . ASN A 1 315 ? -23.75 11.156 4.234 1 90 315 ASN A C 1
ATOM 2377 O O . ASN A 1 315 ? -24.078 10.242 4.984 1 90 315 ASN A O 1
ATOM 2381 N N . HIS A 1 316 ? -22.719 11.844 4.418 1 93.5 316 HIS A N 1
ATOM 2382 C CA . HIS A 1 316 ? -21.859 11.617 5.574 1 93.5 316 HIS A CA 1
ATOM 2383 C C . HIS A 1 316 ? -22.516 12.117 6.855 1 93.5 316 HIS A C 1
ATOM 2385 O O . HIS A 1 316 ? -23.188 13.148 6.855 1 93.5 316 HIS A O 1
ATOM 2391 N N . LEU A 1 317 ? -22.281 11.336 7.984 1 95.25 317 LEU A N 1
ATOM 2392 C CA . LEU A 1 317 ? -22.938 11.664 9.25 1 95.25 317 LEU A CA 1
ATOM 2393 C C . LEU A 1 317 ? -21.906 11.773 10.375 1 95.25 317 LEU A C 1
ATOM 2395 O O . LEU A 1 317 ? -20.844 11.156 10.312 1 95.25 317 LEU A O 1
ATOM 2399 N N . THR A 1 318 ? -22.281 12.578 11.359 1 96.19 318 THR A N 1
ATOM 2400 C CA . THR A 1 318 ? -21.438 12.727 12.547 1 96.19 318 THR A CA 1
ATOM 2401 C C . THR A 1 318 ? -22.281 12.672 13.812 1 96.19 318 THR A C 1
ATOM 2403 O O . THR A 1 318 ? -23.484 12.953 13.781 1 96.19 318 THR A O 1
ATOM 2406 N N . GLN A 1 319 ? -21.641 12.211 14.836 1 95.12 319 GLN A N 1
ATOM 2407 C CA . GLN A 1 319 ? -22.188 12.305 16.188 1 95.12 319 GLN A CA 1
ATOM 2408 C C . GLN A 1 319 ? -21.25 13.078 17.109 1 95.12 319 GLN A C 1
ATOM 2410 O O . GLN A 1 319 ? -20.062 12.781 17.188 1 95.12 319 GLN A O 1
ATOM 2415 N N . LYS A 1 320 ? -21.828 14.055 17.781 1 93.31 320 LYS A N 1
ATOM 2416 C CA . LYS A 1 320 ? -21.062 14.852 18.719 1 93.31 320 LYS A CA 1
ATOM 2417 C C . LYS A 1 320 ? -21.234 14.344 20.156 1 93.31 320 LYS A C 1
ATOM 2419 O O . LYS A 1 320 ? -22.266 13.742 20.469 1 93.31 320 LYS A O 1
ATOM 2424 N N . ARG A 1 321 ? -20.312 14.609 20.891 1 88.19 321 ARG A N 1
ATOM 2425 C CA . ARG A 1 321 ? -20.297 14.172 22.281 1 88.19 321 ARG A CA 1
ATOM 2426 C C . ARG A 1 321 ? -21.5 14.727 23.047 1 88.19 321 ARG A C 1
ATOM 2428 O O . ARG A 1 321 ? -22.125 14.008 23.828 1 88.19 321 ARG A O 1
ATOM 2435 N N . ASP A 1 322 ? -21.859 15.891 22.844 1 85.62 322 ASP A N 1
ATOM 2436 C CA . ASP A 1 322 ? -22.859 16.594 23.641 1 85.62 322 ASP A CA 1
ATOM 2437 C C . ASP A 1 322 ? -24.281 16.172 23.234 1 85.62 322 ASP A C 1
ATOM 2439 O O . ASP A 1 322 ? -25.156 16.016 24.094 1 85.62 322 ASP A O 1
ATOM 2443 N N . SER A 1 323 ? -24.5 15.891 22 1 84.25 323 SER A N 1
ATOM 2444 C CA . SER A 1 323 ? -25.859 15.609 21.531 1 84.25 323 SER A CA 1
ATOM 2445 C C . SER A 1 323 ? -26.141 14.109 21.516 1 84.25 323 SER A C 1
ATOM 2447 O O . SER A 1 323 ? -27.219 13.664 21.891 1 84.25 323 SER A O 1
ATOM 2449 N N . GLY A 1 324 ? -25.203 13.383 21.078 1 86.94 324 GLY A N 1
ATOM 2450 C CA . GLY A 1 324 ? -25.359 11.945 20.938 1 86.94 324 GLY A CA 1
ATOM 2451 C C . GLY A 1 324 ? -26.188 11.555 19.734 1 86.94 324 GLY A C 1
ATOM 2452 O O . GLY A 1 324 ? -26.438 10.367 19.5 1 86.94 324 GLY A O 1
ATOM 2453 N N . GLU A 1 325 ? -26.656 12.57 19 1 91.38 325 GLU A N 1
ATOM 2454 C CA . GLU A 1 325 ? -27.5 12.312 17.844 1 91.38 325 GLU A CA 1
ATOM 2455 C C . GLU A 1 325 ? -26.688 12.391 16.547 1 91.38 325 GLU A C 1
ATOM 2457 O O . GLU A 1 325 ? -25.734 13.156 16.453 1 91.38 325 GLU A O 1
ATOM 2462 N N . TRP A 1 326 ? -27.109 11.57 15.617 1 94 326 TRP A N 1
ATOM 2463 C CA . TRP A 1 326 ? -26.5 11.633 14.297 1 94 326 TRP A CA 1
ATOM 2464 C C . TRP A 1 326 ? -26.984 12.859 13.531 1 94 326 TRP A C 1
ATOM 2466 O O . TRP A 1 326 ? -28.188 13.164 13.531 1 94 326 TRP A O 1
ATOM 2476 N N . GLU A 1 327 ? -26.125 13.547 12.953 1 94.88 327 GLU A N 1
ATOM 2477 C CA . GLU A 1 327 ? -26.438 14.703 12.125 1 94.88 327 GLU A CA 1
ATOM 2478 C C . GLU A 1 327 ? -25.766 14.602 10.758 1 94.88 327 GLU A C 1
ATOM 2480 O O . GLU A 1 327 ? -24.641 14.109 10.641 1 94.88 327 GLU A O 1
ATOM 2485 N N . LEU A 1 328 ? -26.516 15.039 9.766 1 94.56 328 LEU A N 1
ATOM 2486 C CA . LEU A 1 328 ? -25.938 15.125 8.438 1 94.56 328 LEU A CA 1
ATOM 2487 C C . LEU A 1 328 ? -24.734 16.078 8.43 1 94.56 328 LEU A C 1
ATOM 2489 O O . LEU A 1 328 ? -24.812 17.188 8.977 1 94.56 328 LEU A O 1
ATOM 2493 N N . ASP A 1 329 ? -23.625 15.648 7.926 1 95.56 329 ASP A N 1
ATOM 2494 C CA . ASP A 1 329 ? -22.375 16.391 7.902 1 95.56 329 ASP A CA 1
ATOM 2495 C C . ASP A 1 329 ? -21.578 16.094 6.633 1 95.56 329 ASP A C 1
ATOM 2497 O O . ASP A 1 329 ? -20.5 15.492 6.691 1 95.56 329 ASP A O 1
ATOM 2501 N N . GLU A 1 330 ? -21.938 16.578 5.543 1 94.81 330 GLU A N 1
ATOM 2502 C CA . GLU A 1 330 ? -21.344 16.266 4.254 1 94.81 330 GLU A CA 1
ATOM 2503 C C . GLU A 1 330 ? -20.078 17.094 4.016 1 94.81 330 GLU A C 1
ATOM 2505 O O . GLU A 1 330 ? -19.172 16.641 3.314 1 94.81 330 GLU A O 1
ATOM 2510 N N . GLU A 1 331 ? -19.969 18.188 4.648 1 95.19 331 GLU A N 1
ATOM 2511 C CA . GLU A 1 331 ? -18.859 19.094 4.379 1 95.19 331 GLU A CA 1
ATOM 2512 C C . GLU A 1 331 ? -17.641 18.75 5.246 1 95.19 331 GLU A C 1
ATOM 2514 O O . GLU A 1 331 ? -16.531 19.156 4.953 1 95.19 331 GLU A O 1
ATOM 2519 N N . ILE A 1 332 ? -17.875 18.094 6.34 1 96.38 332 ILE A N 1
ATOM 2520 C CA . ILE A 1 332 ? -16.797 17.75 7.27 1 96.38 332 ILE A CA 1
ATOM 2521 C C . ILE A 1 332 ? -15.977 19 7.59 1 96.38 332 ILE A C 1
ATOM 2523 O O . ILE A 1 332 ? -14.766 19.031 7.359 1 96.38 332 ILE A O 1
ATOM 2527 N N . VAL A 1 333 ? -16.578 19.922 8.227 1 96.5 333 VAL A N 1
ATOM 2528 C CA . VAL A 1 333 ? -16.078 21.297 8.375 1 96.5 333 VAL A CA 1
ATOM 2529 C C . VAL A 1 333 ? -14.938 21.312 9.383 1 96.5 333 VAL A C 1
ATOM 2531 O O . VAL A 1 333 ? -14.195 22.297 9.469 1 96.5 333 VAL A O 1
ATOM 2534 N N . ASP A 1 334 ? -14.789 20.219 10.117 1 97.56 334 ASP A N 1
ATOM 2535 C CA . ASP A 1 334 ? -13.734 20.172 11.125 1 97.56 334 ASP A CA 1
ATOM 2536 C C . ASP A 1 334 ? -12.367 19.938 10.484 1 97.56 334 ASP A C 1
ATOM 2538 O O . ASP A 1 334 ? -11.336 20.078 11.148 1 97.56 334 ASP A O 1
ATOM 2542 N N . GLU A 1 335 ? -12.328 19.578 9.25 1 98.12 335 GLU A N 1
ATOM 2543 C CA . GLU A 1 335 ? -11.047 19.297 8.617 1 98.12 335 GLU A CA 1
ATOM 2544 C C . GLU A 1 335 ? -10.188 20.562 8.516 1 98.12 335 GLU A C 1
ATOM 2546 O O . GLU A 1 335 ? -10.68 21.609 8.125 1 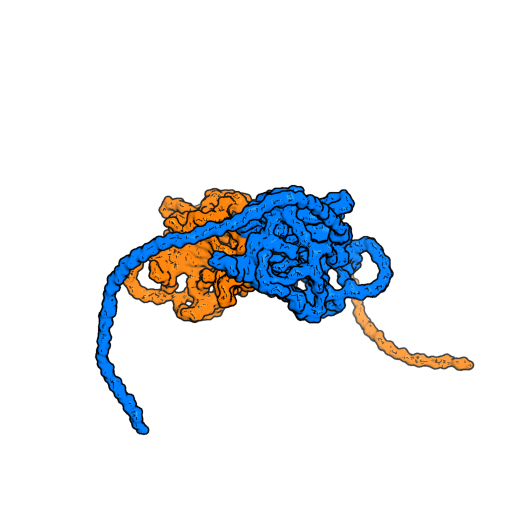98.12 335 GLU A O 1
ATOM 2551 N N . ARG A 1 336 ? -8.969 20.422 8.812 1 98.5 336 ARG A N 1
ATOM 2552 C CA . ARG A 1 336 ? -7.953 21.469 8.758 1 98.5 336 ARG A CA 1
ATOM 2553 C C . ARG A 1 336 ? -6.711 20.984 8.016 1 98.5 336 ARG A C 1
ATOM 2555 O O . ARG A 1 336 ? -6.512 19.781 7.848 1 98.5 336 ARG A O 1
ATOM 2562 N N . TYR A 1 337 ? -5.945 21.891 7.492 1 98.75 337 TYR A N 1
ATOM 2563 C CA . TYR A 1 337 ? -4.66 21.562 6.883 1 98.75 337 TYR A CA 1
ATOM 2564 C C . TYR A 1 337 ? -3.514 22.203 7.668 1 98.75 337 TYR A C 1
ATOM 2566 O O . TYR A 1 337 ? -3.73 23.094 8.484 1 98.75 337 TYR A O 1
ATOM 2574 N N . VAL A 1 338 ? -2.305 21.672 7.48 1 98.81 338 VAL A N 1
ATOM 2575 C CA . VAL A 1 338 ? -1.066 22.219 8.016 1 98.81 338 VAL A CA 1
ATOM 2576 C C . VAL A 1 338 ? -0.219 22.797 6.879 1 98.81 338 VAL A C 1
ATOM 2578 O O . VAL A 1 338 ? -0.2 22.234 5.773 1 98.81 338 VAL A O 1
ATOM 2581 N N . ALA A 1 339 ? 0.463 23.891 7.137 1 98.5 339 ALA A N 1
ATOM 2582 C CA . ALA A 1 339 ? 1.34 24.484 6.125 1 98.5 339 ALA A CA 1
ATOM 2583 C C . ALA A 1 339 ? 2.594 25.078 6.766 1 98.5 339 ALA A C 1
ATOM 2585 O O . ALA A 1 339 ? 2.576 25.469 7.93 1 98.5 339 ALA A O 1
ATOM 2586 N N . CYS A 1 340 ? 3.637 25.094 6.047 1 97.75 340 CYS A N 1
ATOM 2587 C CA . CYS A 1 340 ? 4.871 25.781 6.402 1 97.75 340 CYS A CA 1
ATOM 2588 C C . CYS A 1 340 ? 5.562 26.344 5.16 1 97.75 340 CYS A C 1
ATOM 2590 O O . CYS A 1 340 ? 5.145 26.062 4.035 1 97.75 340 CYS A O 1
ATOM 2592 N N . LYS A 1 341 ? 6.535 27.156 5.406 1 96 341 LYS A N 1
ATOM 2593 C CA . LYS A 1 341 ? 7.137 27.859 4.285 1 96 341 LYS A CA 1
ATOM 2594 C C . LYS A 1 341 ? 8.641 27.625 4.223 1 96 341 LYS A C 1
ATOM 2596 O O . LYS A 1 341 ? 9.352 27.844 5.207 1 96 341 LYS A O 1
ATOM 2601 N N . ILE A 1 342 ? 9.094 27.172 3.057 1 96.12 342 ILE A N 1
ATOM 2602 C CA . ILE A 1 342 ? 10.523 27 2.826 1 96.12 342 ILE A CA 1
ATOM 2603 C C . ILE A 1 342 ? 11.109 28.297 2.25 1 96.12 342 ILE A C 1
ATOM 2605 O O . ILE A 1 342 ? 10.578 28.844 1.28 1 96.12 342 ILE A O 1
ATOM 2609 N N . LYS A 1 343 ? 12.195 28.75 2.844 1 93.81 343 LYS A N 1
ATOM 2610 C CA . LYS A 1 343 ? 12.828 30 2.471 1 93.81 343 LYS A CA 1
ATOM 2611 C C . LYS A 1 343 ? 13.148 30.047 0.98 1 93.81 343 LYS A C 1
ATOM 2613 O O . LYS A 1 343 ? 13.828 29.156 0.467 1 93.81 343 LYS A O 1
ATOM 2618 N N . ASN A 1 344 ? 12.547 31.047 0.263 1 92.12 344 ASN A N 1
ATOM 2619 C CA . ASN A 1 344 ? 12.789 31.344 -1.146 1 92.12 344 ASN A CA 1
ATOM 2620 C C . ASN A 1 344 ? 12.289 30.219 -2.047 1 92.12 344 ASN A C 1
ATOM 2622 O O . ASN A 1 344 ? 12.789 30.031 -3.162 1 92.12 344 ASN A O 1
ATOM 2626 N N . ARG A 1 345 ? 11.398 29.359 -1.597 1 93.62 345 ARG A N 1
ATOM 2627 C CA . ARG A 1 345 ? 10.797 28.297 -2.396 1 93.62 345 ARG A CA 1
ATOM 2628 C C . ARG A 1 345 ? 9.281 28.422 -2.426 1 93.62 345 ARG A C 1
ATOM 2630 O O . ARG A 1 345 ? 8.672 28.406 -3.498 1 93.62 345 ARG A O 1
ATOM 2637 N N . GLY A 1 346 ? 8.688 28.516 -1.201 1 94.69 346 GLY A N 1
ATOM 2638 C CA . GLY A 1 346 ? 7.238 28.641 -1.127 1 94.69 346 GLY A CA 1
ATOM 2639 C C . GLY A 1 346 ? 6.617 27.781 -0.049 1 94.69 346 GLY A C 1
ATOM 2640 O O . GLY A 1 346 ? 7.297 27.359 0.891 1 94.69 346 GLY A O 1
ATOM 2641 N N . TRP A 1 347 ? 5.336 27.562 -0.184 1 96.75 347 TRP A N 1
ATOM 2642 C CA . TRP A 1 347 ? 4.555 26.891 0.847 1 96.75 347 TRP A CA 1
ATOM 2643 C C . TRP A 1 347 ? 4.527 25.375 0.606 1 96.75 347 TRP A C 1
ATOM 2645 O O . TRP A 1 347 ? 4.367 24.938 -0.53 1 96.75 347 TRP A O 1
ATOM 2655 N N . VAL A 1 348 ? 4.797 24.656 1.646 1 98.19 348 VAL A N 1
ATOM 2656 C CA . VAL A 1 348 ? 4.488 23.234 1.68 1 98.19 348 VAL A CA 1
ATOM 2657 C C . VAL A 1 348 ? 3.162 23 2.406 1 98.19 348 VAL A C 1
ATOM 2659 O O . VAL A 1 348 ? 3.02 23.359 3.576 1 98.19 348 VAL A O 1
ATOM 2662 N N . VAL A 1 349 ? 2.244 22.391 1.718 1 98.75 349 VAL A N 1
ATOM 2663 C CA . VAL A 1 349 ? 0.889 22.234 2.232 1 98.75 349 VAL A CA 1
ATOM 2664 C C . VAL A 1 349 ? 0.623 20.75 2.512 1 98.75 349 VAL A C 1
ATOM 2666 O O . VAL A 1 349 ? 0.865 19.891 1.654 1 98.75 349 VAL A O 1
ATOM 2669 N N . PHE A 1 350 ? 0.123 20.453 3.734 1 98.94 350 PHE A N 1
ATOM 2670 C CA . PHE A 1 350 ? -0.272 19.109 4.129 1 98.94 350 PHE A CA 1
ATOM 2671 C C . PHE A 1 350 ? -1.781 19.031 4.324 1 98.94 350 PHE A C 1
ATOM 2673 O O . PHE A 1 350 ? -2.328 19.625 5.254 1 98.94 350 PHE A O 1
ATOM 2680 N N . SER A 1 351 ? -2.432 18.344 3.461 1 98.81 351 SER A N 1
ATOM 2681 C CA . SER A 1 351 ? -3.857 18.062 3.58 1 98.81 351 SER A CA 1
ATOM 2682 C C . SER A 1 351 ? -4.121 16.562 3.641 1 98.81 351 SER A C 1
ATOM 2684 O O . SER A 1 351 ? -3.859 15.836 2.678 1 98.81 351 SER A O 1
ATOM 2686 N N . SER A 1 352 ? -4.656 16.094 4.715 1 98.69 352 SER A N 1
ATOM 2687 C CA . SER A 1 352 ? -4.602 14.672 5.047 1 98.69 352 SER A CA 1
ATOM 2688 C C . SER A 1 352 ? -5.598 13.875 4.219 1 98.69 352 SER A C 1
ATOM 2690 O O . SER A 1 352 ? -5.305 12.75 3.799 1 98.69 352 SER A O 1
ATOM 2692 N N . CYS A 1 353 ? -6.762 14.406 4.031 1 98 353 CYS A N 1
ATOM 2693 C CA . CYS A 1 353 ? -7.77 13.695 3.25 1 98 353 CYS A CA 1
ATOM 2694 C C . CYS A 1 353 ? -8.461 14.641 2.266 1 98 353 CYS A C 1
ATOM 2696 O O . CYS A 1 353 ? -9.023 14.188 1.267 1 98 353 CYS A O 1
ATOM 2698 N N . SER A 1 354 ? -8.469 15.945 2.582 1 98.31 354 SER A N 1
ATOM 2699 C CA . SER A 1 354 ? -8.977 16.984 1.696 1 98.31 354 SER A CA 1
ATOM 2700 C C . SER A 1 354 ? -10.461 16.781 1.399 1 98.31 354 SER A C 1
ATOM 2702 O O . SER A 1 354 ? -10.875 16.828 0.241 1 98.31 354 SER A O 1
ATOM 2704 N N . HIS A 1 355 ? -11.211 16.531 2.383 1 97.25 355 HIS A N 1
ATOM 2705 C CA . HIS A 1 355 ? -12.656 16.547 2.174 1 97.25 355 HIS A CA 1
ATOM 2706 C C . HIS A 1 355 ? -13.133 17.906 1.672 1 97.25 355 HIS A C 1
ATOM 2708 O O . HIS A 1 355 ? -14.07 17.984 0.877 1 97.25 355 HIS A O 1
ATOM 2714 N N . ALA A 1 356 ? -12.484 18.922 2.1 1 97.31 356 ALA A N 1
ATOM 2715 C CA . ALA A 1 356 ? -12.797 20.281 1.67 1 97.31 356 ALA A CA 1
ATOM 2716 C C . ALA A 1 356 ? -12.406 20.5 0.21 1 97.31 356 ALA A C 1
ATOM 2718 O O . ALA A 1 356 ? -12.805 21.484 -0.403 1 97.31 356 ALA A O 1
ATOM 2719 N N . GLY A 1 357 ? -11.664 19.562 -0.336 1 97.69 357 GLY A N 1
ATOM 2720 C CA . GLY A 1 357 ? -11.102 19.734 -1.667 1 97.69 357 GLY A CA 1
ATOM 2721 C C . GLY A 1 357 ? -9.672 20.234 -1.652 1 97.69 357 GLY A C 1
ATOM 2722 O O . GLY A 1 357 ? -9.383 21.297 -1.082 1 97.69 357 GLY A O 1
ATOM 2723 N N . ILE A 1 358 ? -8.781 19.562 -2.383 1 98.75 358 ILE A N 1
ATOM 2724 C CA . ILE A 1 358 ? -7.367 19.922 -2.363 1 98.75 358 ILE A CA 1
ATOM 2725 C C . ILE A 1 358 ? -7.168 21.281 -3.047 1 98.75 358 ILE A C 1
ATOM 2727 O O . ILE A 1 358 ? -6.277 22.047 -2.676 1 98.75 358 ILE A O 1
ATOM 2731 N N . ILE A 1 359 ? -7.984 21.625 -3.984 1 98.69 359 ILE A N 1
ATOM 2732 C CA . ILE A 1 359 ? -7.883 22.906 -4.664 1 98.69 359 ILE A CA 1
ATOM 2733 C C . ILE A 1 359 ? -8.344 24.031 -3.727 1 98.69 359 ILE A C 1
ATOM 2735 O O . ILE A 1 359 ? -7.707 25.078 -3.645 1 98.69 359 ILE A O 1
ATOM 2739 N N . ASN A 1 360 ? -9.43 23.781 -3.012 1 98.38 360 ASN A N 1
ATOM 2740 C CA . ASN A 1 360 ? -9.852 24.734 -1.999 1 98.38 360 ASN A CA 1
ATOM 2741 C C . ASN A 1 360 ? -8.75 25 -0.974 1 98.38 360 ASN A C 1
ATOM 2743 O O . ASN A 1 360 ? -8.508 26.141 -0.58 1 98.38 360 ASN A O 1
ATOM 2747 N N . VAL A 1 361 ? -8.117 23.938 -0.608 1 98.38 361 VAL A N 1
ATOM 2748 C CA . VAL A 1 361 ? -7.035 24.047 0.365 1 98.38 361 VAL A CA 1
ATOM 2749 C C . VAL A 1 361 ? -5.91 24.906 -0.197 1 98.38 361 VAL A C 1
ATOM 2751 O O . VAL A 1 361 ? -5.477 25.875 0.445 1 98.38 361 VAL A O 1
ATOM 2754 N N . CYS A 1 362 ? -5.469 24.578 -1.376 1 98.06 362 CYS A N 1
ATOM 2755 C CA . CYS A 1 362 ? -4.355 25.281 -1.996 1 98.06 362 CYS A CA 1
ATOM 2756 C C . CYS A 1 362 ? -4.688 26.75 -2.203 1 98.06 362 CYS A C 1
ATOM 2758 O O . CYS A 1 362 ? -3.867 27.625 -1.92 1 98.06 362 CYS A O 1
ATOM 2760 N N . ARG A 1 363 ? -5.828 27.062 -2.625 1 96.62 363 ARG A N 1
ATOM 2761 C CA . ARG A 1 363 ? -6.238 28.438 -2.848 1 96.62 363 ARG A CA 1
ATOM 2762 C C . ARG A 1 363 ? -6.359 29.188 -1.527 1 96.62 363 ARG A C 1
ATOM 2764 O O . ARG A 1 363 ? -6.07 30.391 -1.462 1 96.62 363 ARG A O 1
ATOM 2771 N N . ASP A 1 364 ? -6.828 28.484 -0.531 1 95.69 364 ASP A N 1
ATOM 2772 C CA . ASP A 1 364 ? -6.891 29.109 0.784 1 95.69 364 ASP A CA 1
ATOM 2773 C C . ASP A 1 364 ? -5.5 29.5 1.277 1 95.69 364 ASP A C 1
ATOM 2775 O O . ASP A 1 364 ? -5.312 30.594 1.82 1 95.69 364 ASP A O 1
ATOM 2779 N N . VAL A 1 365 ? -4.523 28.641 1.077 1 95.94 365 VAL A N 1
ATOM 2780 C CA . VAL A 1 365 ? -3.146 28.922 1.47 1 95.94 365 VAL A CA 1
ATOM 2781 C C . VAL A 1 365 ? -2.643 30.172 0.748 1 95.94 365 VAL A C 1
ATOM 2783 O O . VAL A 1 365 ? -2.08 31.078 1.373 1 95.94 365 VAL A O 1
ATOM 2786 N N . LEU A 1 366 ? -2.861 30.25 -0.514 1 93.88 366 LEU A N 1
ATOM 2787 C CA . LEU A 1 366 ? -2.35 31.344 -1.322 1 93.88 366 LEU A CA 1
ATOM 2788 C C . LEU A 1 366 ? -3.057 32.656 -0.972 1 93.88 366 LEU A C 1
ATOM 2790 O O . LEU A 1 366 ? -2.434 33.719 -0.96 1 93.88 366 LEU A O 1
ATOM 2794 N N . LEU A 1 367 ? -4.301 32.562 -0.665 1 90.94 367 LEU A N 1
ATOM 2795 C CA . LEU A 1 367 ? -5.051 33.781 -0.295 1 90.94 367 LEU A CA 1
ATOM 2796 C C . LEU A 1 367 ? -4.602 34.281 1.063 1 90.94 367 LEU A C 1
ATOM 2798 O O . LEU A 1 367 ? -4.438 35.5 1.242 1 90.94 367 LEU A O 1
ATOM 2802 N N . ARG A 1 368 ? -4.441 33.406 1.95 1 90.06 368 ARG A N 1
ATOM 2803 C CA . ARG A 1 368 ? -4.055 33.812 3.303 1 90.06 368 ARG A CA 1
ATOM 2804 C C . ARG A 1 368 ? -2.629 34.344 3.334 1 90.06 368 ARG A C 1
ATOM 2806 O O . ARG A 1 368 ? -2.297 35.188 4.16 1 90.06 368 ARG A O 1
ATOM 2813 N N . SER A 1 369 ? -1.836 33.875 2.428 1 88 369 SER A N 1
ATOM 2814 C CA . SER A 1 369 ? -0.425 34.25 2.449 1 88 369 SER A CA 1
ATOM 2815 C C . SER A 1 369 ? -0.181 35.562 1.687 1 88 369 SER A C 1
ATOM 2817 O O . SER A 1 369 ? 0.868 36.188 1.839 1 88 369 SER A O 1
ATOM 2819 N N . SER A 1 370 ? -0.936 36 0.595 1 78.44 370 SER A N 1
ATOM 2820 C CA . SER A 1 370 ? -0.75 37.156 -0.299 1 78.44 370 SER A CA 1
ATOM 2821 C C . SER A 1 370 ? -0.813 38.469 0.464 1 78.44 370 SER A C 1
ATOM 2823 O O . SER A 1 370 ? -0.371 39.5 -0.038 1 78.44 370 SER A O 1
ATOM 2825 N N . GLY A 1 371 ? -1.225 38.625 1.641 1 61.09 371 GLY A N 1
ATOM 2826 C CA . GLY A 1 371 ? -1.314 39.938 2.268 1 61.09 371 GLY A CA 1
ATOM 2827 C C . GLY A 1 371 ? 0.004 40.688 2.273 1 61.09 371 GLY A C 1
ATOM 2828 O O . GLY A 1 371 ? 0.04 41.875 2.559 1 61.09 371 GLY A O 1
ATOM 2829 N N . ASN A 1 372 ? 1.104 40.062 1.981 1 52.75 372 ASN A N 1
ATOM 2830 C CA . ASN A 1 372 ? 2.35 40.812 2.092 1 52.75 372 ASN A CA 1
ATOM 2831 C C . ASN A 1 372 ? 2.834 41.312 0.728 1 52.75 372 ASN A C 1
ATOM 2833 O O . ASN A 1 372 ? 3.994 41.688 0.578 1 52.75 372 ASN A O 1
ATOM 2837 N N . GLY A 1 373 ? 1.974 41.375 -0.313 1 54.5 373 GLY A N 1
ATOM 2838 C CA . GLY A 1 373 ? 2.348 41.938 -1.606 1 54.5 373 GLY A CA 1
ATOM 2839 C C . GLY A 1 373 ? 3.059 40.938 -2.498 1 54.5 373 GLY A C 1
ATOM 2840 O O . GLY A 1 373 ? 3.273 41.188 -3.684 1 54.5 373 GLY A O 1
ATOM 2841 N N . GLN A 1 374 ? 3.736 39.969 -1.978 1 56.69 374 GLN A N 1
ATOM 2842 C CA . GLN A 1 374 ? 4.469 39 -2.799 1 56.69 374 GLN A CA 1
ATOM 2843 C C . GLN A 1 374 ? 3.605 37.781 -3.129 1 56.69 374 GLN A C 1
ATOM 2845 O O . GLN A 1 374 ? 2.852 37.312 -2.281 1 56.69 374 GLN A O 1
ATOM 2850 N N . GLN A 1 375 ? 3.549 37.5 -4.383 1 67.94 375 GLN A N 1
ATOM 2851 C CA . GLN A 1 375 ? 2.814 36.312 -4.844 1 67.94 375 GLN A CA 1
ATOM 2852 C C . GLN A 1 375 ? 3.479 35.031 -4.363 1 67.94 375 GLN A C 1
ATOM 2854 O O . GLN A 1 375 ? 4.582 34.719 -4.801 1 67.94 375 GLN A O 1
ATOM 2859 N N . ASP A 1 376 ? 2.977 34.469 -3.35 1 82.94 376 ASP A N 1
ATOM 2860 C CA . ASP A 1 376 ? 3.527 33.219 -2.838 1 82.94 376 ASP A CA 1
ATOM 2861 C C . ASP A 1 376 ? 3.203 32.031 -3.771 1 82.94 376 ASP A C 1
ATOM 2863 O O . ASP A 1 376 ? 2.355 32.156 -4.656 1 82.94 376 ASP A O 1
ATOM 2867 N N . GLN A 1 377 ? 4.109 31.188 -3.799 1 90.88 377 GLN A N 1
ATOM 2868 C CA . GLN A 1 377 ? 3.963 30.016 -4.652 1 90.88 377 GLN A CA 1
ATOM 2869 C C . GLN A 1 377 ? 3.848 28.734 -3.816 1 90.88 377 GLN A C 1
ATOM 2871 O O . GLN A 1 377 ? 4.273 28.703 -2.66 1 90.88 377 GLN A O 1
ATOM 2876 N N . LEU A 1 378 ? 3.164 27.797 -4.367 1 95.81 378 LEU A N 1
ATOM 2877 C CA . LEU A 1 378 ? 3.143 26.453 -3.785 1 95.81 378 LEU A CA 1
ATOM 2878 C C . LEU A 1 378 ? 4.41 25.688 -4.141 1 95.81 378 LEU A C 1
ATOM 2880 O O . LEU A 1 378 ? 4.719 25.5 -5.32 1 95.81 378 LEU A O 1
ATOM 2884 N N . TYR A 1 379 ? 5.129 25.406 -3.139 1 96.38 379 TYR A N 1
ATOM 2885 C CA . TYR A 1 379 ? 6.277 24.531 -3.354 1 96.38 379 TYR A CA 1
ATOM 2886 C C . TYR A 1 379 ? 5.855 23.062 -3.428 1 96.38 379 TYR A C 1
ATOM 2888 O O . TYR A 1 379 ? 6.133 22.391 -4.414 1 96.38 379 TYR A O 1
ATOM 2896 N N . ALA A 1 380 ? 5.125 22.609 -2.445 1 97.81 380 ALA A N 1
ATOM 2897 C CA . ALA A 1 380 ? 4.711 21.219 -2.432 1 97.81 380 ALA A CA 1
ATOM 2898 C C . ALA A 1 380 ? 3.283 21.062 -1.91 1 97.81 380 ALA A C 1
ATOM 2900 O O . ALA A 1 380 ? 2.852 21.828 -1.045 1 97.81 380 ALA A O 1
ATOM 2901 N N . VAL A 1 381 ? 2.592 20.156 -2.447 1 98.75 381 VAL A N 1
ATOM 2902 C CA . VAL A 1 381 ? 1.28 19.719 -1.979 1 98.75 381 VAL A CA 1
ATOM 2903 C C . VAL A 1 381 ? 1.328 18.234 -1.622 1 98.75 381 VAL A C 1
ATOM 2905 O O . VAL A 1 381 ? 1.613 17.391 -2.477 1 98.75 381 VAL A O 1
ATOM 2908 N N . ILE A 1 382 ? 1.021 17.875 -0.332 1 98.88 382 ILE A N 1
ATOM 2909 C CA . ILE A 1 382 ? 1.282 16.531 0.18 1 98.88 382 ILE A CA 1
ATOM 2910 C C . ILE A 1 382 ? 0.055 16.016 0.93 1 98.88 382 ILE A C 1
ATOM 2912 O O . ILE A 1 382 ? -0.513 16.734 1.764 1 98.88 382 ILE A O 1
ATOM 2916 N N . GLY A 1 383 ? -0.385 14.781 0.642 1 98.75 383 GLY A N 1
ATOM 2917 C CA . GLY A 1 383 ? -1.419 14.172 1.46 1 98.75 383 GLY A CA 1
ATOM 2918 C C . GLY A 1 383 ? -2.418 13.359 0.653 1 98.75 383 GLY A C 1
ATOM 2919 O O . GLY A 1 383 ? -2.051 12.719 -0.333 1 98.75 383 GLY A O 1
ATOM 2920 N N . GLY A 1 384 ? -3.631 13.211 1.203 1 98.44 384 GLY A N 1
ATOM 2921 C CA . GLY A 1 384 ? -4.758 12.625 0.493 1 98.44 384 GLY A CA 1
ATOM 2922 C C . GLY A 1 384 ? -5.645 13.664 -0.171 1 98.44 384 GLY A C 1
ATOM 2923 O O . GLY A 1 384 ? -6.035 14.648 0.459 1 98.44 384 GLY A O 1
ATOM 2924 N N . PHE A 1 385 ? -6.039 13.414 -1.429 1 98.44 385 PHE A N 1
ATOM 2925 C CA . PHE A 1 385 ? -6.672 14.477 -2.195 1 98.44 385 PHE A CA 1
ATOM 2926 C C . PHE A 1 385 ? -8.164 14.211 -2.361 1 98.44 385 PHE A C 1
ATOM 2928 O O . PHE A 1 385 ? -8.852 14.938 -3.086 1 98.44 385 PHE A O 1
ATOM 2935 N N . HIS A 1 386 ? -8.656 13.227 -1.718 1 97.06 386 HIS A N 1
ATOM 2936 C CA . HIS A 1 386 ? -10.078 12.906 -1.709 1 97.06 386 HIS A CA 1
ATOM 2937 C C . HIS A 1 386 ? -10.602 12.688 -3.123 1 97.06 386 HIS A C 1
ATOM 2939 O O . HIS A 1 386 ? -11.586 13.312 -3.531 1 97.06 386 HIS A O 1
ATOM 2945 N N . LEU A 1 387 ? -9.953 11.758 -3.855 1 97.31 387 LEU A N 1
ATOM 2946 C CA . LEU A 1 387 ? -10.32 11.539 -5.25 1 97.31 387 LEU A CA 1
ATOM 2947 C C . LEU A 1 387 ? -10.602 10.062 -5.516 1 97.31 387 LEU A C 1
ATOM 2949 O O . LEU A 1 387 ? -10.812 9.656 -6.66 1 97.31 387 LEU A O 1
ATOM 2953 N N . GLY A 1 388 ? -10.555 9.281 -4.52 1 93.25 388 GLY A N 1
ATOM 2954 C CA . GLY A 1 388 ? -10.844 7.863 -4.68 1 93.25 388 GLY A CA 1
ATOM 2955 C C . GLY A 1 388 ? -12.281 7.508 -4.348 1 93.25 388 GLY A C 1
ATOM 2956 O O . GLY A 1 388 ? -12.836 8 -3.365 1 93.25 388 GLY A O 1
ATOM 2957 N N . GLY A 1 389 ? -12.812 6.629 -5.211 1 88.75 389 GLY A N 1
ATOM 2958 C CA . GLY A 1 389 ? -14.164 6.152 -4.977 1 88.75 389 GLY A CA 1
ATOM 2959 C C . GLY A 1 389 ? -15.164 6.672 -5.988 1 88.75 389 GLY A C 1
ATOM 2960 O O . GLY A 1 389 ? -15.008 7.773 -6.516 1 88.75 389 GLY A O 1
ATOM 2961 N N . ALA A 1 390 ? -16.219 5.957 -6.098 1 84.38 390 ALA A N 1
ATOM 2962 C CA . ALA A 1 390 ? -17.219 6.23 -7.133 1 84.38 390 ALA A CA 1
ATOM 2963 C C . ALA A 1 390 ? -17.859 7.602 -6.938 1 84.38 390 ALA A C 1
ATOM 2965 O O . ALA A 1 390 ? -18.203 8.281 -7.906 1 84.38 390 ALA A O 1
ATOM 2966 N N . ALA A 1 391 ? -17.906 8.062 -5.805 1 84.5 391 ALA A N 1
ATOM 2967 C CA . ALA A 1 391 ? -18.625 9.297 -5.496 1 84.5 391 ALA A CA 1
ATOM 2968 C C . ALA A 1 391 ? -17.797 10.523 -5.887 1 84.5 391 ALA A C 1
ATOM 2970 O O . ALA A 1 391 ? -18.344 11.617 -6.055 1 84.5 391 ALA A O 1
ATOM 2971 N N . VAL A 1 392 ? -16.516 10.359 -6.031 1 92.12 392 VAL A N 1
ATOM 2972 C CA . VAL A 1 392 ? -15.727 11.578 -6.152 1 92.12 392 VAL A CA 1
ATOM 2973 C C . VAL A 1 392 ? -14.773 11.469 -7.34 1 92.12 392 VAL A C 1
ATOM 2975 O O . VAL A 1 392 ? -14.141 12.453 -7.727 1 92.12 392 VAL A O 1
ATOM 2978 N N . GLU A 1 393 ? -14.703 10.344 -8.023 1 94.31 393 GLU A N 1
ATOM 2979 C CA . GLU A 1 393 ? -13.742 10.148 -9.102 1 94.31 393 GLU A CA 1
ATOM 2980 C C . GLU A 1 393 ? -14.07 11.016 -10.305 1 94.31 393 GLU A C 1
ATOM 2982 O O . GLU A 1 393 ? -13.211 11.25 -11.164 1 94.31 393 GLU A O 1
ATOM 2987 N N . ASP A 1 394 ? -15.281 11.477 -10.398 1 94.25 394 ASP A N 1
ATOM 2988 C CA . ASP A 1 394 ? -15.672 12.336 -11.508 1 94.25 394 ASP A CA 1
ATOM 2989 C C . ASP A 1 394 ? -14.977 13.695 -11.43 1 94.25 394 ASP A C 1
ATOM 2991 O O . ASP A 1 394 ? -14.961 14.445 -12.406 1 94.25 394 ASP A O 1
ATOM 2995 N N . ARG A 1 395 ? -14.359 14.039 -10.32 1 95.62 395 ARG A N 1
ATOM 2996 C CA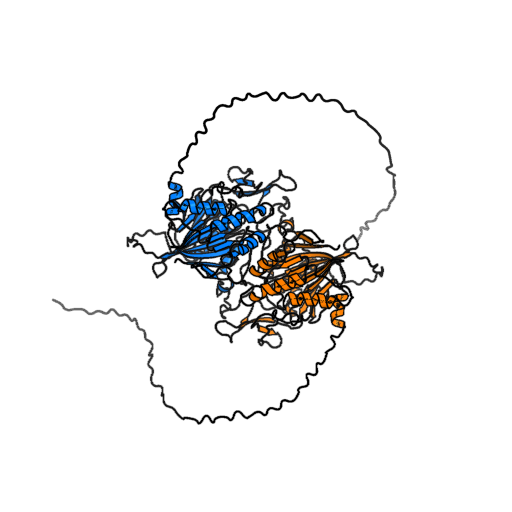 . ARG A 1 395 ? -13.719 15.336 -10.156 1 95.62 395 ARG A CA 1
ATOM 2997 C C . ARG A 1 395 ? -12.242 15.273 -10.531 1 95.62 395 ARG A C 1
ATOM 2999 O O . ARG A 1 395 ? -11.57 16.297 -10.578 1 95.62 395 ARG A O 1
ATOM 3006 N N . ILE A 1 396 ? -11.703 14.117 -10.805 1 97.81 396 ILE A N 1
ATOM 3007 C CA . ILE A 1 396 ? -10.273 13.922 -11.008 1 97.81 396 ILE A CA 1
ATOM 3008 C C . ILE A 1 396 ? -9.766 14.875 -12.086 1 97.81 396 ILE A C 1
ATOM 3010 O O . ILE A 1 396 ? -8.797 15.609 -11.859 1 97.81 396 ILE A O 1
ATOM 3014 N N . GLU A 1 397 ? -10.43 14.945 -13.195 1 98.06 397 GLU A N 1
ATOM 3015 C CA . GLU A 1 397 ? -9.953 15.758 -14.312 1 98.06 397 GLU A CA 1
ATOM 3016 C C . GLU A 1 397 ? -9.906 17.234 -13.945 1 98.06 397 GLU A C 1
ATOM 3018 O O . GLU A 1 397 ? -8.914 17.906 -14.203 1 98.06 397 GLU A O 1
ATOM 3023 N N . ARG A 1 398 ? -10.93 17.719 -13.312 1 98.19 398 ARG A N 1
ATOM 3024 C CA . ARG A 1 398 ? -11 19.125 -12.93 1 98.19 398 ARG A CA 1
ATOM 3025 C C . ARG A 1 398 ? -9.977 19.453 -11.852 1 98.19 398 ARG A C 1
ATOM 3027 O O . ARG A 1 398 ? -9.328 20.5 -11.898 1 98.19 398 ARG A O 1
ATOM 3034 N N . THR A 1 399 ? -9.859 18.562 -10.898 1 98.56 399 THR A N 1
ATOM 3035 C CA . THR A 1 399 ? -8.883 18.766 -9.836 1 98.56 399 THR A CA 1
ATOM 3036 C C . THR A 1 399 ? -7.473 18.844 -10.406 1 98.56 399 THR A C 1
ATOM 3038 O O . THR A 1 399 ? -6.703 19.75 -10.055 1 98.56 399 THR A O 1
ATOM 3041 N N . VAL A 1 400 ? -7.16 17.953 -11.305 1 98.75 400 VAL A N 1
ATOM 3042 C CA . VAL A 1 400 ? -5.828 17.891 -11.898 1 98.75 400 VAL A CA 1
ATOM 3043 C C . VAL A 1 400 ? -5.566 19.156 -12.711 1 98.75 400 VAL A C 1
ATOM 3045 O O . VAL A 1 400 ? -4.496 19.75 -12.617 1 98.75 400 VAL A O 1
ATOM 3048 N N . ALA A 1 401 ? -6.535 19.594 -13.477 1 98.56 401 ALA A N 1
ATOM 3049 C CA . ALA A 1 401 ? -6.402 20.797 -14.273 1 98.56 401 ALA A CA 1
ATOM 3050 C C . ALA A 1 401 ? -6.16 22.016 -13.383 1 98.56 401 ALA A C 1
ATOM 3052 O O . ALA A 1 401 ? -5.281 22.844 -13.656 1 98.56 401 ALA A O 1
ATOM 3053 N N . ASP A 1 402 ? -6.945 22.141 -12.352 1 98.62 402 ASP A N 1
ATOM 3054 C CA . ASP A 1 402 ? -6.797 23.266 -11.438 1 98.62 402 ASP A CA 1
ATOM 3055 C C . ASP A 1 402 ? -5.457 23.219 -10.711 1 98.62 402 ASP A C 1
ATOM 3057 O O . ASP A 1 402 ? -4.828 24.25 -10.477 1 98.62 402 ASP A O 1
ATOM 3061 N N . LEU A 1 403 ? -5.027 22.047 -10.328 1 98.69 403 LEU A N 1
ATOM 3062 C CA . LEU A 1 403 ? -3.74 21.906 -9.656 1 98.69 403 LEU A CA 1
ATOM 3063 C C . LEU A 1 403 ? -2.596 22.312 -10.586 1 98.69 403 LEU A C 1
ATOM 3065 O O . LEU A 1 403 ? -1.613 22.906 -10.148 1 98.69 403 LEU A O 1
ATOM 3069 N N . GLN A 1 404 ? -2.709 21.938 -11.836 1 98.44 404 GLN A N 1
ATOM 3070 C CA . GLN A 1 404 ? -1.719 22.359 -12.82 1 98.44 404 GLN A CA 1
ATOM 3071 C C . GLN A 1 404 ? -1.648 23.891 -12.906 1 98.44 404 GLN A C 1
ATOM 3073 O O . GLN A 1 404 ? -0.562 24.453 -13.023 1 98.44 404 GLN A O 1
ATOM 3078 N N . SER A 1 405 ? -2.799 24.5 -12.852 1 97.56 405 SER A N 1
ATOM 3079 C CA . SER A 1 405 ? -2.852 25.953 -12.898 1 97.56 405 SER A CA 1
ATOM 3080 C C . SER A 1 405 ? -2.172 26.578 -11.688 1 97.56 405 SER A C 1
ATOM 3082 O O . SER A 1 405 ? -1.583 27.656 -11.781 1 97.56 405 SER A O 1
ATOM 3084 N N . LEU A 1 406 ? -2.275 25.922 -10.57 1 97.19 406 LEU A N 1
ATOM 3085 C CA . LEU A 1 406 ? -1.645 26.391 -9.344 1 97.19 406 LEU A CA 1
ATOM 3086 C C . LEU A 1 406 ? -0.144 26.125 -9.359 1 97.19 406 LEU A C 1
ATOM 3088 O O . LEU A 1 406 ? 0.609 26.719 -8.586 1 97.19 406 LEU A O 1
ATOM 3092 N N . ASN A 1 407 ? 0.296 25.156 -10.094 1 95.62 407 ASN A N 1
ATOM 3093 C CA . ASN A 1 407 ? 1.664 24.891 -10.531 1 95.62 407 ASN A CA 1
ATOM 3094 C C . ASN A 1 407 ? 2.582 24.594 -9.352 1 95.62 407 ASN A C 1
ATOM 3096 O O . ASN A 1 407 ? 3.625 25.234 -9.195 1 95.62 407 ASN A O 1
ATOM 3100 N N . PRO A 1 408 ? 2.219 23.703 -8.469 1 96.88 408 PRO A N 1
ATOM 3101 C CA . PRO A 1 408 ? 3.178 23.281 -7.441 1 96.88 408 PRO A CA 1
ATOM 3102 C C . PRO A 1 408 ? 4.422 22.625 -8.031 1 96.88 408 PRO A C 1
ATOM 3104 O O . PRO A 1 408 ? 4.348 21.984 -9.086 1 96.88 408 PRO A O 1
ATOM 3107 N N . SER A 1 409 ? 5.578 22.734 -7.344 1 95.56 409 SER A N 1
ATOM 3108 C CA . SER A 1 409 ? 6.832 22.141 -7.793 1 95.56 409 SER A CA 1
ATOM 3109 C C . SER A 1 409 ? 6.875 20.641 -7.492 1 95.56 409 SER A C 1
ATOM 3111 O O . SER A 1 409 ? 7.547 19.875 -8.188 1 95.56 409 SER A O 1
ATOM 3113 N N . VAL A 1 410 ? 6.203 20.234 -6.422 1 96.88 410 VAL A N 1
ATOM 3114 C CA . VAL A 1 410 ? 6.188 18.844 -5.984 1 96.88 410 VAL A CA 1
ATOM 3115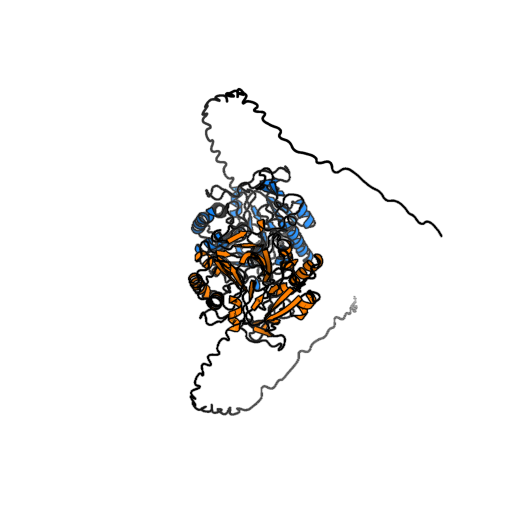 C C . VAL A 1 410 ? 4.773 18.453 -5.562 1 96.88 410 VAL A C 1
ATOM 3117 O O . VAL A 1 410 ? 4.113 19.188 -4.824 1 96.88 410 VAL A O 1
ATOM 3120 N N . VAL A 1 411 ? 4.348 17.359 -6.059 1 98.19 411 VAL A N 1
ATOM 3121 C CA . VAL A 1 411 ? 3.064 16.797 -5.652 1 98.19 411 VAL A CA 1
ATOM 3122 C C . VAL A 1 411 ? 3.264 15.383 -5.117 1 98.19 411 VAL A C 1
ATOM 3124 O O . VAL A 1 411 ? 3.707 14.5 -5.848 1 98.19 411 VAL A O 1
ATOM 3127 N N . LEU A 1 412 ? 2.986 15.133 -3.869 1 98.31 412 LEU A N 1
ATOM 3128 C CA . LEU A 1 412 ? 3.02 13.82 -3.232 1 98.31 412 LEU A CA 1
ATOM 3129 C C . LEU A 1 412 ? 1.629 13.414 -2.758 1 98.31 412 LEU A C 1
ATOM 3131 O O . LEU A 1 412 ? 1.106 13.977 -1.793 1 98.31 412 LEU A O 1
ATOM 3135 N N . ALA A 1 413 ? 1.084 12.438 -3.404 1 98.25 413 ALA A N 1
ATOM 3136 C CA . ALA A 1 413 ? -0.304 12.078 -3.127 1 98.25 413 ALA A CA 1
ATOM 3137 C C . ALA A 1 413 ? -0.405 10.641 -2.623 1 98.25 413 ALA A C 1
ATOM 3139 O O . ALA A 1 413 ? 0.31 9.758 -3.102 1 98.25 413 ALA A O 1
ATOM 3140 N N . GLY A 1 414 ? -1.242 10.383 -1.664 1 97.44 414 GLY A N 1
ATOM 3141 C CA . GLY A 1 414 ? -1.493 9.062 -1.104 1 97.44 414 GLY A CA 1
ATOM 3142 C C . GLY A 1 414 ? -2.863 8.938 -0.464 1 97.44 414 GLY A C 1
ATOM 3143 O O . GLY A 1 414 ? -3.82 9.578 -0.902 1 97.44 414 GLY A O 1
ATOM 3144 N N . HIS A 1 415 ? -2.93 7.969 0.4 1 97.06 415 HIS A N 1
ATOM 3145 C CA . HIS A 1 415 ? -4.102 7.781 1.245 1 97.06 415 HIS A CA 1
ATOM 3146 C C . HIS A 1 415 ? -5.367 7.637 0.406 1 97.06 415 HIS A C 1
ATOM 3148 O O . HIS A 1 415 ? -5.473 6.727 -0.416 1 97.06 415 HIS A O 1
ATOM 3154 N N . CYS A 1 416 ? -6.316 8.641 0.412 1 96.38 416 CYS A N 1
ATOM 3155 C CA . CYS A 1 416 ? -7.629 8.5 -0.216 1 96.38 416 CYS A CA 1
ATOM 3156 C C . CYS A 1 416 ? -7.594 9 -1.658 1 96.38 416 CYS A C 1
ATOM 3158 O O . CYS A 1 416 ? -8.633 9.102 -2.309 1 96.38 416 CYS A O 1
ATOM 3160 N N . THR A 1 417 ? -6.449 9.312 -2.172 1 97.38 417 THR A N 1
ATOM 3161 C CA . THR A 1 417 ? -6.34 9.867 -3.516 1 97.38 417 THR A CA 1
ATOM 3162 C C . THR A 1 417 ? -6.852 8.875 -4.555 1 97.38 417 THR A C 1
ATOM 3164 O O . THR A 1 417 ? -7.508 9.266 -5.52 1 97.38 417 THR A O 1
ATOM 3167 N N . GLY A 1 418 ? -6.535 7.547 -4.32 1 95.88 418 GLY A N 1
ATOM 3168 C CA . GLY A 1 418 ? -6.93 6.527 -5.273 1 95.88 418 GLY A CA 1
ATOM 3169 C C . GLY A 1 418 ? -5.973 6.395 -6.441 1 95.88 418 GLY A C 1
ATOM 3170 O O . GLY A 1 418 ? -5.328 7.371 -6.836 1 95.88 418 GLY A O 1
ATOM 3171 N N . TRP A 1 419 ? -5.953 5.195 -7.035 1 96.19 419 TRP A N 1
ATOM 3172 C CA . TRP A 1 419 ? -4.941 4.898 -8.047 1 96.19 419 TRP A CA 1
ATOM 3173 C C . TRP A 1 419 ? -5.25 5.621 -9.352 1 96.19 419 TRP A C 1
ATOM 3175 O O . TRP A 1 419 ? -4.336 6.051 -10.062 1 96.19 419 TRP A O 1
ATOM 3185 N N . LYS A 1 420 ? -6.523 5.812 -9.727 1 97.19 420 LYS A N 1
ATOM 3186 C CA . LYS A 1 420 ? -6.875 6.512 -10.961 1 97.19 420 LYS A CA 1
ATOM 3187 C C . LYS A 1 420 ? -6.391 7.957 -10.93 1 97.19 420 LYS A C 1
ATOM 3189 O O . LYS A 1 420 ? -5.844 8.453 -11.914 1 97.19 420 LYS A O 1
ATOM 3194 N N . ALA A 1 421 ? -6.633 8.555 -9.805 1 98 421 ALA A N 1
ATOM 3195 C CA . ALA A 1 421 ? -6.172 9.93 -9.641 1 98 421 ALA A CA 1
ATOM 3196 C C . ALA A 1 421 ? -4.648 10 -9.648 1 98 421 ALA A C 1
ATOM 3198 O O . ALA A 1 421 ? -4.066 10.938 -10.195 1 98 421 ALA A O 1
ATOM 3199 N N . LYS A 1 422 ? -3.998 9.07 -9.039 1 97.5 422 LYS A N 1
ATOM 3200 C CA . LYS A 1 422 ? -2.537 9.047 -9.055 1 97.5 422 LYS A CA 1
ATOM 3201 C C . LYS A 1 422 ? -2 8.945 -10.477 1 97.5 422 LYS A C 1
ATOM 3203 O O . LYS A 1 422 ? -1.014 9.594 -10.828 1 97.5 422 LYS A O 1
ATOM 3208 N N . VAL A 1 423 ? -2.654 8.141 -11.266 1 97.88 423 VAL A N 1
ATOM 3209 C CA . VAL A 1 423 ? -2.268 8.023 -12.664 1 97.88 423 VAL A CA 1
ATOM 3210 C C . VAL A 1 423 ? -2.416 9.375 -13.359 1 97.88 423 VAL A C 1
ATOM 3212 O O . VAL A 1 423 ? -1.506 9.82 -14.062 1 97.88 423 VAL A O 1
ATOM 3215 N N . ALA A 1 424 ? -3.512 10 -13.117 1 98.56 424 ALA A N 1
ATOM 3216 C CA . ALA A 1 424 ? -3.77 11.297 -13.742 1 98.56 424 ALA A CA 1
ATOM 3217 C C . ALA A 1 424 ? -2.742 12.336 -13.297 1 98.56 424 ALA A C 1
ATOM 3219 O O . ALA A 1 424 ? -2.248 13.117 -14.109 1 98.56 424 ALA A O 1
ATOM 3220 N N . LEU A 1 425 ? -2.436 12.32 -12.078 1 98.62 425 LEU A N 1
ATOM 3221 C CA . LEU A 1 425 ? -1.466 13.258 -11.523 1 98.62 425 LEU A CA 1
ATOM 3222 C C . LEU A 1 425 ? -0.074 13 -12.094 1 98.62 425 LEU A C 1
ATOM 3224 O O . LEU A 1 425 ? 0.648 13.938 -12.438 1 98.62 425 LEU A O 1
ATOM 3228 N N . ALA A 1 426 ? 0.288 11.742 -12.141 1 98 426 ALA A N 1
ATOM 3229 C CA . ALA A 1 426 ? 1.59 11.383 -12.703 1 98 426 ALA A CA 1
ATOM 3230 C C . ALA A 1 426 ? 1.732 11.891 -14.133 1 98 426 ALA A C 1
ATOM 3232 O O . ALA A 1 426 ? 2.795 12.383 -14.523 1 98 426 ALA A O 1
ATOM 3233 N N . ASN A 1 427 ? 0.722 11.766 -14.875 1 98.12 427 ASN A N 1
ATOM 3234 C CA . ASN A 1 427 ? 0.728 12.219 -16.266 1 98.12 427 ASN A CA 1
ATOM 3235 C C . ASN A 1 427 ? 0.801 13.742 -16.359 1 98.12 427 ASN A C 1
ATOM 3237 O O . ASN A 1 427 ? 1.455 14.281 -17.25 1 98.12 427 ASN A O 1
ATOM 3241 N N . ALA A 1 428 ? 0.169 14.391 -15.469 1 98.31 428 ALA A N 1
ATOM 3242 C CA . ALA A 1 428 ? 0.035 15.844 -15.523 1 98.31 428 ALA A CA 1
ATOM 3243 C C . ALA A 1 428 ? 1.283 16.531 -14.969 1 98.31 428 ALA A C 1
ATOM 3245 O O . ALA A 1 428 ? 1.562 17.688 -15.305 1 98.31 428 ALA A O 1
ATOM 3246 N N . PHE A 1 429 ? 2.029 15.867 -14.133 1 97.06 429 PHE A N 1
ATOM 3247 C CA . PHE A 1 429 ? 3.174 16.484 -13.461 1 97.06 429 PHE A CA 1
ATOM 3248 C C . PHE A 1 429 ? 4.426 15.633 -13.656 1 97.06 429 PHE A C 1
ATOM 3250 O O . PHE A 1 429 ? 5.055 15.211 -12.68 1 97.06 429 PHE A O 1
ATOM 3257 N N . PRO A 1 430 ? 4.816 15.445 -14.898 1 94.62 430 PRO A N 1
ATOM 3258 C CA . PRO A 1 430 ? 6.043 14.68 -15.117 1 94.62 430 PRO A CA 1
ATOM 3259 C C . PRO A 1 430 ? 7.254 15.266 -14.398 1 94.62 430 PRO A C 1
ATOM 3261 O O . PRO A 1 430 ? 7.523 16.469 -14.523 1 94.62 430 PRO A O 1
ATOM 3264 N N . GLY A 1 431 ? 7.871 14.43 -13.617 1 94.31 431 GLY A N 1
ATOM 3265 C CA . GLY A 1 431 ? 9.055 14.852 -12.883 1 94.31 431 GLY A CA 1
ATOM 3266 C C . GLY A 1 431 ? 8.727 15.625 -11.617 1 94.31 431 GLY A C 1
ATOM 3267 O O . GLY A 1 431 ? 9.633 16.125 -10.945 1 94.31 431 GLY A O 1
ATOM 3268 N N . ARG A 1 432 ? 7.469 15.75 -11.258 1 96.06 432 ARG A N 1
ATOM 3269 C CA . ARG A 1 432 ? 7.078 16.562 -10.102 1 96.06 432 ARG A CA 1
ATOM 3270 C C . ARG A 1 432 ? 6.062 15.812 -9.234 1 96.06 432 ARG A C 1
ATOM 3272 O O . ARG A 1 432 ? 5.496 16.391 -8.305 1 96.06 432 ARG A O 1
ATOM 3279 N N . PHE A 1 433 ? 5.906 14.555 -9.594 1 96.81 433 PHE A N 1
ATOM 3280 C CA . PHE A 1 433 ? 4.93 13.766 -8.859 1 96.81 433 PHE A CA 1
ATOM 3281 C C . PHE A 1 433 ? 5.535 12.445 -8.398 1 96.81 433 PHE A C 1
ATOM 3283 O O . PHE A 1 433 ? 6.312 11.828 -9.133 1 96.81 433 PHE A O 1
ATOM 3290 N N . GLN A 1 434 ? 5.055 12.055 -7.254 1 94.94 434 GLN A N 1
ATOM 3291 C CA . GLN A 1 434 ? 5.25 10.672 -6.828 1 94.94 434 GLN A CA 1
ATOM 3292 C C . GLN A 1 434 ? 4.25 10.289 -5.742 1 94.94 434 GLN A C 1
ATOM 3294 O O . GLN A 1 434 ? 3.879 11.117 -4.91 1 94.94 434 GLN A O 1
ATOM 3299 N N . PRO A 1 435 ? 3.797 9.031 -5.727 1 97 435 PRO A N 1
ATOM 3300 C CA . PRO A 1 435 ? 2.936 8.586 -4.625 1 97 435 PRO A CA 1
ATOM 3301 C C . PRO A 1 435 ? 3.66 8.555 -3.283 1 97 435 PRO A C 1
ATOM 3303 O O . PRO A 1 435 ? 4.863 8.297 -3.232 1 97 435 PRO A O 1
ATOM 3306 N N . LEU A 1 436 ? 2.916 8.836 -2.232 1 97.56 436 LEU A N 1
ATOM 3307 C CA . LEU A 1 436 ? 3.438 8.609 -0.89 1 97.56 436 LEU A CA 1
ATOM 3308 C C . LEU A 1 436 ? 3.602 7.121 -0.614 1 97.56 436 LEU A C 1
ATOM 3310 O O . LEU A 1 436 ? 2.816 6.305 -1.102 1 97.56 436 LEU A O 1
ATOM 3314 N N . ALA A 1 437 ? 4.539 6.758 0.116 1 96.62 437 ALA A N 1
ATOM 3315 C CA . ALA A 1 437 ? 4.77 5.391 0.577 1 96.62 437 ALA A CA 1
ATOM 3316 C C . ALA A 1 437 ? 5.227 5.375 2.033 1 96.62 437 ALA A C 1
ATOM 3318 O O . ALA A 1 437 ? 6.02 6.219 2.453 1 96.62 437 ALA A O 1
ATOM 3319 N N . VAL A 1 438 ? 4.719 4.449 2.76 1 97.56 438 VAL A N 1
ATOM 3320 C CA . VAL A 1 438 ? 5.109 4.359 4.164 1 97.56 438 VAL A CA 1
ATOM 3321 C C . VAL A 1 438 ? 6.613 4.121 4.266 1 97.56 438 VAL A C 1
ATOM 3323 O O . VAL A 1 438 ? 7.188 3.391 3.459 1 97.56 438 VAL A O 1
ATOM 3326 N N . GLY A 1 439 ? 7.242 4.777 5.223 1 96 439 GLY A N 1
ATOM 3327 C CA . GLY A 1 439 ? 8.664 4.617 5.48 1 96 439 GLY A CA 1
ATOM 3328 C C . GLY A 1 439 ? 9.531 5.559 4.664 1 96 439 GLY A C 1
ATOM 3329 O O . GLY A 1 439 ? 10.703 5.754 4.977 1 96 439 GLY A O 1
ATOM 3330 N N . ALA A 1 440 ? 8.961 6.129 3.631 1 94.88 440 ALA A N 1
ATOM 3331 C CA . ALA A 1 440 ? 9.711 7.074 2.809 1 94.88 440 ALA A CA 1
ATOM 3332 C C . ALA A 1 440 ? 9.93 8.391 3.547 1 94.88 440 ALA A C 1
ATOM 3334 O O . ALA A 1 440 ? 9.141 8.758 4.422 1 94.88 440 ALA A O 1
ATOM 3335 N N . LYS A 1 441 ? 11 9.008 3.176 1 95 441 LYS A N 1
ATOM 3336 C CA . LYS A 1 441 ? 11.352 10.32 3.723 1 95 441 LYS A CA 1
ATOM 3337 C C . LYS A 1 441 ? 11.562 11.344 2.611 1 95 441 LYS A C 1
ATOM 3339 O O . LYS A 1 441 ? 12.148 11.031 1.575 1 95 441 LYS A O 1
ATOM 3344 N N . TYR A 1 442 ? 11.039 12.516 2.775 1 95.75 442 TYR A N 1
ATOM 3345 C CA . TYR A 1 442 ? 11.164 13.617 1.824 1 95.75 442 TYR A CA 1
ATOM 3346 C C . TYR A 1 442 ? 11.797 14.836 2.482 1 95.75 442 TYR A C 1
ATOM 3348 O O . TYR A 1 442 ? 11.383 15.25 3.566 1 95.75 442 TYR A O 1
ATOM 3356 N N . ASP A 1 443 ? 12.75 15.391 1.816 1 95.69 443 ASP A N 1
ATOM 3357 C CA . ASP A 1 443 ? 13.438 16.562 2.334 1 95.69 443 ASP A CA 1
ATOM 3358 C C . ASP A 1 443 ? 13.25 17.766 1.403 1 95.69 443 ASP A C 1
ATOM 3360 O O . ASP A 1 443 ? 13.273 17.609 0.18 1 95.69 443 ASP A O 1
ATOM 3364 N N . PHE A 1 444 ? 13.062 18.844 2.016 1 96.5 444 PHE A N 1
ATOM 3365 C CA . PHE A 1 444 ? 12.914 20.125 1.335 1 96.5 444 PHE A CA 1
ATOM 3366 C C . PHE A 1 444 ? 13.93 21.141 1.851 1 96.5 444 PHE A C 1
ATOM 3368 O O . PHE A 1 444 ? 13.945 21.469 3.041 1 96.5 444 PHE A O 1
ATOM 3375 N N . ASP A 1 445 ? 14.695 21.703 0.946 1 94.62 445 ASP A N 1
ATOM 3376 C CA . ASP A 1 445 ? 15.742 22.641 1.318 1 94.62 445 ASP A CA 1
ATOM 3377 C C . ASP A 1 445 ? 15.438 24.031 0.76 1 94.62 445 ASP A C 1
ATOM 3379 O O . ASP A 1 445 ? 14.875 24.172 -0.326 1 94.62 445 ASP A O 1
ATOM 3383 N N . ALA A 1 446 ? 15.914 24.984 1.493 1 93.94 446 ALA A N 1
ATOM 3384 C CA . ALA A 1 446 ? 15.844 26.375 1.049 1 93.94 446 ALA A CA 1
ATOM 3385 C C . ALA A 1 446 ? 16.75 26.625 -0.147 1 93.94 446 ALA A C 1
ATOM 3387 O O . ALA A 1 446 ? 17.578 25.766 -0.498 1 93.94 446 ALA A O 1
ATOM 3388 N N . ALA A 1 447 ? 16.469 27.688 -0.794 1 86.56 447 ALA A N 1
ATOM 3389 C CA . ALA A 1 447 ? 17.328 28.094 -1.901 1 86.56 447 ALA A CA 1
ATOM 3390 C C . ALA A 1 447 ? 18.453 29.016 -1.419 1 86.56 447 ALA A C 1
ATOM 3392 O O . ALA A 1 447 ? 18.234 29.828 -0.518 1 86.56 447 ALA A O 1
ATOM 3393 N N . MET B 1 1 ? 55.812 37.938 68.062 1 16 1 MET B N 1
ATOM 3394 C CA . MET B 1 1 ? 56.781 36.875 67.875 1 16 1 MET B CA 1
ATOM 3395 C C . MET B 1 1 ? 56.344 35.969 66.688 1 16 1 MET B C 1
ATOM 3397 O O . MET B 1 1 ? 55.875 36.469 65.688 1 16 1 MET B O 1
ATOM 3401 N N . PRO B 1 2 ? 56.062 34.656 67.062 1 15.68 2 PRO B N 1
ATOM 3402 C CA . PRO B 1 2 ? 56.656 33.438 66.562 1 15.68 2 PRO B CA 1
ATOM 3403 C C . PRO B 1 2 ? 56.062 33.062 65.188 1 15.68 2 PRO B C 1
ATOM 3405 O O . PRO B 1 2 ? 55.031 33.625 64.75 1 15.68 2 PRO B O 1
ATOM 3408 N N . SER B 1 3 ? 56.75 32.094 64.5 1 15.33 3 SER B N 1
ATOM 3409 C CA . SER B 1 3 ? 57.375 31.234 63.5 1 15.33 3 SER B CA 1
ATOM 3410 C C . SER B 1 3 ? 56.375 30.328 62.812 1 15.33 3 SER B C 1
ATOM 3412 O O . SER B 1 3 ? 56.406 30.156 61.594 1 15.33 3 SER B O 1
ATOM 3414 N N . LEU B 1 4 ? 55.562 29.656 63.594 1 15.18 4 LEU B N 1
ATOM 3415 C CA . LEU B 1 4 ? 55.688 28.219 63.562 1 15.18 4 LEU B CA 1
ATOM 3416 C C . LEU B 1 4 ? 55.031 27.641 62.281 1 15.18 4 LEU B C 1
ATOM 3418 O O . LEU B 1 4 ? 54.312 28.359 61.594 1 15.18 4 LEU B O 1
ATOM 3422 N N . PHE B 1 5 ? 54.094 26.812 62.469 1 16.97 5 PHE B N 1
ATOM 3423 C CA . PHE B 1 5 ? 54.094 25.375 62.312 1 16.97 5 PHE B CA 1
ATOM 3424 C C . PHE B 1 5 ? 53.531 24.984 60.938 1 16.97 5 PHE B C 1
ATOM 3426 O O . PHE B 1 5 ? 52.781 25.75 60.312 1 16.97 5 PHE B O 1
ATOM 3433 N N . ARG B 1 6 ? 53.531 23.797 60.625 1 14.56 6 ARG B N 1
ATOM 3434 C CA . ARG B 1 6 ? 54.031 22.688 59.844 1 14.56 6 ARG B CA 1
ATOM 3435 C C . ARG B 1 6 ? 53.031 22.25 58.781 1 14.56 6 ARG B C 1
ATOM 3437 O O . ARG B 1 6 ? 53.406 22 57.656 1 14.56 6 ARG B O 1
ATOM 3444 N N . ARG B 1 7 ? 51.812 22.031 59.281 1 15.38 7 ARG B N 1
ATOM 3445 C CA . ARG B 1 7 ? 51.469 20.609 59.156 1 15.38 7 ARG B CA 1
ATOM 3446 C C . ARG B 1 7 ? 51.156 20.266 57.688 1 15.38 7 ARG B C 1
ATOM 3448 O O . ARG B 1 7 ? 50.875 21.156 56.875 1 15.38 7 ARG B O 1
ATOM 3455 N N . ASN B 1 8 ? 50.406 19.172 57.594 1 14.38 8 ASN B N 1
ATOM 3456 C CA . ASN B 1 8 ? 50.594 17.828 57.062 1 14.38 8 ASN B CA 1
ATOM 3457 C C . ASN B 1 8 ? 49.969 17.672 55.656 1 14.38 8 ASN B C 1
ATOM 3459 O O . ASN B 1 8 ? 50.438 16.875 54.844 1 14.38 8 ASN B O 1
ATOM 3463 N N . VAL B 1 9 ? 48.812 18.297 55.5 1 16.69 9 VAL B N 1
ATOM 3464 C CA . VAL B 1 9 ? 47.875 17.297 55.062 1 16.69 9 VAL B CA 1
ATOM 3465 C C . VAL B 1 9 ? 48.25 16.828 53.656 1 16.69 9 VAL B C 1
ATOM 3467 O O . VAL B 1 9 ? 48.719 17.625 52.844 1 16.69 9 VAL B O 1
ATOM 3470 N N . SER B 1 10 ? 48.031 15.562 53.375 1 14.51 10 SER B N 1
ATOM 3471 C CA . SER B 1 10 ? 48.5 14.32 52.75 1 14.51 10 SER B CA 1
ATOM 3472 C C . SER B 1 10 ? 48.312 14.344 51.25 1 14.51 10 SER B C 1
ATOM 3474 O O . SER B 1 10 ? 49.25 14.078 50.5 1 14.51 10 SER B O 1
ATOM 3476 N N . SER B 1 11 ? 47 14.148 50.812 1 15.61 11 SER B N 1
ATOM 3477 C CA . SER B 1 11 ? 46.812 12.859 50.188 1 15.61 11 SER B CA 1
ATOM 3478 C C . SER B 1 11 ? 47.344 12.867 48.75 1 15.61 11 SER B C 1
ATOM 3480 O O . SER B 1 11 ? 47.562 13.938 48.156 1 15.61 11 SER B O 1
ATOM 3482 N N . LEU B 1 12 ? 47.031 11.75 48 1 14.66 12 LEU B N 1
ATOM 3483 C CA . LEU B 1 12 ? 47.625 10.648 47.25 1 14.66 12 LEU B CA 1
ATOM 3484 C C . LEU B 1 12 ? 47.656 10.938 45.781 1 14.66 12 LEU B C 1
ATOM 3486 O O . LEU B 1 12 ? 48.594 10.547 45.062 1 14.66 12 LEU B O 1
ATOM 3490 N N . ILE B 1 13 ? 46.75 11.758 45.188 1 16.14 13 ILE B N 1
ATOM 3491 C CA . ILE B 1 13 ? 46.156 10.969 44.125 1 16.14 13 ILE B CA 1
ATOM 3492 C C . ILE B 1 13 ? 47.219 10.711 43.031 1 16.14 13 ILE B C 1
ATOM 3494 O O . ILE B 1 13 ? 47.812 11.648 42.531 1 16.14 13 ILE B O 1
ATOM 3498 N N . LEU B 1 14 ? 47.531 9.516 42.875 1 14.49 14 LEU B N 1
ATOM 3499 C CA . LEU B 1 14 ? 48.531 8.625 42.312 1 14.49 14 LEU B CA 1
ATOM 3500 C C . LEU B 1 14 ? 48.75 8.93 40.844 1 14.49 14 LEU B C 1
ATOM 3502 O O . LEU B 1 14 ? 49.875 9.109 40.406 1 14.49 14 LEU B O 1
ATOM 3506 N N . LEU B 1 15 ? 47.844 8.297 40 1 15.19 15 LEU B N 1
ATOM 3507 C CA . LEU B 1 15 ? 48.344 7.164 39.25 1 15.19 15 LEU B CA 1
ATOM 3508 C C . LEU B 1 15 ? 49.125 7.641 38.031 1 15.19 15 LEU B C 1
ATOM 3510 O O . LEU B 1 15 ? 48.969 8.773 37.562 1 15.19 15 LEU B O 1
ATOM 3514 N N . GLY B 1 16 ? 49.406 6.703 37.25 1 14.16 16 GLY B N 1
ATOM 3515 C CA . GLY B 1 16 ? 50.531 6.023 36.594 1 14.16 16 GLY B CA 1
ATOM 3516 C C . GLY B 1 16 ? 50.812 6.559 35.219 1 14.16 16 GLY B C 1
ATOM 3517 O O . GLY B 1 16 ? 51.969 6.895 34.906 1 14.16 16 GLY B O 1
ATOM 3518 N N . ILE B 1 17 ? 49.906 6.184 34.219 1 14.52 17 ILE B N 1
ATOM 3519 C CA . ILE B 1 17 ? 50.469 5.137 33.375 1 14.52 17 ILE B CA 1
ATOM 3520 C C . ILE B 1 17 ? 51.375 5.762 32.281 1 14.52 17 ILE B C 1
ATOM 3522 O O . ILE B 1 17 ? 52.594 5.855 32.469 1 14.52 17 ILE B O 1
ATOM 3526 N N . CYS B 1 18 ? 50.844 5.453 31.016 1 14.69 18 CYS B N 1
ATOM 3527 C CA . CYS B 1 18 ? 51.594 4.605 30.094 1 14.69 18 CYS B CA 1
ATOM 3528 C C . CYS B 1 18 ? 52.531 5.441 29.219 1 14.69 18 CYS B C 1
ATOM 3530 O O . CYS B 1 18 ? 52.188 6.582 28.875 1 14.69 18 CYS B O 1
ATOM 3532 N N . SER B 1 19 ? 53.531 4.883 28.891 1 14.45 19 SER B N 1
ATOM 3533 C CA . SER B 1 19 ? 54.875 4.887 28.359 1 14.45 19 SER B CA 1
ATOM 3534 C C . SER B 1 19 ? 54.875 5.211 26.875 1 14.45 19 SER B C 1
ATOM 3536 O O . SER B 1 19 ? 55.938 5.141 26.219 1 14.45 19 SER B O 1
ATOM 3538 N N . PHE B 1 20 ? 53.781 5.656 26.25 1 16.11 20 PHE B N 1
ATOM 3539 C CA . PHE B 1 20 ? 53.969 5.133 24.891 1 16.11 20 PHE B CA 1
ATOM 3540 C C . PHE B 1 20 ? 55.25 5.664 24.266 1 16.11 20 PHE B C 1
ATOM 3542 O O . PHE B 1 20 ? 55.375 6.863 24.016 1 16.11 20 PHE B O 1
ATOM 3549 N N . THR B 1 21 ? 56.281 5.016 24.562 1 14.59 21 THR B N 1
ATOM 3550 C CA . THR B 1 21 ? 57.656 5.211 24.172 1 14.59 21 THR B CA 1
ATOM 3551 C C . THR B 1 21 ? 57.812 5.277 22.656 1 14.59 21 THR B C 1
ATOM 3553 O O . THR B 1 21 ? 58.438 6.18 22.125 1 14.59 21 THR B O 1
ATOM 3556 N N . HIS B 1 22 ? 57.562 4.008 22.016 1 14.91 22 HIS B N 1
ATOM 3557 C CA . HIS B 1 22 ? 58.781 3.375 21.453 1 14.91 22 HIS B CA 1
ATOM 3558 C C . HIS B 1 22 ? 59.219 4.062 20.172 1 14.91 22 HIS B C 1
ATOM 3560 O O . HIS B 1 22 ? 58.406 4.734 19.516 1 14.91 22 HIS B O 1
ATOM 3566 N N . SER B 1 23 ? 60.188 3.439 19.422 1 15.16 23 SER B N 1
ATOM 3567 C CA . SER B 1 23 ? 61.531 3.484 18.828 1 15.16 23 SER B CA 1
ATOM 3568 C C . SER B 1 23 ? 61.438 3.629 17.312 1 15.16 23 SER B C 1
ATOM 3570 O O . SER B 1 23 ? 61.406 4.746 16.797 1 15.16 23 SER B O 1
ATOM 3572 N N . LEU B 1 24 ? 62 2.564 16.547 1 14.99 24 LEU B N 1
ATOM 3573 C CA . LEU B 1 24 ? 63.219 2.42 15.766 1 14.99 24 LEU B CA 1
ATOM 3574 C C . LEU B 1 24 ? 62.906 2.295 14.281 1 14.99 24 LEU B C 1
ATOM 3576 O O . LEU B 1 24 ? 63.75 2.525 13.43 1 14.99 24 LEU B O 1
ATOM 3580 N N . ALA B 1 25 ? 61.75 1.659 13.742 1 15.2 25 ALA B N 1
ATOM 3581 C CA . ALA B 1 25 ? 62.062 0.581 12.805 1 15.2 25 ALA B CA 1
ATOM 3582 C C . ALA B 1 25 ? 62.719 1.125 11.539 1 15.2 25 ALA B C 1
ATOM 3584 O O . ALA B 1 25 ? 62.344 2.207 11.062 1 15.2 25 ALA B O 1
ATOM 3585 N N . SER B 1 26 ? 63.438 0.215 10.781 1 15.69 26 SER B N 1
ATOM 3586 C CA . SER B 1 26 ? 64.562 0.052 9.859 1 15.69 26 SER B CA 1
ATOM 3587 C C . SER B 1 26 ? 64.125 0.184 8.414 1 15.69 26 SER B C 1
ATOM 3589 O O . SER B 1 26 ? 63.219 -0.54 7.965 1 15.69 26 SER B O 1
ATOM 3591 N N . ARG B 1 27 ? 64.062 1.228 7.711 1 16.47 27 ARG B N 1
ATOM 3592 C CA . ARG B 1 27 ? 63.656 1.476 6.34 1 16.47 27 ARG B CA 1
ATOM 3593 C C . ARG B 1 27 ? 64.562 0.752 5.344 1 16.47 27 ARG B C 1
ATOM 3595 O O . ARG B 1 27 ? 64.562 1.07 4.152 1 16.47 27 ARG B O 1
ATOM 3602 N N . HIS B 1 28 ? 65.312 -0.361 5.73 1 15.8 28 HIS B N 1
ATOM 3603 C CA . HIS B 1 28 ? 66.438 -0.562 4.84 1 15.8 28 HIS B CA 1
ATOM 3604 C C . HIS B 1 28 ? 66 -0.96 3.441 1 15.8 28 HIS B C 1
ATOM 3606 O O . HIS B 1 28 ? 66.438 -0.407 2.445 1 15.8 28 HIS B O 1
ATOM 3612 N N . PHE B 1 29 ? 65.438 -2.213 3.322 1 16.23 29 PHE B N 1
ATOM 3613 C CA . PHE B 1 29 ? 66.188 -3.188 2.512 1 16.23 29 PHE B CA 1
ATOM 3614 C C . PHE B 1 29 ? 66 -2.9 1.026 1 16.23 29 PHE B C 1
ATOM 3616 O O . PHE B 1 29 ? 65.062 -2.189 0.64 1 16.23 29 PHE B O 1
ATOM 3623 N N . LEU B 1 30 ? 66.188 -4.031 0.212 1 16.97 30 LEU B N 1
ATOM 3624 C CA . LEU B 1 30 ? 67 -4.57 -0.852 1 16.97 30 LEU B CA 1
ATOM 3625 C C . LEU B 1 30 ? 66.375 -4.375 -2.215 1 16.97 30 LEU B C 1
ATOM 3627 O O . LEU B 1 30 ? 65.188 -4.062 -2.297 1 16.97 30 LEU B O 1
ATOM 3631 N N . SER B 1 31 ? 66.562 -5.387 -3.088 1 17.78 31 SER B N 1
ATOM 3632 C CA . SER B 1 31 ? 67.125 -5.695 -4.387 1 17.78 31 SER B CA 1
ATOM 3633 C C . SER B 1 31 ? 66.062 -5.746 -5.477 1 17.78 31 SER B C 1
ATOM 3635 O O . SER B 1 31 ? 64.938 -6.047 -5.207 1 17.78 31 SER B O 1
ATOM 3637 N N . HIS B 1 32 ? 66.375 -5.215 -6.648 1 19.22 32 HIS B N 1
ATOM 3638 C CA . HIS B 1 32 ? 65.875 -4.797 -7.953 1 19.22 32 HIS B CA 1
ATOM 3639 C C . HIS B 1 32 ? 65.375 -5.992 -8.766 1 19.22 32 HIS B C 1
ATOM 3641 O O . HIS B 1 32 ? 65.125 -5.875 -9.969 1 19.22 32 HIS B O 1
ATOM 3647 N N . ALA B 1 33 ? 64.875 -7.082 -7.988 1 16.45 33 ALA B N 1
ATOM 3648 C CA . ALA B 1 33 ? 64.875 -8.32 -8.758 1 16.45 33 ALA B CA 1
ATOM 3649 C C . ALA B 1 33 ? 64.125 -8.117 -10.094 1 16.45 33 ALA B C 1
ATOM 3651 O O . ALA B 1 33 ? 63.094 -7.477 -10.141 1 16.45 33 ALA B O 1
ATOM 3652 N N . SER B 1 34 ? 64.812 -8.57 -11.125 1 18.31 34 SER B N 1
ATOM 3653 C CA . SER B 1 34 ? 64.75 -8.5 -12.586 1 18.31 34 SER B CA 1
ATOM 3654 C C . SER B 1 34 ? 63.438 -9.078 -13.117 1 18.31 34 SER B C 1
ATOM 3656 O O . SER B 1 34 ? 63.125 -10.258 -12.906 1 18.31 34 SER B O 1
ATOM 3658 N N . ARG B 1 35 ? 62.375 -8.477 -12.867 1 18.5 35 ARG B N 1
ATOM 3659 C CA . ARG B 1 35 ? 61.094 -9.07 -13.258 1 18.5 35 ARG B CA 1
ATOM 3660 C C . ARG B 1 35 ? 61.094 -9.477 -14.727 1 18.5 35 ARG B C 1
ATOM 3662 O O . ARG B 1 35 ? 61.25 -8.633 -15.609 1 18.5 35 ARG B O 1
ATOM 3669 N N . ARG B 1 36 ? 61.812 -10.625 -14.812 1 17.38 36 ARG B N 1
ATOM 3670 C CA . ARG B 1 36 ? 61.906 -11.125 -16.172 1 17.38 36 ARG B CA 1
ATOM 3671 C C . ARG B 1 36 ? 60.531 -11.055 -16.859 1 17.38 36 ARG B C 1
ATOM 3673 O O . ARG B 1 36 ? 59.5 -11.219 -16.203 1 17.38 36 ARG B O 1
ATOM 3680 N N . PRO B 1 37 ? 60.469 -10.555 -18.078 1 20.45 37 PRO B N 1
ATOM 3681 C CA . PRO B 1 37 ? 59.438 -10.227 -19.047 1 20.45 37 PRO B CA 1
ATOM 3682 C C . PRO B 1 37 ? 58.594 -11.438 -19.469 1 20.45 37 PRO B C 1
ATOM 3684 O O . PRO B 1 37 ? 59.156 -12.398 -20.031 1 20.45 37 PRO B O 1
ATOM 3687 N N . LEU B 1 38 ? 58.031 -12.172 -18.359 1 20.33 38 LEU B N 1
ATOM 3688 C CA . LEU B 1 38 ? 57.625 -13.484 -18.844 1 20.33 38 LEU B CA 1
ATOM 3689 C C . LEU 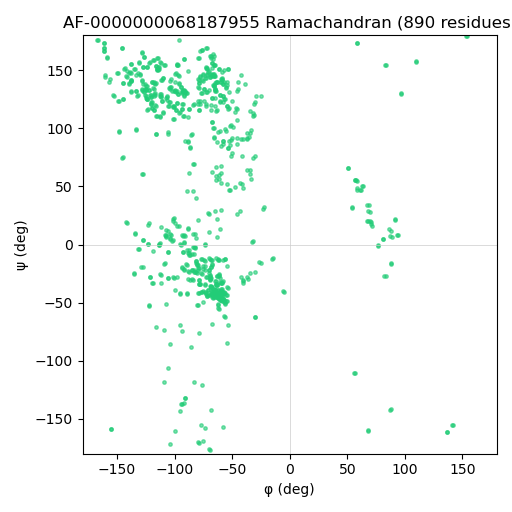B 1 38 ? 56.875 -13.367 -20.156 1 20.33 38 LEU B C 1
ATOM 3691 O O . LEU B 1 38 ? 56.031 -12.484 -20.328 1 20.33 38 LEU B O 1
ATOM 3695 N N . ALA B 1 39 ? 57.438 -13.93 -21.156 1 20.28 39 ALA B N 1
ATOM 3696 C CA . ALA B 1 39 ? 57.156 -14.07 -22.594 1 20.28 39 ALA B CA 1
ATOM 3697 C C . ALA B 1 39 ? 55.75 -14.617 -22.812 1 20.28 39 ALA B C 1
ATOM 3699 O O . ALA B 1 39 ? 55.375 -15.633 -22.219 1 20.28 39 ALA B O 1
ATOM 3700 N N . PHE B 1 40 ? 54.781 -13.672 -22.891 1 22.05 40 PHE B N 1
ATOM 3701 C CA . PHE B 1 40 ? 53.406 -13.969 -23.266 1 22.05 40 PHE B CA 1
ATOM 3702 C C . PHE B 1 40 ? 53.375 -14.961 -24.422 1 22.05 40 PHE B C 1
ATOM 3704 O O . PHE B 1 40 ? 53.844 -14.672 -25.516 1 22.05 40 PHE B O 1
ATOM 3711 N N . PRO B 1 41 ? 53.656 -16.266 -24.047 1 21.31 41 PRO B N 1
ATOM 3712 C CA . PRO B 1 41 ? 53.75 -17.156 -25.219 1 21.31 41 PRO B CA 1
ATOM 3713 C C . PRO B 1 41 ? 52.625 -16.938 -26.203 1 21.31 41 PRO B C 1
ATOM 3715 O O . PRO B 1 41 ? 51.562 -16.438 -25.844 1 21.31 41 PRO B O 1
ATOM 3718 N N . SER B 1 42 ? 53.031 -16.828 -27.484 1 21.52 42 SER B N 1
ATOM 3719 C CA . SER B 1 42 ? 52.312 -16.641 -28.75 1 21.52 42 SER B CA 1
ATOM 3720 C C . SER B 1 42 ? 51.219 -17.688 -28.922 1 21.52 42 SER B C 1
ATOM 3722 O O . SER B 1 42 ? 51.5 -18.859 -29.125 1 21.52 42 SER B O 1
ATOM 3724 N N . THR B 1 43 ? 50.438 -17.859 -27.828 1 22.61 43 THR B N 1
ATOM 3725 C CA . THR B 1 43 ? 49.562 -19.016 -27.984 1 22.61 43 THR B CA 1
ATOM 3726 C C . THR B 1 43 ? 48.906 -19.016 -29.359 1 22.61 43 THR B C 1
ATOM 3728 O O . THR B 1 43 ? 48.531 -17.953 -29.859 1 22.61 43 THR B O 1
ATOM 3731 N N . GLY B 1 44 ? 49.375 -19.922 -30.203 1 20.28 44 GLY B N 1
ATOM 3732 C CA . GLY B 1 44 ? 49 -20.328 -31.547 1 20.28 44 GLY B CA 1
ATOM 3733 C C . GLY B 1 44 ? 47.5 -20.359 -31.766 1 20.28 44 GLY B C 1
ATOM 3734 O O . GLY B 1 44 ? 46.719 -20.453 -30.812 1 20.28 44 GLY B O 1
ATOM 3735 N N . ASP B 1 45 ? 47.094 -19.859 -32.969 1 21.88 45 ASP B N 1
ATOM 3736 C CA . ASP B 1 45 ? 45.844 -19.516 -33.656 1 21.88 45 ASP B CA 1
ATOM 3737 C C . ASP B 1 45 ? 44.938 -20.734 -33.812 1 21.88 45 ASP B C 1
ATOM 3739 O O . ASP B 1 45 ? 43.938 -20.688 -34.531 1 21.88 45 ASP B O 1
ATOM 3743 N N . THR B 1 46 ? 45.188 -21.859 -33.125 1 20.77 46 THR B N 1
ATOM 3744 C CA . THR B 1 46 ? 44.469 -22.891 -33.844 1 20.77 46 THR B CA 1
ATOM 3745 C C . THR B 1 46 ? 42.969 -22.625 -33.812 1 20.77 46 THR B C 1
ATOM 3747 O O . THR B 1 46 ? 42.375 -22.609 -32.719 1 20.77 46 THR B O 1
ATOM 3750 N N . ARG B 1 47 ? 42.438 -21.859 -34.781 1 22.45 47 ARG B N 1
ATOM 3751 C CA . ARG B 1 47 ? 41.062 -21.656 -35.219 1 22.45 47 ARG B CA 1
ATOM 3752 C C . ARG B 1 47 ? 40.281 -22.969 -35.312 1 22.45 47 ARG B C 1
ATOM 3754 O O . ARG B 1 47 ? 40.125 -23.531 -36.375 1 22.45 47 ARG B O 1
ATOM 3761 N N . SER B 1 48 ? 40.719 -23.984 -34.406 1 19.2 48 SER B N 1
ATOM 3762 C CA . SER B 1 48 ? 39.906 -25.125 -34.844 1 19.2 48 SER B CA 1
ATOM 3763 C C . SER B 1 48 ? 38.438 -24.781 -34.812 1 19.2 48 SER B C 1
ATOM 3765 O O . SER B 1 48 ? 38 -23.984 -34 1 19.2 48 SER B O 1
ATOM 3767 N N . SER B 1 49 ? 37.75 -25.156 -35.906 1 21.84 49 SER B N 1
ATOM 3768 C CA . SER B 1 49 ? 36.344 -25.125 -36.406 1 21.84 49 SER B CA 1
ATOM 3769 C C . SER B 1 49 ? 35.406 -25.781 -35.406 1 21.84 49 SER B C 1
ATOM 3771 O O . SER B 1 49 ? 35.438 -27 -35.25 1 21.84 49 SER B O 1
ATOM 3773 N N . LEU B 1 50 ? 35.469 -25.359 -34.156 1 20.98 50 LEU B N 1
ATOM 3774 C CA . LEU B 1 50 ? 34.406 -26.016 -33.406 1 20.98 50 LEU B CA 1
ATOM 3775 C C . LEU B 1 50 ? 33.062 -25.891 -34.125 1 20.98 50 LEU B C 1
ATOM 3777 O O . LEU B 1 50 ? 32.562 -24.797 -34.312 1 20.98 50 LEU B O 1
ATOM 3781 N N . ALA B 1 51 ? 32.906 -26.734 -35.125 1 23.42 51 ALA B N 1
ATOM 3782 C CA . ALA B 1 51 ? 31.578 -27.078 -35.688 1 23.42 51 ALA B CA 1
ATOM 3783 C C . ALA B 1 51 ? 30.531 -27.156 -34.562 1 23.42 51 ALA B C 1
ATOM 3785 O O . ALA B 1 51 ? 30.688 -27.922 -33.625 1 23.42 51 ALA B O 1
ATOM 3786 N N . SER B 1 52 ? 29.906 -26.031 -34.312 1 22.86 52 SER B N 1
ATOM 3787 C CA . SER B 1 52 ? 28.672 -25.828 -33.531 1 22.86 52 SER B CA 1
ATOM 3788 C C . SER B 1 52 ? 27.719 -27 -33.719 1 22.86 52 SER B C 1
ATOM 3790 O O . SER B 1 52 ? 27.141 -27.172 -34.812 1 22.86 52 SER B O 1
ATOM 3792 N N . SER B 1 53 ? 28.141 -28.234 -33.344 1 24.98 53 SER B N 1
ATOM 3793 C CA . SER B 1 53 ? 27.016 -29.172 -33.375 1 24.98 53 SER B CA 1
ATOM 3794 C C . SER B 1 53 ? 25.812 -28.609 -32.625 1 24.98 53 SER B C 1
ATOM 3796 O O . SER B 1 53 ? 25.906 -28.344 -31.422 1 24.98 53 SER B O 1
ATOM 3798 N N . SER B 1 54 ? 24.984 -27.953 -33.312 1 26.69 54 SER B N 1
ATOM 3799 C CA . SER B 1 54 ? 23.609 -27.625 -32.938 1 26.69 54 SER B CA 1
ATOM 3800 C C . SER B 1 54 ? 22.875 -28.844 -32.406 1 26.69 54 SER B C 1
ATOM 3802 O O . SER B 1 54 ? 22.484 -29.719 -33.188 1 26.69 54 SER B O 1
ATOM 3804 N N . SER B 1 55 ? 23.453 -29.609 -31.453 1 27.28 55 SER B N 1
ATOM 3805 C CA . SER B 1 55 ? 22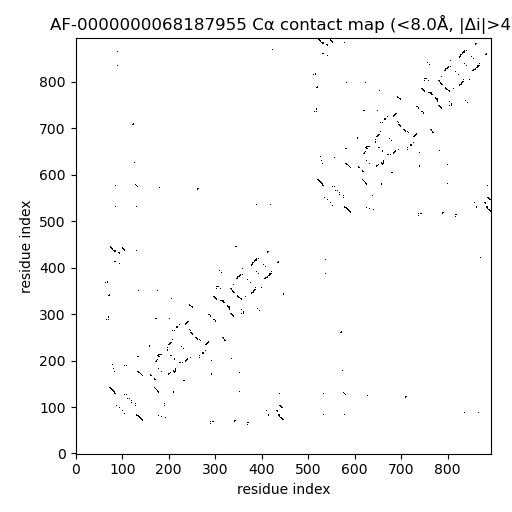.516 -30.609 -30.969 1 27.28 55 SER B CA 1
ATOM 3806 C C . SER B 1 55 ? 21.141 -30 -30.688 1 27.28 55 SER B C 1
ATOM 3808 O O . SER B 1 55 ? 21.016 -29.094 -29.875 1 27.28 55 SER B O 1
ATOM 3810 N N . ASN B 1 56 ? 20.281 -30.031 -31.688 1 28.38 56 ASN B N 1
ATOM 3811 C CA . ASN B 1 56 ? 18.828 -29.953 -31.578 1 28.38 56 ASN B CA 1
ATOM 3812 C C . ASN B 1 56 ? 18.328 -30.828 -30.422 1 28.38 56 ASN B C 1
ATOM 3814 O O . ASN B 1 56 ? 18.141 -32.031 -30.578 1 28.38 56 ASN B O 1
ATOM 3818 N N . GLN B 1 57 ? 18.828 -30.703 -29.203 1 28.81 57 GLN B N 1
ATOM 3819 C CA . GLN B 1 57 ? 18.109 -31.406 -28.156 1 28.81 57 GLN B CA 1
ATOM 3820 C C . GLN B 1 57 ? 16.594 -31.281 -28.359 1 28.81 57 GLN B C 1
ATOM 3822 O O . GLN B 1 57 ? 16.047 -30.188 -28.359 1 28.81 57 GLN B O 1
ATOM 3827 N N . SER B 1 58 ? 16.016 -32.188 -29.047 1 29.44 58 SER B N 1
ATOM 3828 C CA . SER B 1 58 ? 14.57 -32.406 -29.141 1 29.44 58 SER B CA 1
ATOM 3829 C C . SER B 1 58 ? 13.891 -32.156 -27.797 1 29.44 58 SER B C 1
ATOM 3831 O O . SER B 1 58 ? 14.297 -32.719 -26.766 1 29.44 58 SER B O 1
ATOM 3833 N N . LEU B 1 59 ? 13.352 -31.031 -27.531 1 35 59 LEU B N 1
ATOM 3834 C CA . LEU B 1 59 ? 12.336 -30.828 -26.5 1 35 59 LEU B CA 1
ATOM 3835 C C . LEU B 1 59 ? 11.453 -32.062 -26.344 1 35 59 LEU B C 1
ATOM 3837 O O . LEU B 1 59 ? 10.781 -32.469 -27.297 1 35 59 LEU B O 1
ATOM 3841 N N . THR B 1 60 ? 11.891 -33.094 -25.766 1 34 60 THR B N 1
ATOM 3842 C CA . THR B 1 60 ? 11.016 -34.219 -25.469 1 34 60 THR B CA 1
ATOM 3843 C C . THR B 1 60 ? 9.586 -33.719 -25.219 1 34 60 THR B C 1
ATOM 3845 O O . THR B 1 60 ? 9.375 -32.781 -24.438 1 34 60 THR B O 1
ATOM 3848 N N . PRO B 1 61 ? 8.602 -33.969 -26.031 1 39.22 61 PRO B N 1
ATOM 3849 C CA . PRO B 1 61 ? 7.16 -33.719 -26 1 39.22 61 PRO B CA 1
ATOM 3850 C C . PRO B 1 61 ? 6.574 -33.812 -24.594 1 39.22 61 PRO B C 1
ATOM 3852 O O . PRO B 1 61 ? 5.434 -33.406 -24.359 1 39.22 61 PRO B O 1
ATOM 3855 N N . SER B 1 62 ? 7.121 -34.5 -23.672 1 44.19 62 SER B N 1
ATOM 3856 C CA . SER B 1 62 ? 6.406 -34.875 -22.453 1 44.19 62 SER B CA 1
ATOM 3857 C C . SER B 1 62 ? 6.141 -33.625 -21.594 1 44.19 62 SER B C 1
ATOM 3859 O O . SER B 1 62 ? 5.199 -33.625 -20.797 1 44.19 62 SER B O 1
ATOM 3861 N N . LYS B 1 63 ? 6.957 -32.594 -21.641 1 49.97 63 LYS B N 1
ATOM 3862 C CA . LYS B 1 63 ? 7.07 -31.422 -20.781 1 49.97 63 LYS B CA 1
ATOM 3863 C C . LYS B 1 63 ? 5.945 -30.438 -21.047 1 49.97 63 LYS B C 1
ATOM 3865 O O . LYS B 1 63 ? 5.367 -29.875 -20.125 1 49.97 63 LYS B O 1
ATOM 3870 N N . ASP B 1 64 ? 5.59 -30.266 -22.312 1 55.38 64 ASP B N 1
ATOM 3871 C CA . ASP B 1 64 ? 4.543 -29.422 -22.891 1 55.38 64 ASP B CA 1
ATOM 3872 C C . ASP B 1 64 ? 3.18 -30.094 -22.797 1 55.38 64 ASP B C 1
ATOM 3874 O O . ASP B 1 64 ? 2.148 -29.438 -22.719 1 55.38 64 ASP B O 1
ATOM 3878 N N . ALA B 1 65 ? 3.225 -31.359 -22.547 1 60.47 65 ALA B N 1
ATOM 3879 C CA . ALA B 1 65 ? 1.99 -32.156 -22.609 1 60.47 65 ALA B CA 1
ATOM 3880 C C . ALA B 1 65 ? 1.121 -31.875 -21.375 1 60.47 65 ALA B C 1
ATOM 3882 O O . ALA B 1 65 ? -0.109 -31.906 -21.469 1 60.47 65 ALA B O 1
ATOM 3883 N N . GLU B 1 66 ? 1.767 -31.328 -20.391 1 74.12 66 GLU B N 1
ATOM 3884 C CA . GLU B 1 66 ? 1.036 -31.172 -19.141 1 74.12 66 GLU B CA 1
ATOM 3885 C C . GLU B 1 66 ? 0.106 -29.969 -19.188 1 74.12 66 GLU B C 1
ATOM 3887 O O . GLU B 1 66 ? -1.018 -30.016 -18.688 1 74.12 66 GLU B O 1
ATOM 3892 N N . MET B 1 67 ? 0.53 -28.984 -19.875 1 84.25 67 MET B N 1
ATOM 3893 C CA . MET B 1 67 ? -0.32 -27.797 -19.938 1 84.25 67 MET B CA 1
ATOM 3894 C C . MET B 1 67 ? -1.53 -28.031 -20.828 1 84.25 67 MET B C 1
ATOM 3896 O O . MET B 1 67 ? -2.588 -27.438 -20.625 1 84.25 67 MET B O 1
ATOM 3900 N N . ARG B 1 68 ? -1.43 -28.984 -21.703 1 78.5 68 ARG B N 1
ATOM 3901 C CA . ARG B 1 68 ? -2.518 -29.266 -22.625 1 78.5 68 ARG B CA 1
ATOM 3902 C C . ARG B 1 68 ? -3.602 -30.109 -21.969 1 78.5 68 ARG B C 1
ATOM 3904 O O . ARG B 1 68 ? -4.738 -30.156 -22.453 1 78.5 68 ARG B O 1
ATOM 3911 N N . ASN B 1 69 ? -3.234 -30.703 -20.875 1 81.62 69 ASN B N 1
ATOM 3912 C CA . ASN B 1 69 ? -4.18 -31.578 -20.203 1 81.62 69 ASN B CA 1
ATOM 3913 C C . ASN B 1 69 ? -4.895 -30.859 -19.047 1 81.62 69 ASN B C 1
ATOM 3915 O O . ASN B 1 69 ? -5.637 -31.484 -18.297 1 81.62 69 ASN B O 1
ATOM 3919 N N . ILE B 1 70 ? -4.805 -29.547 -19.062 1 90.88 70 ILE B N 1
ATOM 3920 C CA . ILE B 1 70 ? -5.406 -28.797 -17.969 1 90.88 70 ILE B CA 1
ATOM 3921 C C . ILE B 1 70 ? -6.918 -28.719 -18.172 1 90.88 70 ILE B C 1
ATOM 3923 O O . ILE B 1 70 ? -7.398 -28.656 -19.297 1 90.88 70 ILE B O 1
ATOM 3927 N N . ARG B 1 71 ? -7.59 -28.75 -17.109 1 90.75 71 ARG B N 1
ATOM 3928 C CA . ARG B 1 71 ? -9.047 -28.625 -17.141 1 90.75 71 ARG B CA 1
ATOM 3929 C C . ARG B 1 71 ? -9.461 -27.172 -17.375 1 90.75 71 ARG B C 1
ATOM 3931 O O . ARG B 1 71 ? -8.859 -26.25 -16.812 1 90.75 71 ARG B O 1
ATOM 3938 N N . ASP B 1 72 ? -10.539 -27.047 -18.188 1 92.94 72 ASP B N 1
ATOM 3939 C CA . ASP B 1 72 ? -11.125 -25.719 -18.344 1 92.94 72 ASP B CA 1
ATOM 3940 C C . ASP B 1 72 ? -12.023 -25.375 -17.156 1 92.94 72 ASP B C 1
ATOM 3942 O O . ASP B 1 72 ? -12.859 -26.172 -16.75 1 92.94 72 ASP B O 1
ATOM 3946 N N . LEU B 1 73 ? -11.859 -24.188 -16.703 1 96.12 73 LEU B N 1
ATOM 3947 C CA . LEU B 1 73 ? -12.57 -23.781 -15.492 1 96.12 73 LEU B CA 1
ATOM 3948 C C . LEU B 1 73 ? -13.852 -23.031 -15.844 1 96.12 73 LEU B C 1
ATOM 3950 O O . LEU B 1 73 ? -13.875 -22.234 -16.797 1 96.12 73 LEU B O 1
ATOM 3954 N N . ASP B 1 74 ? -14.875 -23.25 -14.992 1 96 74 ASP B N 1
ATOM 3955 C CA . ASP B 1 74 ? -16.094 -22.453 -15.094 1 96 74 ASP B CA 1
ATOM 3956 C C . ASP B 1 74 ? -15.961 -21.125 -14.344 1 96 74 ASP B C 1
ATOM 3958 O O . ASP B 1 74 ? -16.609 -20.141 -14.695 1 96 74 ASP B O 1
ATOM 3962 N N . HIS B 1 75 ? -15.156 -21.25 -13.328 1 96.44 75 HIS B N 1
ATOM 3963 C CA . HIS B 1 75 ? -15.023 -20.062 -12.477 1 96.44 75 HIS B CA 1
ATOM 3964 C C . HIS B 1 75 ? -13.695 -20.094 -11.719 1 96.44 75 HIS B C 1
ATOM 3966 O O . HIS B 1 75 ? -13.242 -21.156 -11.289 1 96.44 75 HIS B O 1
ATOM 3972 N N . LEU B 1 76 ? -13.102 -18.922 -11.586 1 97.69 76 LEU B N 1
ATOM 3973 C CA . LEU B 1 76 ? -11.898 -18.734 -10.781 1 97.69 76 LEU B CA 1
ATOM 3974 C C . LEU B 1 76 ? -12.031 -17.516 -9.875 1 97.69 76 LEU B C 1
ATOM 3976 O O . LEU B 1 76 ? -12.398 -16.438 -10.336 1 97.69 76 LEU B O 1
ATOM 3980 N N . THR B 1 77 ? -11.789 -17.703 -8.602 1 97.56 77 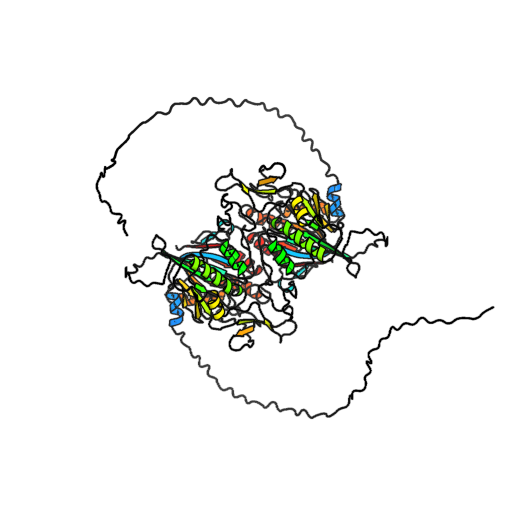THR B N 1
ATOM 3981 C CA . THR B 1 77 ? -11.664 -16.594 -7.66 1 97.56 77 THR B CA 1
ATOM 3982 C C . THR B 1 77 ? -10.211 -16.391 -7.25 1 97.56 77 THR B C 1
ATOM 3984 O O . THR B 1 77 ? -9.531 -17.344 -6.867 1 97.56 77 THR B O 1
ATOM 3987 N N . VAL B 1 78 ? -9.766 -15.211 -7.391 1 98.31 78 VAL B N 1
ATOM 3988 C CA . VAL B 1 78 ? -8.438 -14.82 -6.922 1 98.31 78 VAL B CA 1
ATOM 3989 C C . VAL B 1 78 ? -8.57 -13.891 -5.719 1 98.31 78 VAL B C 1
ATOM 3991 O O . VAL B 1 78 ? -9.047 -12.758 -5.852 1 98.31 78 VAL B O 1
ATOM 3994 N N . GLN B 1 79 ? -8.141 -14.359 -4.566 1 98.06 79 GLN B N 1
ATOM 3995 C CA . GLN B 1 79 ? -8.133 -13.562 -3.342 1 98.06 79 GLN B CA 1
ATOM 3996 C C . GLN B 1 79 ? -6.727 -13.094 -2.994 1 98.06 79 GLN B C 1
ATOM 3998 O O . GLN B 1 79 ? -5.82 -13.914 -2.818 1 98.06 79 GLN B O 1
ATOM 4003 N N . VAL B 1 80 ? -6.578 -11.781 -2.891 1 98.44 80 VAL B N 1
ATOM 4004 C CA . VAL B 1 80 ? -5.27 -11.227 -2.541 1 98.44 80 VAL B CA 1
ATOM 4005 C C . VAL B 1 80 ? -5.09 -11.25 -1.026 1 98.44 80 VAL B C 1
ATOM 4007 O O . VAL B 1 80 ? -5.816 -10.578 -0.296 1 98.44 80 VAL B O 1
ATOM 4010 N N . LEU B 1 81 ? -4.047 -11.945 -0.55 1 98.38 81 LEU B N 1
ATOM 4011 C CA . LEU B 1 81 ? -3.818 -12.086 0.884 1 98.38 81 LEU B CA 1
ATOM 4012 C C . LEU B 1 81 ? -2.648 -11.219 1.338 1 98.38 81 LEU B C 1
ATOM 4014 O O . LEU B 1 81 ? -2.566 -10.844 2.51 1 98.38 81 LEU B O 1
ATOM 4018 N N . PHE B 1 82 ? -1.754 -10.992 0.472 1 98.06 82 PHE B N 1
ATOM 4019 C CA . PHE B 1 82 ? -0.552 -10.211 0.748 1 98.06 82 PHE B CA 1
ATOM 4020 C C . PHE B 1 82 ? -0.141 -9.398 -0.473 1 98.06 82 PHE B C 1
ATOM 4022 O O . PHE B 1 82 ? -0.017 -9.938 -1.573 1 98.06 82 PHE B O 1
ATOM 4029 N N . GLU B 1 83 ? -0.007 -8.18 -0.294 1 97.88 83 GLU B N 1
ATOM 4030 C CA . GLU B 1 83 ? 0.325 -7.246 -1.368 1 97.88 83 GLU B CA 1
ATOM 4031 C C . GLU B 1 83 ? 0.871 -5.934 -0.812 1 97.88 83 GLU B C 1
ATOM 4033 O O . GLU B 1 83 ? 0.744 -5.66 0.384 1 97.88 83 GLU B O 1
ATOM 4038 N N . ASN B 1 84 ? 1.415 -5.074 -1.624 1 97.19 84 ASN B N 1
ATOM 4039 C CA . ASN B 1 84 ? 2.111 -3.861 -1.215 1 97.19 84 ASN B CA 1
ATOM 4040 C C . ASN B 1 84 ? 1.135 -2.732 -0.904 1 97.19 84 ASN B C 1
ATOM 4042 O O . ASN B 1 84 ? 1.509 -1.733 -0.286 1 97.19 84 ASN B O 1
ATOM 4046 N N . GLU B 1 85 ? -0.122 -2.873 -1.303 1 96.69 85 GLU B N 1
ATOM 4047 C CA . GLU B 1 85 ? -0.993 -1.702 -1.26 1 96.69 85 GLU B CA 1
ATOM 4048 C C . GLU B 1 85 ? -2.377 -2.062 -0.728 1 96.69 85 GLU B C 1
ATOM 4050 O O . GLU B 1 85 ? -2.918 -3.119 -1.06 1 96.69 85 GLU B O 1
ATOM 4055 N N . CYS B 1 86 ? -2.877 -1.135 0.072 1 94.38 86 CYS B N 1
ATOM 4056 C CA . CYS B 1 86 ? -4.285 -1.117 0.451 1 94.38 86 CYS B CA 1
ATOM 4057 C C . CYS B 1 86 ? -5.066 -0.129 -0.405 1 94.38 86 CYS B C 1
ATOM 4059 O O . CYS B 1 86 ? -4.602 0.984 -0.659 1 94.38 86 CYS B O 1
ATOM 4061 N N . ASP B 1 87 ? -6.18 -0.552 -0.939 1 88.19 87 ASP B N 1
ATOM 4062 C CA . ASP B 1 87 ? -7.082 0.353 -1.642 1 88.19 87 ASP B CA 1
ATOM 4063 C C . ASP B 1 87 ? -8.539 -0.091 -1.482 1 88.19 87 ASP B C 1
ATOM 4065 O O . ASP B 1 87 ? -9.031 -0.906 -2.264 1 88.19 87 ASP B O 1
ATOM 4069 N N . ALA B 1 88 ? -9.203 0.479 -0.593 1 77.81 88 ALA B N 1
ATOM 4070 C CA . ALA B 1 88 ? -10.594 0.083 -0.372 1 77.81 88 ALA B CA 1
ATOM 4071 C C . ALA B 1 88 ? -11.555 1.114 -0.952 1 77.81 88 ALA B C 1
ATOM 4073 O O . ALA B 1 88 ? -12.773 0.989 -0.8 1 77.81 88 ALA B O 1
ATOM 4074 N N . MET B 1 89 ? -11.023 2.039 -1.685 1 81.75 89 MET B N 1
ATOM 4075 C CA . MET B 1 89 ? -11.875 3.164 -2.045 1 81.75 89 MET B CA 1
ATOM 4076 C C . MET B 1 89 ? -12.031 3.27 -3.559 1 81.75 89 MET B C 1
ATOM 4078 O O . MET B 1 89 ? -13.109 3.574 -4.062 1 81.75 89 MET B O 1
ATOM 4082 N N . SER B 1 90 ? -11.055 2.924 -4.297 1 86.69 90 SER B N 1
ATOM 4083 C CA . SER B 1 90 ? -11.078 3.123 -5.742 1 86.69 90 SER B CA 1
ATOM 4084 C C . SER B 1 90 ? -12.133 2.24 -6.406 1 86.69 90 SER B C 1
ATOM 4086 O O . SER B 1 90 ? -12.359 1.107 -5.977 1 86.69 90 SER B O 1
ATOM 4088 N N . SER B 1 91 ? -12.688 2.764 -7.418 1 86.81 91 SER B N 1
ATOM 4089 C CA . SER B 1 91 ? -13.578 1.949 -8.242 1 86.81 91 SER B CA 1
ATOM 4090 C C . SER B 1 91 ? -12.781 1.003 -9.141 1 86.81 91 SER B C 1
ATOM 4092 O O . SER B 1 91 ? -11.57 1.154 -9.289 1 86.81 91 SER B O 1
ATOM 4094 N N . ALA B 1 92 ? -13.531 0.077 -9.695 1 85.75 92 ALA B N 1
ATOM 4095 C CA . ALA B 1 92 ? -12.914 -0.927 -10.555 1 85.75 92 ALA B CA 1
ATOM 4096 C C . ALA B 1 92 ? -12.289 -0.28 -11.789 1 85.75 92 ALA B C 1
ATOM 4098 O O . ALA B 1 92 ? -12.852 0.667 -12.352 1 85.75 92 ALA B O 1
ATOM 4099 N N . GLY B 1 93 ? -11.148 -0.775 -12.156 1 88.06 93 GLY B N 1
ATOM 4100 C CA . GLY B 1 93 ? -10.492 -0.305 -13.359 1 88.06 93 GLY B CA 1
ATOM 4101 C C . GLY B 1 93 ? -10.844 -1.123 -14.586 1 88.06 93 GLY B C 1
ATOM 4102 O O . GLY B 1 93 ? -10.641 -0.672 -15.719 1 88.06 93 GLY B O 1
ATOM 4103 N N . CYS B 1 94 ? -11.273 -2.268 -14.242 1 84.94 94 CYS B N 1
ATOM 4104 C CA . CYS B 1 94 ? -11.641 -3.154 -15.344 1 84.94 94 CYS B CA 1
ATOM 4105 C C . CYS B 1 94 ? -13.156 -3.25 -15.484 1 84.94 94 CYS B C 1
ATOM 4107 O O . CYS B 1 94 ? -13.875 -3.291 -14.484 1 84.94 94 CYS B O 1
ATOM 4109 N N . ASP B 1 95 ? -13.609 -3.166 -16.625 1 72.75 95 ASP B N 1
ATOM 4110 C CA . ASP B 1 95 ? -15.039 -3.271 -16.938 1 72.75 95 ASP B CA 1
ATOM 4111 C C . ASP B 1 95 ? -15.562 -4.668 -16.609 1 72.75 95 ASP B C 1
ATOM 4113 O O . ASP B 1 95 ? -14.859 -5.664 -16.797 1 72.75 95 ASP B O 1
ATOM 4117 N N . HIS B 1 96 ? -16.719 -4.715 -16.062 1 66.75 96 HIS B N 1
ATOM 4118 C CA . HIS B 1 96 ? -17.391 -5.953 -15.695 1 66.75 96 HIS B CA 1
ATOM 4119 C C . HIS B 1 96 ? -17.844 -6.723 -16.922 1 66.75 96 HIS B C 1
ATOM 4121 O O . HIS B 1 96 ? -18.344 -7.852 -16.812 1 66.75 96 HIS B O 1
ATOM 4127 N N . GLY B 1 97 ? -17.094 -6.422 -17.891 1 66.88 97 GLY B N 1
ATOM 4128 C CA . GLY B 1 97 ? -17.484 -7.145 -19.094 1 66.88 97 GLY B CA 1
ATOM 4129 C C . GLY B 1 97 ? -16.562 -8.305 -19.406 1 66.88 97 GLY B C 1
ATOM 4130 O O . GLY B 1 97 ? -15.523 -8.484 -18.766 1 66.88 97 GLY B O 1
ATOM 4131 N N . PHE B 1 98 ? -16.969 -9.398 -19.875 1 73.88 98 PHE B N 1
ATOM 4132 C CA . PHE B 1 98 ? -16.203 -10.547 -20.359 1 73.88 98 PHE B CA 1
ATOM 4133 C C . PHE B 1 98 ? -15.953 -11.547 -19.234 1 73.88 98 PHE B C 1
ATOM 4135 O O . PHE B 1 98 ? -14.883 -12.148 -19.172 1 73.88 98 PHE B O 1
ATOM 4142 N N . GLY B 1 99 ? -16.828 -11.477 -18.125 1 90.5 99 GLY B N 1
ATOM 4143 C CA . GLY B 1 99 ? -16.719 -12.508 -17.109 1 90.5 99 GLY B CA 1
ATOM 4144 C C . GLY B 1 99 ? -15.797 -12.125 -15.961 1 90.5 99 GLY B C 1
ATOM 4145 O O . GLY B 1 99 ? -15.438 -12.969 -15.141 1 90.5 99 GLY B O 1
ATOM 4146 N N . PHE B 1 100 ? -15.375 -10.852 -15.984 1 94.25 100 PHE B N 1
ATOM 4147 C CA . PHE B 1 100 ? -14.5 -10.367 -14.922 1 94.25 100 PHE B CA 1
ATOM 4148 C C . PHE B 1 100 ? -15.273 -9.5 -13.93 1 94.25 100 PHE B C 1
ATOM 4150 O O . PHE B 1 100 ? -16.109 -8.688 -14.328 1 94.25 100 PHE B O 1
ATOM 4157 N N . SER B 1 101 ? -15.023 -9.734 -12.609 1 92.81 101 SER B N 1
ATOM 4158 C CA . SER B 1 101 ? -15.594 -8.867 -11.586 1 92.81 101 SER B CA 1
ATOM 4159 C C . SER B 1 101 ? -14.578 -8.57 -10.484 1 92.81 101 SER B C 1
ATOM 4161 O O . SER B 1 101 ? -13.695 -9.391 -10.211 1 92.81 101 SER B O 1
ATOM 4163 N N . TYR B 1 102 ? -14.727 -7.414 -9.953 1 92.12 102 TYR B N 1
ATOM 4164 C CA . TYR B 1 102 ? -13.875 -6.883 -8.891 1 92.12 102 TYR B CA 1
ATOM 4165 C C . TYR B 1 102 ? -14.688 -6.621 -7.629 1 92.12 102 TYR B C 1
ATOM 4167 O O . TYR B 1 102 ? -15.75 -5.996 -7.684 1 92.12 102 TYR B O 1
ATOM 4175 N N . THR B 1 103 ? -14.227 -7.152 -6.48 1 90.75 103 THR B N 1
ATOM 4176 C CA . THR B 1 103 ? -14.781 -6.855 -5.164 1 90.75 103 THR B CA 1
ATOM 4177 C C . THR B 1 103 ? -13.734 -6.191 -4.273 1 90.75 103 THR B C 1
ATOM 4179 O O . THR B 1 103 ? -12.734 -6.816 -3.91 1 90.75 103 THR B O 1
ATOM 4182 N N . PRO B 1 104 ? -13.992 -4.945 -3.902 1 88.81 104 PRO B N 1
ATOM 4183 C CA . PRO B 1 104 ? -13.039 -4.301 -2.99 1 88.81 104 PRO B CA 1
ATOM 4184 C C . PRO B 1 104 ? -13.023 -4.949 -1.607 1 88.81 104 PRO B C 1
ATOM 4186 O O . PRO B 1 104 ? -13.953 -5.676 -1.248 1 88.81 104 PRO B O 1
ATOM 4189 N N . GLU B 1 105 ? -12.016 -4.684 -0.854 1 89.25 105 GLU B N 1
ATOM 4190 C CA . GLU B 1 105 ? -11.82 -5.297 0.456 1 89.25 105 GLU B CA 1
ATOM 4191 C C . GLU B 1 105 ? -13.031 -5.078 1.354 1 89.25 105 GLU B C 1
ATOM 4193 O O . GLU B 1 105 ? -13.453 -5.992 2.066 1 89.25 105 GLU B O 1
ATOM 4198 N N . ARG B 1 106 ? -13.562 -3.879 1.358 1 82.44 106 ARG B N 1
ATOM 4199 C CA . ARG B 1 106 ? -14.633 -3.51 2.281 1 82.44 106 ARG B CA 1
ATOM 4200 C C . ARG B 1 106 ? -15.836 -4.422 2.115 1 82.44 106 ARG B C 1
ATOM 4202 O O . ARG B 1 106 ? -16.562 -4.695 3.08 1 82.44 106 ARG B O 1
ATOM 4209 N N . ALA B 1 107 ? -16.031 -4.875 0.911 1 82.44 107 ALA B N 1
ATOM 4210 C CA . ALA B 1 107 ? -17.172 -5.742 0.616 1 82.44 107 ALA B CA 1
ATOM 4211 C C . ALA B 1 107 ? -16.812 -7.211 0.834 1 82.44 107 ALA B C 1
ATOM 4213 O O . ALA B 1 107 ? -17.656 -8.094 0.68 1 82.44 107 ALA B O 1
ATOM 4214 N N . ASN B 1 108 ? -15.586 -7.512 1.143 1 87.56 108 ASN B N 1
ATOM 4215 C CA . ASN B 1 108 ? -15.07 -8.875 1.246 1 87.56 108 ASN B CA 1
ATOM 4216 C C . ASN B 1 108 ? -14.695 -9.219 2.684 1 87.56 108 ASN B C 1
ATOM 4218 O O . ASN B 1 108 ? -14.211 -10.32 2.953 1 87.56 108 ASN B O 1
ATOM 4222 N N . LEU B 1 109 ? -14.883 -8.328 3.586 1 83.5 109 LEU B N 1
ATOM 4223 C CA . LEU B 1 109 ? -14.531 -8.555 4.98 1 83.5 109 LEU B CA 1
ATOM 4224 C C . LEU B 1 109 ? -15.586 -9.398 5.684 1 83.5 109 LEU B C 1
ATOM 4226 O O . LEU B 1 109 ? -16.766 -9.344 5.332 1 83.5 109 LEU B O 1
ATOM 4230 N N . HIS B 1 110 ? -15.109 -10.375 6.637 1 70.56 110 HIS B N 1
ATOM 4231 C CA . HIS B 1 110 ? -16.016 -11.18 7.441 1 70.56 110 HIS B CA 1
ATOM 4232 C C . HIS B 1 110 ? -17 -10.297 8.211 1 70.56 110 HIS B C 1
ATOM 4234 O O . HIS B 1 110 ? -16.625 -9.219 8.688 1 70.56 110 HIS B O 1
ATOM 4240 N N . PRO B 1 111 ? -18.25 -10.859 8.141 1 56.53 111 PRO B N 1
ATOM 4241 C CA . PRO B 1 111 ? -19.234 -10.094 8.906 1 56.53 111 PRO B CA 1
ATOM 4242 C C . PRO B 1 111 ? -18.844 -9.93 10.375 1 56.53 111 PRO B C 1
ATOM 4244 O O . PRO B 1 111 ? -19.125 -8.891 10.977 1 56.53 111 PRO B O 1
ATOM 4247 N N . HIS B 1 112 ? -18.438 -11.195 11.117 1 47.34 112 HIS B N 1
ATOM 4248 C CA . HIS B 1 112 ? -18.094 -11.086 12.531 1 47.34 112 HIS B CA 1
ATOM 4249 C C . HIS B 1 112 ? -16.891 -10.172 12.734 1 47.34 112 HIS B C 1
ATOM 4251 O O . HIS B 1 112 ? -16.781 -9.516 13.773 1 47.34 112 HIS B O 1
ATOM 4257 N N . ALA B 1 113 ? -15.883 -10.516 12.078 1 43.19 113 ALA B N 1
ATOM 4258 C CA . ALA B 1 113 ? -14.812 -9.523 12.156 1 43.19 113 ALA B CA 1
ATOM 4259 C C . ALA B 1 113 ? -15.375 -8.109 12.078 1 43.19 113 ALA B C 1
ATOM 4261 O O . ALA B 1 113 ? -14.805 -7.18 12.656 1 43.19 113 ALA B O 1
ATOM 4262 N N . ALA B 1 114 ? -16.484 -8.164 11.328 1 40.16 114 ALA B N 1
ATOM 4263 C CA . ALA B 1 114 ? -17.453 -7.066 11.414 1 40.16 114 ALA B CA 1
ATOM 4264 C C . ALA B 1 114 ? -18.391 -7.254 12.602 1 40.16 114 ALA B C 1
ATOM 4266 O O . ALA B 1 114 ? -19.359 -6.516 12.758 1 40.16 114 ALA B O 1
ATOM 4267 N N . GLN B 1 115 ? -18.328 -8.438 13.297 1 31.8 115 GLN B N 1
ATOM 4268 C CA . GLN B 1 115 ? -19.344 -9.023 14.156 1 31.8 115 GLN B CA 1
ATOM 4269 C C . GLN B 1 115 ? -19.719 -8.086 15.297 1 31.8 115 GLN B C 1
ATOM 4271 O O . GLN B 1 115 ? -20.281 -8.508 16.312 1 31.8 115 GLN B O 1
ATOM 4276 N N . SER B 1 116 ? -19.25 -7.066 15.781 1 30.44 116 SER B N 1
ATOM 4277 C CA . SER B 1 116 ? -20.234 -6.672 16.766 1 30.44 116 SER B CA 1
ATOM 4278 C C . SER B 1 116 ? -21.656 -7.02 16.297 1 30.44 116 SER B C 1
ATOM 4280 O O . SER B 1 116 ? -21.922 -7.051 15.102 1 30.44 116 SER B O 1
ATOM 4282 N N . SER B 1 117 ? -22.531 -7.996 16.938 1 29.47 117 SER B N 1
ATOM 4283 C CA . SER B 1 117 ? -23.953 -8.258 16.75 1 29.47 117 SER B CA 1
ATOM 4284 C C . SER B 1 117 ? -24.578 -7.223 15.812 1 29.47 117 SER B C 1
ATOM 4286 O O . SER B 1 117 ? -25.766 -7.305 15.5 1 29.47 117 SER B O 1
ATOM 4288 N N . VAL B 1 118 ? -24.203 -6.039 15.938 1 30.3 118 VAL B N 1
ATOM 4289 C CA . VAL B 1 118 ? -24.844 -5.09 15.031 1 30.3 118 VAL B CA 1
ATOM 4290 C C . VAL B 1 118 ? -24.406 -5.359 13.602 1 30.3 118 VAL B C 1
ATOM 4292 O O . VAL B 1 118 ? -23.344 -5.945 13.367 1 30.3 118 VAL B O 1
ATOM 4295 N N . LEU B 1 119 ? -25.062 -5.125 12.531 1 30.86 119 LEU B N 1
ATOM 4296 C CA . LEU B 1 119 ? -24.953 -5.219 11.078 1 30.86 119 LEU B CA 1
ATOM 4297 C C . LEU B 1 119 ? -23.5 -5.191 10.633 1 30.86 119 LEU B C 1
ATOM 4299 O O . LEU B 1 119 ? -22.656 -4.555 11.281 1 30.86 119 LEU B O 1
ATOM 4303 N N . PRO B 1 120 ? -22.953 -6.203 9.766 1 37.03 120 PRO B N 1
ATOM 4304 C CA . PRO B 1 120 ? -21.703 -6.203 9.008 1 37.03 120 PRO B CA 1
ATOM 4305 C C . PRO B 1 120 ? -21.078 -4.812 8.891 1 37.03 120 PRO B C 1
ATOM 4307 O O . PRO B 1 120 ? -20.094 -4.633 8.188 1 37.03 120 PRO B O 1
ATOM 4310 N N . THR B 1 121 ? -21.766 -3.754 9.227 1 36.75 121 THR B N 1
ATOM 4311 C CA . THR B 1 121 ? -21.781 -2.352 8.828 1 36.75 121 THR B CA 1
ATOM 4312 C C . THR B 1 121 ? -20.656 -1.577 9.508 1 36.75 121 THR B C 1
ATOM 4314 O O . THR B 1 121 ? -20.5 -0.375 9.281 1 36.75 121 THR B O 1
ATOM 4317 N N . THR B 1 122 ? -20.188 -2.219 10.719 1 39.53 122 THR B N 1
ATOM 4318 C CA . THR B 1 122 ? -19.234 -1.29 11.328 1 39.53 122 THR B CA 1
ATOM 4319 C C . THR B 1 122 ? -17.828 -1.518 10.797 1 39.53 122 THR B C 1
ATOM 4321 O O . THR B 1 122 ? -17.297 -2.625 10.891 1 39.53 122 THR B O 1
ATOM 4324 N N . VAL B 1 123 ? -17.391 -0.984 9.812 1 43.66 123 VAL B N 1
ATOM 4325 C CA . VAL B 1 123 ? -16 -0.978 9.359 1 43.66 123 VAL B CA 1
ATOM 4326 C C . VAL B 1 123 ? -15.094 -0.481 10.484 1 43.66 123 VAL B C 1
ATOM 4328 O O . VAL B 1 123 ? -15.203 0.667 10.922 1 43.66 123 VAL B O 1
ATOM 4331 N N . THR B 1 124 ? -14.656 -1.38 11.5 1 46.75 124 THR B N 1
ATOM 4332 C CA . THR B 1 124 ? -13.672 -0.934 12.469 1 46.75 124 THR B CA 1
ATOM 4333 C C . THR B 1 124 ? -12.273 -0.918 11.852 1 46.75 124 THR B C 1
ATOM 4335 O O . THR B 1 124 ? -12.008 -1.646 10.898 1 46.75 124 THR B O 1
ATOM 4338 N N . GLY B 1 125 ? -11.531 0.158 11.984 1 48.59 125 GLY B N 1
ATOM 4339 C CA . GLY B 1 125 ? -10.141 0.252 11.562 1 48.59 125 GLY B CA 1
ATOM 4340 C C . GLY B 1 125 ? -9.359 -1.029 11.789 1 48.59 125 GLY B C 1
ATOM 4341 O O . GLY B 1 125 ? -8.477 -1.367 11 1 48.59 125 GLY B O 1
ATOM 4342 N N . ASP B 1 126 ? -9.711 -1.875 12.773 1 56.19 126 ASP B N 1
ATOM 4343 C CA . ASP B 1 126 ? -9.016 -3.127 13.07 1 56.19 126 ASP B CA 1
ATOM 4344 C C . ASP B 1 126 ? -9.516 -4.254 12.164 1 56.19 126 ASP B C 1
ATOM 4346 O O . ASP B 1 126 ? -8.969 -5.359 12.188 1 56.19 126 ASP B O 1
ATOM 4350 N N . CYS B 1 127 ? -10.289 -3.803 11.234 1 72.06 127 CYS B N 1
ATOM 4351 C CA . CYS B 1 127 ? -10.906 -4.895 10.484 1 72.06 127 CYS B CA 1
ATOM 4352 C C . CYS B 1 127 ? -10.391 -4.918 9.047 1 72.06 127 CYS B C 1
ATOM 4354 O O . CYS B 1 127 ? -10.695 -5.844 8.289 1 72.06 127 CYS B O 1
ATOM 4356 N N . THR B 1 128 ? -9.531 -3.975 8.805 1 87.44 128 THR B N 1
ATOM 4357 C CA . THR B 1 128 ? -9.078 -3.953 7.422 1 87.44 128 THR B CA 1
ATOM 4358 C C . THR B 1 128 ? -7.734 -4.66 7.281 1 87.44 128 THR B C 1
ATOM 4360 O O . THR B 1 128 ? -6.988 -4.789 8.258 1 87.44 128 THR B O 1
ATOM 4363 N N . CYS B 1 129 ? -7.52 -5.125 6.156 1 93.88 129 CYS B N 1
ATOM 4364 C CA . CYS B 1 129 ? -6.234 -5.754 5.871 1 93.88 129 CYS B CA 1
ATOM 4365 C C . CYS B 1 129 ? -5.105 -4.727 5.891 1 93.88 129 CYS B C 1
ATOM 4367 O O . CYS B 1 129 ? -5.355 -3.523 5.781 1 93.88 129 CYS B O 1
ATOM 4369 N N . ARG B 1 130 ? -3.912 -5.238 6.137 1 95.81 130 ARG B N 1
ATOM 4370 C CA . ARG B 1 130 ? -2.693 -4.438 6.066 1 95.81 130 ARG B CA 1
ATOM 4371 C C . ARG B 1 130 ? -1.796 -4.91 4.926 1 95.81 130 ARG B C 1
ATOM 4373 O O . ARG B 1 130 ? -1.867 -6.07 4.512 1 95.81 130 ARG B O 1
ATOM 4380 N N . ALA B 1 131 ? -1.034 -3.982 4.445 1 97 131 ALA B N 1
ATOM 4381 C CA . ALA B 1 131 ? -0.173 -4.277 3.303 1 97 131 ALA B CA 1
ATOM 4382 C C . ALA B 1 131 ? 1.293 -4.34 3.723 1 97 131 ALA B C 1
ATOM 4384 O O . ALA B 1 131 ? 1.677 -3.77 4.746 1 97 131 ALA B O 1
ATOM 4385 N N . GLY B 1 132 ? 2.061 -5.051 2.986 1 95.81 132 GLY B N 1
ATOM 4386 C CA . GLY B 1 132 ? 3.5 -5.195 3.125 1 95.81 132 GLY B CA 1
ATOM 4387 C C . GLY B 1 132 ? 4.18 -5.664 1.853 1 95.81 132 GLY B C 1
ATOM 4388 O O . GLY B 1 132 ? 3.527 -6.203 0.957 1 95.81 132 GLY B O 1
ATOM 4389 N N . HIS B 1 133 ? 5.41 -5.449 1.799 1 95.12 133 HIS B N 1
ATOM 4390 C CA . HIS B 1 133 ? 6.133 -5.883 0.611 1 95.12 133 HIS B CA 1
ATOM 4391 C C . HIS B 1 133 ? 6.086 -7.402 0.463 1 95.12 133 HIS B C 1
ATOM 4393 O O . HIS B 1 133 ? 6.605 -8.125 1.314 1 95.12 133 HIS B O 1
ATOM 4399 N N . GLY B 1 134 ? 5.473 -7.879 -0.554 1 96.5 134 GLY B N 1
ATOM 4400 C CA . GLY B 1 134 ? 5.297 -9.297 -0.832 1 96.5 134 GLY B CA 1
ATOM 4401 C C . GLY B 1 134 ? 4.059 -9.594 -1.656 1 96.5 134 GLY B C 1
ATOM 4402 O O . GLY B 1 134 ? 3.324 -8.68 -2.033 1 96.5 134 GLY B O 1
ATOM 4403 N N . LEU B 1 135 ? 3.891 -10.867 -1.917 1 98.5 135 LEU B N 1
ATOM 4404 C CA . LEU B 1 135 ? 2.711 -11.289 -2.664 1 98.5 135 LEU B CA 1
ATOM 4405 C C . LEU B 1 135 ? 2.211 -12.641 -2.172 1 98.5 135 LEU B C 1
ATOM 4407 O O . LEU B 1 135 ? 3.01 -13.547 -1.907 1 98.5 135 LEU B O 1
ATOM 4411 N N . SER B 1 136 ? 0.956 -12.766 -2.066 1 98.88 136 SER B N 1
ATOM 4412 C CA . SER B 1 136 ? 0.277 -14.031 -1.82 1 98.88 136 SER B CA 1
ATOM 4413 C C . SER B 1 136 ? -1.141 -14.023 -2.383 1 98.88 136 SER B C 1
ATOM 4415 O O . SER B 1 136 ? -1.913 -13.102 -2.111 1 98.88 136 SER B O 1
ATOM 4417 N N . LEU B 1 137 ? -1.462 -14.984 -3.152 1 98.88 137 LEU B N 1
ATOM 4418 C CA . LEU B 1 137 ? -2.773 -15.117 -3.777 1 98.88 137 LEU B CA 1
ATOM 4419 C C . LEU B 1 137 ? -3.4 -16.469 -3.445 1 98.88 137 LEU B C 1
ATOM 4421 O O . LEU B 1 137 ? -2.721 -17.5 -3.471 1 98.88 137 LEU B O 1
ATOM 4425 N N . LEU B 1 138 ? -4.633 -16.453 -3.082 1 98.81 138 LEU B N 1
ATOM 4426 C CA . LEU B 1 138 ? -5.422 -17.672 -2.932 1 98.81 138 LEU B CA 1
ATOM 4427 C C . LEU B 1 138 ? -6.32 -17.891 -4.145 1 98.81 138 LEU B C 1
ATOM 4429 O O . LEU B 1 138 ? -7.176 -17.047 -4.441 1 98.81 138 LEU B O 1
ATOM 4433 N N . LEU B 1 139 ? -6.117 -18.984 -4.824 1 98.69 139 LEU B N 1
ATOM 4434 C CA . LEU B 1 139 ? -6.844 -19.312 -6.047 1 98.69 139 LEU B CA 1
ATOM 4435 C C . LEU B 1 139 ? -7.875 -20.406 -5.789 1 98.69 139 LEU B C 1
ATOM 4437 O O . LEU B 1 139 ? -7.527 -21.5 -5.348 1 98.69 139 LEU B O 1
ATOM 4441 N N . THR B 1 140 ? -9.102 -20.109 -6.008 1 97.81 140 THR B N 1
ATOM 4442 C CA . THR B 1 140 ? -10.164 -21.109 -5.914 1 97.81 140 THR B CA 1
ATOM 4443 C C . THR B 1 140 ? -10.836 -21.312 -7.27 1 97.81 140 THR B C 1
ATOM 4445 O O . THR B 1 140 ? -11.438 -20.391 -7.82 1 97.81 140 THR B O 1
ATOM 4448 N N . ALA B 1 141 ? -10.758 -22.547 -7.762 1 97.31 141 ALA B N 1
ATOM 4449 C CA . ALA B 1 141 ? -11.273 -22.891 -9.078 1 97.31 141 ALA B CA 1
ATOM 4450 C C . ALA B 1 141 ? -12.492 -23.797 -8.969 1 97.31 141 ALA B C 1
ATOM 4452 O O . ALA B 1 141 ? -12.547 -24.688 -8.109 1 97.31 141 ALA B O 1
ATOM 4453 N N . HIS B 1 142 ? -13.453 -23.547 -9.859 1 94.94 142 HIS B N 1
ATOM 4454 C CA . HIS B 1 142 ? -14.656 -24.375 -9.93 1 94.94 142 HIS B CA 1
ATOM 4455 C C . HIS B 1 142 ? -14.859 -24.922 -11.336 1 94.94 142 HIS B C 1
ATOM 4457 O O . HIS B 1 142 ? -14.648 -24.219 -12.328 1 94.94 142 HIS B O 1
ATOM 4463 N N . THR B 1 143 ? -15.133 -26.172 -11.414 1 92.25 143 THR B N 1
ATOM 4464 C CA . THR B 1 143 ? -15.469 -26.844 -12.672 1 92.25 143 THR B CA 1
ATOM 4465 C C . THR B 1 143 ? -16.766 -27.625 -12.523 1 92.25 143 THR B C 1
ATOM 4467 O O . THR B 1 143 ? -17.047 -28.188 -11.469 1 92.25 143 THR B O 1
ATOM 4470 N N . SER B 1 144 ? -17.672 -27.453 -13.539 1 77.56 144 SER B N 1
ATOM 4471 C CA . SER B 1 144 ? -18.875 -28.281 -13.562 1 77.56 144 SER B CA 1
ATOM 4472 C C . SER B 1 144 ? -18.531 -29.719 -13.953 1 77.56 144 SER B C 1
ATOM 4474 O O . SER B 1 144 ? -17.641 -29.953 -14.766 1 77.56 144 SER B O 1
ATOM 4476 N N . ASN B 1 145 ? -18.797 -30.672 -13.18 1 59.53 145 ASN B N 1
ATOM 4477 C CA . ASN B 1 145 ? -18.547 -32.094 -13.469 1 59.53 145 ASN B CA 1
ATOM 4478 C C . ASN B 1 145 ? -19.344 -32.531 -14.695 1 59.53 145 ASN B C 1
ATOM 4480 O O . ASN B 1 145 ? -20.547 -32.75 -14.609 1 59.53 145 ASN B O 1
ATOM 4484 N N . VAL B 1 146 ? -19.203 -31.984 -15.922 1 47.84 146 VAL B N 1
ATOM 4485 C CA . VAL B 1 146 ? -19.984 -32.625 -16.969 1 47.84 146 VAL B CA 1
ATOM 4486 C C . VAL B 1 146 ? -19.641 -34.094 -17.062 1 47.84 146 VAL B C 1
ATOM 4488 O O . VAL B 1 146 ? -20.469 -34.906 -17.5 1 47.84 146 VAL B O 1
ATOM 4491 N N . ASP B 1 147 ? -18.328 -34.531 -17.375 1 41.66 147 ASP B N 1
ATOM 4492 C CA . ASP B 1 147 ? -18.141 -35.938 -17.656 1 41.66 147 ASP B CA 1
ATOM 4493 C C . ASP B 1 147 ? -18.438 -36.781 -16.438 1 41.66 147 ASP B C 1
ATOM 4495 O O . ASP B 1 147 ? -18.094 -36.406 -15.305 1 41.66 147 ASP B O 1
ATOM 4499 N N . LYS B 1 148 ? -19.453 -37.688 -16.578 1 39.56 148 LYS B N 1
ATOM 4500 C CA . LYS B 1 148 ? -19.891 -38.812 -15.773 1 39.56 148 LYS B CA 1
ATOM 4501 C C . LYS B 1 148 ? -18.719 -39.531 -15.109 1 39.56 148 LYS B C 1
ATOM 4503 O O . LYS B 1 148 ? -17.906 -40.156 -15.781 1 39.56 148 LYS B O 1
ATOM 4508 N N . ILE B 1 149 ? -18.031 -38.906 -14.25 1 36.19 149 ILE B N 1
ATOM 4509 C CA . ILE B 1 149 ? -17.266 -39.938 -13.57 1 36.19 149 ILE B CA 1
ATOM 4510 C C . ILE B 1 149 ? -18.109 -41.219 -13.492 1 36.19 149 ILE B C 1
ATOM 4512 O O . ILE B 1 149 ? -19.25 -41.188 -13.031 1 36.19 149 ILE B O 1
ATOM 4516 N N . PRO B 1 150 ? -17.922 -42.188 -14.359 1 31.11 150 PRO B N 1
ATOM 4517 C CA . PRO B 1 150 ? -18.578 -43.438 -13.953 1 31.11 150 PRO B CA 1
ATOM 4518 C C . PRO B 1 150 ? -18.656 -43.594 -12.438 1 31.11 150 PRO B C 1
ATOM 4520 O O . PRO B 1 150 ? -17.828 -43.031 -11.711 1 31.11 150 PRO B O 1
ATOM 4523 N N . PHE B 1 151 ? -19.875 -43.75 -11.914 1 29.48 151 PHE B N 1
ATOM 4524 C CA . PHE B 1 151 ? -20.172 -44.156 -10.555 1 29.48 151 PHE B CA 1
ATOM 4525 C C . PHE B 1 151 ? -19.094 -45.094 -10.031 1 29.48 151 PHE B C 1
ATOM 4527 O O . PHE B 1 151 ? -19.375 -46.25 -9.695 1 29.48 151 PHE B O 1
ATOM 4534 N N . ALA B 1 152 ? -18.016 -45.406 -10.742 1 28.16 152 ALA B N 1
ATOM 4535 C CA . ALA B 1 152 ? -17.312 -46.375 -9.93 1 28.16 152 ALA B CA 1
ATOM 4536 C C . ALA B 1 152 ? -17.109 -45.875 -8.508 1 28.16 152 ALA B C 1
ATOM 4538 O O . ALA B 1 152 ? -16.609 -44.781 -8.305 1 28.16 152 ALA B O 1
ATOM 4539 N N . THR B 1 153 ? -17.875 -46.312 -7.496 1 28.94 153 THR B N 1
ATOM 4540 C CA . THR B 1 153 ? -17.828 -46.344 -6.039 1 28.94 153 THR B CA 1
ATOM 4541 C C . THR B 1 153 ? -16.375 -46.344 -5.551 1 28.94 153 THR B C 1
ATOM 4543 O O . THR B 1 153 ? -16.109 -46.625 -4.379 1 28.94 153 THR B O 1
ATOM 4546 N N . SER B 1 154 ? -15.375 -46.625 -6.418 1 24.83 154 SER B N 1
ATOM 4547 C CA . SER B 1 154 ? -14.234 -46.938 -5.562 1 24.83 154 SER B CA 1
ATOM 4548 C C . SER B 1 154 ? -13.859 -45.75 -4.68 1 24.83 154 SER B C 1
ATOM 4550 O O . SER B 1 154 ? -14.008 -44.594 -5.082 1 24.83 154 SER B O 1
ATOM 4552 N N . ALA B 1 155 ? -13.844 -45.906 -3.383 1 27.38 155 ALA B N 1
ATOM 4553 C CA . ALA B 1 155 ? -13.234 -45.344 -2.178 1 27.38 155 ALA B CA 1
ATOM 4554 C C . ALA B 1 155 ? -11.93 -44.625 -2.502 1 27.38 155 ALA B C 1
ATOM 4556 O O . ALA B 1 155 ? -10.844 -45.219 -2.381 1 27.38 155 ALA B O 1
ATOM 4557 N N . VAL B 1 156 ? -11.75 -44.062 -3.605 1 27.58 156 VAL B N 1
ATOM 4558 C CA . VAL B 1 156 ? -10.398 -43.562 -3.41 1 27.58 156 VAL B CA 1
ATOM 4559 C C . VAL B 1 156 ? -10.406 -42.5 -2.301 1 27.58 156 VAL B C 1
ATOM 4561 O O . VAL B 1 156 ? -11.102 -41.5 -2.406 1 27.58 156 VAL B O 1
ATOM 4564 N N . GLU B 1 157 ? -10.172 -42.844 -1.095 1 29.58 157 GLU B N 1
ATOM 4565 C CA . GLU B 1 157 ? -10.203 -42.281 0.255 1 29.58 157 GLU B CA 1
ATOM 4566 C C . GLU B 1 157 ? -9.922 -40.781 0.241 1 29.58 157 GLU B C 1
ATOM 4568 O O . GLU B 1 157 ? -10.57 -40.031 0.957 1 29.58 157 GLU B O 1
ATOM 4573 N N . GLY B 1 158 ? -8.758 -40.312 -0.193 1 30.39 158 GLY B N 1
ATOM 4574 C CA . GLY B 1 158 ? -8.062 -39.094 0.268 1 30.39 158 GLY B CA 1
ATOM 4575 C C . GLY B 1 158 ? -8.383 -37.875 -0.561 1 30.39 158 GLY B C 1
ATOM 4576 O O . GLY B 1 158 ? -7.762 -36.812 -0.38 1 30.39 158 GLY B O 1
ATOM 4577 N N . ARG B 1 159 ? -8.898 -38.031 -1.839 1 33.66 159 ARG B N 1
ATOM 4578 C CA . ARG B 1 159 ? -8.969 -36.812 -2.613 1 33.66 159 ARG B CA 1
ATOM 4579 C C . ARG B 1 159 ? -10.234 -36.031 -2.277 1 33.66 159 ARG B C 1
ATOM 4581 O O . ARG B 1 159 ? -11.344 -36.469 -2.6 1 33.66 159 ARG B O 1
ATOM 4588 N N . THR B 1 160 ? -10.469 -35.438 -1.185 1 34.66 160 THR B N 1
ATOM 4589 C CA . THR B 1 160 ? -11.633 -34.656 -0.779 1 34.66 160 THR B CA 1
ATOM 4590 C C . THR B 1 160 ? -11.773 -33.406 -1.653 1 34.66 160 THR B C 1
ATOM 4592 O O . THR B 1 160 ? -11.086 -32.406 -1.443 1 34.66 160 THR B O 1
ATOM 4595 N N . ALA B 1 161 ? -11.844 -33.531 -3.041 1 41.06 161 ALA B N 1
ATOM 4596 C CA . ALA B 1 161 ? -12.43 -32.344 -3.684 1 41.06 161 ALA B CA 1
ATOM 4597 C C . ALA B 1 161 ? -13.789 -32 -3.072 1 41.06 161 ALA B C 1
ATOM 4599 O O . ALA B 1 161 ? -14.609 -32.875 -2.832 1 41.06 161 ALA B O 1
ATOM 4600 N N . ALA B 1 162 ? -13.969 -30.859 -2.436 1 42.78 162 ALA B N 1
ATOM 4601 C CA . ALA B 1 162 ? -15.258 -30.469 -1.862 1 42.78 162 ALA B CA 1
ATOM 4602 C C . ALA B 1 162 ? -16.344 -30.438 -2.93 1 42.78 162 ALA B C 1
ATOM 4604 O O . ALA B 1 162 ? -16.234 -29.703 -3.916 1 42.78 162 ALA B O 1
ATOM 4605 N N . LEU B 1 163 ? -17.047 -31.562 -3.186 1 41.59 163 LEU B N 1
ATOM 4606 C CA . LEU B 1 163 ? -18.25 -31.547 -4.02 1 41.59 163 LEU B CA 1
ATOM 4607 C C . LEU B 1 163 ? -19.281 -30.547 -3.492 1 41.59 163 LEU B C 1
ATOM 4609 O O . LEU B 1 163 ? -19.562 -30.516 -2.291 1 41.59 163 LEU B O 1
ATOM 4613 N N . SER B 1 164 ? -19.281 -29.375 -4.098 1 45.5 164 SER B N 1
ATOM 4614 C CA . SER B 1 164 ? -20.453 -28.594 -3.734 1 45.5 164 SER B CA 1
ATOM 4615 C C . SER B 1 164 ? -21.75 -29.344 -4.066 1 45.5 164 SER B C 1
ATOM 4617 O O . SER B 1 164 ? -21.719 -30.312 -4.828 1 45.5 164 SER B O 1
ATOM 4619 N N . ASP B 1 165 ? -22.812 -29.125 -3.322 1 44.19 165 ASP B N 1
ATOM 4620 C CA . ASP B 1 165 ? -24.125 -29.734 -3.453 1 44.19 165 ASP B CA 1
ATOM 4621 C C . ASP B 1 165 ? -24.531 -29.859 -4.918 1 44.19 165 ASP B C 1
ATOM 4623 O O . ASP B 1 165 ? -25.406 -30.656 -5.266 1 44.19 165 ASP B O 1
ATOM 4627 N N . GLN B 1 166 ? -24.172 -29 -5.789 1 48.03 166 GLN B N 1
ATOM 4628 C CA . GLN B 1 166 ? -24.781 -29.031 -7.117 1 48.03 166 GLN B CA 1
ATOM 4629 C C . GLN B 1 166 ? -23.859 -29.703 -8.125 1 48.03 166 GLN B C 1
ATOM 4631 O O . GLN B 1 166 ? -23.969 -29.469 -9.328 1 48.03 166 GLN B O 1
ATOM 4636 N N . GLY B 1 167 ? -22.859 -30.594 -7.727 1 58.19 167 GLY B N 1
ATOM 4637 C CA . GLY B 1 167 ? -22.062 -31.328 -8.695 1 58.19 167 GLY B CA 1
ATOM 4638 C C . GLY B 1 167 ? -20.812 -30.578 -9.133 1 58.19 167 GLY B C 1
ATOM 4639 O O . GLY B 1 167 ? -20.172 -30.953 -10.109 1 58.19 167 GLY B O 1
ATOM 4640 N N . SER B 1 168 ? -20.516 -29.484 -8.547 1 74 168 SER B N 1
ATOM 4641 C CA . SER B 1 168 ? -19.328 -28.703 -8.906 1 74 168 SER B CA 1
ATOM 4642 C C . SER B 1 168 ? -18.141 -29.078 -8.016 1 74 168 SER B C 1
ATOM 4644 O O . SER B 1 168 ? -18.312 -29.359 -6.832 1 74 168 SER B O 1
ATOM 4646 N N . ILE B 1 169 ? -16.984 -29.328 -8.734 1 87.44 169 ILE B N 1
ATOM 4647 C CA . ILE B 1 169 ? -15.742 -29.625 -8.039 1 87.44 169 ILE B CA 1
ATOM 4648 C C . ILE B 1 169 ? -14.953 -28.328 -7.832 1 87.44 169 ILE B C 1
ATOM 4650 O O . ILE B 1 169 ? -14.867 -27.5 -8.734 1 87.44 169 ILE B O 1
ATOM 4654 N N . SER B 1 170 ? -14.469 -28.156 -6.602 1 93.25 170 SER B N 1
ATOM 4655 C CA . SER B 1 170 ? -13.664 -26.969 -6.293 1 93.25 170 SER B CA 1
ATOM 4656 C C . SER B 1 170 ? -12.242 -27.359 -5.883 1 93.25 170 SER B C 1
ATOM 4658 O O . SER B 1 170 ? -12.039 -28.375 -5.227 1 93.25 170 SER B O 1
ATOM 4660 N N . HIS B 1 171 ? -11.289 -26.641 -6.352 1 95.62 171 HIS B N 1
ATOM 4661 C CA . HIS B 1 171 ? -9.883 -26.781 -5.965 1 95.62 171 HIS B CA 1
ATOM 4662 C C . HIS B 1 171 ? -9.312 -25.438 -5.492 1 95.62 171 HIS B C 1
ATOM 4664 O O . HIS B 1 171 ? -9.609 -24.391 -6.074 1 95.62 171 HIS B O 1
ATOM 4670 N N . THR B 1 172 ? -8.531 -25.484 -4.418 1 97.12 172 THR B N 1
ATOM 4671 C CA . THR B 1 172 ? -7.961 -24.266 -3.861 1 97.12 172 THR B CA 1
ATOM 4672 C C . THR B 1 172 ? -6.441 -24.375 -3.752 1 97.12 172 THR B C 1
ATOM 4674 O O . THR B 1 172 ? -5.926 -25.359 -3.215 1 97.12 172 THR B O 1
ATOM 4677 N N . LEU B 1 173 ? -5.742 -23.422 -4.281 1 98.56 173 LEU B N 1
ATOM 4678 C CA . LEU B 1 173 ? -4.285 -23.359 -4.293 1 98.56 173 LEU B CA 1
ATOM 4679 C C . LEU B 1 173 ? -3.787 -22.031 -3.727 1 98.56 173 LEU B C 1
ATOM 4681 O O . LEU B 1 173 ? -4.289 -20.969 -4.094 1 98.56 173 LEU B O 1
ATOM 4685 N N . LEU B 1 174 ? -2.814 -22.109 -2.795 1 98.75 174 LEU B N 1
ATOM 4686 C CA . LEU B 1 174 ? -2.123 -20.922 -2.303 1 98.75 174 LEU B CA 1
ATOM 4687 C C . LEU B 1 174 ? -0.854 -20.656 -3.104 1 98.75 174 LEU B C 1
ATOM 4689 O O . LEU B 1 174 ? 0.016 -21.516 -3.199 1 98.75 174 LEU B O 1
ATOM 4693 N N . LEU B 1 175 ? -0.802 -19.484 -3.709 1 98.94 175 LEU B N 1
ATOM 4694 C CA . LEU B 1 175 ? 0.424 -19.047 -4.367 1 98.94 175 LEU B CA 1
ATOM 4695 C C . LEU B 1 175 ? 1.206 -18.094 -3.479 1 98.94 175 LEU B C 1
ATOM 4697 O O . LEU B 1 175 ? 0.729 -17 -3.168 1 98.94 175 LEU B O 1
ATOM 4701 N N . ASP B 1 176 ? 2.42 -18.453 -3.025 1 98.88 176 ASP B N 1
ATOM 4702 C CA . ASP B 1 176 ? 3.316 -17.672 -2.182 1 98.88 176 ASP B CA 1
ATOM 4703 C C . ASP B 1 176 ? 2.645 -17.297 -0.861 1 98.88 176 ASP B C 1
ATOM 4705 O O . ASP B 1 176 ? 1.469 -17.609 -0.65 1 98.88 176 ASP B O 1
ATOM 4709 N N . ALA B 1 177 ? 3.496 -16.688 0.037 1 98.5 177 ALA B N 1
ATOM 4710 C CA . ALA B 1 177 ? 2.965 -16.391 1.364 1 98.5 177 ALA B CA 1
ATOM 4711 C C . ALA B 1 177 ? 3.484 -15.039 1.872 1 98.5 177 ALA B C 1
ATOM 4713 O O . ALA B 1 177 ? 3.498 -14.789 3.08 1 98.5 177 ALA B O 1
ATOM 4714 N N . GLY B 1 178 ? 3.965 -14.242 0.946 1 97.19 178 GLY B N 1
ATOM 4715 C CA . GLY B 1 178 ? 4.441 -12.93 1.347 1 97.19 178 GLY B CA 1
ATOM 4716 C C . GLY B 1 178 ? 5.699 -12.984 2.197 1 97.19 178 GLY B C 1
ATOM 4717 O O . GLY B 1 178 ? 6.402 -14 2.209 1 97.19 178 GLY B O 1
ATOM 4718 N N . SER B 1 179 ? 5.973 -11.898 2.945 1 95.31 179 SER B N 1
ATOM 4719 C CA . SER B 1 179 ? 7.238 -11.75 3.654 1 95.31 179 SER B CA 1
ATOM 4720 C C . SER B 1 179 ? 7.059 -11.961 5.156 1 95.31 179 SER B C 1
ATOM 4722 O O . SER B 1 179 ? 8.039 -12.031 5.898 1 95.31 179 SER B O 1
ATOM 4724 N N . ASP B 1 180 ? 5.84 -12.109 5.586 1 94.12 180 ASP B N 1
ATOM 4725 C CA . ASP B 1 180 ? 5.574 -12.094 7.023 1 94.12 180 ASP B CA 1
ATOM 4726 C C . ASP B 1 180 ? 4.387 -12.992 7.371 1 94.12 180 ASP B C 1
ATOM 4728 O O . ASP B 1 180 ? 3.26 -12.727 6.945 1 94.12 180 ASP B O 1
ATOM 4732 N N . ALA B 1 181 ? 4.617 -13.93 8.242 1 95.5 181 ALA B N 1
ATOM 4733 C CA . ALA B 1 181 ? 3.605 -14.938 8.578 1 95.5 181 ALA B CA 1
ATOM 4734 C C . ALA B 1 181 ? 2.463 -14.32 9.375 1 95.5 181 ALA B C 1
ATOM 4736 O O . ALA B 1 181 ? 1.298 -14.672 9.18 1 95.5 181 ALA B O 1
ATOM 4737 N N . ASP B 1 182 ? 2.773 -13.445 10.258 1 93.81 182 ASP B N 1
ATOM 4738 C CA . ASP B 1 182 ? 1.744 -12.844 11.094 1 93.81 182 ASP B CA 1
ATOM 4739 C C . ASP B 1 182 ? 0.805 -11.961 10.273 1 93.81 182 ASP B C 1
ATOM 4741 O O . ASP B 1 182 ? -0.412 -11.992 10.469 1 93.81 182 ASP B O 1
ATOM 4745 N N . LEU B 1 183 ? 1.435 -11.172 9.438 1 94.88 183 LEU B N 1
ATOM 4746 C CA . LEU B 1 183 ? 0.616 -10.328 8.57 1 94.88 183 LEU B CA 1
ATOM 4747 C C . LEU B 1 183 ? -0.25 -11.188 7.652 1 94.88 183 LEU B C 1
ATOM 4749 O O . LEU B 1 183 ? -1.433 -10.898 7.457 1 94.88 183 LEU B O 1
ATOM 4753 N N . TRP B 1 184 ? 0.302 -12.211 7.121 1 96.94 184 TRP B N 1
ATOM 4754 C CA . TRP B 1 184 ? -0.441 -13.133 6.27 1 96.94 184 TRP B CA 1
ATOM 4755 C C . TRP B 1 184 ? -1.65 -13.695 7.004 1 96.94 184 TRP B C 1
ATOM 4757 O O . TRP B 1 184 ? -2.771 -13.656 6.492 1 96.94 184 TRP B O 1
ATOM 4767 N N . LYS B 1 185 ? -1.42 -14.195 8.172 1 96.31 185 LYS B N 1
ATOM 4768 C CA . LYS B 1 185 ? -2.48 -14.789 8.977 1 96.31 185 LYS B CA 1
ATOM 4769 C C . LYS B 1 185 ? -3.557 -13.766 9.32 1 96.31 185 LYS B C 1
ATOM 4771 O O . LYS B 1 185 ? -4.75 -14.055 9.234 1 96.31 185 LYS B O 1
ATOM 4776 N N . SER B 1 186 ? -3.109 -12.648 9.734 1 93.75 186 SER B N 1
ATOM 4777 C CA . SER B 1 186 ? -4.043 -11.586 10.102 1 93.75 186 SER B CA 1
ATOM 4778 C C . SER B 1 186 ? -4.973 -11.242 8.945 1 93.75 186 SER B C 1
ATOM 4780 O O . SER B 1 186 ? -6.184 -11.109 9.125 1 93.75 186 SER B O 1
ATOM 4782 N N . ASN B 1 187 ? -4.414 -11.062 7.762 1 96.06 187 ASN B N 1
ATOM 4783 C CA . ASN B 1 187 ? -5.219 -10.758 6.582 1 96.06 187 ASN B CA 1
ATOM 4784 C C . ASN B 1 187 ? -6.18 -11.898 6.25 1 96.06 187 ASN B C 1
ATOM 4786 O O . ASN B 1 187 ? -7.359 -11.656 5.988 1 96.06 187 ASN B O 1
ATOM 4790 N N . ALA B 1 188 ? -5.703 -13.109 6.285 1 96.12 188 ALA B N 1
ATOM 4791 C CA . ALA B 1 188 ? -6.523 -14.273 5.961 1 96.12 188 ALA B CA 1
ATOM 4792 C C . ALA B 1 188 ? -7.723 -14.367 6.902 1 96.12 188 ALA B C 1
ATOM 4794 O O . ALA B 1 188 ? -8.828 -14.695 6.473 1 96.12 188 ALA B O 1
ATOM 4795 N N . ASP B 1 189 ? -7.559 -14.07 8.117 1 92 189 ASP B N 1
ATOM 4796 C CA . ASP B 1 189 ? -8.602 -14.188 9.141 1 92 189 ASP B CA 1
ATOM 4797 C C . ASP B 1 189 ? -9.695 -13.141 8.93 1 92 189 ASP B C 1
ATOM 4799 O O . ASP B 1 189 ? -10.828 -13.32 9.391 1 92 189 ASP B O 1
ATOM 4803 N N . LYS B 1 190 ? -9.367 -12.141 8.273 1 91.25 190 LYS B N 1
ATOM 4804 C CA . LYS B 1 190 ? -10.297 -11.016 8.141 1 91.25 190 LYS B CA 1
ATOM 4805 C C . LYS B 1 190 ? -11.188 -11.18 6.914 1 91.25 190 LYS B C 1
ATOM 4807 O O . LYS B 1 190 ? -12.203 -10.484 6.777 1 91.25 190 LYS B O 1
ATOM 4812 N N . LEU B 1 191 ? -10.852 -11.992 6.035 1 92.69 191 LEU B N 1
ATOM 4813 C CA . LEU B 1 191 ? -11.5 -12.055 4.734 1 92.69 191 LEU B CA 1
ATOM 4814 C C . LEU B 1 191 ? -12.523 -13.188 4.691 1 92.69 191 LEU B C 1
ATOM 4816 O O . LEU B 1 191 ? -12.203 -14.328 5.012 1 92.69 191 LEU B O 1
ATOM 4820 N N . ASN B 1 192 ? -13.703 -12.914 4.211 1 81.19 192 ASN B N 1
ATOM 4821 C CA . ASN B 1 192 ? -14.844 -13.82 4.18 1 81.19 192 ASN B CA 1
ATOM 4822 C C . ASN B 1 192 ? -14.656 -14.93 3.154 1 81.19 192 ASN B C 1
ATOM 4824 O O . ASN B 1 192 ? -15.18 -16.031 3.32 1 81.19 192 ASN B O 1
ATOM 4828 N N . SER B 1 193 ? -13.961 -14.703 2.182 1 77.94 193 SER B N 1
ATOM 4829 C CA . SER B 1 193 ? -13.812 -15.625 1.061 1 77.94 193 SER B CA 1
ATOM 4830 C C . SER B 1 193 ? -12.781 -16.703 1.368 1 77.94 193 SER B C 1
ATOM 4832 O O . SER B 1 193 ? -12.617 -17.641 0.594 1 77.94 193 SER B O 1
ATOM 4834 N N . VAL B 1 194 ? -12.203 -16.609 2.477 1 87.94 194 VAL B N 1
ATOM 4835 C CA . VAL B 1 194 ? -11.055 -17.469 2.715 1 87.94 194 VAL B CA 1
ATOM 4836 C C . VAL B 1 194 ? -11.469 -18.656 3.578 1 87.94 194 VAL B C 1
ATOM 4838 O O . VAL B 1 194 ? -11.953 -18.484 4.699 1 87.94 194 VAL B O 1
ATOM 4841 N N . ARG B 1 195 ? -11.32 -19.875 3.025 1 91.5 195 ARG B N 1
ATOM 4842 C CA . ARG B 1 195 ? -11.453 -21.141 3.74 1 91.5 195 ARG B CA 1
ATOM 4843 C C . ARG B 1 195 ? -10.133 -21.891 3.746 1 91.5 195 ARG B C 1
ATOM 4845 O O . ARG B 1 195 ? -9.875 -22.719 2.859 1 91.5 195 ARG B O 1
ATOM 4852 N N . LEU B 1 196 ? -9.43 -21.703 4.77 1 94.75 196 LEU B N 1
ATOM 4853 C CA . LEU B 1 196 ? -8.062 -22.188 4.836 1 94.75 196 LEU B CA 1
ATOM 4854 C C . LEU B 1 196 ? -8.023 -23.719 4.754 1 94.75 196 LEU B C 1
ATOM 4856 O O . LEU B 1 196 ? -7.098 -24.281 4.168 1 94.75 196 LEU B O 1
ATOM 4860 N N . ALA B 1 197 ? -9 -24.328 5.305 1 92.88 197 ALA B N 1
ATOM 4861 C CA . ALA B 1 197 ? -9.031 -25.781 5.375 1 92.88 197 ALA B CA 1
ATOM 4862 C C . ALA B 1 197 ? -9.195 -26.406 3.984 1 92.88 197 ALA B C 1
ATOM 4864 O O . ALA B 1 197 ? -8.945 -27.594 3.791 1 92.88 197 ALA B O 1
ATOM 4865 N N . ASP B 1 198 ? -9.617 -25.609 3.078 1 93.19 198 ASP B N 1
ATOM 4866 C CA . ASP B 1 198 ? -9.898 -26.125 1.74 1 93.19 198 ASP B CA 1
ATOM 4867 C C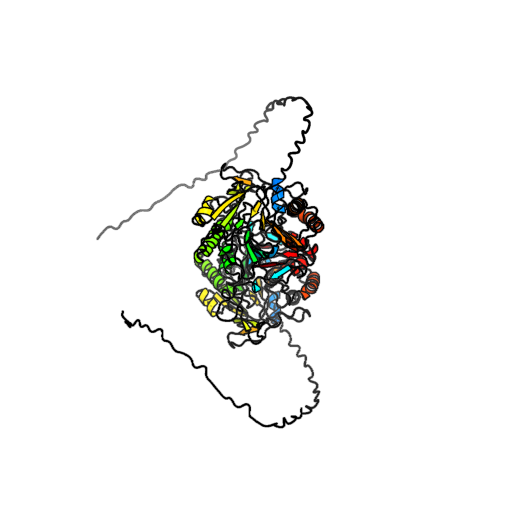 . ASP B 1 198 ? -8.648 -26.094 0.868 1 93.19 198 ASP B C 1
ATOM 4869 O O . ASP B 1 198 ? -8.641 -26.641 -0.24 1 93.19 198 ASP B O 1
ATOM 4873 N N . ILE B 1 199 ? -7.594 -25.516 1.345 1 96 199 ILE B N 1
ATOM 4874 C CA . ILE B 1 199 ? -6.367 -25.406 0.56 1 96 199 ILE B CA 1
ATOM 4875 C C . ILE B 1 199 ? -5.762 -26.781 0.346 1 96 199 ILE B C 1
ATOM 4877 O O . ILE B 1 199 ? -5.527 -27.516 1.307 1 96 199 ILE B O 1
ATOM 4881 N N . GLU B 1 200 ? -5.512 -27.109 -0.904 1 95.12 200 GLU B N 1
ATOM 4882 C CA . GLU B 1 200 ? -5.004 -28.438 -1.274 1 95.12 200 GLU B CA 1
ATOM 4883 C C . GLU B 1 200 ? -3.504 -28.391 -1.55 1 95.12 200 GLU B C 1
ATOM 4885 O O . GLU B 1 200 ? -2.809 -29.391 -1.402 1 95.12 200 GLU B O 1
ATOM 4890 N N . ALA B 1 201 ? -3.098 -27.234 -1.973 1 97.5 201 ALA B N 1
ATOM 4891 C CA . ALA B 1 201 ? -1.691 -27.094 -2.34 1 97.5 201 ALA B CA 1
ATOM 4892 C C . ALA B 1 201 ? -1.208 -25.656 -2.092 1 97.5 201 ALA B C 1
ATOM 4894 O O . ALA B 1 201 ? -1.989 -24.703 -2.172 1 97.5 201 ALA B O 1
ATOM 4895 N N . ALA B 1 202 ? 0.032 -25.531 -1.739 1 98.38 202 ALA B N 1
ATOM 4896 C CA . ALA B 1 202 ? 0.751 -24.266 -1.701 1 98.38 202 ALA B CA 1
ATOM 4897 C C . ALA B 1 202 ? 1.966 -24.297 -2.625 1 98.38 202 ALA B C 1
ATOM 4899 O O . ALA B 1 202 ? 2.783 -25.219 -2.557 1 98.38 202 ALA B O 1
ATOM 4900 N N . VAL B 1 203 ? 2.062 -23.328 -3.492 1 98.81 203 VAL B N 1
ATOM 4901 C CA . VAL B 1 203 ? 3.174 -23.234 -4.43 1 98.81 203 VAL B CA 1
ATOM 4902 C C . VAL B 1 203 ? 4.051 -22.031 -4.07 1 98.81 203 VAL B C 1
ATOM 4904 O O . VAL B 1 203 ? 3.553 -20.922 -3.914 1 98.81 203 VAL B O 1
ATOM 4907 N N . LEU B 1 204 ? 5.273 -22.234 -3.852 1 98.75 204 LEU B N 1
ATOM 4908 C CA . LEU B 1 204 ? 6.242 -21.156 -3.82 1 98.75 204 LEU B CA 1
ATOM 4909 C C . LEU B 1 204 ? 6.789 -20.875 -5.215 1 98.75 204 LEU B C 1
ATOM 4911 O O . LEU B 1 204 ? 7.43 -21.734 -5.82 1 98.75 204 LEU B O 1
ATOM 4915 N N . SER B 1 205 ? 6.527 -19.703 -5.68 1 98.81 205 SER B N 1
ATOM 4916 C CA . SER B 1 205 ? 6.922 -19.359 -7.039 1 98.81 205 SER B CA 1
ATOM 4917 C C . SER B 1 205 ? 8.438 -19.391 -7.199 1 98.81 205 SER B C 1
ATOM 4919 O O . SER B 1 205 ? 8.953 -19.906 -8.195 1 98.81 205 SER B O 1
ATOM 4921 N N . HIS B 1 206 ? 9.141 -18.797 -6.223 1 98.5 206 HIS B N 1
ATOM 4922 C CA . HIS B 1 206 ? 10.602 -18.797 -6.191 1 98.5 206 HIS B CA 1
ATOM 4923 C C . HIS B 1 206 ? 11.125 -18.469 -4.797 1 98.5 206 HIS B C 1
ATOM 4925 O O . HIS B 1 206 ? 10.367 -18.031 -3.932 1 98.5 206 HIS B O 1
ATOM 4931 N N . TYR B 1 207 ? 12.422 -18.734 -4.66 1 97.81 207 TYR B N 1
ATOM 4932 C CA . TYR B 1 207 ? 13.023 -18.562 -3.344 1 97.81 207 TYR B CA 1
ATOM 4933 C C . TYR B 1 207 ? 13.477 -17.125 -3.139 1 97.81 207 TYR B C 1
ATOM 4935 O O . TYR B 1 207 ? 14.664 -16.812 -3.291 1 97.81 207 TYR B O 1
ATOM 4943 N N . HIS B 1 208 ? 12.625 -16.266 -2.746 1 96.75 208 HIS B N 1
ATOM 4944 C CA . HIS B 1 208 ? 12.828 -14.906 -2.244 1 96.75 208 HIS B CA 1
ATOM 4945 C C . HIS B 1 208 ? 12.016 -14.656 -0.976 1 96.75 208 HIS B C 1
ATOM 4947 O O . HIS B 1 208 ? 10.875 -15.109 -0.868 1 96.75 208 HIS B O 1
ATOM 4953 N N . TYR B 1 209 ? 12.484 -13.914 -0.114 1 94.31 209 TYR B N 1
ATOM 4954 C CA . TYR B 1 209 ? 11.891 -13.719 1.205 1 94.31 209 TYR B CA 1
ATOM 4955 C C . TYR B 1 209 ? 10.508 -13.086 1.094 1 94.31 209 TYR B C 1
ATOM 4957 O O . TYR B 1 209 ? 9.641 -13.336 1.931 1 94.31 209 TYR B O 1
ATOM 4965 N N . ASP B 1 210 ? 10.328 -12.234 0.138 1 95.25 210 ASP B N 1
ATOM 4966 C CA . ASP B 1 210 ? 9.062 -11.523 -0.019 1 95.25 210 ASP B CA 1
ATOM 4967 C C . ASP B 1 210 ? 7.98 -12.453 -0.574 1 95.25 210 ASP B C 1
ATOM 4969 O O . ASP B 1 210 ? 6.824 -12.047 -0.713 1 95.25 210 ASP B O 1
ATOM 4973 N N . HIS B 1 211 ? 8.289 -13.688 -0.82 1 97.81 211 HIS B N 1
ATOM 4974 C CA . HIS B 1 211 ? 7.34 -14.719 -1.231 1 97.81 211 HIS B CA 1
ATOM 4975 C C . HIS B 1 211 ? 7.332 -15.883 -0.252 1 97.81 211 HIS B C 1
ATOM 4977 O O . HIS B 1 211 ? 6.316 -16.562 -0.098 1 97.81 211 HIS B O 1
ATOM 4983 N N . SER B 1 212 ? 8.445 -16.094 0.389 1 97.69 212 SER B N 1
ATOM 4984 C CA . SER B 1 212 ? 8.633 -17.312 1.175 1 97.69 212 SER B CA 1
ATOM 4985 C C . SER B 1 212 ? 8.617 -17 2.67 1 97.69 212 SER B C 1
ATOM 4987 O O . SER B 1 212 ? 8.484 -17.922 3.49 1 97.69 212 SER B O 1
ATOM 4989 N N . GLY B 1 213 ? 8.773 -15.758 3.016 1 95.81 213 GLY B N 1
ATOM 4990 C CA . GLY B 1 213 ? 8.945 -15.398 4.414 1 95.81 213 GLY B CA 1
ATOM 4991 C C . GLY B 1 213 ? 7.77 -15.797 5.281 1 95.81 213 GLY B C 1
ATOM 4992 O O . GLY B 1 213 ? 7.938 -16.109 6.465 1 95.81 213 GLY B O 1
ATOM 4993 N N . GLY B 1 214 ? 6.609 -15.773 4.715 1 97 214 GLY B N 1
ATOM 4994 C CA . GLY B 1 214 ? 5.41 -16.109 5.465 1 97 214 GLY B CA 1
ATOM 4995 C C . GLY B 1 214 ? 5.039 -17.578 5.367 1 97 214 GLY B C 1
ATOM 4996 O O . GLY B 1 214 ? 4.074 -18.031 5.992 1 97 214 GLY B O 1
ATOM 4997 N N . LEU B 1 215 ? 5.781 -18.391 4.703 1 97.81 215 LEU B N 1
ATOM 4998 C CA . LEU B 1 215 ? 5.332 -19.703 4.27 1 97.81 215 LEU B CA 1
ATOM 4999 C C . LEU B 1 215 ? 5.227 -20.656 5.449 1 97.81 215 LEU B C 1
ATOM 5001 O O . LEU B 1 215 ? 4.25 -21.406 5.57 1 97.81 215 LEU B O 1
ATOM 5005 N N . VAL B 1 216 ? 6.195 -20.703 6.352 1 97.25 216 VAL B N 1
ATOM 5006 C CA . VAL B 1 216 ? 6.172 -21.609 7.496 1 97.25 216 VAL B CA 1
ATOM 5007 C C . VAL B 1 216 ? 4.93 -21.328 8.344 1 97.25 216 VAL B C 1
ATOM 5009 O O . VAL B 1 216 ? 4.184 -22.25 8.68 1 97.25 216 VAL B O 1
ATOM 5012 N N . GLY B 1 217 ? 4.719 -20.062 8.617 1 96.94 217 GLY B N 1
ATOM 5013 C CA . GLY B 1 217 ? 3.551 -19.688 9.398 1 96.94 217 GLY B CA 1
ATOM 5014 C C . GLY B 1 217 ? 2.242 -19.969 8.68 1 96.94 217 GLY B C 1
ATOM 5015 O O . GLY B 1 217 ? 1.259 -20.359 9.305 1 96.94 217 GLY B O 1
ATOM 5016 N N . ALA B 1 218 ? 2.23 -19.734 7.418 1 97.62 218 ALA B N 1
ATOM 5017 C CA . ALA B 1 218 ? 1.028 -20 6.633 1 97.62 218 ALA B CA 1
ATOM 5018 C C . ALA B 1 218 ? 0.664 -21.484 6.684 1 97.62 218 ALA B C 1
ATOM 5020 O O . ALA B 1 218 ? -0.497 -21.844 6.898 1 97.62 218 ALA B O 1
ATOM 5021 N N . ILE B 1 219 ? 1.65 -22.328 6.5 1 96.75 219 ILE B N 1
ATOM 5022 C CA . ILE B 1 219 ? 1.426 -23.766 6.496 1 96.75 219 ILE B CA 1
ATOM 5023 C C . ILE B 1 219 ? 0.919 -24.219 7.863 1 96.75 219 ILE B C 1
ATOM 5025 O O . ILE B 1 219 ? -0.006 -25.031 7.953 1 96.75 219 ILE B O 1
ATOM 5029 N N . GLN B 1 220 ? 1.515 -23.703 8.898 1 95.44 220 GLN B N 1
ATOM 5030 C CA . GLN B 1 220 ? 1.038 -24 10.25 1 95.44 220 GLN B CA 1
ATOM 5031 C C . GLN B 1 220 ? -0.424 -23.594 10.414 1 95.44 220 GLN B C 1
ATOM 5033 O O . GLN B 1 220 ? -1.229 -24.375 10.945 1 95.44 220 GLN B O 1
ATOM 5038 N N . THR B 1 221 ? -0.729 -22.406 9.977 1 95.5 221 THR B N 1
ATOM 5039 C CA . THR B 1 221 ? -2.08 -21.875 10.102 1 95.5 221 THR B CA 1
ATOM 5040 C C . THR B 1 221 ? -3.074 -22.734 9.32 1 95.5 221 THR B C 1
ATOM 5042 O O . THR B 1 221 ? -4.16 -23.047 9.82 1 95.5 221 THR B O 1
ATOM 5045 N N . ILE B 1 222 ? -2.723 -23.141 8.148 1 95.5 222 ILE B N 1
ATOM 5046 C CA . ILE B 1 222 ? -3.57 -23.953 7.293 1 95.5 222 ILE B CA 1
ATOM 5047 C C . ILE B 1 222 ? -3.779 -25.328 7.934 1 95.5 222 ILE B C 1
ATOM 5049 O O . ILE B 1 222 ? -4.902 -25.844 7.973 1 95.5 222 ILE B O 1
ATOM 5053 N N . THR B 1 223 ? -2.717 -25.891 8.43 1 93.44 223 THR B N 1
ATOM 5054 C CA . THR B 1 223 ? -2.787 -27.188 9.078 1 93.44 223 THR B CA 1
ATOM 5055 C C . THR B 1 223 ? -3.688 -27.141 10.305 1 93.44 223 THR B C 1
ATOM 5057 O O . THR B 1 223 ? -4.508 -28.031 10.523 1 93.44 223 THR B O 1
ATOM 5060 N N . ASP B 1 224 ? -3.533 -26.109 11.07 1 92.5 224 ASP B N 1
ATOM 5061 C CA . ASP B 1 224 ? -4.383 -25.922 12.242 1 92.5 224 ASP B CA 1
ATOM 5062 C C . ASP B 1 224 ? -5.855 -25.844 11.844 1 92.5 224 ASP B C 1
ATOM 5064 O O . ASP B 1 224 ? -6.719 -26.406 12.508 1 92.5 224 ASP B O 1
ATOM 5068 N N . ALA B 1 225 ? -6.098 -25.125 10.828 1 92.69 225 ALA B N 1
ATOM 5069 C CA . ALA B 1 225 ? -7.469 -24.969 10.344 1 92.69 225 ALA B CA 1
ATOM 5070 C C . ALA B 1 225 ? -8.039 -26.312 9.898 1 92.69 225 ALA B C 1
ATOM 5072 O O . ALA B 1 225 ? -9.203 -26.625 10.156 1 92.69 225 ALA B O 1
ATOM 5073 N N . ARG B 1 226 ? -7.285 -27.094 9.211 1 92 226 ARG B N 1
ATOM 5074 C CA . ARG B 1 226 ? -7.699 -28.422 8.758 1 92 226 ARG B CA 1
ATOM 5075 C C . ARG B 1 226 ? -7.973 -29.344 9.938 1 92 226 ARG B C 1
ATOM 5077 O O . ARG B 1 226 ? -8.977 -30.062 9.953 1 92 226 ARG B O 1
ATOM 5084 N N . ASN B 1 227 ? -7.109 -29.312 10.875 1 90.19 227 ASN B N 1
ATOM 5085 C CA . ASN B 1 227 ? -7.277 -30.141 12.07 1 90.19 227 ASN B CA 1
ATOM 5086 C C . ASN B 1 227 ? -8.555 -29.781 12.828 1 90.19 227 ASN B C 1
ATOM 5088 O O . ASN B 1 227 ? -9.266 -30.656 13.305 1 90.19 227 ASN B O 1
ATOM 5092 N N . LYS B 1 228 ? -8.805 -28.562 12.945 1 90.44 228 LYS B N 1
ATOM 5093 C CA . LYS B 1 228 ? -9.992 -28.094 13.641 1 90.44 228 LYS B CA 1
ATOM 5094 C C . LYS B 1 228 ? -11.266 -28.578 12.953 1 90.44 228 LYS B C 1
ATOM 5096 O O . LYS B 1 228 ? -12.281 -28.812 13.617 1 90.44 228 LYS B O 1
ATOM 5101 N N . GLN B 1 229 ? -11.164 -28.797 11.688 1 88.25 229 GLN B N 1
ATOM 5102 C CA . GLN B 1 229 ? -12.328 -29.25 10.938 1 88.25 229 GLN B CA 1
ATOM 5103 C C . GLN B 1 229 ? -12.336 -30.781 10.812 1 88.25 229 GLN B C 1
ATOM 5105 O O . GLN B 1 229 ? -13.211 -31.344 10.156 1 88.25 229 GLN B O 1
ATOM 5110 N N . GLY B 1 230 ? -11.367 -31.438 11.359 1 80.25 230 GLY B N 1
ATOM 5111 C CA . GLY B 1 230 ? -11.281 -32.906 11.336 1 80.25 230 GLY B CA 1
ATOM 5112 C C . GLY B 1 230 ? -10.961 -33.438 9.961 1 80.25 230 GLY B C 1
ATOM 5113 O O . GLY B 1 230 ? -11.344 -34.594 9.641 1 80.25 230 GLY B O 1
ATOM 5114 N N . LYS B 1 231 ? -10.5 -32.594 9.18 1 71.31 231 LYS B N 1
ATOM 5115 C CA . LYS B 1 231 ? -10.148 -33.062 7.844 1 71.31 231 LYS B CA 1
ATOM 5116 C C . LYS B 1 231 ? -8.953 -34.031 7.902 1 71.31 231 LYS B C 1
ATOM 5118 O O . LYS B 1 231 ? -7.914 -33.688 8.469 1 71.31 231 LYS B O 1
ATOM 5123 N N . GLN B 1 232 ? -9.227 -35.312 7.727 1 64.19 232 GLN B N 1
ATOM 5124 C CA . GLN B 1 232 ? -8.195 -36.344 7.676 1 64.19 232 GLN B CA 1
ATOM 5125 C C . GLN B 1 232 ? -7.688 -36.531 6.25 1 64.19 232 GLN B C 1
ATOM 5127 O O . GLN B 1 232 ? -6.961 -37.5 5.969 1 64.19 232 GLN B O 1
ATOM 5132 N N . GLY B 1 233 ? -7.996 -35.656 5.43 1 60.03 233 GLY B N 1
ATOM 5133 C CA . GLY B 1 233 ? -7.715 -35.844 4.016 1 60.03 233 GLY B CA 1
ATOM 5134 C C . GLY B 1 233 ? -6.234 -35.781 3.688 1 60.03 233 GLY B C 1
ATOM 5135 O O . GLY B 1 233 ? -5.395 -35.75 4.59 1 60.03 233 GLY B O 1
ATOM 5136 N N . PRO B 1 234 ? -6.062 -35.875 2.33 1 67.69 234 PRO B N 1
ATOM 5137 C CA . PRO B 1 234 ? -4.668 -35.875 1.878 1 67.69 234 PRO B CA 1
ATOM 5138 C C . PRO B 1 234 ? -3.877 -34.688 2.402 1 67.69 234 PRO B C 1
ATOM 5140 O O . PRO B 1 234 ? -4.461 -33.625 2.717 1 67.69 234 PRO B O 1
ATOM 5143 N N . SER B 1 235 ? -2.676 -34.906 2.543 1 84.12 235 SER B N 1
ATOM 5144 C CA . SER B 1 235 ? -1.717 -33.875 2.947 1 84.12 235 SER B CA 1
ATOM 5145 C C . SER B 1 235 ? -1.724 -32.719 1.977 1 84.12 235 SER B C 1
ATOM 5147 O O . SER B 1 235 ? -2 -32.875 0.787 1 84.12 235 SER B O 1
ATOM 5149 N N . ILE B 1 236 ? -1.678 -31.578 2.469 1 92.31 236 ILE B N 1
ATOM 5150 C CA . ILE B 1 236 ? -1.437 -30.422 1.62 1 92.31 236 ILE B CA 1
ATOM 5151 C C . ILE B 1 236 ? -0.111 -30.594 0.881 1 92.31 236 ILE B C 1
ATOM 5153 O O . ILE B 1 236 ? 0.892 -30.984 1.475 1 92.31 236 ILE B O 1
ATOM 5157 N N . VAL B 1 237 ? -0.2 -30.438 -0.396 1 97 237 VAL B N 1
ATOM 5158 C CA . VAL B 1 237 ? 1.028 -30.453 -1.184 1 97 237 VAL B CA 1
ATOM 5159 C C . VAL B 1 237 ? 1.743 -29.109 -1.06 1 97 237 VAL B C 1
ATOM 5161 O O . VAL B 1 237 ? 1.136 -28.047 -1.261 1 97 237 VAL B O 1
ATOM 5164 N N . ILE B 1 238 ? 2.965 -29.109 -0.638 1 98.12 238 ILE B N 1
ATOM 5165 C CA . ILE B 1 238 ? 3.822 -27.938 -0.729 1 98.12 238 ILE B CA 1
ATOM 5166 C C . ILE B 1 238 ? 4.781 -28.094 -1.908 1 98.12 238 ILE B C 1
ATOM 5168 O O . ILE B 1 238 ? 5.691 -28.906 -1.874 1 98.12 238 ILE B O 1
ATOM 5172 N N . ASP B 1 239 ? 4.562 -27.359 -2.922 1 98.56 239 ASP B N 1
ATOM 5173 C CA . ASP B 1 239 ? 5.305 -27.453 -4.176 1 98.56 239 ASP B CA 1
ATOM 5174 C C . ASP B 1 239 ? 6.438 -26.422 -4.219 1 98.56 239 ASP B C 1
ATOM 5176 O O . ASP B 1 239 ? 6.188 -25.219 -4.234 1 98.56 239 ASP B O 1
ATOM 5180 N N . LEU B 1 240 ? 7.656 -26.875 -4.211 1 98.25 240 LEU B N 1
ATOM 5181 C CA . LEU B 1 240 ? 8.859 -26.047 -4.219 1 98.25 240 LEU B CA 1
ATOM 5182 C C . LEU B 1 240 ? 9.727 -26.375 -5.434 1 98.25 240 LEU B C 1
ATOM 5184 O O . LEU B 1 240 ? 9.594 -27.438 -6.031 1 98.25 240 LEU B O 1
ATOM 5188 N N . HIS B 1 241 ? 10.539 -25.406 -5.793 1 98.25 241 HIS B N 1
ATOM 5189 C CA . HIS B 1 241 ? 11.555 -25.703 -6.793 1 98.25 241 HIS B CA 1
ATOM 5190 C C . HIS B 1 241 ? 12.664 -26.562 -6.203 1 98.25 241 HIS B C 1
ATOM 5192 O O . HIS B 1 241 ? 13.047 -26.391 -5.043 1 98.25 241 HIS B O 1
ATOM 5198 N N . SER B 1 242 ? 13.352 -27.359 -6.984 1 97.06 242 SER B N 1
ATOM 5199 C CA . SER B 1 242 ? 14.305 -28.375 -6.523 1 97.06 242 SER B CA 1
ATOM 5200 C C . SER B 1 242 ? 15.672 -27.766 -6.262 1 97.06 242 SER B C 1
ATOM 5202 O O . SER B 1 242 ? 16.547 -28.422 -5.699 1 97.06 242 SER B O 1
ATOM 5204 N N . SER B 1 243 ? 15.914 -26.484 -6.484 1 95.06 243 SER B N 1
ATOM 5205 C CA . SER B 1 243 ? 17.234 -25.875 -6.418 1 95.06 243 SER B CA 1
ATOM 5206 C C . SER B 1 243 ? 17.766 -25.828 -4.984 1 95.06 243 SER B C 1
ATOM 5208 O O . SER B 1 243 ? 18.969 -25.688 -4.762 1 95.06 243 SER B O 1
ATOM 5210 N N . GLY B 1 244 ? 16.859 -25.812 -4.012 1 93.69 244 GLY B N 1
ATOM 5211 C CA . GLY B 1 244 ? 17.25 -25.844 -2.611 1 93.69 244 GLY B CA 1
ATOM 5212 C C . GLY B 1 244 ? 17.938 -24.562 -2.164 1 93.69 244 GLY B C 1
ATOM 5213 O O . GLY B 1 244 ? 18.844 -24.594 -1.335 1 93.69 244 GLY B O 1
ATOM 5214 N N . ILE B 1 245 ? 17.547 -23.484 -2.699 1 95.88 245 ILE B N 1
ATOM 5215 C CA . ILE B 1 245 ? 18.141 -22.203 -2.342 1 95.88 245 ILE B CA 1
ATOM 5216 C C . ILE B 1 245 ? 17.672 -21.797 -0.942 1 95.88 245 ILE B C 1
ATOM 5218 O O . ILE B 1 245 ? 16.469 -21.719 -0.674 1 95.88 245 ILE B O 1
ATOM 5222 N N . VAL B 1 246 ? 18.672 -21.406 -0.117 1 94.75 246 VAL B N 1
ATOM 5223 C CA . VAL B 1 246 ? 18.328 -21.109 1.273 1 94.75 246 VAL B CA 1
ATOM 5224 C C . VAL B 1 246 ? 18.484 -19.625 1.542 1 94.75 246 VAL B C 1
ATOM 5226 O O . VAL B 1 246 ? 17.844 -19.078 2.445 1 94.75 246 VAL B O 1
ATOM 5229 N N . LYS B 1 247 ? 19.359 -19 0.752 1 94.25 247 LYS B N 1
ATOM 5230 C CA . LYS B 1 247 ? 19.578 -17.562 0.935 1 94.25 247 LYS B CA 1
ATOM 5231 C C . LYS B 1 247 ? 19.719 -16.859 -0.408 1 94.25 247 LYS B C 1
ATOM 5233 O O . LYS B 1 247 ? 20.203 -17.453 -1.376 1 94.25 247 LYS B O 1
ATOM 5238 N N . ARG B 1 248 ? 19.25 -15.617 -0.37 1 94.88 248 ARG B N 1
ATOM 5239 C CA . ARG B 1 248 ? 19.547 -14.664 -1.441 1 94.88 248 ARG B CA 1
ATOM 5240 C C . ARG B 1 248 ? 20.328 -13.469 -0.917 1 94.88 248 ARG B C 1
ATOM 5242 O O . ARG B 1 248 ? 20.359 -13.219 0.289 1 94.88 248 ARG B O 1
ATOM 5249 N N . GLY B 1 249 ? 21 -12.789 -1.817 1 90.75 249 GLY B N 1
ATOM 5250 C CA . GLY B 1 249 ? 21.766 -11.617 -1.394 1 90.75 249 GLY B CA 1
ATOM 5251 C C . GLY B 1 249 ? 22.234 -10.758 -2.551 1 90.75 249 GLY B C 1
ATOM 5252 O O . GLY B 1 249 ? 21.906 -11.039 -3.709 1 90.75 249 GLY B O 1
ATOM 5253 N N . ARG B 1 250 ? 22.859 -9.633 -2.156 1 88.88 250 ARG B N 1
ATOM 5254 C CA . ARG B 1 250 ? 23.469 -8.695 -3.1 1 88.88 250 ARG B CA 1
ATOM 5255 C C . ARG B 1 250 ? 24.828 -8.211 -2.59 1 88.88 250 ARG B C 1
ATOM 5257 O O . ARG B 1 250 ? 25.078 -8.234 -1.386 1 88.88 250 ARG B O 1
ATOM 5264 N N . PRO B 1 251 ? 25.641 -7.809 -3.537 1 87.25 251 PRO B N 1
ATOM 5265 C CA . PRO B 1 251 ? 26.906 -7.234 -3.07 1 87.25 251 PRO B CA 1
ATOM 5266 C C . PRO B 1 251 ? 26.703 -5.934 -2.293 1 87.25 251 PRO B C 1
ATOM 5268 O O . PRO B 1 251 ? 25.828 -5.137 -2.627 1 87.25 251 PRO B O 1
ATOM 5271 N N . SER B 1 252 ? 27.516 -5.762 -1.333 1 82.81 252 SER B N 1
ATOM 5272 C CA . SER B 1 252 ? 27.516 -4.496 -0.603 1 82.81 252 SER B CA 1
ATOM 5273 C C . SER B 1 252 ? 27.984 -3.348 -1.491 1 82.81 252 SER B C 1
ATOM 5275 O O . SER B 1 252 ? 28.953 -3.492 -2.244 1 82.81 252 SER B O 1
ATOM 5277 N N . PRO B 1 253 ? 27.281 -2.264 -1.358 1 76.12 253 PRO B N 1
ATOM 5278 C CA . PRO B 1 253 ? 27.75 -1.11 -2.131 1 76.12 253 PRO B CA 1
ATOM 5279 C C . PRO B 1 253 ? 29.125 -0.621 -1.684 1 76.12 253 PRO B C 1
ATOM 5281 O O . PRO B 1 253 ? 29.906 -0.108 -2.498 1 76.12 253 PRO B O 1
ATOM 5284 N N . GLU B 1 254 ? 29.438 -0.776 -0.409 1 77.75 254 GLU B N 1
ATOM 5285 C CA . GLU B 1 254 ? 30.703 -0.303 0.171 1 77.75 254 GLU B CA 1
ATOM 5286 C C . GLU B 1 254 ? 31.844 -1.259 -0.14 1 77.75 254 GLU B C 1
ATOM 5288 O O . GLU B 1 254 ? 32.969 -0.826 -0.367 1 77.75 254 GLU B O 1
ATOM 5293 N N . ASN B 1 255 ? 31.516 -2.529 -0.02 1 82.12 255 ASN B N 1
ATOM 5294 C CA . ASN B 1 255 ? 32.5 -3.58 -0.275 1 82.12 255 ASN B CA 1
ATOM 5295 C C . ASN B 1 255 ? 31.922 -4.684 -1.154 1 82.12 255 ASN B C 1
ATOM 5297 O O . ASN B 1 255 ? 31.297 -5.625 -0.65 1 82.12 255 ASN B O 1
ATOM 5301 N N . PRO B 1 256 ? 32.219 -4.629 -2.357 1 80.56 256 PRO B N 1
ATOM 5302 C CA . PRO B 1 256 ? 31.578 -5.555 -3.305 1 80.56 256 PRO B CA 1
ATOM 5303 C C . PRO B 1 256 ? 31.938 -7.012 -3.02 1 80.56 256 PRO B C 1
ATOM 5305 O O . PRO B 1 256 ? 31.281 -7.922 -3.553 1 80.56 256 PRO B O 1
ATOM 5308 N N . HIS B 1 257 ? 32.875 -7.23 -2.195 1 84 257 HIS B N 1
ATOM 5309 C CA . HIS B 1 257 ? 33.25 -8.602 -1.861 1 84 257 HIS B CA 1
ATOM 5310 C C . HIS B 1 257 ? 32.406 -9.133 -0.709 1 84 257 HIS B C 1
ATOM 5312 O O . HIS B 1 257 ? 32.406 -10.328 -0.421 1 84 257 HIS B O 1
ATOM 5318 N N . GLN B 1 258 ? 31.75 -8.227 -0.226 1 87.06 258 GLN B N 1
ATOM 5319 C CA . GLN B 1 258 ? 30.859 -8.609 0.862 1 87.06 258 GLN B CA 1
ATOM 5320 C C . GLN B 1 258 ? 29.422 -8.719 0.374 1 87.06 258 GLN B C 1
ATOM 5322 O O . GLN B 1 258 ? 28.953 -7.879 -0.4 1 87.06 258 GLN B O 1
ATOM 5327 N N . VAL B 1 259 ? 28.844 -9.844 0.78 1 89.5 259 VAL B N 1
ATOM 5328 C CA . VAL B 1 259 ? 27.453 -10.07 0.381 1 89.5 259 VAL B CA 1
ATOM 5329 C C . VAL B 1 259 ? 26.516 -9.656 1.515 1 89.5 259 VAL B C 1
ATOM 5331 O O . VAL B 1 259 ? 26.75 -10.008 2.674 1 89.5 259 VAL B O 1
ATOM 5334 N N . ILE B 1 260 ? 25.547 -8.859 1.154 1 86.31 260 ILE B N 1
ATOM 5335 C CA . ILE B 1 260 ? 24.438 -8.555 2.061 1 86.31 260 ILE B CA 1
ATOM 5336 C C . ILE B 1 260 ? 23.297 -9.531 1.827 1 86.31 260 ILE B C 1
ATOM 5338 O O . ILE B 1 260 ? 22.625 -9.484 0.789 1 86.31 260 ILE B O 1
ATOM 5342 N N . PRO B 1 261 ? 23.062 -10.422 2.807 1 89.06 261 PRO B N 1
ATOM 5343 C CA . PRO B 1 261 ? 21.984 -11.406 2.621 1 89.06 261 PRO B CA 1
ATOM 5344 C C . PRO B 1 261 ? 20.594 -10.797 2.799 1 89.06 261 PRO B C 1
ATOM 5346 O O . PRO B 1 261 ? 20.422 -9.875 3.6 1 89.06 261 PRO B O 1
ATOM 5349 N N . HIS B 1 262 ? 19.719 -11.352 2.018 1 87.12 262 HIS B N 1
ATOM 5350 C CA . HIS B 1 262 ? 18.312 -11.078 2.287 1 87.12 262 HIS B CA 1
ATOM 5351 C C . HIS B 1 262 ? 17.797 -11.922 3.451 1 87.12 262 HIS B C 1
ATOM 5353 O O . HIS B 1 262 ? 18.203 -13.086 3.605 1 87.12 262 HIS B O 1
ATOM 5359 N N . ARG B 1 263 ? 17 -11.273 4.277 1 86.25 263 ARG B N 1
ATOM 5360 C CA . ARG B 1 263 ? 16.406 -11.992 5.398 1 86.25 263 ARG B CA 1
ATOM 5361 C C . ARG B 1 263 ? 14.883 -11.875 5.371 1 86.25 263 ARG B C 1
ATOM 5363 O O . ARG B 1 263 ? 14.344 -10.859 4.922 1 86.25 263 ARG B O 1
ATOM 5370 N N . PRO B 1 264 ? 14.258 -12.836 5.906 1 87.81 264 PRO B N 1
ATOM 5371 C CA . PRO B 1 264 ? 14.758 -14.102 6.453 1 87.81 264 PRO B CA 1
ATOM 5372 C C . PRO B 1 264 ? 15.227 -15.07 5.371 1 87.81 264 PRO B C 1
ATOM 5374 O O . PRO B 1 264 ? 14.992 -14.836 4.184 1 87.81 264 PRO B O 1
ATOM 5377 N N . ASP B 1 265 ? 15.875 -16.078 5.863 1 92.75 265 ASP B N 1
ATOM 5378 C CA . ASP B 1 265 ? 16.219 -17.172 4.973 1 92.75 265 ASP B CA 1
ATOM 5379 C C . ASP B 1 265 ? 14.969 -17.891 4.469 1 92.75 265 ASP B C 1
ATOM 5381 O O . ASP B 1 265 ? 13.922 -17.844 5.121 1 92.75 265 ASP B O 1
ATOM 5385 N N . ASN B 1 266 ? 15.148 -18.5 3.293 1 95.69 266 ASN B N 1
ATOM 5386 C CA . ASN B 1 266 ? 14.055 -19.312 2.777 1 95.69 266 ASN B CA 1
ATOM 5387 C C . ASN B 1 266 ? 13.859 -20.578 3.613 1 95.69 266 ASN B C 1
ATOM 5389 O O . ASN B 1 266 ? 14.82 -21.156 4.105 1 95.69 266 ASN B O 1
ATOM 5393 N N . PRO B 1 267 ? 12.656 -20.984 3.781 1 95.56 267 PRO B N 1
ATOM 5394 C CA . PRO B 1 267 ? 12.422 -22.188 4.574 1 95.56 267 PRO B CA 1
ATOM 5395 C C . PRO B 1 267 ? 12.891 -23.453 3.873 1 95.56 267 PRO B C 1
ATOM 5397 O O . PRO B 1 267 ? 12.781 -23.562 2.65 1 95.56 267 PRO B O 1
ATOM 5400 N N . THR B 1 268 ? 13.312 -24.422 4.664 1 94.75 268 THR B N 1
ATOM 5401 C CA . THR B 1 268 ? 13.68 -25.734 4.148 1 94.75 268 THR B CA 1
ATOM 5402 C C . THR B 1 268 ? 12.477 -26.688 4.176 1 94.75 268 THR B C 1
ATOM 5404 O O . THR B 1 268 ? 11.516 -26.438 4.906 1 94.75 268 THR B O 1
ATOM 5407 N N . PRO B 1 269 ? 12.617 -27.719 3.342 1 95.31 269 PRO B N 1
ATOM 5408 C CA . PRO B 1 269 ? 11.555 -28.734 3.402 1 95.31 269 PRO B CA 1
ATOM 5409 C C . PRO B 1 269 ? 11.336 -29.266 4.812 1 95.31 269 PRO B C 1
ATOM 5411 O O . PRO B 1 269 ? 10.195 -29.5 5.223 1 95.31 269 PRO B O 1
ATOM 5414 N N . GLU B 1 270 ? 12.383 -29.453 5.617 1 94.62 270 GLU B N 1
ATOM 5415 C CA . GLU B 1 270 ? 12.289 -29.969 6.98 1 94.62 270 GLU B CA 1
ATOM 5416 C C . GLU B 1 270 ? 11.508 -29.016 7.875 1 94.62 270 GLU B C 1
ATOM 5418 O O . GLU B 1 270 ? 10.68 -29.438 8.68 1 94.62 270 GLU B O 1
ATOM 5423 N N . GLN B 1 271 ? 11.773 -27.797 7.695 1 94.69 271 GLN B N 1
ATOM 5424 C CA . GLN B 1 271 ? 11.07 -26.797 8.484 1 94.69 271 GLN B CA 1
ATOM 5425 C C . GLN B 1 271 ? 9.578 -26.781 8.164 1 94.69 271 GLN B C 1
ATOM 5427 O O . GLN B 1 271 ? 8.742 -26.641 9.062 1 94.69 271 GLN B O 1
ATOM 5432 N N . LEU B 1 272 ? 9.289 -26.922 6.93 1 95.94 272 LEU B N 1
ATOM 5433 C CA . LEU B 1 272 ? 7.898 -26.938 6.504 1 95.94 272 LEU B CA 1
ATOM 5434 C C . LEU B 1 272 ? 7.188 -28.188 7.012 1 95.94 272 LEU B C 1
ATOM 5436 O O . LEU B 1 272 ? 6.039 -28.125 7.449 1 95.94 272 LEU B O 1
ATOM 5440 N N . CYS B 1 273 ? 7.828 -29.328 7.004 1 94.75 273 CYS B N 1
ATOM 5441 C CA . CYS B 1 273 ? 7.27 -30.578 7.539 1 94.75 273 CYS B CA 1
ATOM 5442 C C . CYS B 1 273 ? 7.047 -30.453 9.047 1 94.75 273 CYS B C 1
ATOM 5444 O O . CYS B 1 273 ? 6.012 -30.891 9.555 1 94.75 273 CYS B O 1
ATOM 5446 N N . GLU B 1 274 ? 7.984 -29.859 9.672 1 93.38 274 GLU B N 1
ATOM 5447 C CA . GLU B 1 274 ? 7.879 -29.672 11.117 1 93.38 274 GLU B CA 1
ATOM 5448 C C . GLU B 1 274 ? 6.719 -28.75 11.477 1 93.38 274 GLU B C 1
ATOM 5450 O O . GLU B 1 274 ? 5.973 -29.031 12.422 1 93.38 274 GLU B O 1
ATOM 5455 N N . ALA B 1 275 ? 6.625 -27.719 10.734 1 90.25 275 ALA B N 1
ATOM 5456 C CA . ALA B 1 275 ? 5.574 -26.734 10.984 1 90.25 275 ALA B CA 1
ATOM 5457 C C . ALA B 1 275 ? 4.188 -27.359 10.836 1 90.25 275 ALA B C 1
ATOM 5459 O O . ALA B 1 275 ? 3.217 -26.875 11.422 1 90.25 275 ALA B O 1
ATOM 5460 N N . SER B 1 276 ? 4.047 -28.391 10.078 1 88.81 276 SER B N 1
ATOM 5461 C CA . SER B 1 276 ? 2.77 -29.031 9.797 1 88.81 276 SER B CA 1
ATOM 5462 C C . SER B 1 276 ? 2.598 -30.312 10.617 1 88.81 276 SER B C 1
ATOM 5464 O O . SER B 1 276 ? 1.641 -31.062 10.406 1 88.81 276 SER B O 1
ATOM 5466 N N . ALA B 1 277 ? 3.504 -30.609 11.445 1 84.19 277 ALA B N 1
ATOM 5467 C CA . ALA B 1 277 ? 3.514 -31.859 12.195 1 84.19 277 ALA B CA 1
ATOM 5468 C C . ALA B 1 277 ? 3.414 -33.062 11.258 1 84.19 277 ALA B C 1
ATOM 5470 O O . ALA B 1 277 ? 2.688 -34 11.547 1 84.19 277 ALA B O 1
ATOM 5471 N N . GLY B 1 278 ? 3.975 -32.906 10.055 1 82.88 278 GLY B N 1
ATOM 5472 C CA . GLY B 1 278 ? 4.07 -33.969 9.102 1 82.88 278 GLY B CA 1
ATOM 5473 C C . GLY B 1 278 ? 2.846 -34.125 8.219 1 82.88 278 GLY B C 1
ATOM 5474 O O . GLY B 1 278 ? 2.703 -35.094 7.484 1 82.88 278 GLY B O 1
ATOM 5475 N N . SER B 1 279 ? 2.012 -33.188 8.227 1 86.88 279 SER B N 1
ATOM 5476 C CA . SER B 1 279 ? 0.735 -33.281 7.527 1 86.88 279 SER B CA 1
ATOM 5477 C C . SER B 1 279 ? 0.827 -32.719 6.113 1 86.88 279 SER B C 1
ATOM 5479 O O . SER B 1 279 ? -0.191 -32.562 5.438 1 86.88 279 SER B O 1
ATOM 5481 N N . VAL B 1 280 ? 2.061 -32.406 5.754 1 92.5 280 VAL B N 1
ATOM 5482 C CA . VAL B 1 280 ? 2.219 -31.859 4.414 1 92.5 280 VAL B CA 1
ATOM 5483 C C . VAL B 1 280 ? 3.049 -32.812 3.553 1 92.5 280 VAL B C 1
ATOM 5485 O O . VAL B 1 280 ? 3.805 -33.625 4.074 1 92.5 280 VAL B O 1
ATOM 5488 N N . ASP B 1 281 ? 2.836 -32.812 2.277 1 95.31 281 ASP B N 1
ATOM 5489 C CA . ASP B 1 281 ? 3.629 -33.5 1.256 1 95.31 281 ASP B CA 1
ATOM 5490 C C . ASP B 1 281 ? 4.473 -32.5 0.467 1 95.31 281 ASP B C 1
ATOM 5492 O O . ASP B 1 281 ? 3.992 -31.875 -0.487 1 95.31 281 ASP B O 1
ATOM 5496 N N . VAL B 1 282 ? 5.746 -32.344 0.901 1 96.56 282 VAL B N 1
ATOM 5497 C CA . VAL B 1 282 ? 6.633 -31.422 0.213 1 96.56 282 VAL B CA 1
ATOM 5498 C C . VAL B 1 282 ? 7.145 -32.062 -1.081 1 96.56 282 VAL B C 1
ATOM 5500 O O . VAL B 1 282 ? 7.75 -33.125 -1.059 1 96.56 282 VAL B O 1
ATOM 5503 N N . GLN B 1 283 ? 6.883 -31.438 -2.156 1 97.44 283 GLN B N 1
ATOM 5504 C CA . GLN B 1 283 ? 7.297 -31.922 -3.471 1 97.44 283 GLN B CA 1
ATOM 5505 C C . GLN B 1 283 ? 8.242 -30.922 -4.145 1 97.44 283 GLN B C 1
ATOM 5507 O O . GLN B 1 283 ? 8.016 -29.719 -4.094 1 97.44 283 GLN B O 1
ATOM 5512 N N . LEU B 1 284 ? 9.305 -31.453 -4.695 1 97.5 284 LEU B N 1
ATOM 5513 C CA . LEU B 1 284 ? 10.297 -30.625 -5.383 1 97.5 284 LEU B CA 1
ATOM 5514 C C . LEU B 1 284 ? 10.211 -30.828 -6.891 1 97.5 284 LEU B C 1
ATOM 5516 O O . LEU B 1 284 ? 10.258 -31.969 -7.379 1 97.5 284 LEU B O 1
ATOM 5520 N N . HIS B 1 285 ? 10.055 -29.75 -7.652 1 97.19 285 HIS B N 1
ATOM 5521 C CA . HIS B 1 285 ? 9.922 -29.828 -9.102 1 97.19 285 HIS B CA 1
ATOM 5522 C C . HIS B 1 285 ? 10.727 -28.734 -9.789 1 97.19 285 HIS B C 1
ATOM 5524 O O . HIS B 1 285 ? 10.797 -27.594 -9.305 1 97.19 285 HIS B O 1
ATOM 5530 N N . ASP B 1 286 ? 11.359 -29 -10.891 1 96.44 286 ASP B N 1
ATOM 5531 C CA . ASP B 1 286 ? 11.977 -28 -11.742 1 96.44 286 ASP B CA 1
ATOM 5532 C C . ASP B 1 286 ? 11.422 -28.062 -13.164 1 96.44 286 ASP B C 1
ATOM 5534 O O . ASP B 1 286 ? 11.844 -27.312 -14.039 1 96.44 286 ASP B O 1
ATOM 5538 N N . GLN B 1 287 ? 10.469 -29.016 -13.367 1 96.5 287 GLN B N 1
ATOM 5539 C CA . GLN B 1 287 ? 9.773 -29.141 -14.648 1 96.5 287 GLN B CA 1
ATOM 5540 C C . GLN B 1 287 ? 8.297 -28.766 -14.5 1 96.5 287 GLN B C 1
ATOM 5542 O O . GLN B 1 287 ? 7.746 -28.812 -13.406 1 96.5 287 GLN B O 1
ATOM 5547 N N . GLY B 1 288 ? 7.723 -28.391 -15.617 1 96.75 288 GLY B N 1
ATOM 5548 C CA . GLY B 1 288 ? 6.301 -28.078 -15.609 1 96.75 288 GLY B CA 1
ATOM 5549 C C . GLY B 1 288 ? 5.445 -29.266 -15.172 1 96.75 288 GLY B C 1
ATOM 5550 O O . GLY B 1 288 ? 5.727 -30.406 -15.523 1 96.75 288 GLY B O 1
ATOM 5551 N N . HIS B 1 289 ? 4.387 -29.047 -14.43 1 96.75 289 HIS B N 1
ATOM 5552 C CA . HIS B 1 289 ? 3.467 -30.062 -13.938 1 96.75 289 HIS B CA 1
ATOM 5553 C C . HIS B 1 289 ? 2.139 -29.453 -13.508 1 96.75 289 HIS B C 1
ATOM 5555 O O . HIS B 1 289 ? 1.985 -28.234 -13.523 1 96.75 289 HIS B O 1
ATOM 5561 N N . THR B 1 290 ? 1.2 -30.266 -13.18 1 96.75 290 THR B N 1
ATOM 5562 C CA . THR B 1 290 ? -0.105 -29.766 -12.758 1 96.75 290 THR B CA 1
ATOM 5563 C C . THR B 1 290 ? -0.391 -30.156 -11.305 1 96.75 290 THR B C 1
ATOM 5565 O O . THR B 1 290 ? 0.214 -31.094 -10.781 1 96.75 290 THR B O 1
ATOM 5568 N N . LEU B 1 291 ? -1.188 -29.359 -10.703 1 96.31 291 LEU B N 1
ATOM 5569 C CA . LEU B 1 291 ? -1.646 -29.609 -9.336 1 96.31 291 LEU B CA 1
ATOM 5570 C C . LEU B 1 291 ? -3.17 -29.578 -9.266 1 96.31 291 LEU B C 1
ATOM 5572 O O . LEU B 1 291 ? -3.83 -29.031 -10.148 1 96.31 291 LEU B O 1
ATOM 5576 N N . CYS B 1 292 ? -3.713 -30.156 -8.195 1 94.56 292 CYS B N 1
ATOM 5577 C CA . CYS B 1 292 ? -5.137 -30.094 -7.895 1 94.56 292 CYS B CA 1
ATOM 5578 C C . CYS B 1 292 ? -5.965 -30.688 -9.031 1 94.56 292 CYS B C 1
ATOM 5580 O O . CYS B 1 292 ? -6.859 -30.031 -9.562 1 94.56 292 CYS B O 1
ATOM 5582 N N . ASP B 1 293 ? -5.617 -31.984 -9.391 1 92.06 293 ASP B N 1
ATOM 5583 C CA . ASP B 1 293 ? -6.332 -32.75 -10.414 1 92.06 293 ASP B CA 1
ATOM 5584 C C . ASP B 1 293 ? -6.301 -32 -11.758 1 92.06 293 ASP B C 1
ATOM 5586 O O . ASP B 1 293 ? -7.352 -31.766 -12.352 1 92.06 293 ASP B O 1
ATOM 5590 N N . ASP B 1 294 ? -5.133 -31.531 -12.188 1 94.12 294 ASP B N 1
ATOM 5591 C CA . ASP B 1 294 ? -4.855 -30.922 -13.484 1 94.12 294 ASP B CA 1
ATOM 5592 C C . ASP B 1 294 ? -5.555 -29.578 -13.625 1 94.12 294 ASP B C 1
ATOM 5594 O O . ASP B 1 294 ? -5.957 -29.188 -14.727 1 94.12 294 ASP B O 1
ATOM 5598 N N . THR B 1 295 ? -5.789 -28.875 -12.539 1 95.5 295 THR B N 1
ATOM 5599 C CA . THR B 1 295 ? -6.484 -27.594 -12.547 1 95.5 295 THR B CA 1
ATOM 5600 C C . THR B 1 295 ? -5.5 -26.438 -12.742 1 95.5 295 THR B C 1
ATOM 5602 O O . THR B 1 295 ? -5.777 -25.5 -13.484 1 95.5 295 THR B O 1
ATOM 5605 N N . PHE B 1 296 ? -4.402 -26.578 -12.055 1 97.81 296 PHE B N 1
ATOM 5606 C CA . PHE B 1 296 ? -3.395 -25.531 -12.102 1 97.81 296 PHE B CA 1
ATOM 5607 C C . PHE B 1 296 ? -2.094 -26.047 -12.695 1 97.81 296 PHE B C 1
ATOM 5609 O O . PHE B 1 296 ? -1.601 -27.109 -12.289 1 97.81 296 PHE B O 1
ATOM 5616 N N . PHE B 1 297 ? -1.568 -25.312 -13.672 1 97.88 297 PHE B N 1
ATOM 5617 C CA . PHE B 1 297 ? -0.256 -25.609 -14.234 1 97.88 297 PHE B CA 1
ATOM 5618 C C . PHE B 1 297 ? 0.83 -24.812 -13.516 1 97.88 297 PHE B C 1
ATOM 5620 O O . PHE B 1 297 ? 0.666 -23.609 -13.266 1 97.88 297 PHE B O 1
ATOM 5627 N N . VAL B 1 298 ? 1.907 -25.422 -13.109 1 98.44 298 VAL B N 1
ATOM 5628 C CA . VAL B 1 298 ? 3.109 -24.797 -12.578 1 98.44 298 VAL B CA 1
ATOM 5629 C C . VAL B 1 298 ? 4.27 -24.984 -13.547 1 98.44 298 VAL B C 1
ATOM 5631 O O . VAL B 1 298 ? 4.605 -26.125 -13.906 1 98.44 298 VAL B O 1
ATOM 5634 N N . SER B 1 299 ? 4.883 -23.922 -13.883 1 98 299 SER B N 1
ATOM 5635 C CA . SER B 1 299 ? 5.926 -24.016 -14.898 1 98 299 SER B CA 1
ATOM 5636 C C . SER B 1 299 ? 7.23 -24.547 -14.312 1 98 299 SER B C 1
ATOM 5638 O O . SER B 1 299 ? 7.379 -24.625 -13.094 1 98 299 SER B O 1
ATOM 5640 N N . GLY B 1 300 ? 8.078 -25.031 -15.172 1 96.88 300 GLY B N 1
ATOM 5641 C CA . GLY B 1 300 ? 9.5 -25.172 -14.875 1 96.88 300 GLY B CA 1
ATOM 5642 C C . GLY B 1 300 ? 10.312 -23.953 -15.273 1 96.88 300 GLY B C 1
ATOM 5643 O O . GLY B 1 300 ? 9.914 -22.812 -15.008 1 96.88 300 GLY B O 1
ATOM 5644 N N . TYR B 1 301 ? 11.336 -24.203 -15.906 1 96.62 301 TYR B N 1
ATOM 5645 C CA . TYR B 1 301 ? 12.195 -23.125 -16.375 1 96.62 301 TYR B CA 1
ATOM 5646 C C . TYR B 1 301 ? 11.469 -22.25 -17.391 1 96.62 301 TYR B C 1
ATOM 5648 O O . TYR B 1 301 ? 10.805 -22.75 -18.297 1 96.62 301 TYR B O 1
ATOM 5656 N N . ILE B 1 302 ? 11.547 -20.953 -17.203 1 97.06 302 ILE B N 1
ATOM 5657 C CA . ILE B 1 302 ? 10.984 -19.984 -18.125 1 97.06 302 ILE B CA 1
ATOM 5658 C C . ILE B 1 302 ? 12.062 -19.547 -19.125 1 97.06 302 ILE B C 1
ATOM 5660 O O . ILE B 1 302 ? 13.047 -18.906 -18.734 1 97.06 302 ILE B O 1
ATOM 5664 N N . PRO B 1 303 ? 11.875 -19.812 -20.344 1 95.19 303 PRO B N 1
ATOM 5665 C CA . PRO B 1 303 ? 12.891 -19.438 -21.328 1 95.19 303 PRO B CA 1
ATOM 5666 C C . PRO B 1 303 ? 13.164 -17.922 -21.344 1 95.19 303 PRO B C 1
ATOM 5668 O O . PRO B 1 303 ? 12.234 -17.125 -21.203 1 95.19 303 PRO B O 1
ATOM 5671 N N . ARG B 1 304 ? 14.367 -17.516 -21.531 1 93 304 ARG B N 1
ATOM 5672 C CA . ARG B 1 304 ? 14.797 -16.125 -21.438 1 93 304 ARG B CA 1
ATOM 5673 C C . ARG B 1 304 ? 15.102 -15.547 -22.812 1 93 304 ARG B C 1
ATOM 5675 O O . ARG B 1 304 ? 15.555 -14.406 -22.922 1 93 304 ARG B O 1
ATOM 5682 N N . ASP B 1 305 ? 14.859 -16.203 -23.812 1 89 305 ASP B N 1
ATOM 5683 C CA . ASP B 1 305 ? 15.266 -15.789 -25.141 1 89 305 ASP B CA 1
ATOM 5684 C C . ASP B 1 305 ? 14.07 -15.281 -25.953 1 89 305 ASP B C 1
ATOM 5686 O O . ASP B 1 305 ? 14.156 -15.141 -27.172 1 89 305 ASP B O 1
ATOM 5690 N N . ARG B 1 306 ? 13 -15.094 -25.234 1 89.56 306 ARG B N 1
ATOM 5691 C CA . ARG B 1 306 ? 11.828 -14.617 -25.953 1 89.56 306 ARG B CA 1
ATOM 5692 C C . ARG B 1 306 ? 11.844 -13.094 -26.094 1 89.56 306 ARG B C 1
ATOM 5694 O O . ARG B 1 306 ? 11.062 -12.523 -26.844 1 89.56 306 ARG B O 1
ATOM 5701 N N . THR B 1 307 ? 12.57 -12.453 -25.234 1 93.81 307 THR B N 1
ATOM 5702 C CA . THR B 1 307 ? 12.859 -11.023 -25.344 1 93.81 307 THR B CA 1
ATOM 5703 C C . THR B 1 307 ? 14.359 -10.766 -25.25 1 93.81 307 THR B C 1
ATOM 5705 O O . THR B 1 307 ? 15.117 -11.633 -24.812 1 93.81 307 THR B O 1
ATOM 5708 N N . ASN B 1 308 ? 14.781 -9.57 -25.625 1 94.06 308 ASN B N 1
ATOM 5709 C CA . ASN B 1 308 ? 16.203 -9.227 -25.531 1 94.06 308 ASN B CA 1
ATOM 5710 C C . ASN B 1 308 ? 16.469 -8.305 -24.344 1 94.06 308 ASN B C 1
ATOM 5712 O O . ASN B 1 308 ? 17.609 -7.879 -24.141 1 94.06 308 ASN B O 1
ATOM 5716 N N . TYR B 1 309 ? 15.477 -8.047 -23.562 1 95.31 309 TYR B N 1
ATOM 5717 C CA . TYR B 1 309 ? 15.695 -7.02 -22.547 1 95.31 309 TYR B CA 1
ATOM 5718 C C . TYR B 1 309 ? 15.328 -7.527 -21.156 1 95.31 309 TYR B C 1
ATOM 5720 O O . TYR B 1 309 ? 15.68 -6.914 -20.156 1 95.31 309 TYR B O 1
ATOM 5728 N N . GLU B 1 310 ? 14.555 -8.562 -21.031 1 95.12 310 GLU B N 1
ATOM 5729 C CA . GLU B 1 310 ? 14.188 -9.125 -19.734 1 95.12 310 GLU B CA 1
ATOM 5730 C C . GLU B 1 310 ? 15.242 -10.117 -19.25 1 95.12 310 GLU B C 1
ATOM 5732 O O . GLU B 1 310 ? 15.164 -11.312 -19.547 1 95.12 310 GLU B O 1
ATOM 5737 N N . LYS B 1 311 ? 16.203 -9.688 -18.453 1 88.81 311 LYS B N 1
ATOM 5738 C CA . LYS B 1 311 ? 17.406 -10.469 -18.188 1 88.81 311 LYS B CA 1
ATOM 5739 C C . LYS B 1 311 ? 17.562 -10.734 -16.688 1 88.81 311 LYS B C 1
ATOM 5741 O O . LYS B 1 311 ? 18.656 -11.008 -16.203 1 88.81 311 LYS B O 1
ATOM 5746 N N . GLY B 1 312 ? 16.562 -10.602 -15.945 1 92.62 312 GLY B N 1
ATOM 5747 C CA . GLY B 1 312 ? 16.625 -10.898 -14.523 1 92.62 312 GLY B CA 1
ATOM 5748 C C . GLY B 1 312 ? 17.094 -9.727 -13.688 1 92.62 312 GLY B C 1
ATOM 5749 O O . GLY B 1 312 ? 16.625 -8.602 -13.867 1 92.62 312 GLY B O 1
ATOM 5750 N N . ILE B 1 313 ? 17.953 -9.977 -12.57 1 91.06 313 ILE B N 1
ATOM 5751 C CA . ILE B 1 313 ? 18.469 -8.953 -11.672 1 91.06 313 ILE B CA 1
ATOM 5752 C C . ILE B 1 313 ? 20 -8.945 -11.711 1 91.06 313 ILE B C 1
ATOM 5754 O O . ILE B 1 313 ? 20.641 -9.906 -11.281 1 91.06 313 ILE B O 1
ATOM 5758 N N . PRO B 1 314 ? 20.547 -7.809 -12.039 1 88.75 314 PRO B N 1
ATOM 5759 C CA . PRO B 1 314 ? 22.016 -7.738 -12.086 1 88.75 314 PRO B CA 1
ATOM 5760 C C . PRO B 1 314 ? 22.656 -7.938 -10.711 1 88.75 314 PRO B C 1
ATOM 5762 O O . PRO B 1 314 ? 22.141 -7.434 -9.711 1 88.75 314 PRO B O 1
ATOM 5765 N N . ASN B 1 315 ? 23.672 -8.742 -10.617 1 90.06 315 ASN B N 1
ATOM 5766 C CA . ASN B 1 315 ? 24.547 -8.945 -9.461 1 90.06 315 ASN B CA 1
ATOM 5767 C C . ASN B 1 315 ? 23.812 -9.656 -8.328 1 90.06 315 ASN B C 1
ATOM 5769 O O . ASN B 1 315 ? 24.25 -9.625 -7.18 1 90.06 315 ASN B O 1
ATOM 5773 N N . HIS B 1 316 ? 22.781 -10.289 -8.648 1 93.5 316 HIS B N 1
ATOM 5774 C CA . HIS B 1 316 ? 22.047 -11.07 -7.664 1 93.5 316 HIS B CA 1
ATOM 5775 C C . HIS B 1 316 ? 22.797 -12.352 -7.301 1 93.5 316 HIS B C 1
ATOM 5777 O O . HIS B 1 316 ? 23.406 -12.977 -8.164 1 93.5 316 HIS B O 1
ATOM 5783 N N . LEU B 1 317 ? 22.703 -12.734 -5.957 1 95.25 317 LEU B N 1
ATOM 5784 C CA . LEU B 1 317 ? 23.453 -13.891 -5.48 1 95.25 317 LEU B CA 1
ATOM 5785 C C . LEU B 1 317 ? 22.547 -14.867 -4.754 1 95.25 317 LEU B C 1
ATOM 5787 O O . LEU B 1 317 ? 21.5 -14.469 -4.215 1 95.25 317 LEU B O 1
ATOM 5791 N N . THR B 1 318 ? 22.953 -16.125 -4.789 1 96.25 318 THR B N 1
ATOM 5792 C CA . THR B 1 318 ? 22.234 -17.172 -4.074 1 96.25 318 THR B CA 1
ATOM 5793 C C . THR B 1 318 ? 23.188 -18.078 -3.311 1 96.25 318 THR B C 1
ATOM 5795 O O . THR B 1 318 ? 24.375 -18.172 -3.662 1 96.25 318 THR B O 1
ATOM 5798 N N . GLN B 1 319 ? 22.672 -18.594 -2.25 1 95.12 319 GLN B N 1
ATOM 5799 C CA . GLN B 1 319 ? 23.328 -19.672 -1.512 1 95.12 319 GLN B CA 1
ATOM 5800 C C . GLN B 1 319 ? 22.438 -20.906 -1.443 1 95.12 319 GLN B C 1
ATOM 5802 O O . GLN B 1 319 ? 21.281 -20.828 -1.045 1 95.12 319 GLN B O 1
ATOM 5807 N N . LYS B 1 320 ? 23.031 -22.031 -1.822 1 93.38 320 LYS B N 1
ATOM 5808 C CA . LYS B 1 320 ? 22.312 -23.297 -1.769 1 93.38 320 LYS B CA 1
ATOM 5809 C C . LYS B 1 320 ? 22.656 -24.062 -0.493 1 93.38 320 LYS B C 1
ATOM 5811 O O . LYS B 1 320 ? 23.734 -23.891 0.083 1 93.38 320 LYS B O 1
ATOM 5816 N N . ARG B 1 321 ? 21.797 -24.828 -0.136 1 88.25 321 ARG B N 1
ATOM 5817 C CA . ARG B 1 321 ? 21.922 -25.625 1.084 1 88.25 321 ARG B CA 1
ATOM 5818 C C . ARG B 1 321 ? 23.172 -26.5 1.028 1 88.25 321 ARG B C 1
ATOM 5820 O O . ARG B 1 321 ? 23.906 -26.609 2.012 1 88.25 321 ARG B O 1
ATOM 5827 N N . ASP B 1 322 ? 23.453 -27.094 -0.034 1 85.5 322 ASP B N 1
ATOM 5828 C CA . ASP B 1 322 ? 24.5 -28.109 -0.155 1 85.5 322 ASP B CA 1
ATOM 5829 C C . ASP B 1 322 ? 25.875 -27.469 -0.22 1 85.5 322 ASP B C 1
ATOM 5831 O O . ASP B 1 322 ? 26.844 -27.984 0.355 1 85.5 322 ASP B O 1
ATOM 5835 N N . SER B 1 323 ? 26 -26.328 -0.811 1 84.31 323 SER B N 1
ATOM 5836 C CA . SER B 1 323 ? 27.328 -25.734 -1.019 1 84.31 323 SER B CA 1
ATOM 5837 C C . SER B 1 323 ? 27.656 -24.75 0.092 1 84.31 323 SER B C 1
ATOM 5839 O O . SER B 1 323 ? 28.797 -24.719 0.574 1 84.31 323 SER B O 1
ATOM 5841 N N . GLY B 1 324 ? 26.734 -23.984 0.47 1 86.88 324 GLY B N 1
ATOM 5842 C CA . GLY B 1 324 ? 26.938 -22.953 1.473 1 86.88 324 GLY B CA 1
ATOM 5843 C C . GLY B 1 324 ? 27.672 -21.734 0.934 1 86.88 324 GLY B C 1
ATOM 5844 O O . GLY B 1 324 ? 27.969 -20.797 1.68 1 86.88 324 GLY B O 1
ATOM 5845 N N . GLU B 1 325 ? 28.031 -21.812 -0.362 1 91.38 325 GLU B N 1
ATOM 5846 C CA . GLU B 1 325 ? 28.766 -20.703 -0.98 1 91.38 325 GLU B CA 1
ATOM 5847 C C . GLU B 1 325 ? 27.828 -19.797 -1.781 1 91.38 325 GLU B C 1
ATOM 5849 O O . GLU B 1 325 ? 26.828 -20.266 -2.338 1 91.38 325 GLU B O 1
ATOM 5854 N N . TRP B 1 326 ? 28.188 -18.547 -1.774 1 94.12 326 TRP B N 1
ATOM 5855 C CA . TRP B 1 326 ? 27.453 -17.594 -2.605 1 94.12 326 TRP B CA 1
ATOM 5856 C C . TRP B 1 326 ? 27.812 -17.766 -4.078 1 94.12 326 TRP B C 1
ATOM 5858 O O . TRP B 1 326 ? 29 -17.922 -4.422 1 94.12 326 TRP B O 1
ATOM 5868 N N . GLU B 1 327 ? 26.891 -17.797 -4.895 1 94.88 327 GLU B N 1
ATOM 5869 C CA . GLU B 1 327 ? 27.062 -17.891 -6.34 1 94.88 327 GLU B CA 1
ATOM 5870 C C . GLU B 1 327 ? 26.281 -16.797 -7.062 1 94.88 327 GLU B C 1
ATOM 5872 O O . GLU B 1 327 ? 25.172 -16.453 -6.645 1 94.88 327 GLU B O 1
ATOM 5877 N N . LEU B 1 328 ? 26.906 -16.281 -8.086 1 94.5 328 LEU B N 1
ATOM 5878 C CA . LEU B 1 328 ? 26.188 -15.336 -8.938 1 94.5 328 LEU B CA 1
ATOM 5879 C C . LEU B 1 328 ? 24.969 -15.992 -9.562 1 94.5 328 LEU B C 1
ATOM 5881 O O . LEU B 1 328 ? 25.047 -17.109 -10.07 1 94.5 328 LEU B O 1
ATOM 5885 N N . ASP B 1 329 ? 23.828 -15.383 -9.438 1 95.56 329 ASP B N 1
ATOM 5886 C CA . ASP B 1 329 ? 22.547 -15.891 -9.922 1 95.56 329 ASP B CA 1
ATOM 5887 C C . ASP B 1 329 ? 21.656 -14.758 -10.414 1 95.56 329 ASP B C 1
ATOM 5889 O O . ASP B 1 329 ? 20.625 -14.461 -9.805 1 95.56 329 ASP B O 1
ATOM 5893 N N . GLU B 1 330 ? 21.891 -14.211 -11.508 1 94.75 330 GLU B N 1
ATOM 5894 C CA . GLU B 1 330 ? 21.188 -13.039 -12.008 1 94.75 330 GLU B CA 1
ATOM 5895 C C . GLU B 1 330 ? 19.875 -13.438 -12.672 1 94.75 330 GLU B C 1
ATOM 5897 O O . GLU B 1 330 ? 18.906 -12.664 -12.688 1 94.75 330 GLU B O 1
ATOM 5902 N N . GLU B 1 331 ? 19.781 -14.625 -13.117 1 95.19 331 GLU B N 1
ATOM 5903 C CA . GLU B 1 331 ? 18.609 -15.047 -13.875 1 95.19 331 GLU B CA 1
ATOM 5904 C C . GLU B 1 331 ? 17.5 -15.547 -12.945 1 95.19 331 GLU B C 1
ATOM 5906 O O . GLU B 1 331 ? 16.344 -15.625 -13.344 1 95.19 331 GLU B O 1
ATOM 5911 N N . ILE B 1 332 ? 17.844 -15.969 -11.781 1 96.38 332 ILE B N 1
ATOM 5912 C CA . ILE B 1 332 ? 16.891 -16.516 -10.828 1 96.38 332 ILE B CA 1
ATOM 5913 C C . ILE B 1 332 ? 16.047 -17.594 -11.508 1 96.38 332 ILE B C 1
ATOM 5915 O O . ILE B 1 332 ? 14.812 -17.484 -11.562 1 96.38 332 ILE B O 1
ATOM 5919 N N . VAL B 1 333 ? 16.656 -18.641 -11.883 1 96.5 333 VAL B N 1
ATOM 5920 C CA . VAL B 1 333 ? 16.125 -19.641 -12.789 1 96.5 333 VAL B CA 1
ATOM 5921 C C . VAL B 1 333 ? 15.07 -20.484 -12.07 1 96.5 333 VAL B C 1
ATOM 5923 O O . VAL B 1 333 ? 14.297 -21.219 -12.703 1 96.5 333 VAL B O 1
ATOM 5926 N N . ASP B 1 334 ? 15.047 -20.375 -10.734 1 97.56 334 ASP B N 1
ATOM 5927 C CA . ASP B 1 334 ? 14.102 -21.172 -9.977 1 97.56 334 ASP B CA 1
ATOM 5928 C C . ASP B 1 334 ? 12.688 -20.594 -10.07 1 97.56 334 ASP B C 1
ATOM 5930 O O . ASP B 1 334 ? 11.719 -21.219 -9.656 1 97.56 334 ASP B O 1
ATOM 5934 N N . GLU B 1 335 ? 12.547 -19.391 -10.562 1 98.12 335 GLU B N 1
ATOM 5935 C CA . GLU B 1 335 ? 11.227 -18.797 -10.617 1 98.12 335 GLU B CA 1
ATOM 5936 C C . GLU B 1 335 ? 10.305 -19.547 -11.57 1 98.12 335 GLU B C 1
ATOM 5938 O O . GLU B 1 335 ? 10.711 -19.906 -12.68 1 98.12 335 GLU B O 1
ATOM 5943 N N . ARG B 1 336 ? 9.125 -19.75 -11.164 1 98.5 336 ARG B N 1
ATOM 5944 C CA . ARG B 1 336 ? 8.062 -20.422 -11.914 1 98.5 336 ARG B CA 1
ATOM 5945 C C . ARG B 1 336 ? 6.781 -19.594 -11.891 1 98.5 336 ARG B C 1
ATOM 5947 O O . ARG B 1 336 ? 6.621 -18.703 -11.047 1 98.5 336 ARG B O 1
ATOM 5954 N N . TYR B 1 337 ? 5.941 -19.797 -12.859 1 98.75 337 TYR B N 1
ATOM 5955 C CA . TYR B 1 337 ? 4.621 -19.172 -12.867 1 98.75 337 TYR B CA 1
ATOM 5956 C C . TYR B 1 337 ? 3.525 -20.234 -12.75 1 98.75 337 TYR B C 1
ATOM 5958 O O . TYR B 1 337 ? 3.777 -21.422 -12.938 1 98.75 337 TYR B O 1
ATOM 5966 N N . VAL B 1 338 ? 2.326 -19.812 -12.344 1 98.81 338 VAL B N 1
ATOM 5967 C CA . VAL B 1 338 ? 1.119 -20.625 -12.312 1 98.81 338 VAL B CA 1
ATOM 5968 C C . VAL B 1 338 ? 0.144 -20.156 -13.391 1 98.81 338 VAL B C 1
ATOM 5970 O O . VAL B 1 338 ? 0.043 -18.953 -13.656 1 98.81 338 VAL B O 1
ATOM 5973 N N . ALA B 1 339 ? -0.557 -21.094 -14.008 1 98.5 339 ALA B N 1
ATOM 5974 C CA . ALA B 1 339 ? -1.551 -20.719 -15.016 1 98.5 339 ALA B CA 1
ATOM 5975 C C . ALA B 1 339 ? -2.764 -21.641 -14.945 1 98.5 339 ALA B C 1
ATOM 5977 O O . ALA B 1 339 ? -2.654 -22.797 -14.516 1 98.5 339 ALA B O 1
ATOM 5978 N N . CYS B 1 340 ? -3.869 -21.141 -15.32 1 97.75 340 CYS B N 1
ATOM 5979 C CA . CYS B 1 340 ? -5.098 -21.906 -15.508 1 97.75 340 CYS B CA 1
ATOM 5980 C C . CYS B 1 340 ? -5.922 -21.344 -16.656 1 97.75 340 CYS B C 1
ATOM 5982 O O . CYS B 1 340 ? -5.602 -20.281 -17.188 1 97.75 340 CYS B O 1
ATOM 5984 N N . LYS B 1 341 ? -6.902 -22.094 -17.031 1 96 341 LYS B N 1
ATOM 5985 C CA . LYS B 1 341 ? -7.637 -21.719 -18.234 1 96 341 LYS B CA 1
ATOM 5986 C C . LYS B 1 341 ? -9.133 -21.578 -17.938 1 96 341 LYS B C 1
ATOM 5988 O O . LYS B 1 341 ? -9.75 -22.516 -17.422 1 96 341 LYS B O 1
ATOM 5993 N N . ILE B 1 342 ? -9.672 -20.406 -18.281 1 96.12 342 ILE B N 1
ATOM 5994 C CA . ILE B 1 342 ? -11.109 -20.188 -18.172 1 96.12 342 ILE B CA 1
ATOM 5995 C C . ILE B 1 342 ? -11.797 -20.594 -19.469 1 96.12 342 ILE B C 1
ATOM 5997 O O . ILE B 1 342 ? -11.391 -20.172 -20.547 1 96.12 342 ILE B O 1
ATOM 6001 N N . LYS B 1 343 ? -12.836 -21.391 -19.328 1 93.81 343 LYS B N 1
ATOM 6002 C CA . LYS B 1 343 ? -13.562 -21.938 -20.484 1 93.81 343 LYS B CA 1
ATOM 6003 C C . LYS B 1 343 ? -14.031 -20.828 -21.422 1 93.81 343 LYS B C 1
ATOM 6005 O O . LYS B 1 343 ? -14.711 -19.891 -20.984 1 93.81 343 LYS B O 1
ATOM 6010 N N . ASN B 1 344 ? -13.539 -20.875 -22.703 1 92.25 344 ASN B N 1
ATOM 6011 C CA . ASN B 1 344 ? -13.93 -20 -23.797 1 92.25 344 ASN B CA 1
ATOM 6012 C C . ASN B 1 344 ? -13.469 -18.562 -23.547 1 92.25 344 ASN B C 1
ATOM 6014 O O . ASN B 1 344 ? -14.055 -17.609 -24.062 1 92.25 344 ASN B O 1
ATOM 6018 N N . ARG B 1 345 ? -12.5 -18.328 -22.688 1 93.69 345 ARG B N 1
ATOM 6019 C CA . ARG B 1 345 ? -11.93 -17.016 -22.438 1 93.69 345 ARG B CA 1
ATOM 6020 C C . ARG B 1 345 ? -10.43 -17 -22.688 1 93.69 345 ARG B C 1
ATOM 6022 O O . ARG B 1 345 ? -9.922 -16.141 -23.422 1 93.69 345 ARG B O 1
ATOM 6029 N N . GLY B 1 346 ? -9.734 -17.969 -22.047 1 94.81 346 GLY B N 1
ATOM 6030 C CA . GLY B 1 346 ? -8.289 -18.047 -22.25 1 94.81 346 GLY B CA 1
ATOM 6031 C C . GLY B 1 346 ? -7.531 -18.297 -20.953 1 94.81 346 GLY B C 1
ATOM 6032 O O . GLY B 1 346 ? -8.102 -18.781 -19.969 1 94.81 346 GLY B O 1
ATOM 6033 N N . TRP B 1 347 ? -6.25 -18 -20.984 1 96.81 347 TRP B N 1
ATOM 6034 C CA . TRP B 1 347 ? -5.348 -18.328 -19.891 1 96.81 347 TRP B CA 1
ATOM 6035 C C . TRP B 1 347 ? -5.277 -17.188 -18.891 1 96.81 347 TRP B C 1
ATOM 6037 O O . TRP B 1 347 ? -5.203 -16.016 -19.266 1 96.81 347 TRP B O 1
ATOM 6047 N N . VAL B 1 348 ? -5.418 -17.531 -17.656 1 98.19 348 VAL B N 1
ATOM 6048 C CA . VAL B 1 348 ? -5.043 -16.625 -16.562 1 98.19 348 VAL B CA 1
ATOM 6049 C C . VAL B 1 348 ? -3.65 -16.984 -16.047 1 98.19 348 VAL B C 1
ATOM 6051 O O . VAL B 1 348 ? -3.416 -18.109 -15.602 1 98.19 348 VAL B O 1
ATOM 6054 N N . VAL B 1 349 ? -2.771 -16.031 -16.109 1 98.75 349 VAL B N 1
ATOM 6055 C CA . VAL B 1 349 ? -1.369 -16.266 -15.781 1 98.75 349 VAL B CA 1
ATOM 6056 C C . VAL B 1 349 ? -1.015 -15.531 -14.492 1 98.75 349 VAL B C 1
ATOM 6058 O O . VAL B 1 349 ? -1.301 -14.336 -14.352 1 98.75 349 VAL B O 1
ATOM 6061 N N . PHE B 1 350 ? -0.392 -16.266 -13.539 1 98.94 350 PHE B N 1
ATOM 6062 C CA . PHE B 1 350 ? 0.098 -15.695 -12.289 1 98.94 350 PHE B CA 1
ATOM 6063 C C . PHE B 1 350 ? 1.621 -15.727 -12.242 1 98.94 350 PHE B C 1
ATOM 6065 O O . PHE B 1 350 ? 2.227 -16.797 -12.164 1 98.94 350 PHE B O 1
ATOM 6072 N N . SER B 1 351 ? 2.217 -14.594 -12.328 1 98.81 351 SER B N 1
ATOM 6073 C CA . SER B 1 351 ? 3.66 -14.438 -12.172 1 98.81 351 SER B CA 1
ATOM 6074 C C . SER B 1 351 ? 3.994 -13.516 -11 1 98.81 351 SER B C 1
ATOM 6076 O O . SER B 1 351 ? 3.674 -12.328 -11.031 1 98.81 351 SER B O 1
ATOM 6078 N N . SER B 1 352 ? 4.648 -14.023 -10.023 1 98.69 352 SER B N 1
ATOM 6079 C CA . SER B 1 352 ? 4.691 -13.383 -8.719 1 98.69 352 SER B CA 1
ATOM 6080 C C . SER B 1 352 ? 5.641 -12.188 -8.719 1 98.69 352 SER B C 1
ATOM 6082 O O . SER B 1 352 ? 5.363 -11.172 -8.086 1 98.69 352 SER B O 1
ATOM 6084 N N . CYS B 1 353 ? 6.754 -12.328 -9.359 1 98 353 CYS B N 1
ATOM 6085 C CA . CYS B 1 353 ? 7.715 -11.234 -9.406 1 98 353 CYS B CA 1
ATOM 6086 C C . CYS B 1 353 ? 8.266 -11.047 -10.812 1 98 353 CYS B C 1
ATOM 6088 O O . CYS B 1 353 ? 8.75 -9.969 -11.156 1 98 353 CYS B O 1
ATOM 6090 N N . SER B 1 354 ? 8.242 -12.125 -11.625 1 98.25 354 SER B N 1
ATOM 6091 C CA . SER B 1 354 ? 8.625 -12.086 -13.031 1 98.25 354 SER B CA 1
ATOM 6092 C C . SER B 1 354 ? 10.078 -11.656 -13.203 1 98.25 354 SER B C 1
ATOM 6094 O O . SER B 1 354 ? 10.383 -10.781 -14.016 1 98.25 354 SER B O 1
ATOM 6096 N N . HIS B 1 355 ? 10.922 -12.227 -12.461 1 97.19 355 HIS B N 1
ATOM 6097 C CA . HIS B 1 355 ? 12.336 -12.008 -12.727 1 97.19 355 HIS B CA 1
ATOM 6098 C C . HIS B 1 355 ? 12.703 -12.461 -14.141 1 97.19 355 HIS B C 1
ATOM 6100 O O . HIS B 1 355 ? 13.57 -11.867 -14.781 1 97.19 355 HIS B O 1
ATOM 6106 N N . ALA B 1 356 ? 12.062 -13.461 -14.586 1 97.25 356 ALA B N 1
ATOM 6107 C CA . ALA B 1 356 ? 12.266 -13.984 -15.938 1 97.25 356 ALA B CA 1
ATOM 6108 C C . ALA B 1 356 ? 11.742 -13.016 -16.984 1 97.25 356 ALA B C 1
ATOM 6110 O O . ALA B 1 356 ? 12.039 -13.156 -18.172 1 97.25 356 ALA B O 1
ATOM 6111 N N . GLY B 1 357 ? 10.984 -12.039 -16.547 1 97.69 357 GLY B N 1
ATOM 6112 C CA . GLY B 1 357 ? 10.297 -11.141 -17.453 1 97.69 357 GLY B CA 1
ATOM 6113 C C . GLY B 1 357 ? 8.852 -11.539 -17.703 1 97.69 357 GLY B C 1
ATOM 6114 O O . GLY B 1 357 ? 8.578 -12.664 -18.125 1 97.69 357 GLY B O 1
ATOM 6115 N N . ILE B 1 358 ? 7.93 -10.586 -17.562 1 98.75 358 ILE B N 1
ATOM 6116 C CA . ILE B 1 358 ? 6.512 -10.891 -17.688 1 98.75 358 ILE B CA 1
ATOM 6117 C C . ILE B 1 358 ? 6.184 -11.242 -19.141 1 98.75 358 ILE B C 1
ATOM 6119 O O . ILE B 1 358 ? 5.297 -12.055 -19.406 1 98.75 358 ILE B O 1
ATOM 6123 N N . ILE B 1 359 ? 6.898 -10.703 -20.094 1 98.69 359 ILE B N 1
ATOM 6124 C CA . ILE B 1 359 ? 6.672 -11.008 -21.5 1 98.69 359 ILE B CA 1
ATOM 6125 C C . ILE B 1 359 ? 7.168 -12.422 -21.812 1 98.69 359 ILE B C 1
ATOM 6127 O O . ILE B 1 359 ? 6.492 -13.18 -22.5 1 98.69 359 ILE B O 1
ATOM 6131 N N . ASN B 1 360 ? 8.328 -12.766 -21.266 1 98.38 360 ASN B N 1
ATOM 6132 C CA . ASN B 1 360 ? 8.797 -14.141 -21.406 1 98.38 360 ASN B CA 1
ATOM 6133 C C . ASN B 1 360 ? 7.785 -15.141 -20.844 1 98.38 360 ASN B C 1
ATOM 6135 O O . ASN B 1 360 ? 7.531 -16.172 -21.453 1 98.38 360 ASN B O 1
ATOM 6139 N N . VAL B 1 361 ? 7.238 -14.781 -19.75 1 98.38 361 VAL B N 1
ATOM 6140 C CA . VAL B 1 361 ? 6.25 -15.633 -19.109 1 98.38 361 VAL B CA 1
ATOM 6141 C C . VAL B 1 361 ? 5.039 -15.805 -20.016 1 98.38 361 VAL B C 1
ATOM 6143 O O . VAL B 1 361 ? 4.625 -16.922 -20.312 1 98.38 361 VAL B O 1
ATOM 6146 N N . CYS B 1 362 ? 4.508 -14.703 -20.469 1 98.06 362 CYS B N 1
ATOM 6147 C CA . CYS B 1 362 ? 3.305 -14.727 -21.297 1 98.06 362 CYS B CA 1
ATOM 6148 C C . CYS B 1 362 ? 3.549 -15.492 -22.594 1 98.06 362 CYS B C 1
ATOM 6150 O O . CYS B 1 362 ? 2.719 -16.297 -23 1 98.06 362 CYS B O 1
ATOM 6152 N N . ARG B 1 363 ? 4.633 -15.297 -23.203 1 96.56 363 ARG B N 1
ATOM 6153 C CA . ARG B 1 363 ? 4.957 -15.992 -24.438 1 96.56 363 ARG B CA 1
ATOM 6154 C C . ARG B 1 363 ? 5.168 -17.484 -24.203 1 96.56 363 ARG B C 1
ATOM 6156 O O . ARG B 1 363 ? 4.832 -18.312 -25.062 1 96.56 363 ARG B O 1
ATOM 6163 N N . ASP B 1 364 ? 5.758 -17.781 -23.062 1 95.69 364 ASP B N 1
ATOM 6164 C CA . ASP B 1 364 ? 5.922 -19.188 -22.734 1 95.69 364 ASP B CA 1
ATOM 6165 C C . ASP B 1 364 ? 4.566 -19.875 -22.578 1 95.69 364 ASP B C 1
ATOM 6167 O O . ASP B 1 364 ? 4.379 -21 -23.062 1 95.69 364 ASP B O 1
ATOM 6171 N N . VAL B 1 365 ? 3.607 -19.234 -21.953 1 95.94 365 VAL B N 1
ATOM 6172 C CA . VAL B 1 365 ? 2.262 -19.766 -21.797 1 95.94 365 VAL B CA 1
ATOM 6173 C C . VAL B 1 365 ? 1.634 -20.031 -23.156 1 95.94 365 VAL B C 1
ATOM 6175 O O . VAL B 1 365 ? 1.094 -21.109 -23.406 1 95.94 365 VAL B O 1
ATOM 6178 N N . LEU B 1 366 ? 1.734 -19.094 -24.031 1 93.81 366 LEU B N 1
ATOM 6179 C CA . LEU B 1 366 ? 1.1 -19.188 -25.344 1 93.81 366 LEU B CA 1
ATOM 6180 C C . LEU B 1 366 ? 1.776 -20.266 -26.203 1 93.81 366 LEU B C 1
ATOM 6182 O O . LEU B 1 366 ? 1.109 -20.984 -26.953 1 93.81 366 LEU B O 1
ATOM 6186 N N . LEU B 1 367 ? 3.059 -20.391 -26.062 1 90.88 367 LEU B N 1
ATOM 6187 C CA . LEU B 1 367 ? 3.783 -21.406 -26.812 1 90.88 367 LEU B CA 1
ATOM 6188 C C . LEU B 1 367 ? 3.439 -22.812 -26.312 1 90.88 367 LEU B C 1
ATOM 6190 O O . LEU B 1 367 ? 3.232 -23.734 -27.125 1 90.88 367 LEU B O 1
ATOM 6194 N N . ARG B 1 368 ? 3.402 -22.938 -25.062 1 90 368 ARG B N 1
ATOM 6195 C CA . ARG B 1 368 ? 3.131 -24.25 -24.469 1 90 368 ARG B CA 1
ATOM 6196 C C . ARG B 1 368 ? 1.688 -24.672 -24.719 1 90 368 ARG B C 1
ATOM 6198 O O . ARG B 1 368 ? 1.396 -25.875 -24.828 1 90 368 ARG B O 1
ATOM 6205 N N . SER B 1 369 ? 0.827 -23.719 -24.875 1 88 369 SER B N 1
ATOM 6206 C CA . SER B 1 369 ? -0.592 -24.031 -25.016 1 88 369 SER B CA 1
ATOM 6207 C C . SER B 1 369 ? -0.964 -24.281 -26.469 1 88 369 SER B C 1
ATOM 6209 O O . SER B 1 369 ? -2.018 -24.859 -26.75 1 88 369 SER B O 1
ATOM 6211 N N . SER B 1 370 ? -0.331 -23.688 -27.578 1 78.44 370 SER B N 1
ATOM 6212 C CA . SER B 1 370 ? -0.652 -23.734 -29 1 78.44 370 SER B CA 1
ATOM 6213 C C . SER B 1 370 ? -0.572 -25.156 -29.531 1 78.44 370 SER B C 1
ATOM 6215 O O . SER B 1 370 ? -1.104 -25.453 -30.609 1 78.44 370 SER B O 1
ATOM 6217 N N . GLY B 1 371 ? -0.059 -26.156 -28.938 1 61.03 371 GLY B N 1
ATOM 6218 C CA . GLY B 1 371 ? 0.032 -27.469 -29.562 1 61.03 371 GLY B CA 1
ATOM 6219 C C . GLY B 1 371 ? -1.31 -28 -30.016 1 61.03 371 GLY B C 1
ATOM 6220 O O . GLY B 1 371 ? -1.37 -28.984 -30.75 1 61.03 371 GLY B O 1
ATOM 6221 N N . ASN B 1 372 ? -2.414 -27.438 -29.641 1 52.88 372 ASN B N 1
ATOM 6222 C CA . ASN B 1 372 ? -3.672 -28.062 -30.031 1 52.88 372 ASN B CA 1
ATOM 6223 C C . ASN B 1 372 ? -4.309 -27.344 -31.219 1 52.88 372 ASN B C 1
ATOM 6225 O O . ASN B 1 372 ? -5.492 -27.531 -31.5 1 52.88 372 ASN B O 1
ATOM 6229 N N . GLY B 1 373 ? -3.559 -26.562 -32.031 1 54.69 373 GLY B N 1
ATOM 6230 C CA . GLY B 1 373 ? -4.078 -25.938 -33.219 1 54.69 373 GLY B CA 1
ATOM 6231 C C . GLY B 1 373 ? -4.82 -24.656 -32.969 1 54.69 373 GLY B C 1
ATOM 6232 O O . GLY B 1 373 ? -5.152 -23.906 -33.906 1 54.69 373 GLY B O 1
ATOM 6233 N N . GLN B 1 374 ? -5.41 -24.453 -31.828 1 56.78 374 GLN B N 1
ATOM 6234 C CA . GLN B 1 374 ? -6.172 -23.234 -31.547 1 56.78 374 GLN B CA 1
ATOM 6235 C C . GLN B 1 374 ? -5.289 -22.172 -30.891 1 56.78 374 GLN B C 1
ATOM 6237 O O . GLN B 1 374 ? -4.438 -22.5 -30.062 1 56.78 374 GLN B O 1
ATOM 6242 N N . GLN B 1 375 ? -5.32 -21.016 -31.453 1 68 375 GLN B N 1
ATOM 6243 C CA . GLN B 1 375 ? -4.578 -19.891 -30.906 1 68 375 GLN B CA 1
ATOM 6244 C C . GLN B 1 375 ? -5.137 -19.469 -29.562 1 68 375 GLN B C 1
ATOM 6246 O O . GLN B 1 375 ? -6.262 -18.969 -29.469 1 68 375 GLN B O 1
ATOM 6251 N N . ASP B 1 376 ? -4.516 -19.859 -28.531 1 83 376 ASP B N 1
ATOM 6252 C CA . ASP B 1 376 ? -4.957 -19.469 -27.188 1 83 376 ASP B CA 1
ATOM 6253 C C . ASP B 1 376 ? -4.672 -18 -26.906 1 83 376 ASP B C 1
ATOM 6255 O O . ASP B 1 376 ? -3.926 -17.359 -27.656 1 83 376 ASP B O 1
ATOM 6259 N N . GLN B 1 377 ? -5.535 -17.469 -26.172 1 90.94 377 GLN B N 1
ATOM 6260 C CA . GLN B 1 377 ? -5.414 -16.062 -25.828 1 90.94 377 GLN B CA 1
ATOM 6261 C C . GLN B 1 377 ? -5.168 -15.891 -24.328 1 90.94 377 GLN B C 1
ATOM 6263 O O . GLN B 1 377 ? -5.488 -16.781 -23.531 1 90.94 377 GLN B O 1
ATOM 6268 N N . LEU B 1 378 ? -4.5 -14.844 -24.016 1 95.81 378 LEU B N 1
ATOM 6269 C CA . LEU B 1 378 ? -4.367 -14.438 -22.625 1 95.81 378 LEU B CA 1
ATOM 6270 C C . LEU B 1 378 ? -5.629 -13.727 -22.141 1 95.81 378 LEU B C 1
ATOM 6272 O O . LEU B 1 378 ? -6.035 -12.711 -22.703 1 95.81 378 LEU B O 1
ATOM 6276 N N . TYR B 1 379 ? -6.234 -14.344 -21.219 1 96.38 379 TYR B N 1
ATOM 6277 C CA . TYR B 1 379 ? -7.359 -13.672 -20.578 1 96.38 379 TYR B CA 1
ATOM 6278 C C . TYR B 1 379 ? -6.879 -12.664 -19.531 1 96.38 379 TYR B C 1
ATOM 6280 O O . TYR B 1 379 ? -7.211 -11.484 -19.609 1 96.38 379 TYR B O 1
ATOM 6288 N N . ALA B 1 380 ? -6.039 -13.102 -18.641 1 97.81 380 ALA B N 1
ATOM 6289 C CA . ALA B 1 380 ? -5.562 -12.203 -17.594 1 97.81 380 ALA B CA 1
ATOM 6290 C C . ALA B 1 380 ? -4.09 -12.445 -17.281 1 97.81 380 ALA B C 1
ATOM 6292 O O . ALA B 1 380 ? -3.613 -13.586 -17.359 1 97.81 380 ALA B O 1
ATOM 6293 N N . VAL B 1 381 ? -3.416 -11.422 -16.984 1 98.75 381 VAL B N 1
ATOM 6294 C CA . VAL B 1 381 ? -2.049 -11.445 -16.484 1 98.75 381 VAL B CA 1
ATOM 6295 C C . VAL B 1 381 ? -1.996 -10.781 -15.109 1 98.75 381 VAL B C 1
ATOM 6297 O O . VAL B 1 381 ? -2.318 -9.594 -14.977 1 98.75 381 VAL B O 1
ATOM 6300 N N . ILE B 1 382 ? -1.548 -11.531 -14.047 1 98.88 382 ILE B N 1
ATOM 6301 C CA . ILE B 1 382 ? -1.703 -11.086 -12.664 1 98.88 382 ILE B CA 1
ATOM 6302 C C . ILE B 1 382 ? -0.39 -11.273 -11.914 1 98.88 382 ILE B C 1
ATOM 6304 O O . ILE B 1 382 ? 0.222 -12.344 -11.977 1 98.88 382 ILE B O 1
ATOM 6308 N N . GLY B 1 383 ? 0.074 -10.242 -11.18 1 98.75 383 GLY B N 1
ATOM 6309 C CA . GLY B 1 383 ? 1.207 -10.43 -10.289 1 98.75 383 GLY B CA 1
ATOM 6310 C C . GLY B 1 383 ? 2.162 -9.258 -10.273 1 98.75 383 GLY B C 1
ATOM 6311 O O . GLY B 1 383 ? 1.735 -8.102 -10.375 1 98.75 383 GLY B O 1
ATOM 6312 N N . GLY B 1 384 ? 3.426 -9.531 -9.922 1 98.44 384 GLY B N 1
ATOM 6313 C CA . GLY B 1 384 ? 4.508 -8.562 -10.031 1 98.44 384 GLY B CA 1
ATOM 6314 C C . GLY B 1 384 ? 5.281 -8.68 -11.328 1 98.44 384 GLY B C 1
ATOM 6315 O O . GLY B 1 384 ? 5.684 -9.773 -11.727 1 98.44 384 GLY B O 1
ATOM 6316 N N . PHE B 1 385 ? 5.57 -7.531 -11.969 1 98.44 385 PHE B N 1
ATOM 6317 C CA . PHE B 1 385 ? 6.082 -7.598 -13.336 1 98.44 385 PHE B CA 1
ATOM 6318 C C . PHE B 1 385 ? 7.562 -7.23 -13.375 1 98.44 385 PHE B C 1
ATOM 6320 O O . PHE B 1 385 ? 8.148 -7.102 -14.453 1 98.44 385 PHE B O 1
ATOM 6327 N N . HIS B 1 386 ? 8.156 -7.082 -12.258 1 97.06 386 HIS B N 1
ATOM 6328 C CA . HIS B 1 386 ? 9.586 -6.824 -12.141 1 97.06 386 HIS B CA 1
ATOM 6329 C C . HIS B 1 386 ? 9.984 -5.57 -12.914 1 97.06 386 HIS B C 1
ATOM 6331 O O . HIS B 1 386 ? 10.898 -5.609 -13.75 1 97.06 386 HIS B O 1
ATOM 6337 N N . LEU B 1 387 ? 9.305 -4.434 -12.594 1 97.25 387 LEU B N 1
ATOM 6338 C CA . LEU B 1 387 ? 9.547 -3.205 -13.344 1 97.25 387 LEU B CA 1
ATOM 6339 C C . LEU B 1 387 ? 9.867 -2.047 -12.406 1 97.25 387 LEU B C 1
ATOM 6341 O O . LEU B 1 387 ? 9.984 -0.901 -12.844 1 97.25 387 LEU B O 1
ATOM 6345 N N . GLY B 1 388 ? 9.953 -2.318 -11.172 1 93.25 388 GLY B N 1
ATOM 6346 C CA . GLY B 1 388 ? 10.289 -1.279 -10.211 1 93.25 388 GLY B CA 1
ATOM 6347 C C . GLY B 1 388 ? 11.766 -1.238 -9.867 1 93.25 388 GLY B C 1
ATOM 6348 O O . GLY B 1 388 ? 12.391 -2.283 -9.68 1 93.25 388 GLY B O 1
ATOM 6349 N N . GLY B 1 389 ? 12.25 0.011 -9.781 1 88.75 389 GLY B N 1
ATOM 6350 C CA . GLY B 1 389 ? 13.641 0.195 -9.398 1 88.75 389 GLY B CA 1
ATOM 6351 C C . GLY B 1 389 ? 14.516 0.691 -10.531 1 88.75 389 GLY B C 1
ATOM 6352 O O . GLY B 1 389 ? 14.258 0.388 -11.695 1 88.75 389 GLY B O 1
ATOM 6353 N N . ALA B 1 390 ? 15.578 1.285 -10.148 1 84.12 390 ALA B N 1
ATOM 6354 C CA . ALA B 1 390 ? 16.453 1.957 -11.109 1 84.12 390 ALA B CA 1
ATOM 6355 C C . ALA B 1 390 ? 17.047 0.961 -12.102 1 84.12 390 ALA B C 1
ATOM 6357 O O . ALA B 1 390 ? 17.25 1.292 -13.273 1 84.12 390 ALA B O 1
ATOM 6358 N N . ALA B 1 391 ? 17.188 -0.202 -11.742 1 84.12 391 ALA B N 1
ATOM 6359 C CA . ALA B 1 391 ? 17.891 -1.189 -12.562 1 84.12 391 ALA B CA 1
ATOM 6360 C C . ALA B 1 391 ? 16.984 -1.707 -13.68 1 84.12 391 ALA B C 1
ATOM 6362 O O . ALA B 1 391 ? 17.453 -2.242 -14.68 1 84.12 391 ALA B O 1
ATOM 6363 N N . VAL B 1 392 ? 15.695 -1.56 -13.516 1 91.94 392 VAL B N 1
ATOM 6364 C CA . VAL B 1 392 ? 14.852 -2.285 -14.469 1 91.94 392 VAL B CA 1
ATOM 6365 C C . VAL B 1 392 ? 13.797 -1.347 -15.039 1 91.94 392 VAL B C 1
ATOM 6367 O O . VAL B 1 392 ? 13.078 -1.707 -15.977 1 91.94 392 VAL B O 1
ATOM 6370 N N . GLU B 1 393 ? 13.703 -0.116 -14.602 1 94.25 393 GLU B N 1
ATOM 6371 C CA . GLU B 1 393 ? 12.648 0.796 -15.039 1 94.25 393 GLU B CA 1
ATOM 6372 C C . GLU B 1 393 ? 12.82 1.186 -16.5 1 94.25 393 GLU B C 1
ATOM 6374 O O . GLU B 1 393 ? 11.883 1.667 -17.141 1 94.25 393 GLU B O 1
ATOM 6379 N N . ASP B 1 394 ? 14.008 1.018 -17.031 1 94.19 394 ASP B N 1
ATOM 6380 C CA . ASP B 1 394 ? 14.25 1.347 -18.438 1 94.19 394 ASP B CA 1
ATOM 6381 C C . ASP B 1 394 ? 13.5 0.394 -19.359 1 94.19 394 ASP B C 1
ATOM 6383 O O . ASP B 1 394 ? 13.352 0.669 -20.547 1 94.19 394 ASP B O 1
ATOM 6387 N N . ARG B 1 395 ? 12.977 -0.708 -18.859 1 95.56 395 ARG B N 1
ATOM 6388 C CA . ARG B 1 395 ? 12.297 -1.692 -19.688 1 95.56 395 ARG B CA 1
ATOM 6389 C C . ARG B 1 395 ? 10.797 -1.424 -19.734 1 95.56 395 ARG B C 1
ATOM 6391 O O . ARG B 1 395 ? 10.07 -2.072 -20.5 1 95.56 395 ARG B O 1
ATOM 6398 N N . ILE B 1 396 ? 10.289 -0.513 -18.984 1 97.81 396 ILE B N 1
ATOM 6399 C CA . ILE B 1 396 ? 8.859 -0.3 -18.812 1 97.81 396 ILE B CA 1
ATOM 6400 C C . ILE B 1 396 ? 8.203 -0.101 -20.172 1 97.81 396 ILE B C 1
ATOM 6402 O O . ILE B 1 396 ? 7.23 -0.783 -20.516 1 97.81 396 ILE B O 1
ATOM 6406 N N . GLU B 1 397 ? 8.75 0.743 -21 1 98.06 397 GLU B N 1
ATOM 6407 C CA . GLU B 1 397 ? 8.125 1.065 -22.281 1 98.06 397 GLU B CA 1
ATOM 6408 C C . GLU B 1 397 ? 8.055 -0.164 -23.188 1 98.06 397 GLU B C 1
ATOM 6410 O O . GLU B 1 397 ? 7.008 -0.445 -23.781 1 98.06 397 GLU B O 1
ATOM 6415 N N . ARG B 1 398 ? 9.117 -0.912 -23.25 1 98.19 398 ARG B N 1
ATOM 6416 C CA . ARG B 1 398 ? 9.156 -2.1 -24.109 1 98.19 398 ARG B CA 1
ATOM 6417 C C . ARG B 1 398 ? 8.227 -3.182 -23.578 1 98.19 398 ARG B C 1
ATOM 6419 O O . ARG B 1 398 ? 7.527 -3.84 -24.359 1 98.19 398 ARG B O 1
ATOM 6426 N N . THR B 1 399 ? 8.242 -3.348 -22.281 1 98.56 399 THR B N 1
ATOM 6427 C CA . THR B 1 399 ? 7.359 -4.34 -21.672 1 98.56 399 THR B CA 1
ATOM 6428 C C . THR B 1 399 ? 5.898 -4.016 -21.953 1 98.56 399 THR B C 1
ATOM 6430 O O . THR B 1 399 ? 5.129 -4.898 -22.344 1 98.56 399 THR B O 1
ATOM 6433 N N . VAL B 1 400 ? 5.547 -2.77 -21.812 1 98.75 400 VAL B N 1
ATOM 6434 C CA . VAL B 1 400 ? 4.168 -2.34 -22.016 1 98.75 400 VAL B CA 1
ATOM 6435 C C . VAL B 1 400 ? 3.775 -2.529 -23.469 1 98.75 400 VAL B C 1
ATOM 6437 O O . VAL B 1 400 ? 2.691 -3.037 -23.766 1 98.75 400 VAL B O 1
ATOM 6440 N N . ALA B 1 401 ? 4.645 -2.172 -24.375 1 98.56 401 ALA B N 1
ATOM 6441 C CA . ALA B 1 401 ? 4.379 -2.342 -25.812 1 98.56 401 ALA B CA 1
ATOM 6442 C C . ALA B 1 401 ? 4.172 -3.812 -26.156 1 98.56 401 ALA B C 1
ATOM 6444 O O . ALA B 1 401 ? 3.232 -4.16 -26.875 1 98.56 401 ALA B O 1
ATOM 6445 N N . ASP B 1 402 ? 5.055 -4.648 -25.672 1 98.62 402 ASP B N 1
ATOM 6446 C CA . ASP B 1 402 ? 4.941 -6.078 -25.953 1 98.62 402 ASP B CA 1
ATOM 6447 C C . ASP B 1 402 ? 3.68 -6.66 -25.328 1 98.62 402 ASP B C 1
ATOM 6449 O O . ASP B 1 402 ? 3.031 -7.531 -25.906 1 98.62 402 ASP B O 1
ATOM 6453 N N . LEU B 1 403 ? 3.34 -6.227 -24.141 1 98.69 403 LEU B N 1
ATOM 6454 C CA . LEU B 1 403 ? 2.131 -6.723 -23.5 1 98.69 403 LEU B CA 1
ATOM 6455 C C . LEU B 1 403 ? 0.888 -6.309 -24.281 1 98.69 403 LEU B C 1
ATOM 6457 O O . LEU B 1 403 ? -0.074 -7.074 -24.375 1 98.69 403 LEU B O 1
ATOM 6461 N N . GLN B 1 404 ? 0.904 -5.102 -24.797 1 98.44 404 GLN B N 1
ATOM 6462 C CA . GLN B 1 404 ? -0.194 -4.66 -25.656 1 98.44 404 GLN B CA 1
ATOM 6463 C C . GLN B 1 404 ? -0.341 -5.566 -26.875 1 98.44 404 GLN B C 1
ATOM 6465 O O . GLN B 1 404 ? -1.458 -5.895 -27.281 1 98.44 404 GLN B O 1
ATOM 6470 N N . SER B 1 405 ? 0.784 -5.945 -27.406 1 97.56 405 SER B N 1
ATOM 6471 C CA . SER B 1 405 ? 0.766 -6.836 -28.562 1 97.56 405 SER B CA 1
ATOM 6472 C C . SER B 1 405 ? 0.176 -8.195 -28.219 1 97.56 405 SER B C 1
ATOM 6474 O O . SER B 1 405 ? -0.466 -8.836 -29.047 1 97.56 405 SER B O 1
ATOM 6476 N N . LEU B 1 406 ? 0.405 -8.633 -27.016 1 97.25 406 LEU B N 1
ATOM 6477 C CA . LEU B 1 406 ? -0.131 -9.906 -26.547 1 97.25 406 LEU B CA 1
ATOM 6478 C C . LEU B 1 406 ? -1.612 -9.781 -26.203 1 97.25 406 LEU B C 1
ATOM 6480 O O . LEU B 1 406 ? -2.314 -10.789 -26.109 1 97.25 406 LEU B O 1
ATOM 6484 N N . ASN B 1 407 ? -2.074 -8.617 -25.891 1 95.75 407 ASN B N 1
ATOM 6485 C CA . ASN B 1 407 ? -3.463 -8.18 -25.828 1 95.75 407 ASN B CA 1
ATOM 6486 C C . ASN B 1 407 ? -4.254 -8.938 -24.766 1 95.75 407 ASN B C 1
ATOM 6488 O O . ASN B 1 407 ? -5.305 -9.508 -25.062 1 95.75 407 ASN B O 1
ATOM 6492 N N . PRO B 1 408 ? -3.768 -9.031 -23.562 1 96.88 408 PRO B N 1
ATOM 6493 C CA . PRO B 1 408 ? -4.605 -9.594 -22.5 1 96.88 408 PRO B CA 1
ATOM 6494 C C . PRO B 1 408 ? -5.875 -8.773 -22.25 1 96.88 408 PRO B C 1
ATOM 6496 O O . PRO B 1 408 ? -5.875 -7.559 -22.438 1 96.88 408 PRO B O 1
ATOM 6499 N N . SER B 1 409 ? -6.953 -9.43 -21.797 1 95.56 409 SER B N 1
ATOM 6500 C CA . SER B 1 409 ? -8.219 -8.758 -21.5 1 95.56 409 SER B CA 1
ATOM 6501 C C . SER B 1 409 ? -8.164 -8.047 -20.156 1 95.56 409 SER B C 1
ATOM 6503 O O . SER B 1 409 ? -8.867 -7.055 -19.938 1 95.56 409 SER B O 1
ATOM 6505 N N . VAL B 1 410 ? -7.379 -8.578 -19.234 1 96.94 410 VAL B N 1
ATOM 6506 C CA . VAL B 1 410 ? -7.262 -8.023 -17.891 1 96.94 410 VAL B CA 1
ATOM 6507 C C . VAL B 1 410 ? -5.797 -8.039 -17.453 1 96.94 410 VAL B C 1
ATOM 6509 O O . VAL B 1 410 ? -5.102 -9.039 -17.609 1 96.94 410 VAL B O 1
ATOM 6512 N N . VAL B 1 411 ? -5.371 -6.941 -16.953 1 98.19 411 VAL B N 1
ATOM 6513 C CA . VAL B 1 411 ? -4.031 -6.84 -16.391 1 98.19 411 VAL B CA 1
ATOM 6514 C C . VAL B 1 411 ? -4.117 -6.355 -14.945 1 98.19 411 VAL B C 1
ATOM 6516 O O . VAL B 1 411 ? -4.586 -5.246 -14.68 1 98.19 411 VAL B O 1
ATOM 6519 N N . LEU B 1 412 ? -3.719 -7.156 -13.984 1 98.25 412 LEU B N 1
ATOM 6520 C CA . LEU B 1 412 ? -3.635 -6.809 -12.57 1 98.25 412 LEU B CA 1
ATOM 6521 C C . LEU B 1 412 ? -2.188 -6.852 -12.086 1 98.25 412 LEU B C 1
ATOM 6523 O O . LEU B 1 412 ? -1.602 -7.93 -11.961 1 98.25 412 LEU B O 1
ATOM 6527 N N . ALA B 1 413 ? -1.655 -5.711 -11.789 1 98.25 413 ALA B N 1
ATOM 6528 C CA . ALA B 1 413 ? -0.233 -5.633 -11.469 1 98.25 413 ALA B CA 1
ATOM 6529 C C . ALA B 1 413 ? -0.018 -5.098 -10.062 1 98.25 413 ALA B C 1
ATOM 6531 O O . ALA B 1 413 ? -0.733 -4.195 -9.617 1 98.25 413 ALA B O 1
ATOM 6532 N N . GLY B 1 414 ? 0.912 -5.637 -9.336 1 97.44 414 GLY B N 1
ATOM 6533 C CA . GLY B 1 414 ? 1.273 -5.215 -7.992 1 97.44 414 GLY B CA 1
ATOM 6534 C C . GLY B 1 414 ? 2.703 -5.562 -7.621 1 97.44 414 GLY B C 1
ATOM 6535 O O . GLY B 1 414 ? 3.584 -5.594 -8.484 1 97.44 414 GLY B O 1
ATOM 6536 N N . HIS B 1 415 ? 2.891 -5.605 -6.348 1 97.06 415 HIS B N 1
ATOM 6537 C CA . HIS B 1 415 ? 4.145 -6.082 -5.777 1 97.06 415 HIS B CA 1
ATOM 6538 C C . HIS B 1 415 ? 5.332 -5.289 -6.32 1 97.06 415 HIS B C 1
ATOM 6540 O O . HIS B 1 415 ? 5.395 -4.07 -6.156 1 97.06 415 HIS B O 1
ATOM 6546 N N . CYS B 1 416 ? 6.23 -5.887 -7.168 1 96.31 416 CYS B N 1
ATOM 6547 C CA . CYS B 1 416 ? 7.48 -5.262 -7.586 1 96.31 416 CYS B CA 1
ATOM 6548 C C . CYS B 1 416 ? 7.289 -4.473 -8.875 1 96.31 416 CYS B C 1
ATOM 6550 O O . CYS B 1 416 ? 8.258 -3.996 -9.469 1 96.31 416 CYS B O 1
ATOM 6552 N N . THR B 1 417 ? 6.09 -4.328 -9.328 1 97.38 417 THR B N 1
ATOM 6553 C CA . THR B 1 417 ? 5.828 -3.654 -10.594 1 97.38 417 THR B CA 1
ATOM 6554 C C . THR B 1 417 ? 6.285 -2.197 -10.539 1 97.38 417 THR B C 1
ATOM 6556 O O . THR B 1 417 ? 6.836 -1.675 -11.508 1 97.38 417 THR B O 1
ATOM 6559 N N . GLY B 1 418 ? 6.043 -1.544 -9.336 1 95.81 418 GLY B N 1
ATOM 6560 C CA . GLY B 1 418 ? 6.395 -0.141 -9.188 1 95.81 418 GLY B CA 1
ATOM 6561 C C . GLY B 1 418 ? 5.336 0.798 -9.734 1 95.81 418 GLY B C 1
ATOM 6562 O O . GLY B 1 418 ? 4.621 0.453 -10.68 1 95.81 418 GLY B O 1
ATOM 6563 N N . TRP B 1 419 ? 5.312 2.016 -9.18 1 96.19 419 TRP B N 1
ATOM 6564 C CA . TRP B 1 419 ? 4.227 2.938 -9.5 1 96.19 419 TRP B CA 1
ATOM 6565 C C . TRP B 1 419 ? 4.375 3.492 -10.906 1 96.19 419 TRP B C 1
ATOM 6567 O O . TRP B 1 419 ? 3.381 3.723 -11.602 1 96.19 419 TRP B O 1
ATOM 6577 N N . LYS B 1 420 ? 5.605 3.721 -11.406 1 97.19 420 LYS B N 1
ATOM 6578 C CA . LYS B 1 420 ? 5.805 4.238 -12.758 1 97.19 420 LYS B CA 1
ATOM 6579 C C . LYS B 1 420 ? 5.262 3.27 -13.805 1 97.19 420 LYS B C 1
ATOM 6581 O O . LYS B 1 420 ? 4.605 3.688 -14.766 1 97.19 420 LYS B O 1
ATOM 6586 N N . ALA B 1 421 ? 5.582 2.033 -13.586 1 98 421 ALA B N 1
ATOM 6587 C CA . ALA B 1 421 ? 5.078 1.012 -14.5 1 98 421 ALA B CA 1
ATOM 6588 C C . ALA B 1 421 ? 3.557 0.901 -14.414 1 98 421 ALA B C 1
ATOM 6590 O O . ALA B 1 421 ? 2.885 0.698 -15.422 1 98 421 ALA B O 1
ATOM 6591 N N . LYS B 1 422 ? 3.008 1.001 -13.25 1 97.44 422 LYS B N 1
ATOM 6592 C CA . LYS B 1 422 ? 1.556 0.958 -13.102 1 97.44 422 LYS B CA 1
ATOM 6593 C C . LYS B 1 422 ? 0.891 2.094 -13.867 1 97.44 422 LYS B C 1
ATOM 6595 O O . LYS B 1 422 ? -0.151 1.899 -14.5 1 97.44 422 LYS B O 1
ATOM 6600 N N . VAL B 1 423 ? 1.504 3.238 -13.812 1 97.81 423 VAL B N 1
ATOM 6601 C CA . VAL B 1 423 ? 0.993 4.375 -14.57 1 97.81 423 VAL B CA 1
ATOM 6602 C C . VAL B 1 423 ? 1.015 4.059 -16.062 1 97.81 423 VAL B C 1
ATOM 6604 O O . VAL B 1 423 ? 0.023 4.273 -16.766 1 97.81 423 VAL B O 1
ATOM 6607 N N . ALA B 1 424 ? 2.107 3.521 -16.5 1 98.56 424 ALA B N 1
ATOM 6608 C CA . ALA B 1 424 ? 2.25 3.184 -17.906 1 98.56 424 ALA B CA 1
ATOM 6609 C C . ALA B 1 424 ? 1.224 2.135 -18.328 1 98.56 424 ALA B C 1
ATOM 6611 O O . ALA B 1 424 ? 0.621 2.24 -19.406 1 98.56 424 ALA B O 1
ATOM 6612 N N . LEU B 1 425 ? 1.029 1.192 -17.516 1 98.62 425 LEU B N 1
ATOM 6613 C CA . LEU B 1 425 ? 0.074 0.127 -17.812 1 98.62 425 LEU B CA 1
ATOM 6614 C C . LEU B 1 425 ? -1.353 0.667 -17.828 1 98.62 425 LEU B C 1
ATOM 6616 O O . LEU B 1 425 ? -2.145 0.303 -18.703 1 98.62 425 LEU B O 1
ATOM 6620 N N . ALA B 1 426 ? -1.663 1.492 -16.859 1 98 426 ALA B N 1
ATOM 6621 C CA . ALA B 1 426 ? -2.996 2.088 -16.812 1 98 426 ALA B CA 1
ATOM 6622 C C . ALA B 1 426 ? -3.295 2.861 -18.094 1 98 426 ALA B C 1
ATOM 6624 O O . ALA B 1 426 ? -4.41 2.803 -18.625 1 98 426 ALA B O 1
ATOM 6625 N N . ASN B 1 427 ? -2.352 3.557 -18.562 1 98.12 427 ASN B N 1
ATOM 6626 C CA . ASN B 1 427 ? -2.506 4.336 -19.781 1 98.12 427 ASN B CA 1
ATOM 6627 C C . ASN B 1 427 ? -2.652 3.438 -21 1 98.12 427 ASN B C 1
ATOM 6629 O O . ASN B 1 427 ? -3.406 3.754 -21.922 1 98.12 427 ASN B O 1
ATOM 6633 N N . ALA B 1 428 ? -1.963 2.369 -21.016 1 98.38 428 ALA B N 1
ATOM 6634 C CA . ALA B 1 428 ? -1.896 1.489 -22.172 1 98.38 428 ALA B CA 1
ATOM 6635 C C . ALA B 1 428 ? -3.115 0.574 -22.234 1 98.38 428 ALA B C 1
ATOM 6637 O O . ALA B 1 428 ? -3.473 0.082 -23.312 1 98.38 428 ALA B O 1
ATOM 6638 N N . PHE B 1 429 ? -3.758 0.316 -21.141 1 97.12 429 PHE B N 1
ATOM 6639 C CA . PHE B 1 429 ? -4.859 -0.638 -21.078 1 97.12 429 PHE B CA 1
ATOM 6640 C C . PHE B 1 429 ? -6.086 -0.008 -20.422 1 97.12 429 PHE B C 1
ATOM 6642 O O . PHE B 1 429 ? -6.598 -0.517 -19.422 1 97.12 429 PHE B O 1
ATOM 6649 N N . PRO B 1 430 ? -6.578 1.044 -21.031 1 94.62 430 PRO B N 1
ATOM 6650 C CA . PRO B 1 430 ? -7.785 1.654 -20.469 1 94.62 430 PRO B CA 1
ATOM 6651 C C . PRO B 1 430 ? -8.945 0.67 -20.359 1 94.62 430 PRO B C 1
ATOM 6653 O O . PRO B 1 430 ? -9.281 -0.012 -21.328 1 94.62 430 PRO B O 1
ATOM 6656 N N . GLY B 1 431 ? -9.445 0.578 -19.156 1 94.38 431 GLY B N 1
ATOM 6657 C CA . GLY B 1 431 ? -10.578 -0.306 -18.906 1 94.38 431 GLY B CA 1
ATOM 6658 C C . GLY B 1 431 ? -10.172 -1.758 -18.734 1 94.38 431 GLY B C 1
ATOM 6659 O O . GLY B 1 431 ? -11.023 -2.639 -18.609 1 94.38 431 GLY B O 1
ATOM 6660 N N . ARG B 1 432 ? -8.891 -2.064 -18.719 1 96.12 432 ARG B N 1
ATOM 6661 C CA . ARG B 1 432 ? -8.43 -3.445 -18.641 1 96.12 432 ARG B CA 1
ATOM 6662 C C . ARG B 1 432 ? -7.305 -3.592 -17.625 1 96.12 432 ARG B C 1
ATOM 6664 O O . ARG B 1 432 ? -6.676 -4.648 -17.531 1 96.12 432 ARG B O 1
ATOM 6671 N N . PHE B 1 433 ? -7.129 -2.504 -16.891 1 96.88 433 PHE B N 1
ATOM 6672 C CA . PHE B 1 433 ? -6.051 -2.525 -15.906 1 96.88 433 PHE B CA 1
ATOM 6673 C C . PHE B 1 433 ? -6.551 -2.068 -14.539 1 96.88 433 PHE B C 1
ATOM 6675 O O . PHE B 1 433 ? -7.363 -1.146 -14.445 1 96.88 433 PHE B O 1
ATOM 6682 N N . GLN B 1 434 ? -5.949 -2.682 -13.562 1 95.06 434 GLN B N 1
ATOM 6683 C CA . GLN B 1 434 ? -6.055 -2.154 -12.203 1 95.06 434 GLN B CA 1
ATOM 6684 C C . GLN B 1 434 ? -4.938 -2.691 -11.32 1 95.06 434 GLN B C 1
ATOM 6686 O O . GLN B 1 434 ? -4.52 -3.842 -11.461 1 95.06 434 GLN B O 1
ATOM 6691 N N . PRO B 1 435 ? -4.426 -1.877 -10.391 1 97 435 PRO B N 1
ATOM 6692 C CA . PRO B 1 435 ? -3.445 -2.398 -9.43 1 97 435 PRO B CA 1
ATOM 6693 C C . PRO B 1 435 ? -4.039 -3.447 -8.492 1 97 435 PRO B C 1
ATOM 6695 O O . PRO B 1 435 ? -5.219 -3.373 -8.148 1 97 435 PRO B O 1
ATOM 6698 N N . LEU B 1 436 ? -3.211 -4.395 -8.117 1 97.56 436 LEU B N 1
ATOM 6699 C CA . LEU B 1 436 ? -3.592 -5.309 -7.043 1 97.56 436 LEU B CA 1
ATOM 6700 C C . LEU B 1 436 ? -3.662 -4.574 -5.707 1 97.56 436 LEU B C 1
ATOM 6702 O O . LEU B 1 436 ? -2.889 -3.648 -5.457 1 97.56 436 LEU B O 1
ATOM 6706 N N . ALA B 1 437 ? -4.52 -4.945 -4.879 1 96.69 437 ALA B N 1
ATOM 6707 C CA . ALA B 1 437 ? -4.652 -4.441 -3.514 1 96.69 437 ALA B CA 1
ATOM 6708 C C . ALA B 1 437 ? -4.965 -5.57 -2.537 1 96.69 437 ALA B C 1
ATOM 6710 O O . ALA B 1 437 ? -5.75 -6.469 -2.848 1 96.69 437 ALA B O 1
ATOM 6711 N N . VAL B 1 438 ? -4.336 -5.52 -1.417 1 97.56 438 VAL B N 1
ATOM 6712 C CA . VAL B 1 438 ? -4.59 -6.559 -0.423 1 97.56 438 VAL B CA 1
ATOM 6713 C C . VAL B 1 438 ? -6.066 -6.551 -0.034 1 97.56 438 VAL B C 1
ATOM 6715 O O . VAL B 1 438 ? -6.684 -5.488 0.07 1 97.56 438 VAL B O 1
ATOM 6718 N N . GLY B 1 439 ? -6.633 -7.738 0.127 1 95.94 439 GLY B N 1
ATOM 6719 C CA . GLY B 1 439 ? -8.016 -7.898 0.546 1 95.94 439 GLY B CA 1
ATOM 6720 C C . GLY B 1 439 ? -8.992 -7.906 -0.614 1 95.94 439 GLY B C 1
ATOM 6721 O O . GLY B 1 439 ? -10.148 -8.32 -0.458 1 95.94 439 GLY B O 1
ATOM 6722 N N . ALA B 1 440 ? -8.539 -7.449 -1.761 1 94.94 440 ALA B N 1
ATOM 6723 C CA . ALA B 1 440 ? -9.406 -7.449 -2.938 1 94.94 440 ALA B CA 1
ATOM 6724 C C . ALA B 1 440 ? -9.617 -8.867 -3.465 1 94.94 440 ALA B C 1
ATOM 6726 O O . ALA B 1 440 ? -8.766 -9.742 -3.271 1 94.94 440 ALA B O 1
ATOM 6727 N N . LYS B 1 441 ? -10.75 -9.023 -4.066 1 95.06 441 LYS B N 1
ATOM 6728 C CA . LYS B 1 441 ? -11.102 -10.289 -4.695 1 95.06 441 LYS B CA 1
ATOM 6729 C C . LYS B 1 441 ? -11.453 -10.102 -6.168 1 95.06 441 LYS B C 1
ATOM 6731 O O . LYS B 1 441 ? -12.125 -9.125 -6.527 1 95.06 441 LYS B O 1
ATOM 6736 N N . TYR B 1 442 ? -10.977 -10.953 -7.016 1 95.81 442 TYR B N 1
ATOM 6737 C CA . TYR B 1 442 ? -11.242 -10.93 -8.453 1 95.81 442 TYR B CA 1
ATOM 6738 C C . TYR B 1 442 ? -11.859 -12.234 -8.914 1 95.81 442 TYR B C 1
ATOM 6740 O O . TYR B 1 442 ? -11.359 -13.32 -8.594 1 95.81 442 TYR B O 1
ATOM 6748 N N . ASP B 1 443 ? -12.891 -12.117 -9.672 1 95.75 443 ASP B N 1
ATOM 6749 C CA . ASP B 1 443 ? -13.586 -13.289 -10.18 1 95.75 443 ASP B CA 1
ATOM 6750 C C . ASP B 1 443 ? -13.547 -13.336 -11.703 1 95.75 443 ASP B C 1
ATOM 6752 O O . ASP B 1 443 ? -13.68 -12.297 -12.367 1 95.75 443 ASP B O 1
ATOM 6756 N N . PHE B 1 444 ? -13.344 -14.484 -12.172 1 96.62 444 PHE B N 1
ATOM 6757 C CA . PHE B 1 444 ? -13.32 -14.773 -13.602 1 96.62 444 PHE B CA 1
ATOM 6758 C C . PHE B 1 444 ? -14.328 -15.859 -13.953 1 96.62 444 PHE B C 1
ATOM 6760 O O . PHE B 1 444 ? -14.25 -16.984 -13.445 1 96.62 444 PHE B O 1
ATOM 6767 N N . ASP B 1 445 ? -15.203 -15.547 -14.883 1 94.75 445 ASP B N 1
ATOM 6768 C CA . ASP B 1 445 ? -16.25 -16.484 -15.281 1 94.75 445 ASP B CA 1
ATOM 6769 C C . ASP B 1 445 ? -16.062 -16.938 -16.734 1 94.75 445 ASP B C 1
ATOM 6771 O O . ASP B 1 445 ? -15.594 -16.156 -17.562 1 94.75 445 ASP B O 1
ATOM 6775 N N . ALA B 1 446 ? -16.5 -18.125 -16.953 1 94.12 446 ALA B N 1
ATOM 6776 C CA . ALA B 1 446 ? -16.516 -18.672 -18.312 1 94.12 446 ALA B CA 1
ATOM 6777 C C . ALA B 1 446 ? -17.562 -17.953 -19.172 1 94.12 446 ALA B C 1
ATOM 6779 O O . ALA B 1 446 ? -18.359 -17.172 -18.656 1 94.12 446 ALA B O 1
ATOM 6780 N N . ALA B 1 447 ? -17.375 -18.125 -20.422 1 87.12 447 ALA B N 1
ATOM 6781 C CA . ALA B 1 447 ? -18.359 -17.562 -21.359 1 87.12 447 ALA B CA 1
ATOM 6782 C C . ALA B 1 447 ? -19.453 -18.578 -21.656 1 87.12 447 ALA B C 1
ATOM 6784 O O . ALA B 1 447 ? -19.188 -19.781 -21.734 1 87.12 447 ALA B O 1
#

Radius of gyration: 34.44 Å; Cα contacts (8 Å, |Δi|>4): 2002; chains: 2; bounding box: 133×104×104 Å

Sequence (894 aa):
MPSLFRRNVSSLILLGICSFTHSLASRHFLSHASRRPLAFPSTGDTRSSLASSSSNQSLTPSKDAEMRNIRDLDHLTVQVLFENECDAMSSAGCDHGFGFSYTPERANLHPHAAQSSVLPTTVTGDCTCRAGHGLSLLLTAHTSNVDKIPFATSAVEGRTAALSDQGSISHTLLLDAGSDADLWKSNADKLNSVRLADIEAAVLSHYHYDHSGGLVGAIQTITDARNKQGKQGPSIVIDLHSSGIVKRGRPSPENPHQVIPHRPDNPTPEQLCEASAGSVDVQLHDQGHTLCDDTFFVSGYIPRDRTNYEKGIPNHLTQKRDSGEWELDEEIVDERYVACKIKNRGWVVFSSCSHAGIINVCRDVLLRSSGNGQQDQLYAVIGGFHLGGAAVEDRIERTVADLQSLNPSVVLAGHCTGWKAKVALANAFPGRFQPLAVGAKYDFDAAMPSLFRRNVSSLILLGICSFTHSLASRHFLSHASRRPLAFPSTGDTRSSLASSSSNQSLTPSKDAEMRNIRDLDHLTVQVLFENECDAMSSAGCDHGFGFSYTPERANLHPHAAQSSVLPTTVTGDCTCRAGHGLSLLLTAHTSNVDKIPFATSAVEGRTAALSDQGSISHTLLLDAGSDADLWKSNADKLNSVRLADIEAAVLSHYHYDHSGGLVGAIQTITDARNKQGKQGPSIVIDLHSSGIVKRGRPSPENPHQVIPHRPDNPTPEQLCEASAGSVDVQLHDQGHTLCDDTFFVSGYIPRDRTNYEKGIPNHLTQKRDSGEWELDEEIVDERYVACKIKNRGWVVFSSCSHAGIINVCRDVLLRSSGNGQQDQLYAVIGGFHLGGAAVEDRIERTVADLQSLNPSVVLAGHCTGWKAKVALANAFPGRFQPLAVGAKYDFDAA

pLDDT: mean 77.62, std 28.72, range [14.16, 98.94]

Nearest PDB structures (foldseek):
  2p4z-assembly2_B  TM=8.659E-01  e=8.968E-22  Caldanaerobacter subterraneus subsp. tengcongensis MB4
  7dck-assembly1_B  TM=8.621E-01  e=2.139E-17  Epsilonproteobacteria bacterium (ex Lamellibrachia satsuma)
  6r6k-assembly2_B  TM=4.716E-01  e=7.086E-01  Pseudomonas aeruginosa
  4lsb-assembly1_A  TM=3.031E-01  e=1.321E-01  Burkholderia cenocepacia J2315
  4ov9-assembly1_A-2  TM=3.222E-01  e=2.353E+00  Leptospira biflexa serovar Patoc strain 'Patoc 1 (Paris)'

Organism: Phaeodactylum tricornutum (strain CCAP 1055/1) (NCBI:txid556484)

Solvent-accessible surface area (backbone atoms only — not comparable to full-atom values): 47544 Å² total; per-residue (Å²): 138,78,93,74,86,77,87,90,84,88,87,84,91,82,81,82,77,85,81,86,87,79,88,82,78,89,73,86,78,82,80,78,78,76,74,74,76,77,74,73,76,75,80,77,74,82,74,70,76,74,72,75,73,72,73,74,71,70,73,65,67,71,56,48,46,46,59,65,62,44,44,62,23,46,29,39,38,42,35,30,42,27,15,15,23,44,58,70,45,50,61,77,37,45,55,67,58,89,36,35,45,79,42,45,23,77,81,34,42,26,47,59,74,14,29,65,93,58,64,65,49,35,55,36,48,88,42,55,55,57,9,29,64,18,39,16,39,40,38,38,38,32,28,71,62,74,75,73,67,68,79,69,75,71,74,71,79,44,75,74,55,56,65,44,96,84,55,28,42,41,41,28,38,33,39,32,28,7,24,37,29,65,60,34,51,55,27,46,73,29,31,56,84,58,58,58,53,59,46,47,33,37,36,45,43,39,82,43,29,38,26,34,37,2,36,51,49,46,47,28,51,30,43,51,44,20,53,75,69,62,56,79,51,58,50,32,33,37,42,36,47,62,76,48,52,34,37,37,31,34,55,31,90,90,41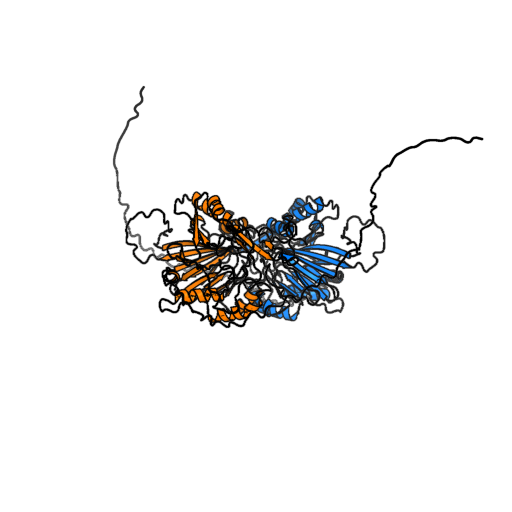,68,88,39,72,26,42,44,23,48,58,38,74,48,73,66,53,45,30,57,46,34,75,59,48,47,43,78,42,68,42,63,56,46,42,58,42,74,89,31,40,36,34,35,47,17,68,63,62,55,79,73,46,94,75,42,71,39,41,88,70,23,29,33,22,32,69,88,75,68,49,78,38,87,41,33,49,54,68,60,39,30,39,40,36,35,35,36,33,89,59,25,32,39,38,39,29,67,41,26,49,45,18,49,63,25,50,53,51,48,54,47,60,46,51,34,82,75,80,49,85,72,42,44,29,29,44,36,34,6,46,47,27,32,17,80,89,34,42,85,44,39,66,60,52,49,53,53,47,57,73,61,52,50,60,31,37,33,45,27,52,45,18,29,67,70,39,50,40,52,44,44,70,73,30,73,54,22,23,40,73,52,28,26,42,23,35,39,37,40,41,38,110,135,94,82,78,87,77,81,75,88,74,85,73,91,70,86,76,81,86,63,91,68,88,90,77,88,81,83,71,85,86,78,82,75,73,74,68,75,76,73,74,72,76,75,74,75,80,72,70,76,74,72,75,74,73,73,75,72,71,75,65,68,72,56,48,47,46,60,65,62,43,45,62,21,47,30,39,38,43,36,30,41,26,16,15,22,43,57,70,44,49,61,78,37,47,54,67,58,89,37,32,46,77,41,47,23,77,81,34,42,26,47,57,78,16,30,64,93,58,63,64,48,36,55,35,48,88,43,56,55,58,9,29,65,19,38,16,39,40,38,40,37,32,29,72,62,72,75,71,65,69,79,67,74,73,73,69,80,44,73,74,56,56,64,44,94,85,53,29,39,42,43,28,37,33,39,34,28,6,25,37,28,64,60,33,50,55,28,47,71,28,32,55,83,60,58,58,54,58,46,47,33,37,36,46,43,38,82,42,29,40,27,34,37,3,36,51,49,45,45,28,53,30,44,51,43,21,54,75,67,64,56,79,51,56,50,32,32,36,40,35,49,62,79,48,51,32,36,35,31,34,54,30,90,90,41,68,87,38,72,27,42,43,24,49,57,39,75,48,73,66,55,46,29,58,47,33,75,60,49,46,43,78,43,68,42,64,56,44,42,59,42,74,89,32,42,36,35,36,46,18,67,63,62,54,79,74,48,95,75,42,69,39,41,88,69,24,30,34,22,32,68,88,75,67,48,78,37,87,41,31,51,53,68,60,38,30,38,41,34,35,36,36,34,89,61,24,32,38,38,41,30,67,41,26,48,47,18,50,64,26,50,52,51,49,53,47,60,44,51,35,81,75,78,50,84,71,43,44,29,30,43,37,34,6,46,46,27,32,16,80,88,35,43,84,44,38,67,58,53,50,53,53,46,58,72,61,51,50,60,31,40,33,44,27,53,45,17,28,67,70,38,48,38,52,44,43,70,72,30,73,55,22,23,41,73,53,30,25,43,23,36,38,36,41,40,37,110

Secondary structure (DSSP, 8-state):
------------------------------------------------------------THHHHHHHTPPEESEEEEEEEE-SB--SSPPPSB-SGGGEEEE-GGGTB-TTTT-SSS-TT-EEGGGS--B-S--EEEEEEEEE--S---------TT---EE-TTSEEEEEEEE---S-HHHHHHHHHHBTT--GGGEEEEE--SS-HHHHTTHHHHHHHHHHHHHHTT---PPEEEEEETT-EEEEEEE-SS-TTSEEEEESPPPPHHHHHHHTTT-EEEEEESS-EEETTTTEEE--PPPS-S-SS----TT-EEEETTT--EEE-SS-TT---EEEEETTTEEEEEESS-TT-HHHHHHHHHHHHGGGSS---EEEEEEE-S--STTTGGGHHHHHHHHHHH--SEEEEEGGG-HHHHHHHHHHSTTBEEE--TT-EEEEE--/------------------------------------------------------------TTTTHHHHTPPEESEEEEEEEE-SB--SSPPPSB-SGGGEEEE-GGGTB-TTTT-SSS-TT-EEGGGS--B-S--EEEEEEEEE--S---------TT---EE-TTSEEEEEEEE---S-HHHHHHHHHHBTT--GGGEEEEE--SS-HHHHTTHHHHHHHHHHHHHHTT---PPEEEEEETT-EEEEEEE-SS-TTSEEEEESPPPPHHHHHHHTTT-EEEEEESS-EEETTTTEEE--PPPS-S-SS----TT-EEEETTT--EEE-SS-TT---EEEEETTTEEEEEESS-TT-HHHHHHHHHHHHGGGSS---EEEEEEE-S--STTTGGGHHHHHHHHHHH--SEEEEEGGG-HHHHHHHHHHSTTBEEE--TT-EEEEE--